Protein 6KWA (pdb70)

InterPro domains:
  IPR005123 Oxoglutarate/iron-dependent dioxygenase domain [PS51471] (151-255)
  IPR026992 Non-haem dioxygenase, N-terminal domain [PF14226] (9-69)
  IPR027443 Isopenicillin N synthase-like superfamily [G3DSA:2.60.120.330] (8-304)
  IPR044861 Isopenicillin N synthase-like, Fe(2+) 2OG dioxygenase domain [PF03171] (154-252)

Secondary structure (DSSP, 8-state):
---EEETT-S-HHHHHHHHHHHHHHTSEEEEES-S--HHHHHHHHHHHHHHTTS-HHHHTTS--SSTTSS-B---SSSTTEEEEEEE-TT-HHHHHHHHHHTT--HHHHHHHHHHHHHHHHHHHHHHHHHHHHTT-S-TTTTTT--EEEEEEEEE--TTTTTSEEEEEE--SSSEEEEE--TTT--EEEE-TTT--EEEE---TT-EEEEE-HHHHHHTTT-S----EEEE--SS-EEEEEEEEE---SSS-----GGG-BTTB---/---EEETT-S-HHHHHHHHHHHHHHTSEEEEES----HHHHHHHHHHHHHHTTS-HHHHTTS--SSTTSS-B---SSSTTEEEEEEE-TT-HHHHHHHHHHHT--HHHHHHHHHHHHHHHHHHHHHHHHHHHTTT-S-TTTTTT--EEEEEEEEE--GGGTTSEEEEEE--SSSEEEEE--TTT--EEEE-TTT--EEE----TT-EEEEE-HHHHHHTTT-S----EEEE--SS-EEEEEEEEE---TT--PPPPGGG-BTTB--/---EEETT-S-HHHHHHHHHHHT--EEEES-SS-HHHHHHHHHHHHHHHTS-HHHHTTS--SSTT-S-B---SSSTTEEEEEEE-TT-HHHHHHHHHHTT--HHHHHHHHHHHHHHHHHHHHHHHHHHHHTT-S-TTTTTT--EEEEEEEEE---B--SSSEEEEEE-TT---B--TT-EEEEE-HHHHHHTTT-S----B--EEEEEEEEE---SSS-----TT-

Structure (mmCIF, N/CA/C/O backbone):
data_6KWA
#
_entry.id   6KWA
#
_cell.length_a   76.626
_cell.length_b   75.547
_cell.length_c   165.318
_cell.angle_alpha   90.0
_cell.angle_beta   90.0
_cell.angle_gamma   90.0
#
_symmetry.space_group_name_H-M   'P 21 21 21'
#
loop_
_entity.id
_entity.type
_entity.pdbx_description
1 polymer '2-oxoglutarate (2OG) and Fe(II)-dependent oxygenase superfamily protein'
2 non-polymer 'MAGNESIUM ION'
3 water water
#
loop_
_atom_site.group_PDB
_atom_site.id
_atom_site.type_symbol
_atom_site.label_atom_id
_atom_site.label_alt_id
_atom_site.label_comp_id
_atom_site.label_asym_id
_atom_site.label_entity_id
_atom_site.label_seq_id
_atom_site.pdbx_PDB_ins_code
_atom_site.Cartn_x
_atom_site.Cartn_y
_atom_site.Cartn_z
_atom_site.occupancy
_atom_site.B_iso_or_equiv
_atom_site.auth_seq_id
_atom_site.auth_comp_id
_atom_site.auth_asym_id
_atom_site.auth_atom_id
_atom_site.pdbx_PDB_model_num
ATOM 1 N N . MET A 1 1 ? -21.69156 11.83339 33.06796 1.000 63.32784 8 MET A N 1
ATOM 2 C CA . MET A 1 1 ? -22.74419 12.30097 33.96223 1.000 64.67511 8 MET A CA 1
ATOM 3 C C . MET A 1 1 ? -24.06213 12.33283 33.20956 1.000 63.85575 8 MET A C 1
ATOM 4 O O . MET A 1 1 ? -24.16776 12.96288 32.15284 1.000 64.00299 8 MET A O 1
ATOM 9 N N . ILE A 1 2 ? -25.07319 11.66975 33.75469 1.000 59.18243 9 ILE A N 1
ATOM 10 C CA . ILE A 1 2 ? -26.35356 11.61295 33.06068 1.000 59.54226 9 ILE A CA 1
ATOM 11 C C . ILE A 1 2 ? -27.17032 12.90460 33.22550 1.000 55.36645 9 ILE A C 1
ATOM 12 O O . ILE A 1 2 ? -27.32419 13.43073 34.32851 1.000 53.44090 9 ILE A O 1
ATOM 17 N N . PRO A 1 3 ? -27.65286 13.44530 32.09738 1.000 49.36533 10 PRO A N 1
ATOM 18 C CA . PRO A 1 3 ? -28.40148 14.69407 32.10182 1.000 43.05732 10 PRO A CA 1
ATOM 19 C C . PRO A 1 3 ? -29.82991 14.48021 32.52483 1.000 47.44081 10 PRO A C 1
ATOM 20 O O . PRO A 1 3 ? -30.40029 13.39049 32.40973 1.000 46.42999 10 PRO A O 1
ATOM 24 N N . THR A 1 4 ? -30.39769 15.53901 33.06318 1.000 47.35385 11 THR A N 1
ATOM 25 C CA . THR A 1 4 ? -31.78644 15.55873 33.39755 1.000 49.40917 11 THR A CA 1
ATOM 26 C C . THR A 1 4 ? -32.43379 16.51183 32.43525 1.000 49.28345 11 THR A C 1
ATOM 27 O O . THR A 1 4 ? -31.87282 17.56752 32.15756 1.000 48.02725 11 THR A O 1
ATOM 31 N N . ILE A 1 5 ? -33.51870 16.05557 31.81838 1.000 46.24744 12 ILE A N 1
ATOM 32 C CA . ILE A 1 5 ? -34.24250 16.79838 30.79305 1.000 45.79025 12 ILE A CA 1
ATOM 33 C C . ILE A 1 5 ? -35.65685 17.17722 31.21654 1.000 43.00976 12 ILE A C 1
ATOM 34 O O . ILE A 1 5 ? -36.44431 16.32562 31.61611 1.000 42.40466 12 ILE A O 1
ATOM 39 N N . ASP A 1 6 ? -35.95893 18.46695 31.12309 1.000 50.10360 13 ASP A N 1
ATOM 40 C CA . ASP A 1 6 ? -37.26162 19.04174 31.48822 1.000 47.47556 13 ASP A CA 1
ATOM 41 C C . ASP A 1 6 ? -38.21240 18.94564 30.31151 1.000 47.16083 13 ASP A C 1
ATOM 42 O O . ASP A 1 6 ? -38.09747 19.71511 29.36421 1.000 49.35496 13 ASP A O 1
ATOM 47 N N . LEU A 1 7 ? -39.19661 18.05003 30.39484 1.000 47.79336 14 LEU A N 1
ATOM 48 C CA . LEU A 1 7 ? -40.10948 17.82204 29.28402 1.000 48.62453 14 LEU A CA 1
ATOM 49 C C . LEU A 1 7 ? -41.11711 18.95790 29.14533 1.000 51.36891 14 LEU A C 1
ATOM 50 O O . LEU A 1 7 ? -41.89679 18.95953 28.19448 1.000 50.08065 14 LEU A O 1
ATOM 55 N N . GLU A 1 8 ? -41.09652 19.92337 30.07537 1.000 51.62281 15 GLU A N 1
ATOM 56 C CA . GLU A 1 8 ? -41.93609 21.13804 29.92354 1.000 54.45976 15 GLU A CA 1
ATOM 57 C C . GLU A 1 8 ? -41.15000 22.34252 29.37261 1.000 58.02788 15 GLU A C 1
ATOM 58 O O . GLU A 1 8 ? -41.60084 23.47475 29.47538 1.000 57.71066 15 GLU A O 1
ATOM 64 N N . GLU A 1 9 ? -39.97030 22.09219 28.81333 1.000 52.10550 16 GLU A N 1
ATOM 65 C CA . GLU A 1 9 ? -39.21766 23.13071 28.11491 1.000 52.44261 16 GLU A CA 1
ATOM 66 C C . GLU A 1 9 ? -40.10047 23.67996 27.01104 1.000 55.67479 16 GLU A C 1
ATOM 67 O O . GLU A 1 9 ? -40.70957 22.90864 26.26835 1.000 53.22994 16 GLU A O 1
ATOM 73 N N . VAL A 1 10 ? -40.20844 25.00419 26.92131 1.000 57.06705 17 VAL A N 1
ATOM 74 C CA . VAL A 1 10 ? -41.22800 25.59593 26.04907 1.000 58.54732 17 VAL A CA 1
ATOM 75 C C . VAL A 1 10 ? -40.82988 25.44584 24.58125 1.000 56.15161 17 VAL A C 1
ATOM 76 O O . VAL A 1 10 ? -41.67845 25.25776 23.71132 1.000 57.58677 17 VAL A O 1
ATOM 80 N N . SER A 1 11 ? -39.53605 25.52003 24.31831 1.000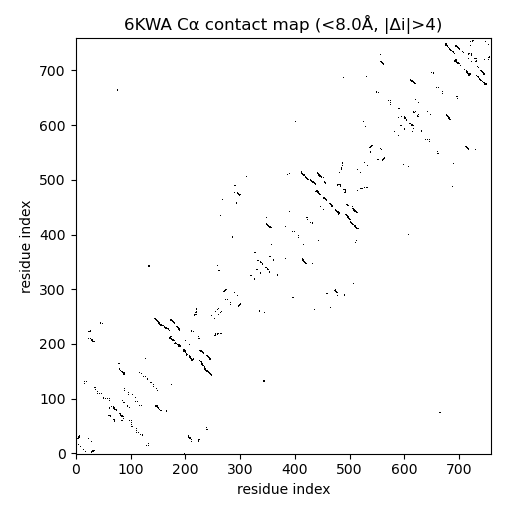 49.02537 18 SER A N 1
ATOM 81 C CA . SER A 1 11 ? -39.02580 25.42985 22.96057 1.000 51.19700 18 SER A CA 1
ATOM 82 C C . SER A 1 11 ? -38.80621 23.99173 22.50790 1.000 49.42344 18 SER A C 1
ATOM 83 O O . SER A 1 11 ? -37.94661 23.31203 23.04640 1.000 52.02808 18 SER A O 1
ATOM 86 N N . ASP A 1 12 ? -39.57874 23.53766 21.53012 1.000 46.62038 19 ASP A N 1
ATOM 87 C CA . ASP A 1 12 ? -39.42134 22.20331 20.98810 1.000 46.26640 19 ASP A CA 1
ATOM 88 C C . ASP A 1 12 ? -38.04986 21.94362 20.40210 1.000 49.46317 19 ASP A C 1
ATOM 89 O O . ASP A 1 12 ? -37.52215 20.83066 20.50686 1.000 49.88335 19 ASP A O 1
ATOM 94 N N . LYS A 1 13 ? -37.42470 22.95693 19.81783 1.000 48.95493 20 LYS A N 1
ATOM 95 C CA . LYS A 1 13 ? -36.21610 22.64544 19.10874 1.000 51.42980 20 LYS A CA 1
ATOM 96 C C . LYS A 1 13 ? -35.06221 22.52866 20.10727 1.000 49.40146 20 LYS A C 1
ATOM 97 O O . LYS A 1 13 ? -34.14768 21.73593 19.89438 1.000 50.42748 20 LYS A O 1
ATOM 103 N N . ILE A 1 14 ? -35.18216 23.19793 21.25271 1.000 50.24960 21 ILE A N 1
ATOM 104 C CA . ILE A 1 14 ? -34.18960 23.08342 22.33171 1.000 47.75663 21 ILE A CA 1
ATOM 105 C C . ILE A 1 14 ? -34.34436 21.76926 23.08039 1.000 47.05794 21 ILE A C 1
ATOM 106 O O . ILE A 1 14 ? -33.35878 21.06309 23.37952 1.000 45.65460 21 ILE A O 1
ATOM 111 N N . LEU A 1 15 ? -35.60184 21.44026 23.35726 1.000 43.71721 22 LEU A N 1
ATOM 112 C CA . LEU A 1 15 ? -35.95606 20.18668 24.01483 1.000 46.04017 22 LEU A CA 1
ATOM 113 C C . LEU A 1 15 ? -35.50604 18.97191 23.20629 1.000 38.89153 22 LEU A C 1
ATOM 114 O O . LEU A 1 15 ? -34.81851 18.09255 23.72007 1.000 40.10960 22 LEU A O 1
ATOM 119 N N . ASN A 1 16 ? -35.92417 18.90853 21.95033 1.000 38.72488 23 ASN A N 1
ATOM 120 C CA . ASN A 1 16 ? -35.52924 17.80715 21.06893 1.000 36.97037 23 ASN A CA 1
ATOM 121 C C . ASN A 1 16 ? -34.02604 17.67913 20.91155 1.000 40.76722 23 ASN A C 1
ATOM 122 O O . ASN A 1 16 ? -33.49480 16.57797 20.83713 1.000 37.83366 23 ASN A O 1
ATOM 127 N N . GLN A 1 17 ? -33.32974 18.80679 20.84014 1.000 38.09118 24 GLN A N 1
ATOM 128 C CA . GLN A 1 17 ? -31.88889 18.74570 20.69866 1.000 42.87605 24 GLN A CA 1
ATOM 129 C C . GLN A 1 17 ? -31.24578 18.20985 21.97164 1.000 43.30894 24 GLN A C 1
ATOM 130 O O . GLN A 1 17 ? -30.29122 17.42602 21.91261 1.000 42.32334 24 GLN A O 1
ATOM 136 N N . LYS A 1 18 ? -31.74473 18.64807 23.12294 1.000 42.98818 25 LYS A N 1
ATOM 137 C CA . LYS A 1 18 ? -31.22934 18.11557 24.38150 1.000 46.47982 25 LYS A CA 1
ATOM 138 C C . LYS A 1 18 ? -31.48521 16.61619 24.46045 1.000 41.62632 25 LYS A C 1
ATOM 139 O O . LYS A 1 18 ? -30.63792 15.87983 24.93117 1.000 40.93099 25 LYS A O 1
ATOM 145 N N . ILE A 1 19 ? -32.65361 16.15684 24.01730 1.000 39.69506 26 ILE A N 1
ATOM 146 C CA . ILE A 1 19 ? -32.92310 14.72914 24.05037 1.000 36.59385 26 ILE A CA 1
ATOM 147 C C . ILE A 1 19 ? -31.92701 13.99516 23.14656 1.000 41.29123 26 ILE A C 1
ATOM 148 O O . ILE A 1 19 ? -31.25637 13.02707 23.56393 1.000 37.99735 26 ILE A O 1
ATOM 153 N N . ARG A 1 20 ? -31.79517 14.47643 21.92707 1.000 38.23447 27 ARG A N 1
ATOM 154 C CA . ARG A 1 20 ? -30.92303 13.83757 20.96683 1.000 34.19980 27 ARG A CA 1
ATOM 155 C C . ARG A 1 20 ? -29.46841 13.76733 21.46910 1.000 38.39402 27 ARG A C 1
ATOM 156 O O . ARG A 1 20 ? -28.82242 12.74245 21.35091 1.000 38.22014 27 ARG A O 1
ATOM 164 N N . GLU A 1 21 ? -28.96449 14.82765 22.08127 1.000 37.07887 28 GLU A N 1
ATOM 165 C CA . GLU A 1 21 ? -27.55012 14.82701 22.41116 1.000 44.34519 28 GLU A CA 1
ATOM 166 C C . GLU A 1 21 ? -27.27828 13.98567 23.63867 1.000 43.66901 28 GLU A C 1
ATOM 167 O O . GLU A 1 21 ? -26.23447 13.32841 23.71590 1.000 41.09096 28 GLU A O 1
ATOM 173 N N . ALA A 1 22 ? -28.22809 13.95643 24.56599 1.000 40.58364 29 ALA A N 1
ATOM 174 C CA . ALA A 1 22 ? -28.14107 13.01609 25.67603 1.000 43.02898 29 ALA A CA 1
ATOM 175 C C . ALA A 1 22 ? -28.08425 11.58778 25.16348 1.000 44.51850 29 ALA A C 1
ATOM 176 O O . ALA A 1 22 ? -27.20649 10.79719 25.54840 1.000 41.61109 29 ALA A O 1
ATOM 178 N N . SER A 1 23 ? -28.99045 11.28630 24.24130 1.000 32.92031 30 SER A N 1
ATOM 179 C CA . SER A 1 23 ? -29.14514 9.93444 23.72514 1.000 37.75495 30 SER A CA 1
ATOM 180 C C . SER A 1 23 ? -27.96977 9.46755 22.87295 1.000 40.71101 30 SER A C 1
ATOM 181 O O . SER A 1 23 ? -27.67148 8.28786 22.81330 1.000 39.07870 30 SER A O 1
ATOM 184 N N . GLU A 1 24 ? -27.27048 10.40339 22.25447 1.000 39.18829 31 GLU A N 1
ATOM 185 C CA . GLU A 1 24 ? -26.13151 10.05436 21.41411 1.000 40.91364 31 GLU A CA 1
ATOM 186 C C . GLU A 1 24 ? -24.88069 9.88579 22.22288 1.000 44.66429 31 GLU A C 1
ATOM 187 O O . GLU A 1 24 ? -24.08542 8.96185 21.97075 1.000 44.58646 31 GLU A O 1
ATOM 193 N N . ARG A 1 25 ? -24.72018 10.74146 23.22934 1.000 41.91681 32 ARG A N 1
ATOM 194 C CA . ARG A 1 25 ? -23.47389 10.76271 23.98299 1.000 41.26842 32 ARG A CA 1
ATOM 195 C C . ARG A 1 25 ? -23.48816 9.80292 25.16781 1.000 48.59579 32 ARG A C 1
ATOM 196 O O . ARG A 1 25 ? -22.48727 9.14668 25.42738 1.000 45.13539 32 ARG A O 1
ATOM 204 N N . TRP A 1 26 ? -24.61708 9.72047 25.88184 1.000 42.63002 33 TRP A N 1
ATOM 205 C CA . TRP A 1 26 ? -24.72021 8.88818 27.08324 1.000 39.52191 33 TRP A CA 1
ATOM 206 C C . TRP A 1 26 ? -25.67572 7.70236 26.96357 1.000 44.12902 33 TRP A C 1
ATOM 207 O O . TRP A 1 26 ? -25.59701 6.75980 27.74215 1.000 41.49106 33 TRP A O 1
ATOM 218 N N . GLY A 1 27 ? -26.63151 7.77679 26.03997 1.000 41.18587 34 GLY A N 1
ATOM 219 C CA . GLY A 1 27 ? -27.59025 6.70557 25.86570 1.000 42.36988 34 GLY A CA 1
ATOM 220 C C . GLY A 1 27 ? -28.64454 6.63456 26.95515 1.000 39.84429 34 GLY A C 1
ATOM 221 O O . GLY A 1 27 ? -29.42843 5.68927 27.02312 1.000 35.24817 34 GLY A O 1
ATOM 222 N N . CYS A 1 28 ? -28.69370 7.66610 27.78501 1.000 35.92654 35 CYS A N 1
ATOM 223 C CA . CYS A 1 28 ? -29.67998 7.71615 28.84091 1.000 42.18657 35 CYS A CA 1
ATOM 224 C C . CYS A 1 28 ? -29.87532 9.12743 29.31368 1.000 39.82045 35 CYS A C 1
ATOM 225 O O . CYS A 1 28 ? -29.02975 9.99274 29.08721 1.000 40.84728 35 CYS A O 1
ATOM 228 N N . PHE A 1 29 ? -31.00036 9.35879 29.96912 1.000 39.96812 36 PHE A N 1
ATOM 229 C CA . PHE A 1 29 ? -31.26674 10.64762 30.58890 1.000 42.68289 36 PHE A CA 1
ATOM 230 C C . PHE A 1 29 ? -32.41956 10.51949 31.54504 1.000 40.69497 36 PHE A C 1
ATOM 231 O O . PHE A 1 29 ? -33.25051 9.64116 31.41223 1.000 39.06570 36 PHE A O 1
ATOM 239 N N . ARG A 1 30 ? -32.49330 11.46291 32.46390 1.000 39.14622 37 ARG A N 1
ATOM 240 C CA . ARG A 1 30 ? -33.56949 11.51410 33.42663 1.000 45.81034 37 ARG A CA 1
ATOM 241 C C . ARG A 1 30 ? -34.60955 12.48027 32.86144 1.000 45.22964 37 ARG A C 1
ATOM 242 O O . ARG A 1 30 ? -34.24276 13.39772 32.12974 1.000 45.51291 37 ARG A O 1
ATOM 250 N N . VAL A 1 31 ? -35.89507 12.25509 33.12550 1.000 42.37046 38 VAL A N 1
ATOM 251 C CA . VAL A 1 31 ? -36.88924 13.25535 32.77691 1.000 45.10714 38 VAL A CA 1
ATOM 252 C C . VAL A 1 31 ? -37.60130 13.74877 34.03627 1.000 48.73778 38 VAL A C 1
ATOM 253 O O . VAL A 1 31 ? -37.84624 12.98731 34.98897 1.000 43.63556 38 VAL A O 1
ATOM 257 N N . ILE A 1 32 ? -37.87414 15.05262 34.04397 1.000 49.26012 39 ILE A N 1
ATOM 258 C CA . ILE A 1 32 ? -38.70985 15.69790 35.05041 1.000 48.66981 39 ILE A CA 1
ATOM 259 C C . ILE A 1 32 ? -39.85016 16.38559 34.33178 1.000 49.39944 39 ILE A C 1
ATOM 260 O O . ILE A 1 32 ? -39.78727 16.58780 33.10716 1.000 47.61418 39 ILE A O 1
ATOM 265 N N . ASN A 1 33 ? -40.88734 16.73300 35.08753 1.000 50.68341 40 ASN A N 1
ATOM 266 C CA . ASN A 1 33 ? -42.12816 17.27236 34.53196 1.000 47.60696 40 ASN A CA 1
ATOM 267 C C . ASN A 1 33 ? -42.62170 16.41630 33.38368 1.000 45.89653 40 ASN A C 1
ATOM 268 O O . ASN A 1 33 ? -43.04408 16.91786 32.34358 1.000 51.16898 40 ASN A O 1
ATOM 273 N N . HIS A 1 34 ? -42.55822 15.11084 33.60033 1.000 42.72486 41 HIS A N 1
ATOM 274 C CA . HIS A 1 34 ? -42.86891 14.09323 32.60311 1.000 44.14578 41 HIS A CA 1
ATOM 275 C C . HIS A 1 34 ? -44.33867 13.90067 32.28488 1.000 48.38606 41 HIS A C 1
ATOM 276 O O . HIS A 1 34 ? -44.68526 13.07678 31.44039 1.000 46.95170 41 HIS A O 1
ATOM 283 N N . GLY A 1 35 ? -45.21134 14.54663 33.05144 1.000 46.70493 42 GLY A N 1
ATOM 284 C CA . GLY A 1 35 ? -46.63540 14.40738 32.84222 1.000 46.29323 42 GLY A CA 1
ATOM 285 C C . GLY A 1 35 ? -47.32449 13.18058 33.43353 1.000 48.22210 42 GLY A C 1
ATOM 286 O O . GLY A 1 35 ? -48.51649 13.01826 33.28638 1.000 48.46081 42 GLY A O 1
ATOM 287 N N . VAL A 1 36 ? -46.58982 12.31211 34.10683 1.000 46.26116 43 VAL A N 1
ATOM 288 C CA . VAL A 1 36 ? -47.21204 11.15288 34.74951 1.000 45.97178 43 VAL A CA 1
ATOM 289 C C . VAL A 1 36 ? -47.59023 11.44110 36.19506 1.000 46.29847 43 VAL A C 1
ATOM 290 O O . VAL A 1 36 ? -46.76705 11.97040 36.95557 1.000 42.01959 43 VAL A O 1
ATOM 294 N N . SER A 1 37 ? -48.83253 11.13740 36.56164 1.000 50.46059 44 SER A N 1
ATOM 295 C CA . SER A 1 37 ? -49.32098 11.39433 37.92509 1.000 46.20909 44 SER A CA 1
ATOM 296 C C . SER A 1 37 ? -48.39651 10.79137 38.98828 1.000 48.61180 44 SER A C 1
ATOM 297 O O . SER A 1 37 ? -48.09981 9.59843 38.96190 1.000 44.38057 44 SER A O 1
ATOM 300 N N . LEU A 1 38 ? -47.98999 11.60986 39.95614 1.000 47.24071 45 LEU A N 1
ATOM 301 C CA . LEU A 1 38 ? -47.08259 11.16364 40.99495 1.000 50.08984 45 LEU A CA 1
ATOM 302 C C . LEU A 1 38 ? -47.77370 10.13447 41.89175 1.000 52.02878 45 LEU A C 1
ATOM 303 O O . LEU A 1 38 ? -47.18093 9.12675 42.26851 1.000 49.88341 45 LEU A O 1
ATOM 308 N N . SER A 1 39 ? -49.05102 10.36453 42.17335 1.000 52.65541 46 SER A N 1
ATOM 309 C CA . SER A 1 39 ? -49.82479 9.45576 42.99888 1.000 51.72329 46 SER A CA 1
ATOM 310 C C . SER A 1 39 ? -50.01243 8.11850 42.29231 1.000 50.76590 46 SER A C 1
ATOM 311 O O . SER A 1 39 ? -49.94362 7.06362 42.92612 1.000 48.82772 46 SER A O 1
ATOM 314 N N . LEU A 1 40 ? -50.23640 8.16457 40.98054 1.000 48.47288 47 LEU A N 1
ATOM 315 C CA . LEU A 1 40 ? -50.35437 6.94264 40.18703 1.000 47.02993 47 LEU A CA 1
ATOM 316 C C . LEU A 1 40 ? -49.04956 6.13185 40.23223 1.000 48.14951 47 LEU A C 1
ATOM 317 O O . LEU A 1 40 ? -49.06296 4.90235 40.32424 1.000 48.81780 47 LEU A O 1
ATOM 322 N N . MET A 1 41 ? -47.92247 6.82701 40.17050 1.000 46.06859 48 MET A N 1
ATOM 323 C CA . MET A 1 41 ? -46.63434 6.16454 40.25576 1.000 48.81629 48 MET A CA 1
ATOM 324 C C . MET A 1 41 ? -46.46484 5.52550 41.63319 1.000 51.49807 48 MET A C 1
ATOM 325 O O . MET A 1 41 ? -46.00987 4.38692 41.74648 1.000 47.82083 48 MET A O 1
ATOM 330 N N . ALA A 1 42 ? -46.85999 6.24253 42.68576 1.000 50.65350 49 ALA A N 1
ATOM 331 C CA . ALA A 1 42 ? -46.69863 5.70185 44.03596 1.000 49.08564 49 ALA A CA 1
ATOM 332 C C . ALA A 1 42 ? -47.63917 4.53398 44.22120 1.000 48.62072 49 ALA A C 1
ATOM 333 O O . ALA A 1 42 ? -47.27828 3.52170 44.82418 1.000 52.37208 49 ALA A O 1
ATOM 335 N N . GLU A 1 43 ? -48.83260 4.64856 43.65774 1.000 47.76512 50 GLU A N 1
ATOM 336 C CA . GLU A 1 43 ? -49.81384 3.57209 43.75207 1.000 53.35912 50 GLU A CA 1
ATOM 337 C C . GLU A 1 43 ? -49.32227 2.34878 42.97961 1.000 50.91722 50 GLU A C 1
ATOM 338 O O . GLU A 1 43 ? -49.62288 1.18866 43.33992 1.000 51.28292 50 GLU A O 1
ATOM 344 N N . MET A 1 44 ? -48.61136 2.59597 41.88517 1.000 49.64352 51 MET A N 1
ATOM 345 C CA . MET A 1 44 ? -48.06705 1.48552 41.12229 1.000 48.94793 51 MET A CA 1
ATOM 346 C C . MET A 1 44 ? -47.00441 0.76516 41.94323 1.000 47.91058 51 MET A C 1
ATOM 347 O O . MET A 1 44 ? -46.99343 -0.46620 41.99957 1.000 51.09215 51 MET A O 1
ATOM 352 N N . LYS A 1 45 ? -46.14576 1.51342 42.62067 1.000 45.21611 52 LYS A N 1
ATOM 353 C CA . LYS A 1 45 ? -45.09794 0.87077 43.40338 1.000 50.99813 52 LYS A CA 1
ATOM 354 C C . LYS A 1 45 ? -45.67605 0.04498 44.58090 1.000 55.39810 52 LYS A C 1
ATOM 355 O O . LYS A 1 45 ? -45.15575 -1.02782 44.90707 1.000 52.69117 52 LYS A O 1
ATOM 361 N N . LYS A 1 46 ? -46.75070 0.52664 45.20208 1.000 50.74139 53 LYS A N 1
ATOM 362 C CA . LYS A 1 46 ? -47.36961 -0.22156 46.28615 1.000 49.08713 53 LYS A CA 1
ATOM 363 C C . LYS A 1 46 ? -47.99218 -1.50349 45.73073 1.000 49.51122 53 LYS A C 1
ATOM 364 O O . LYS A 1 46 ? -47.88935 -2.56896 46.33831 1.000 50.99903 53 LYS A O 1
ATOM 370 N N . THR A 1 47 ? -48.64806 -1.39067 44.57756 1.000 43.38228 54 THR A N 1
ATOM 371 C CA . THR A 1 47 ? -49.24129 -2.56101 43.91930 1.000 47.80603 54 THR A CA 1
ATOM 372 C C . THR A 1 47 ? -48.13724 -3.59531 43.65833 1.000 52.00078 54 THR A C 1
ATOM 373 O O . THR A 1 47 ? -48.34890 -4.78097 43.85779 1.000 48.24199 54 THR A O 1
ATOM 377 N N . VAL A 1 48 ? -46.96943 -3.12083 43.21646 1.000 47.39542 55 VAL A N 1
ATOM 378 C CA . VAL A 1 48 ? -45.83243 -3.97717 42.89573 1.000 50.52060 55 VAL A CA 1
ATOM 379 C C . VAL A 1 48 ? -45.31238 -4.74735 44.10785 1.000 51.00784 55 VAL A C 1
ATOM 380 O O . VAL A 1 48 ? -45.03836 -5.94438 44.03335 1.000 46.34073 55 VAL A O 1
ATOM 384 N N . ILE A 1 49 ? -45.13078 -4.03370 45.20851 1.000 47.50749 56 ILE A N 1
ATOM 385 C CA . ILE A 1 49 ? -44.73580 -4.66685 46.44178 1.000 52.32870 56 ILE A CA 1
ATOM 386 C C . ILE A 1 49 ? -45.77559 -5.72755 46.79407 1.000 54.68007 56 ILE A C 1
ATOM 387 O O . ILE A 1 49 ? -45.43566 -6.83979 47.19633 1.000 56.07950 56 ILE A O 1
ATOM 392 N N . ASP A 1 50 ? -47.04549 -5.39665 46.61000 1.000 51.52052 57 ASP A N 1
ATOM 393 C CA . ASP A 1 50 ? -48.10201 -6.33619 46.92563 1.000 50.89168 57 ASP A CA 1
ATOM 394 C C . ASP A 1 50 ? -48.17158 -7.52623 45.95035 1.000 56.53165 57 ASP A C 1
ATOM 395 O O . ASP A 1 50 ? -48.41323 -8.66360 46.37148 1.000 55.95021 57 ASP A O 1
ATOM 400 N N . LEU A 1 51 ? -48.01684 -7.27872 44.64887 1.000 49.28164 58 LEU A N 1
ATOM 401 C CA . LEU A 1 51 ? -48.06217 -8.39468 43.70285 1.000 50.02360 58 LEU A CA 1
ATOM 402 C C . LEU A 1 51 ? -46.95427 -9.40154 44.02034 1.000 48.65742 58 LEU A C 1
ATOM 403 O O . LEU A 1 51 ? -47.17185 -10.61066 43.91469 1.000 48.29643 58 LEU A O 1
ATOM 408 N N . PHE A 1 52 ? -45.79001 -8.92096 44.46238 1.000 42.80659 59 PHE A N 1
ATOM 409 C CA . PHE A 1 52 ? -44.68095 -9.83226 44.76025 1.000 48.29782 59 PHE A CA 1
ATOM 410 C C . PHE A 1 52 ? -44.88855 -10.66671 46.03069 1.000 54.04149 59 PHE A C 1
ATOM 411 O O . PHE A 1 52 ? -44.17228 -11.64056 46.26273 1.000 52.31887 59 PHE A O 1
ATOM 419 N N . GLN A 1 53 ? -45.86666 -10.28953 46.84324 1.000 54.53775 60 GLN A N 1
ATOM 420 C CA . GLN A 1 53 ? -46.19670 -11.06923 48.02561 1.000 55.93614 60 GLN A CA 1
ATOM 421 C C . GLN A 1 53 ? -47.27972 -12.09080 47.73154 1.000 51.58165 60 GLN A C 1
ATOM 422 O O . GLN A 1 53 ? -47.69733 -12.81840 48.62009 1.000 53.41159 60 GLN A O 1
ATOM 428 N N . ARG A 1 54 ? -47.71638 -12.15943 46.47685 1.000 49.13498 61 ARG A N 1
ATOM 429 C CA . ARG A 1 54 ? -48.70631 -13.16119 46.08256 1.000 53.89540 61 ARG A CA 1
ATOM 430 C C . ARG A 1 54 ? -48.09970 -14.55006 46.28873 1.000 55.61780 61 ARG A C 1
ATOM 431 O O . ARG A 1 54 ? -46.86905 -14.69778 46.26821 1.000 51.88494 61 ARG A O 1
ATOM 439 N N . PRO A 1 55 ? -48.95273 -15.56044 46.53757 1.000 47.18851 62 PRO A N 1
ATOM 440 C CA . PRO A 1 55 ? -48.46201 -16.94047 46.66064 1.000 53.41266 62 PRO A CA 1
ATOM 441 C C . PRO A 1 55 ? -47.59284 -17.29559 45.46218 1.000 58.43250 62 PRO A C 1
ATOM 442 O O . PRO A 1 55 ? -47.85779 -16.84259 44.35150 1.000 57.07576 62 PRO A O 1
ATOM 446 N N . TYR A 1 56 ? -46.55295 -18.08062 45.69401 1.000 51.81865 63 TYR A N 1
ATOM 447 C CA . TYR A 1 56 ? -45.66351 -18.49428 44.62864 1.000 51.52250 63 TYR A CA 1
ATOM 448 C C . TYR A 1 56 ? -46.40369 -19.13162 43.46238 1.000 55.37824 63 TYR A C 1
ATOM 449 O O . TYR A 1 56 ? -46.09550 -18.89793 42.29086 1.000 54.64519 63 TYR A O 1
ATOM 458 N N . GLU A 1 57 ? -47.40348 -19.92578 43.79140 1.000 56.48841 64 GLU A N 1
ATOM 459 C CA . GLU A 1 57 ? -48.06081 -20.72607 42.77986 1.000 64.14813 64 GLU A CA 1
ATOM 460 C C . GLU A 1 57 ? -48.98299 -19.82473 41.94232 1.000 59.07658 64 GLU A C 1
ATOM 461 O O . GLU A 1 57 ? -49.28558 -20.12214 40.78202 1.000 59.13946 64 GLU A O 1
ATOM 467 N N . VAL A 1 58 ? -49.34693 -18.67829 42.51118 1.000 55.81144 65 VAL A N 1
ATOM 468 C CA . VAL A 1 58 ? -50.02370 -17.63807 41.75297 1.000 56.17919 65 VAL A CA 1
ATOM 469 C C . VAL A 1 58 ? -49.02122 -16.93518 40.79488 1.000 60.56148 65 VAL A C 1
ATOM 470 O O . VAL A 1 58 ? -49.28453 -16.79469 39.59143 1.000 56.17647 65 VAL A O 1
ATOM 474 N N . LYS A 1 59 ? -47.85478 -16.54691 41.31167 1.000 55.13761 66 LYS A N 1
ATOM 475 C CA . LYS A 1 59 ? -46.86505 -15.84689 40.48483 1.000 55.72680 66 LYS A CA 1
ATOM 476 C C . LYS A 1 59 ? -46.42028 -16.66151 39.28600 1.000 54.34828 66 LYS A C 1
ATOM 477 O O . LYS A 1 59 ? -46.26219 -16.10726 38.20079 1.000 47.94593 66 LYS A O 1
ATOM 483 N N . VAL A 1 60 ? -46.29858 -17.97804 39.45344 1.000 53.45056 67 VAL A N 1
ATOM 484 C CA . VAL A 1 60 ? -45.82996 -18.84697 38.36292 1.000 52.97300 67 VAL A CA 1
ATOM 485 C C . VAL A 1 60 ? -46.83993 -18.89512 37.21742 1.000 52.91080 67 VAL A C 1
ATOM 486 O O . VAL A 1 60 ? -46.50703 -19.31369 36.09485 1.000 55.23836 67 VAL A O 1
ATOM 490 N N . ARG A 1 61 ? -48.06250 -18.44588 37.49746 1.000 53.62815 68 ARG A N 1
ATOM 491 C CA . ARG A 1 61 ? -49.12055 -18.32961 36.49290 1.000 55.00710 68 ARG A CA 1
ATOM 492 C C . ARG A 1 61 ? -48.85929 -17.16062 35.50975 1.000 58.81728 68 ARG A C 1
ATOM 493 O O . ARG A 1 61 ? -49.47654 -17.08692 34.43830 1.000 58.06250 68 ARG A O 1
ATOM 501 N N . ASN A 1 62 ? -47.94412 -16.26040 35.87035 1.000 55.53165 69 ASN A N 1
ATOM 502 C CA . ASN A 1 62 ? -47.49733 -15.19579 34.96249 1.000 53.57884 69 ASN A CA 1
ATOM 503 C C . ASN A 1 62 ? -46.60001 -15.81896 33.90455 1.000 51.29920 69 ASN A C 1
ATOM 504 O O . ASN A 1 62 ? -45.38287 -15.84295 34.02398 1.000 51.38714 69 ASN A O 1
ATOM 509 N N . THR A 1 63 ? -47.22286 -16.30392 32.83880 1.000 55.58603 70 THR A N 1
ATOM 510 C CA . THR A 1 63 ? -46.51555 -17.11464 31.86894 1.000 54.23266 70 THR A CA 1
ATOM 511 C C . THR A 1 63 ? -45.92626 -16.25300 30.76197 1.000 56.69691 70 THR A C 1
ATOM 512 O O . THR A 1 63 ? -46.41689 -15.16834 30.47501 1.000 57.67845 70 THR A O 1
ATOM 516 N N . ASP A 1 64 ? -44.85640 -16.74085 30.15671 1.000 56.35867 71 ASP A N 1
ATOM 517 C CA . ASP A 1 64 ? -44.21595 -16.05061 29.05234 1.000 60.71690 71 ASP A CA 1
ATOM 518 C C . ASP A 1 64 ? -45.16275 -15.91428 27.86070 1.000 62.29481 71 ASP A C 1
ATOM 519 O O . ASP A 1 64 ? -46.08601 -16.72774 27.67951 1.000 63.60977 71 ASP A O 1
ATOM 524 N N . VAL A 1 65 ? -44.96400 -14.84564 27.08853 1.000 61.24612 72 VAL A N 1
ATOM 525 C CA . VAL A 1 65 ? -45.60492 -14.68298 25.78356 1.000 59.04061 72 VAL A CA 1
ATOM 526 C C . VAL A 1 65 ? -44.45549 -14.53051 24.78874 1.000 63.18002 72 VAL A C 1
ATOM 527 O O . VAL A 1 65 ? -44.32015 -15.32818 23.87088 1.000 71.23837 72 VAL A O 1
ATOM 531 N N . LEU A 1 66 ? -43.62753 -13.50617 24.97401 1.000 64.97847 73 LEU A N 1
ATOM 532 C CA . LEU A 1 66 ? -42.25727 -13.53701 24.45256 1.000 65.19439 73 LEU A CA 1
ATOM 533 C C . LEU A 1 66 ? -41.43467 -14.24397 25.48998 1.000 64.41902 73 LEU A C 1
ATOM 534 O O . LEU A 1 66 ? -41.83725 -14.28874 26.65648 1.000 64.60772 73 LEU A O 1
ATOM 539 N N . LEU A 1 67 ? -40.31387 -14.83351 25.08627 1.000 61.88462 74 LEU A N 1
ATOM 540 C CA . LEU A 1 67 ? -39.49143 -15.53890 26.06065 1.000 68.51574 74 LEU A CA 1
ATOM 541 C C . LEU A 1 67 ? -38.95426 -14.55135 27.08554 1.000 67.31355 74 LEU A C 1
ATOM 542 O O . LEU A 1 67 ? -38.37253 -13.53247 26.71976 1.000 66.08107 74 LEU A O 1
ATOM 547 N N . GLY A 1 68 ? -39.11939 -14.87584 28.36571 1.000 66.05073 75 GLY A N 1
ATOM 548 C CA . GLY A 1 68 ? -38.66936 -14.00890 29.44037 1.000 60.80876 75 GLY A CA 1
ATOM 549 C C . GLY A 1 68 ? -39.62536 -12.89005 29.8271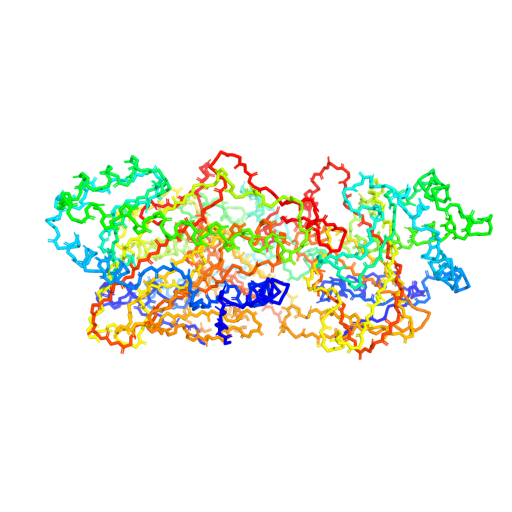8 1.000 57.32080 75 GLY A C 1
ATOM 550 O O . GLY A 1 68 ? -39.31789 -12.10387 30.71885 1.000 60.15981 75 GLY A O 1
ATOM 551 N N . SER A 1 69 ? -40.78781 -12.80406 29.18549 1.000 58.18115 76 SER A N 1
ATOM 552 C CA . SER A 1 69 ? -41.68256 -11.69336 29.47958 1.000 55.32514 76 SER A CA 1
ATOM 553 C C . SER A 1 69 ? -42.47200 -11.92078 30.75139 1.000 52.49367 76 SER A C 1
ATOM 554 O O . SER A 1 69 ? -43.02861 -10.98206 31.29948 1.000 50.04005 76 SER A O 1
ATOM 557 N N . GLY A 1 70 ? -42.54296 -13.17562 31.19261 1.000 55.85282 77 GLY A N 1
ATOM 558 C CA . GLY A 1 70 ? -43.30406 -13.54592 32.37350 1.000 54.78282 77 GLY A CA 1
ATOM 559 C C . GLY A 1 70 ? -42.48882 -13.62977 33.64782 1.000 53.99323 77 GLY A C 1
ATOM 560 O O . GLY A 1 70 ? -41.46096 -12.97878 33.78222 1.000 48.74200 77 GLY A O 1
ATOM 561 N N . TYR A 1 71 ? -42.95154 -14.46029 34.58139 1.000 51.16316 78 TYR A N 1
ATOM 562 C CA . TYR A 1 71 ? -42.33282 -14.56243 35.89582 1.000 49.69585 78 TYR A CA 1
ATOM 563 C C . TYR A 1 71 ? -40.95925 -15.19064 35.90077 1.000 51.12976 78 TYR A C 1
ATOM 564 O O . TYR A 1 71 ? -40.71748 -16.16502 35.19706 1.000 53.24194 78 TYR A O 1
ATOM 573 N N . ARG A 1 72 ? -40.05444 -14.64025 36.70578 1.000 48.89193 79 ARG A N 1
ATOM 574 C CA . ARG A 1 72 ? -38.77940 -15.28857 36.95891 1.000 53.06415 79 ARG A CA 1
ATOM 575 C C . ARG A 1 72 ? -38.42984 -15.24235 38.43474 1.000 52.31178 79 ARG A C 1
ATOM 576 O O . ARG A 1 72 ? -38.32282 -14.16793 39.01996 1.000 50.22811 79 ARG A O 1
ATOM 584 N N . ALA A 1 73 ? -38.19410 -16.41183 39.02095 1.000 53.90889 80 ALA A N 1
ATOM 585 C CA . ALA A 1 73 ? -37.73632 -16.48570 40.39301 1.000 50.27963 80 ALA A CA 1
ATOM 586 C C . ALA A 1 73 ? -36.22311 -16.38366 40.44013 1.000 54.38882 80 ALA A C 1
ATOM 587 O O . ALA A 1 73 ? -35.54038 -16.75722 39.47837 1.000 54.23731 80 ALA A O 1
ATOM 589 N N . PRO A 1 74 ? -35.68234 -15.91728 41.57685 1.000 49.65843 81 PRO A N 1
ATOM 590 C CA . PRO A 1 74 ? -34.22260 -15.87538 41.74768 1.000 52.41279 81 PRO A CA 1
ATOM 591 C C . PRO A 1 74 ? -33.60266 -17.26886 41.59107 1.000 55.90844 81 PRO A C 1
ATOM 592 O O . PRO A 1 74 ? -34.18972 -18.26649 42.00409 1.000 55.07175 81 PRO A O 1
ATOM 596 N N . ASN A 1 75 ? -32.45202 -17.34925 40.94918 1.000 51.22308 82 ASN A N 1
ATOM 597 C CA . ASN A 1 75 ? -31.78030 -18.63256 40.81288 1.000 55.66259 82 ASN A CA 1
ATOM 598 C C . ASN A 1 75 ? -30.28911 -18.45071 40.98833 1.000 54.95864 82 ASN A C 1
ATOM 599 O O . ASN A 1 75 ? -29.83868 -17.44114 41.51631 1.000 53.09916 82 ASN A O 1
ATOM 604 N N . GLU A 1 76 ? -29.49757 -19.40058 40.52526 1.000 55.38984 83 GLU A N 1
ATOM 605 C CA . GLU A 1 76 ? -28.08318 -19.30112 40.82274 1.000 57.24225 83 GLU A CA 1
ATOM 606 C C . GLU A 1 76 ? -27.36364 -18.40269 39.79506 1.000 57.69242 83 GLU A C 1
ATOM 607 O O . GLU A 1 76 ? -26.22041 -17.96040 40.01503 1.000 60.42455 83 GLU A O 1
ATOM 613 N N . ILE A 1 77 ? -28.03854 -18.11773 38.69011 1.000 54.20003 84 ILE A N 1
ATOM 614 C CA . ILE A 1 77 ? -27.58383 -17.08000 37.77636 1.000 61.04066 84 ILE A CA 1
ATOM 615 C C . ILE A 1 77 ? -27.81317 -15.67647 38.33672 1.000 65.16097 84 ILE A C 1
ATOM 616 O O . ILE A 1 77 ? -26.86192 -14.89862 38.46897 1.000 60.26817 84 ILE A O 1
ATOM 621 N N . ASN A 1 78 ? -29.06951 -15.35762 38.66722 1.000 60.52408 85 ASN A N 1
ATOM 622 C CA . ASN A 1 78 ? -29.40608 -14.05210 39.23842 1.000 58.27216 85 ASN A CA 1
ATOM 623 C C . ASN A 1 78 ? -29.97291 -14.26146 40.62861 1.000 56.06757 85 ASN A C 1
ATOM 624 O O . ASN A 1 78 ? -31.18933 -14.30814 40.81144 1.000 52.63496 85 ASN A O 1
ATOM 629 N N . PRO A 1 79 ? -29.09584 -14.39186 41.61119 1.000 53.79812 86 PRO A N 1
ATOM 630 C CA . PRO A 1 79 ? -29.54724 -14.77308 42.95005 1.000 56.92137 86 PRO A CA 1
ATOM 631 C C . PRO A 1 79 ? -30.40534 -13.71008 43.62445 1.000 53.88440 86 PRO A C 1
ATOM 632 O O . PRO A 1 79 ? -31.16783 -14.06738 44.49313 1.000 51.00445 86 PRO A O 1
ATOM 636 N N . TYR A 1 80 ? -30.29339 -12.44503 43.25445 1.000 52.27798 87 TYR A N 1
ATOM 637 C CA . TYR A 1 80 ? -30.95140 -11.40821 44.04168 1.000 55.45002 87 TYR A CA 1
ATOM 638 C C . TYR A 1 80 ? -32.22492 -10.90370 43.36972 1.000 52.49224 87 TYR A C 1
ATOM 639 O O . TYR A 1 80 ? -32.89910 -10.01241 43.88668 1.000 50.80030 87 TYR A O 1
ATOM 648 N N . TYR A 1 81 ? -32.63642 -11.54941 42.28945 1.000 49.98356 88 TYR A N 1
ATOM 649 C CA . TYR A 1 81 ? -33.59392 -10.91053 41.40508 1.000 51.81201 88 TYR A CA 1
ATOM 650 C C . TYR A 1 81 ? -34.84892 -11.73093 41.19935 1.000 51.90736 88 TYR A C 1
ATOM 651 O O . TYR A 1 81 ? -34.76904 -12.91658 40.87569 1.000 50.46270 88 TYR A O 1
ATOM 660 N N . GLU A 1 82 ? -36.00680 -11.08111 41.37254 1.000 42.62559 89 GLU A N 1
ATOM 661 C CA . GLU A 1 82 ? -37.28841 -11.66053 41.04184 1.000 45.22064 89 GLU A CA 1
ATOM 662 C C . GLU A 1 82 ? -38.07211 -10.69238 40.12014 1.000 47.97599 89 GLU A C 1
ATOM 663 O O . GLU A 1 82 ? -37.94543 -9.46747 40.22517 1.000 45.25670 89 GLU A O 1
ATOM 669 N N . ALA A 1 83 ? -38.86103 -11.22421 39.19879 1.000 45.08237 90 ALA A N 1
ATOM 670 C CA . ALA A 1 83 ? -39.53163 -10.35091 38.26079 1.000 44.78186 90 ALA A CA 1
ATOM 671 C C . ALA A 1 83 ? -40.83014 -10.92629 37.75385 1.000 49.85258 90 ALA A C 1
ATOM 672 O O . ALA A 1 83 ? -40.97449 -12.14762 37.62039 1.000 48.20835 90 ALA A O 1
ATOM 674 N N . LEU A 1 84 ? -41.75485 -10.01572 37.45058 1.000 40.18596 91 LEU A N 1
ATOM 675 C CA . LEU A 1 84 ? -43.02136 -10.30716 36.81330 1.000 44.02303 91 LEU A CA 1
ATOM 676 C C . LEU A 1 84 ? -43.17111 -9.37889 35.61110 1.000 45.94647 91 LEU A C 1
ATOM 677 O O . LEU A 1 84 ? -42.56456 -8.30331 35.56206 1.000 46.01641 91 LEU A O 1
ATOM 682 N N . GLY A 1 85 ? -43.98412 -9.76467 34.64001 1.000 51.16264 92 GLY A N 1
ATOM 683 C CA . GLY A 1 85 ? -44.21093 -8.84881 33.54541 1.000 50.24628 92 GLY A CA 1
ATOM 684 C C . GLY A 1 85 ? -45.18602 -9.29204 32.49745 1.000 51.75133 92 GLY A C 1
ATOM 685 O O . GLY A 1 85 ? -45.70297 -10.41394 32.51772 1.000 52.36866 92 GLY A O 1
ATOM 686 N N . LEU A 1 86 ? -45.43109 -8.39755 31.55092 1.000 51.17625 93 LEU A N 1
ATOM 687 C CA . LEU A 1 86 ? -46.41898 -8.67032 30.52482 1.000 52.31000 93 LEU A CA 1
ATOM 688 C C . LEU A 1 86 ? -45.95932 -8.04504 29.23459 1.000 52.84648 93 LEU A C 1
ATOM 689 O O . LEU A 1 86 ? -45.31779 -6.98974 29.22392 1.000 50.16438 93 LEU A O 1
ATOM 694 N N . TYR A 1 87 ? -46.23683 -8.76971 28.16136 1.000 49.03766 94 TYR A N 1
ATOM 695 C CA . TYR A 1 87 ? -45.94753 -8.35531 26.81967 1.000 49.90657 94 TYR A CA 1
ATOM 696 C C . TYR A 1 87 ? -47.13982 -7.59185 26.22869 1.000 54.51792 94 TYR A C 1
ATOM 697 O O . TYR A 1 87 ? -48.30291 -7.89050 26.53224 1.000 52.01492 94 TYR A O 1
ATOM 706 N N . ASP A 1 88 ? -46.84088 -6.63150 25.36048 1.000 58.63415 95 ASP A N 1
ATOM 707 C CA . ASP A 1 88 ? -47.85108 -5.82999 24.66420 1.000 53.59318 95 ASP A CA 1
ATOM 708 C C . ASP A 1 88 ? -48.63402 -5.00129 25.66246 1.000 54.60334 95 ASP A C 1
ATOM 709 O O . ASP A 1 88 ? -49.85887 -5.07381 25.72484 1.000 53.77678 95 ASP A O 1
ATOM 714 N N . MET A 1 89 ? -47.91812 -4.17049 26.41925 1.000 54.15824 96 MET A N 1
ATOM 715 C CA . MET A 1 89 ? -48.53912 -3.44855 27.52343 1.000 52.88237 96 MET A CA 1
ATOM 716 C C . MET A 1 89 ? -49.45205 -2.34502 27.01773 1.000 56.78829 96 MET A C 1
ATOM 717 O O . MET A 1 89 ? -50.22491 -1.75807 27.78751 1.000 58.71017 96 MET A O 1
ATOM 722 N N . ALA A 1 90 ? -49.39779 -2.08910 25.71666 1.000 55.97660 97 ALA A N 1
ATOM 723 C CA . ALA A 1 90 ? -50.30576 -1.12309 25.09496 1.000 58.99245 97 ALA A CA 1
ATOM 724 C C . ALA A 1 90 ? -51.68136 -1.74220 24.87098 1.000 61.10127 97 ALA A C 1
ATOM 725 O O . ALA A 1 90 ? -52.66078 -1.02598 24.69416 1.000 62.09877 97 ALA A O 1
ATOM 727 N N . SER A 1 91 ? -51.75122 -3.07201 24.86054 1.000 62.63980 98 SER A N 1
ATOM 728 C CA . SER A 1 91 ? -53.03418 -3.77943 24.74959 1.000 62.56344 98 SER A CA 1
ATOM 729 C C . SER A 1 91 ? -53.72805 -3.93919 26.11322 1.000 62.30801 98 SER A C 1
ATOM 730 O O . SER A 1 91 ? -53.20205 -4.60336 27.00573 1.000 62.19452 98 SER A O 1
ATOM 733 N N . PRO A 1 92 ? -54.91903 -3.34070 26.28011 1.000 68.80310 99 PRO A N 1
ATOM 734 C CA . PRO A 1 92 ? -55.65949 -3.52241 27.54228 1.000 63.24621 99 PRO A CA 1
ATOM 735 C C . PRO A 1 92 ? -56.00218 -4.97950 27.84512 1.000 61.76986 99 PRO A C 1
ATOM 736 O O . PRO A 1 92 ? -56.11603 -5.33961 29.01702 1.000 59.68751 99 PRO A O 1
ATOM 740 N N . HIS A 1 93 ? -56.11425 -5.81262 26.81982 1.000 60.17787 100 HIS A N 1
ATOM 741 C CA . HIS A 1 93 ? -56.35967 -7.22268 27.05503 1.000 63.26831 100 HIS A CA 1
ATOM 742 C C . HIS A 1 93 ? -55.14019 -7.87222 27.72963 1.000 62.97494 100 HIS A C 1
ATOM 743 O O . HIS A 1 93 ? -55.28134 -8.64488 28.68573 1.000 62.09290 100 HIS A O 1
ATOM 750 N N . ALA A 1 94 ? -53.94165 -7.53756 27.25391 1.000 56.03094 101 ALA A N 1
ATOM 751 C CA . ALA A 1 94 ? -52.72372 -8.07073 27.85237 1.000 56.52548 101 ALA A CA 1
ATOM 752 C C . ALA A 1 94 ? -52.61686 -7.62446 29.31198 1.000 52.34011 101 ALA A C 1
ATOM 753 O O . ALA A 1 94 ? -52.26582 -8.40822 30.18532 1.000 51.19593 101 ALA A O 1
ATOM 755 N N . VAL A 1 95 ? -52.93319 -6.36297 29.56645 1.000 52.20021 102 VAL A N 1
ATOM 756 C CA . VAL A 1 95 ? -52.86986 -5.83267 30.91138 1.000 54.10939 102 VAL A CA 1
ATOM 757 C C . VAL A 1 95 ? -53.89107 -6.55973 31.81413 1.000 55.83357 102 VAL A C 1
ATOM 758 O O . VAL A 1 95 ? -53.57120 -6.94086 32.93985 1.000 50.20415 102 VAL A O 1
ATOM 762 N N . ASN A 1 96 ? -55.10508 -6.78389 31.31672 1.000 56.83056 103 ASN A N 1
ATOM 763 C CA . ASN A 1 96 ? -56.09785 -7.50404 32.12022 1.000 59.80365 103 ASN A CA 1
ATOM 764 C C . ASN A 1 96 ? -55.76419 -8.98176 32.33289 1.000 55.82253 103 ASN A C 1
ATOM 765 O O . ASN A 1 96 ? -56.01537 -9.54373 33.39738 1.000 57.45930 103 ASN A O 1
ATOM 770 N N . THR A 1 97 ? -55.19959 -9.60466 31.31694 1.000 53.09468 104 THR A N 1
ATOM 771 C CA . THR A 1 97 ? -54.76564 -10.97995 31.43410 1.000 56.15501 104 THR A CA 1
ATOM 772 C C . THR A 1 97 ? -53.76948 -11.14560 32.56906 1.000 58.44864 104 THR A C 1
ATOM 773 O O . THR A 1 97 ? -53.87627 -12.07299 33.37450 1.000 61.25377 104 THR A O 1
ATOM 777 N N . PHE A 1 98 ? -52.80073 -10.23506 32.61161 1.000 55.30087 105 PHE A N 1
ATOM 778 C CA . PHE A 1 98 ? -51.81750 -10.17316 33.66503 1.000 50.82183 105 PHE A CA 1
ATOM 779 C C . PHE A 1 98 ? -52.51047 -9.99840 35.02773 1.000 54.65745 105 PHE A C 1
ATOM 780 O O . PHE A 1 98 ? -52.18404 -10.67516 35.99603 1.000 52.08361 105 PHE A O 1
ATOM 788 N N . CYS A 1 99 ? -53.48105 -9.09837 35.09872 1.000 56.43533 106 CYS A N 1
ATOM 789 C CA . CYS A 1 99 ? -54.20240 -8.87482 36.34656 1.000 55.95420 106 CYS A CA 1
ATOM 790 C C . CYS A 1 99 ? -55.03574 -10.10325 36.76809 1.000 55.90389 106 CYS A C 1
ATOM 791 O O . CYS A 1 99 ? -55.13181 -10.42077 37.95989 1.000 49.88562 106 CYS A O 1
ATOM 794 N N . ASP A 1 100 ? -55.61387 -10.79394 35.79172 1.000 54.06215 107 ASP A N 1
ATOM 795 C CA . ASP A 1 100 ? -56.29236 -12.05857 36.05745 1.000 52.97676 107 ASP A CA 1
ATOM 796 C C . ASP A 1 100 ? -55.32148 -13.03890 36.69673 1.000 58.66500 107 ASP A C 1
ATOM 797 O O . ASP A 1 100 ? -55.61603 -13.56750 37.77179 1.000 59.01127 107 ASP A O 1
ATOM 802 N N . GLN A 1 101 ? -54.16297 -13.24425 36.05049 1.000 55.44982 108 GLN A N 1
ATOM 803 C CA . GLN A 1 101 ? -53.12502 -14.18295 36.50329 1.000 56.12040 108 GLN A CA 1
ATOM 804 C C . GLN A 1 101 ? -52.64961 -13.91473 37.93969 1.000 59.28969 108 GLN A C 1
ATOM 805 O O . GLN A 1 101 ? -52.38754 -14.84793 38.69662 1.000 58.73560 108 GLN A O 1
ATOM 811 N N . LEU A 1 102 ? -52.50628 -12.64453 38.30574 1.000 56.29667 109 LEU A N 1
ATOM 812 C CA . LEU A 1 102 ? -51.92641 -12.30370 39.60410 1.000 56.59570 109 LEU A CA 1
ATOM 813 C C . LEU A 1 102 ? -52.97876 -12.01157 40.65923 1.000 56.78484 109 LEU A C 1
ATOM 814 O O .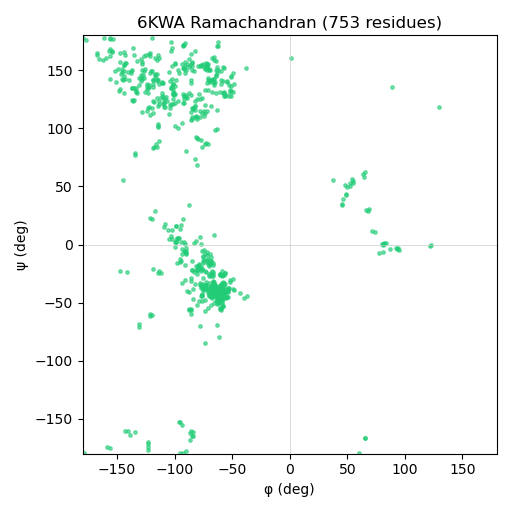 LEU A 1 102 ? -52.64103 -11.60149 41.78931 1.000 52.00303 109 LEU A O 1
ATOM 819 N N . GLU A 1 103 ? -54.24173 -12.21811 40.27905 1.000 53.45438 110 GLU A N 1
ATOM 820 C CA . GLU A 1 103 ? -55.38292 -11.97297 41.15668 1.000 55.26771 110 GLU A CA 1
ATOM 821 C C . GLU A 1 103 ? -55.27717 -10.57097 41.69769 1.000 53.66854 110 GLU A C 1
ATOM 822 O O . GLU A 1 103 ? -55.28939 -10.33640 42.91334 1.000 47.31318 110 GLU A O 1
ATOM 828 N N . ALA A 1 104 ? -55.13535 -9.63405 40.77481 1.000 53.51259 111 ALA A N 1
ATOM 829 C CA . ALA A 1 104 ? -55.11067 -8.24590 41.15367 1.000 54.57003 111 ALA A CA 1
ATOM 830 C C . ALA A 1 104 ? -56.48286 -7.90132 41.71432 1.000 53.79626 111 ALA A C 1
ATOM 831 O O . ALA A 1 104 ? -57.51407 -8.35246 41.21009 1.000 55.64347 111 ALA A O 1
ATOM 833 N N . SER A 1 105 ? -56.48993 -7.12319 42.77974 1.000 52.68666 112 SER A N 1
ATOM 834 C CA . SER A 1 105 ? -57.71478 -6.55258 43.24821 1.000 51.10368 112 SER A CA 1
ATOM 835 C C . SER A 1 105 ? -58.27143 -5.62039 42.17170 1.000 59.48147 112 SER A C 1
ATOM 836 O O . SER A 1 105 ? -57.58692 -5.31599 41.18706 1.000 56.22756 112 SER A O 1
ATOM 839 N N . ALA A 1 106 ? -59.50197 -5.15458 42.36222 1.000 53.83827 113 ALA A N 1
ATOM 840 C CA . ALA A 1 106 ? -60.14137 -4.22938 41.43328 1.000 55.07336 113 ALA A CA 1
ATOM 841 C C . ALA A 1 106 ? -59.33439 -2.93504 41.29464 1.000 53.37402 113 ALA A C 1
ATOM 842 O O . ALA A 1 106 ? -59.14265 -2.43159 40.19624 1.000 53.36548 113 ALA A O 1
ATOM 844 N N . ASP A 1 107 ? -58.95715 -2.36925 42.43517 1.000 53.45339 114 ASP A N 1
ATOM 845 C CA . ASP A 1 107 ? -58.17199 -1.14987 42.50994 1.000 60.39067 114 ASP A CA 1
ATOM 846 C C . ASP A 1 107 ? -56.84558 -1.32240 41.80593 1.000 57.82646 114 ASP A C 1
ATOM 847 O O . ASP A 1 107 ? -56.40295 -0.44409 41.07196 1.000 56.00865 114 ASP A O 1
ATOM 852 N N . GLN A 1 108 ? -56.21689 -2.46552 42.06021 1.000 56.37990 115 GLN A N 1
ATOM 853 C CA . GLN A 1 108 ? -54.90818 -2.76056 41.50659 1.000 52.98480 115 GLN A CA 1
ATOM 854 C C . GLN A 1 108 ? -54.99303 -2.90042 40.00579 1.000 55.85397 115 GLN A C 1
ATOM 855 O O . GLN A 1 108 ? -54.07076 -2.51931 39.27370 1.000 56.78787 115 GLN A O 1
ATOM 861 N N . ARG A 1 109 ? -56.11660 -3.42422 39.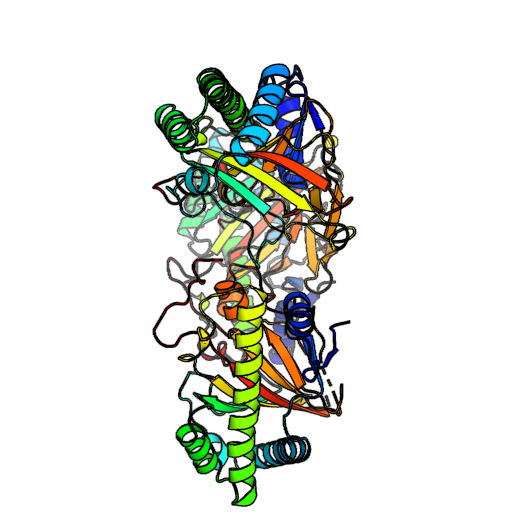54424 1.000 51.52433 116 ARG A N 1
ATOM 862 C CA . ARG A 1 109 ? -56.31877 -3.59150 38.12220 1.000 53.61147 116 ARG A CA 1
ATOM 863 C C . ARG A 1 109 ? -56.37400 -2.22553 37.49344 1.000 57.04624 116 ARG A C 1
ATOM 864 O O . ARG A 1 109 ? -55.74404 -1.99480 36.46308 1.000 53.10039 116 ARG A O 1
ATOM 872 N N . GLU A 1 110 ? -57.07107 -1.30200 38.15023 1.000 55.68578 117 GLU A N 1
ATOM 873 C CA . GLU A 1 110 ? -57.27465 0.01096 37.56292 1.000 59.81141 117 GLU A CA 1
ATOM 874 C C . GLU A 1 110 ? -55.98890 0.85233 37.58706 1.000 57.12435 117 GLU A C 1
ATOM 875 O O . GLU A 1 110 ? -55.71933 1.63177 36.65860 1.000 47.05132 117 GLU A O 1
ATOM 881 N N . ILE A 1 111 ? -55.19911 0.67318 38.64198 1.000 51.31644 118 ILE A N 1
ATOM 882 C CA . ILE A 1 111 ? -53.89752 1.31791 38.75996 1.000 52.31579 118 ILE A CA 1
ATOM 883 C C . ILE A 1 111 ? -52.97649 0.90124 37.61281 1.000 51.16923 118 ILE A C 1
ATOM 884 O O . ILE A 1 111 ? -52.30259 1.72516 36.99490 1.000 49.66229 118 ILE A O 1
ATOM 889 N N . MET A 1 112 ? -52.98406 -0.38934 37.32705 1.000 48.15507 119 MET A N 1
ATOM 890 C CA . MET A 1 112 ? -52.15148 -0.97239 36.30615 1.000 53.26175 119 MET A CA 1
ATOM 891 C C . MET A 1 112 ? -52.55247 -0.45520 34.92395 1.000 52.17264 119 MET A C 1
ATOM 892 O O . MET A 1 112 ? -51.71196 -0.12587 34.08560 1.000 47.08185 119 MET A O 1
ATOM 897 N N . VAL A 1 113 ? -53.84917 -0.39343 34.69668 1.000 48.32811 120 VAL A N 1
ATOM 898 C CA . VAL A 1 113 ? -54.38895 0.01862 33.41226 1.000 47.70255 120 VAL A CA 1
ATOM 899 C C . VAL A 1 113 ? -54.03682 1.47401 33.12684 1.000 49.69465 120 VAL A C 1
ATOM 900 O O . VAL A 1 113 ? -53.65910 1.82416 32.00350 1.000 51.36608 120 VAL A O 1
ATOM 904 N N . LYS A 1 114 ? -54.13019 2.30679 34.15912 1.000 47.68108 121 LYS A N 1
ATOM 905 C CA . LYS A 1 114 ? -53.85152 3.72536 34.02375 1.000 50.64022 121 LYS A CA 1
ATOM 906 C C . LYS A 1 114 ? -52.32252 4.00011 33.98406 1.000 49.60148 121 LYS A C 1
ATOM 907 O O . LYS A 1 114 ? -51.87448 4.94432 33.32562 1.000 47.76376 121 LYS A O 1
ATOM 913 N N . TYR A 1 115 ? -51.53629 3.22267 34.72921 1.000 46.33678 122 TYR A N 1
ATOM 914 C CA . TYR A 1 115 ? -50.07848 3.30195 34.65234 1.000 43.43396 122 TYR A CA 1
ATOM 915 C C . TYR A 1 115 ? -49.56572 2.90640 33.26636 1.000 44.93912 122 TYR A C 1
ATOM 916 O O . TYR A 1 115 ? -48.73121 3.59510 32.68204 1.000 48.67167 122 TYR A O 1
ATOM 925 N N . ALA A 1 116 ? -50.05978 1.78099 32.76021 1.000 40.74203 123 ALA A N 1
ATOM 926 C CA . ALA A 1 116 ? -49.68267 1.29533 31.44577 1.000 43.24435 123 ALA A CA 1
ATOM 927 C C . ALA A 1 116 ? -49.91330 2.34737 30.37419 1.000 48.74768 123 ALA A C 1
ATOM 928 O O . ALA A 1 116 ? -49.05480 2.58573 29.52233 1.000 45.30912 123 ALA A O 1
ATOM 930 N N . LYS A 1 117 ? -51.07074 2.98860 30.41964 1.000 46.18200 124 LYS A N 1
ATOM 931 C CA . LYS A 1 117 ? -51.42064 3.89667 29.34799 1.000 48.10784 124 LYS A CA 1
ATOM 932 C C . LYS A 1 117 ? -50.60731 5.18867 29.47376 1.000 45.92289 124 LYS A C 1
ATOM 933 O O . LYS A 1 117 ? -50.15398 5.72744 28.47716 1.000 43.83375 124 LYS A O 1
ATOM 939 N N . ALA A 1 118 ? -50.35991 5.63383 30.70334 1.000 45.11084 125 ALA A N 1
ATOM 940 C CA . ALA A 1 118 ? -49.58258 6.83884 30.93813 1.000 45.49534 125 ALA A CA 1
ATOM 941 C C . ALA A 1 118 ? -48.12347 6.67250 30.56076 1.000 44.66863 125 ALA A C 1
ATOM 942 O O . ALA A 1 118 ? -47.53588 7.56787 29.96424 1.000 42.48942 125 ALA A O 1
ATOM 944 N N . ILE A 1 119 ? -47.53105 5.54622 30.94179 1.000 42.35838 126 ILE A N 1
ATOM 945 C CA . ILE A 1 119 ? -46.11426 5.32585 30.70747 1.000 45.88324 126 ILE A CA 1
ATOM 946 C C . ILE A 1 119 ? -45.87264 5.08411 29.24802 1.000 43.73493 126 ILE A C 1
ATOM 947 O O . ILE A 1 119 ? -44.88631 5.54893 28.68529 1.000 46.56211 126 ILE A O 1
ATOM 952 N N . ASN A 1 120 ? -46.79574 4.35827 28.63696 1.000 46.64120 127 ASN A N 1
ATOM 953 C CA . ASN A 1 120 ? -46.74223 4.09117 27.22041 1.000 43.76735 127 ASN A CA 1
ATOM 954 C C . ASN A 1 120 ? -46.93418 5.36513 26.39483 1.000 46.83524 127 ASN A C 1
ATOM 955 O O . ASN A 1 120 ? -46.38047 5.51240 25.28516 1.000 44.60860 127 ASN A O 1
ATOM 960 N N . GLY A 1 121 ? -47.72106 6.28758 26.93844 1.000 46.15140 128 GLY A N 1
ATOM 961 C CA . GLY A 1 121 ? -47.95393 7.56226 26.28451 1.000 42.42138 128 GLY A CA 1
ATOM 962 C C . GLY A 1 121 ? -46.63815 8.34299 26.27688 1.000 42.73797 128 GLY A C 1
ATOM 963 O O . GLY A 1 121 ? -46.27243 8.96813 25.26472 1.000 42.44693 128 GLY A O 1
ATOM 964 N N . LEU A 1 122 ? -45.93469 8.31476 27.40723 1.000 42.84518 129 LEU A N 1
ATOM 965 C CA . LEU A 1 122 ? -44.63164 8.98619 27.55524 1.000 38.25382 129 LEU A CA 1
ATOM 966 C C . LEU A 1 122 ? -43.57338 8.40366 26.61559 1.000 39.94569 129 LEU A C 1
ATOM 967 O O . LEU A 1 122 ? -42.75407 9.14820 26.04733 1.000 40.15069 129 LEU A O 1
ATOM 972 N N . ALA A 1 123 ? -43.57815 7.07964 26.46404 1.000 36.59192 130 ALA A N 1
ATOM 973 C CA . ALA A 1 123 ? -42.59101 6.38606 25.63502 1.000 42.43753 130 ALA A CA 1
ATOM 974 C C . ALA A 1 123 ? -42.75695 6.75148 24.16329 1.000 43.69562 130 ALA A C 1
ATOM 975 O O . ALA A 1 123 ? -41.76973 6.96527 23.45304 1.000 40.89754 130 ALA A O 1
ATOM 977 N N . THR A 1 124 ? -43.99974 6.83491 23.71227 1.000 41.94497 131 THR A N 1
ATOM 978 C CA . THR A 1 124 ? -44.27251 7.21394 22.32379 1.000 44.79611 131 THR A CA 1
ATOM 979 C C . THR A 1 124 ? -43.99365 8.70732 22.09249 1.000 42.47105 131 THR A C 1
ATOM 980 O O . THR A 1 124 ? -43.53595 9.09095 21.01692 1.000 43.02008 131 THR A O 1
ATOM 984 N N . ASP A 1 125 ? -44.26023 9.55251 23.08502 1.000 36.95552 132 ASP A N 1
ATOM 985 C CA . ASP A 1 125 ? -43.83107 10.94434 22.99310 1.000 38.27966 132 ASP A CA 1
ATOM 986 C C . ASP A 1 125 ? -42.28549 11.10449 22.86260 1.000 37.82343 132 ASP A C 1
ATOM 987 O O . ASP A 1 125 ? -41.81897 11.95501 22.11224 1.000 39.53587 132 ASP A O 1
ATOM 992 N N . LEU A 1 126 ? -41.50878 10.38667 23.66941 1.000 34.89252 133 LEU A N 1
ATOM 993 C CA . LEU A 1 126 ? -40.02856 10.47452 23.62656 1.000 35.42691 133 LEU A CA 1
ATOM 994 C C . LEU A 1 126 ? -39.55878 9.91634 22.29959 1.000 40.28406 133 LEU A C 1
ATOM 995 O O . LEU A 1 126 ? -38.65779 10.44677 21.68410 1.000 35.46930 133 LEU A O 1
ATOM 1000 N N . ALA A 1 127 ? -40.18341 8.83725 21.84206 1.000 39.31673 134 ALA A N 1
ATOM 1001 C CA . ALA A 1 127 ? -39.77945 8.27652 20.55736 1.000 38.11310 134 ALA A CA 1
ATOM 1002 C C . ALA A 1 127 ? -40.01858 9.28493 19.41967 1.000 41.78002 134 ALA A C 1
ATOM 1003 O O . ALA A 1 127 ? -39.14771 9.49877 18.58183 1.000 42.14493 134 ALA A O 1
ATOM 1005 N N . ARG A 1 128 ? -41.18550 9.90936 19.40214 1.000 34.96456 135 ARG A N 1
ATOM 1006 C CA . ARG A 1 128 ? -41.48892 10.89681 18.36395 1.000 42.29181 135 ARG A CA 1
ATOM 1007 C C . ARG A 1 128 ? -40.49859 12.03802 18.47187 1.000 40.19668 135 ARG A C 1
ATOM 1008 O O . ARG A 1 128 ? -39.98867 12.53404 17.46389 1.000 38.99505 135 ARG A O 1
ATOM 1016 N N . LYS A 1 129 ? -40.19241 12.45200 19.69731 1.000 43.12981 136 LYS A N 1
ATOM 1017 C CA . LYS A 1 129 ? -39.25770 13.55970 19.85780 1.000 40.45724 136 LYS A CA 1
ATOM 1018 C C . LYS A 1 129 ? -37.86660 13.22565 19.28998 1.000 39.66232 136 LYS A C 1
ATOM 1019 O O . LYS A 1 129 ? -37.18807 14.10230 18.75949 1.000 38.96414 136 LYS A O 1
ATOM 1025 N N . LEU A 1 130 ? -37.42088 11.98302 19.43126 1.000 39.48979 137 LEU A N 1
ATOM 1026 C CA . LEU A 1 130 ? -36.14686 11.56299 18.82711 1.000 38.27213 137 LEU A CA 1
ATOM 1027 C C . LEU A 1 130 ? -36.20808 11.67809 17.30202 1.000 42.46462 137 LEU A C 1
ATOM 1028 O O . LEU A 1 130 ? -35.25694 12.10303 16.66879 1.000 42.91322 137 LEU A O 1
ATOM 1033 N N . ALA A 1 131 ? -37.30319 11.24551 16.69621 1.000 40.75826 138 ALA A N 1
ATOM 1034 C CA . ALA A 1 131 ? -37.42338 11.40940 15.24340 1.000 41.70548 138 ALA A CA 1
ATOM 1035 C C . ALA A 1 131 ? -37.41881 12.90111 14.89116 1.000 41.82645 138 ALA A C 1
ATOM 1036 O O . ALA A 1 131 ? -36.78939 13.33804 13.92869 1.000 44.38117 138 ALA A O 1
ATOM 1038 N N . GLU A 1 132 ? -38.10065 13.69991 15.69513 1.000 43.15594 139 GLU A N 1
ATOM 1039 C CA . GLU A 1 132 ? -38.13299 15.12810 15.41356 1.000 41.68280 139 GLU A CA 1
ATOM 1040 C C . GLU A 1 132 ? -36.75462 15.78906 15.53055 1.000 40.60715 139 GLU A C 1
ATOM 1041 O O . GLU A 1 132 ? -36.42926 16.72141 14.79018 1.000 41.45953 139 GLU A O 1
ATOM 1047 N N . SER A 1 133 ? -35.93412 15.32522 16.45939 1.000 35.81723 140 SER A N 1
ATOM 1048 C CA . SER A 1 133 ? -34.63496 15.94023 16.65109 1.000 31.94946 140 SER A CA 1
ATOM 1049 C C . SER A 1 133 ? -33.71272 15.66649 15.47428 1.000 33.86552 140 SER A C 1
ATOM 1050 O O . SER A 1 133 ? -32.69116 16.32648 15.30464 1.000 38.71336 140 SER A O 1
ATOM 1053 N N . TYR A 1 134 ? -34.05515 14.68212 14.66377 1.000 37.31060 141 TYR A N 1
ATOM 1054 C CA . TYR A 1 134 ? -33.27847 14.41925 13.46162 1.000 39.37708 141 TYR A CA 1
ATOM 1055 C C . TYR A 1 134 ? -33.91740 15.00910 12.19652 1.000 45.22589 141 TYR A C 1
ATOM 1056 O O . TYR A 1 134 ? -33.34960 14.88804 11.10157 1.000 43.15516 141 TYR A O 1
ATOM 1065 N N . GLY A 1 135 ? -35.09000 15.62811 12.34249 1.000 42.73110 142 GLY A N 1
ATOM 1066 C CA . GLY A 1 135 ? -35.81582 16.18807 11.19962 1.000 42.07406 142 GLY A CA 1
ATOM 1067 C C . GLY A 1 135 ? -36.36268 15.14026 10.23089 1.000 45.53721 142 GLY A C 1
ATOM 1068 O O . GLY A 1 135 ? -36.54015 15.40187 9.04248 1.000 46.56148 142 GLY A O 1
ATOM 1069 N N . LEU A 1 136 ? -36.65946 13.95735 10.76015 1.000 41.39505 143 LEU A N 1
ATOM 1070 C CA . LEU A 1 136 ? -37.15625 12.83839 9.98569 1.000 42.93340 143 LEU A CA 1
ATOM 1071 C C . LEU A 1 136 ? -38.59337 13.04574 9.54653 1.000 46.65773 143 LEU A C 1
ATOM 1072 O O . LEU A 1 136 ? -39.34802 13.78128 10.19926 1.000 41.09756 143 LEU A O 1
ATOM 1077 N N . VAL A 1 137 ? -38.94347 12.39989 8.43618 1.000 45.01031 144 VAL A N 1
ATOM 1078 C CA . VAL A 1 137 ? -40.30242 12.40279 7.91634 1.000 49.14499 144 VAL A CA 1
ATOM 1079 C C . VAL A 1 137 ? -41.10903 11.29823 8.57545 1.000 51.14991 144 VAL A C 1
ATOM 1080 O O . VAL A 1 137 ? -42.31851 11.41149 8.71776 1.000 51.01390 144 VAL A O 1
ATOM 1084 N N . GLU A 1 138 ? -40.43590 10.22224 8.97932 1.000 52.37354 145 GLU A N 1
ATOM 1085 C CA . GLU A 1 138 ? -41.12781 9.10230 9.58096 1.000 49.65572 145 GLU A CA 1
ATOM 1086 C C . GLU A 1 138 ? -41.41705 9.37342 11.06306 1.000 48.85231 145 GLU A C 1
ATOM 1087 O O . GLU A 1 138 ? -40.91487 8.68337 11.94310 1.000 51.09826 145 GLU A O 1
ATOM 1093 N N . THR A 1 139 ? -42.30942 10.31244 11.34190 1.000 49.48550 146 THR A N 1
ATOM 1094 C CA . THR A 1 139 ? -42.53433 10.71754 12.72392 1.000 50.81396 146 THR A CA 1
ATOM 1095 C C . THR A 1 139 ? -43.47540 9.74741 13.43377 1.000 52.17836 146 THR A C 1
ATOM 1096 O O . THR A 1 139 ? -43.81586 9.94380 14.58790 1.000 51.68212 146 THR A O 1
ATOM 1100 N N . ASP A 1 140 ? -43.86938 8.69484 12.72956 1.000 48.07175 147 ASP A N 1
ATOM 1101 C CA . ASP A 1 140 ? -44.77454 7.68962 13.25090 1.000 53.44460 147 ASP A CA 1
ATOM 1102 C C . ASP A 1 140 ? -44.10325 6.30932 13.25139 1.000 50.12402 147 ASP A C 1
ATOM 1103 O O . ASP A 1 140 ? -44.79455 5.29866 13.25648 1.000 46.60236 147 ASP A O 1
ATOM 1108 N N . PHE A 1 141 ? -42.77156 6.25987 13.24632 1.000 47.46755 148 PHE A N 1
ATOM 1109 C CA . PHE A 1 141 ? -42.06136 4.99212 13.02357 1.000 44.70138 148 PHE A CA 1
ATOM 1110 C C . PHE A 1 141 ? -42.36471 3.92095 14.06648 1.000 45.50554 148 PHE A C 1
ATOM 1111 O O . PHE A 1 141 ? -42.24979 2.71027 13.81246 1.000 46.46416 148 PHE A O 1
ATOM 1119 N N . PHE A 1 142 ? -42.74725 4.36440 15.25604 1.000 50.31929 149 PHE A N 1
ATOM 1120 C CA . PHE A 1 142 ? -42.86147 3.44126 16.37787 1.000 52.98594 149 PHE A CA 1
ATOM 1121 C C . PHE A 1 142 ? -44.26518 2.82691 16.48126 1.000 55.31715 149 PHE A C 1
ATOM 1122 O O . PHE A 1 142 ? -44.46811 1.89956 17.26784 1.000 55.78579 149 PHE A O 1
ATOM 1130 N N . LYS A 1 143 ? -45.19692 3.24047 15.61817 1.000 54.36745 150 LYS A N 1
ATOM 1131 C CA . LYS A 1 143 ? -46.62283 3.00417 15.90448 1.000 58.40105 150 LYS A CA 1
ATOM 1132 C C . LYS A 1 143 ? -47.09977 1.56671 15.85281 1.000 56.06229 150 LYS A C 1
ATOM 1133 O O . LYS A 1 143 ? -48.12720 1.24314 16.43722 1.000 58.77626 150 LYS A O 1
ATOM 1139 N N . GLU A 1 144 ? -46.32549 0.68400 15.24847 1.000 60.55833 151 GLU A N 1
ATOM 1140 C CA . GLU A 1 144 ? -46.70125 -0.72289 15.24896 1.000 60.51352 151 GLU A CA 1
ATOM 1141 C C . GLU A 1 144 ? -45.75596 -1.50957 16.15376 1.000 63.63472 151 GLU A C 1
ATOM 1142 O O . GLU A 1 144 ? -45.67534 -2.73648 16.06753 1.000 67.77648 151 GLU A O 1
ATOM 1148 N N . TRP A 1 145 ? -45.00737 -0.79793 16.99071 1.000 58.76407 152 TRP A N 1
ATOM 1149 C CA . TRP A 1 145 ? -44.05085 -1.44608 17.87469 1.000 55.26091 152 TRP A CA 1
ATOM 1150 C C . TRP A 1 145 ? -44.68171 -1.76066 19.21839 1.000 51.67151 152 TRP A C 1
ATOM 1151 O O . TRP A 1 145 ? -45.22223 -0.88418 19.87591 1.000 53.79146 152 TRP A O 1
ATOM 1162 N N . PRO A 1 146 ? -44.57404 -3.01359 19.65700 1.000 56.62288 153 PRO A N 1
ATOM 1163 C CA . PRO A 1 146 ? -45.13332 -3.40531 20.95813 1.000 54.25806 153 PRO A CA 1
ATOM 1164 C C . PRO A 1 146 ? -44.25760 -2.94439 22.13752 1.000 55.53185 153 PRO A C 1
ATOM 1165 O O . PRO A 1 146 ? -43.04549 -2.72524 21.99307 1.000 55.30781 153 PRO A O 1
ATOM 1169 N N . SER A 1 147 ? -44.87963 -2.77924 23.29305 1.000 51.67719 154 SER A N 1
ATOM 1170 C CA . SER A 1 147 ? -44.14168 -2.49314 24.50717 1.000 50.77646 154 SER A CA 1
ATOM 1171 C C . SER A 1 147 ? -44.27942 -3.64936 25.48058 1.000 50.79310 154 SER A C 1
ATOM 1172 O O . SER A 1 147 ? -45.13468 -4.51339 25.31762 1.000 49.18731 154 SER A O 1
ATOM 1175 N N . GLN A 1 148 ? -43.38745 -3.66971 26.45948 1.000 48.76082 155 GLN A N 1
ATOM 1176 C CA . GLN A 1 148 ? -43.31235 -4.72114 27.45802 1.000 50.43636 155 GLN A CA 1
ATOM 1177 C C . GLN A 1 148 ? -43.17917 -4.10974 28.84356 1.000 49.84932 155 GLN A C 1
ATOM 1178 O O . GLN A 1 148 ? -42.42840 -3.16178 29.06020 1.000 43.66070 155 GLN A O 1
ATOM 1184 N N . PHE A 1 149 ? -43.95563 -4.64990 29.76853 1.000 51.58382 156 PHE A N 1
ATOM 1185 C CA . PHE A 1 149 ? -43.96621 -4.20106 31.14026 1.000 46.21054 156 PHE A CA 1
ATOM 1186 C C . PHE A 1 149 ? -43.18983 -5.20885 31.99492 1.000 48.79382 156 PHE A C 1
ATOM 1187 O O . PHE A 1 149 ? -43.36243 -6.41269 31.82378 1.000 43.12701 156 PHE A O 1
ATOM 1195 N N . ARG A 1 150 ? -42.32190 -4.73620 32.88800 1.000 41.01587 157 ARG A N 1
ATOM 1196 C CA . ARG A 1 150 ? -41.63188 -5.64966 33.78418 1.000 44.00297 157 ARG A CA 1
ATOM 1197 C C . ARG A 1 150 ? -41.44613 -5.00674 35.14545 1.000 46.52949 157 ARG A C 1
ATOM 1198 O O . ARG A 1 150 ? -40.93873 -3.88791 35.24691 1.000 51.45560 157 ARG A O 1
ATOM 1206 N N . ILE A 1 151 ? -41.81800 -5.71726 36.20370 1.000 45.77225 158 ILE A N 1
ATOM 1207 C CA . ILE A 1 151 ? -41.62141 -5.17737 37.54166 1.000 42.10351 158 ILE A CA 1
ATOM 1208 C C . ILE A 1 151 ? -40.63416 -6.07670 38.24202 1.000 48.06108 158 ILE A C 1
ATOM 1209 O O . ILE A 1 151 ? -40.63699 -7.30134 38.07486 1.000 47.16445 158 ILE A O 1
ATOM 1214 N N . ASN A 1 152 ? -39.77800 -5.46250 39.03579 1.000 44.96312 159 ASN A N 1
ATOM 1215 C CA . ASN A 1 152 ? -38.63221 -6.15236 39.54977 1.000 47.64752 159 ASN A CA 1
ATOM 1216 C C . ASN A 1 152 ? -38.56124 -6.03705 41.06098 1.000 48.44314 159 ASN A C 1
ATOM 1217 O O . ASN A 1 152 ? -38.91721 -4.99377 41.59906 1.000 44.87357 159 ASN A O 1
ATOM 1222 N N . LYS A 1 153 ? -38.10988 -7.10830 41.72623 1.000 46.33923 160 LYS A N 1
ATOM 1223 C CA . LYS A 1 153 ? -37.83251 -7.11476 43.17261 1.000 45.54813 160 LYS A CA 1
ATOM 1224 C C . LYS A 1 153 ? -36.39490 -7.54973 43.40184 1.000 48.79998 160 LYS A C 1
ATOM 1225 O O . LYS A 1 153 ? -36.02423 -8.68643 43.06745 1.000 45.78122 160 LYS A O 1
ATOM 1231 N N . TYR A 1 154 ? -35.56470 -6.65259 43.92129 1.000 47.21554 161 TYR A N 1
ATOM 1232 C CA . TYR A 1 154 ? -34.16625 -7.01159 44.19876 1.000 52.65048 161 TYR A CA 1
ATOM 1233 C C . TYR A 1 154 ? -34.02532 -7.32213 45.67063 1.000 54.81309 161 TYR A C 1
ATOM 1234 O O . TYR A 1 154 ? -34.46324 -6.52092 46.51190 1.000 53.54899 161 TYR A O 1
ATOM 1243 N N . HIS A 1 155 ? -33.42184 -8.45758 45.98000 1.000 53.42083 162 HIS A N 1
ATOM 1244 C CA . HIS A 1 155 ? -33.15578 -8.75307 47.34898 1.000 56.51118 162 HIS A CA 1
ATOM 1245 C C . HIS A 1 155 ? -31.65523 -8.81311 47.66890 1.000 61.53099 162 HIS A C 1
ATOM 1246 O O . HIS A 1 155 ? -30.96718 -9.76994 47.29778 1.000 56.40912 162 HIS A O 1
ATOM 1253 N N . PHE A 1 156 ? -31.12104 -7.77987 48.30309 1.000 61.09616 163 PHE A N 1
ATOM 1254 C CA . PHE A 1 156 ? -29.69165 -7.74060 48.65201 1.000 71.80718 163 PHE A CA 1
ATOM 1255 C C . PHE A 1 156 ? -29.49663 -8.07716 50.13138 1.000 72.20501 163 PHE A C 1
ATOM 1256 O O . PHE A 1 156 ? -30.10973 -7.46297 51.00033 1.000 71.35248 163 PHE A O 1
ATOM 1264 N N . LYS A 1 157 ? -28.65949 -9.07708 50.39178 1.000 75.26653 164 LYS A N 1
ATOM 1265 C CA . LYS A 1 157 ? -28.32671 -9.52850 51.74472 1.000 83.16186 164 LYS A CA 1
ATOM 1266 C C . LYS A 1 157 ? -26.94958 -9.01153 52.15456 1.000 83.01879 164 LYS A C 1
ATOM 1267 O O . LYS A 1 157 ? -26.22389 -8.54749 51.28889 1.000 85.49870 164 LYS A O 1
ATOM 1273 N N . PRO A 1 158 ? -26.57872 -9.08784 53.45958 1.000 86.97250 165 PRO A N 1
ATOM 1274 C CA . PRO A 1 158 ? -25.36451 -8.38463 53.91891 1.000 86.65890 165 PRO A CA 1
ATOM 1275 C C . PRO A 1 158 ? -24.08261 -8.80408 53.20348 1.000 87.31174 165 PRO A C 1
ATOM 1276 O O . PRO A 1 158 ? -23.13159 -8.02500 53.16897 1.000 87.84810 165 PRO A O 1
ATOM 1280 N N . GLU A 1 159 ? -24.06908 -10.00015 52.62288 1.000 88.03965 166 GLU A N 1
ATOM 1281 C CA . GLU A 1 159 ? -22.89702 -10.46181 51.89671 1.000 92.42500 166 GLU A CA 1
ATOM 1282 C C . GLU A 1 159 ? -22.78871 -9.79046 50.52804 1.000 94.00778 166 GLU A C 1
ATOM 1283 O O . GLU A 1 159 ? -21.70290 -9.73384 49.94378 1.000 97.67686 166 GLU A O 1
ATOM 1289 N N . THR A 1 160 ? -23.90540 -9.27344 50.02255 1.000 89.27128 167 THR A N 1
ATOM 1290 C CA . THR A 1 160 ? -23.92573 -8.66823 48.69118 1.000 91.05984 167 THR A CA 1
ATOM 1291 C C . THR A 1 160 ? -23.38918 -7.23913 48.70086 1.000 90.62889 167 THR A C 1
ATOM 1292 O O . THR A 1 160 ? -22.95173 -6.72697 47.66749 1.000 91.13959 167 THR A O 1
ATOM 1296 N N . VAL A 1 161 ? -23.41734 -6.60518 49.87293 1.000 92.31800 168 VAL A N 1
ATOM 1297 C CA . VAL A 1 161 ? -23.01045 -5.20526 49.99056 1.000 93.79425 168 VAL A CA 1
ATOM 1298 C C . VAL A 1 161 ? -21.59703 -4.99745 49.47945 1.000 92.23281 168 VAL A C 1
ATOM 1299 O O . VAL A 1 161 ? -20.67113 -5.70213 49.87385 1.000 92.60950 168 VAL A O 1
ATOM 1303 N N . GLY A 1 162 ? -21.45081 -4.02612 48.58407 1.000 94.97023 169 GLY A N 1
ATOM 1304 C CA . GLY A 1 162 ? -20.16148 -3.69808 48.00203 1.000 95.23216 169 GLY A CA 1
ATOM 1305 C C . GLY A 1 162 ? -19.89837 -4.37846 46.66892 1.000 94.85790 169 GLY A C 1
ATOM 1306 O O . GLY A 1 162 ? -18.88303 -4.11127 46.03129 1.000 97.50918 169 GLY A O 1
ATOM 1307 N N . LYS A 1 163 ? -20.81286 -5.25059 46.24609 1.000 91.45843 170 LYS A N 1
ATOM 1308 C CA . LYS A 1 163 ? -20.75769 -5.86379 44.91586 1.000 93.97421 170 LYS A CA 1
ATOM 1309 C C . LYS A 1 163 ? -22.03197 -5.59731 44.10648 1.000 92.86299 170 LYS A C 1
ATOM 1310 O O . LYS A 1 163 ? -22.91756 -4.87144 44.55018 1.000 93.23474 170 LYS A O 1
ATOM 1316 N N . LEU A 1 164 ? -22.10491 -6.16722 42.90745 1.000 92.42410 171 LEU A N 1
ATOM 1317 C CA . LEU A 1 164 ? -23.17561 -5.84990 41.96137 1.000 92.15593 171 LEU A CA 1
ATOM 1318 C C . LEU A 1 164 ? -24.38641 -6.75321 42.20355 1.000 91.23094 171 LEU A C 1
ATOM 1319 O O . LEU A 1 164 ? -24.23236 -7.86138 42.71239 1.000 90.11698 171 LEU A O 1
ATOM 1324 N N . GLY A 1 165 ? -25.58333 -6.26522 41.86367 1.000 92.54849 172 GLY A N 1
ATOM 1325 C CA . GLY A 1 165 ? -26.81281 -7.04457 41.97964 1.000 88.00518 172 GLY A CA 1
ATOM 1326 C C . GLY A 1 165 ? -27.11988 -7.89998 40.75611 1.000 92.84978 172 GLY A C 1
ATOM 1327 O O . GLY A 1 165 ? -27.26888 -9.12383 40.84456 1.000 92.74125 172 GLY A O 1
ATOM 1328 N N . VAL A 1 166 ? -27.19916 -7.24899 39.59962 1.000 96.15635 173 VAL A N 1
ATOM 1329 C CA . VAL A 1 166 ? -27.17193 -7.94885 38.32026 1.000 94.92273 173 VAL A CA 1
ATOM 1330 C C . VAL A 1 166 ? -26.08121 -7.28007 37.46783 1.000 92.48501 173 VAL A C 1
ATOM 1331 O O . VAL A 1 166 ? -25.76173 -6.09747 37.64439 1.000 87.51444 173 VAL A O 1
ATOM 1335 N N . GLN A 1 167 ? -25.46549 -8.06594 36.59192 1.000 92.44652 174 GLN A N 1
ATOM 1336 C CA . GLN A 1 167 ? -24.24779 -7.65368 35.91798 1.000 81.50423 174 GLN A CA 1
ATOM 1337 C C . GLN A 1 167 ? -24.51124 -6.83338 34.65133 1.000 75.79034 174 GLN A C 1
ATOM 1338 O O . GLN A 1 167 ? -25.62984 -6.79282 34.13225 1.000 75.95663 174 GLN A O 1
ATOM 1344 N N . LEU A 1 168 ? -23.45536 -6.16331 34.20181 1.000 68.22172 175 LEU A N 1
ATOM 1345 C CA . LEU A 1 168 ? -23.47109 -5.17419 33.13292 1.000 65.93676 175 LEU A CA 1
ATOM 1346 C C . LEU A 1 168 ? -24.19575 -5.64445 31.85244 1.000 66.28699 175 LEU A C 1
ATOM 1347 O O . LEU A 1 168 ? -23.96638 -6.75714 31.38541 1.000 68.86687 175 LEU A O 1
ATOM 1352 N N . HIS A 1 169 ? -25.09654 -4.82320 31.30715 1.000 62.65693 176 HIS A N 1
ATOM 1353 C CA . HIS A 1 169 ? -25.83409 -5.20535 30.09736 1.000 61.91037 176 HIS A CA 1
ATOM 1354 C C . HIS A 1 169 ? -26.35754 -3.98954 29.29887 1.000 63.01947 176 HIS A C 1
ATOM 1355 O O . HIS A 1 169 ? -26.28263 -2.84398 29.76437 1.000 60.21452 176 HIS A O 1
ATOM 1362 N N . THR A 1 170 ? -26.82210 -4.23827 28.07270 1.000 64.12627 177 THR A N 1
ATOM 1363 C CA . THR A 1 170 ? -27.58600 -3.24837 27.30719 1.000 59.47053 177 THR A CA 1
ATOM 1364 C C . THR A 1 170 ? -29.00045 -3.78722 27.12827 1.000 61.03707 177 THR A C 1
ATOM 1365 O O . THR A 1 170 ? -29.16607 -4.98875 26.92717 1.000 64.50752 177 THR A O 1
ATOM 1369 N N . ASP A 1 171 ? -30.02746 -2.94109 27.19608 1.000 59.64527 178 ASP A N 1
ATOM 1370 C CA . ASP A 1 171 ? -31.37292 -3.44772 26.90250 1.000 55.90277 178 ASP A CA 1
ATOM 1371 C C . ASP A 1 171 ? -31.47620 -3.70619 25.40624 1.000 55.92184 178 ASP A C 1
ATOM 1372 O O . ASP A 1 171 ? -30.70984 -3.15022 24.61218 1.000 54.97242 178 ASP A O 1
ATOM 1377 N N . SER A 1 172 ? -32.37894 -4.59587 25.01636 1.000 54.45630 179 SER A N 1
ATOM 1378 C CA . SER A 1 172 ? -32.41208 -5.03824 23.62644 1.000 61.17195 179 SER A CA 1
ATOM 1379 C C . SER A 1 172 ? -33.42541 -4.25473 22.79506 1.000 57.46560 179 SER A C 1
ATOM 1380 O O . SER A 1 172 ? -33.38003 -4.28752 21.55443 1.000 54.95212 179 SER A O 1
ATOM 1383 N N . GLY A 1 173 ? -34.32662 -3.54411 23.47670 1.000 55.16491 180 GLY A N 1
ATOM 1384 C CA . GLY A 1 173 ? -35.39387 -2.82404 22.79693 1.000 43.38358 180 GLY A CA 1
ATOM 1385 C C . GLY A 1 173 ? -34.92735 -1.46102 22.32359 1.000 44.75171 180 GLY A C 1
ATOM 1386 O O . GLY A 1 173 ? -33.73013 -1.19958 22.18053 1.000 46.92275 180 GLY A O 1
ATOM 1387 N N . PHE A 1 174 ? -35.88093 -0.58824 22.05504 1.000 44.42351 181 PHE A N 1
ATOM 1388 C CA . PHE A 1 174 ? -35.56964 0.73121 21.53433 1.000 44.12570 181 PHE A CA 1
ATOM 1389 C C . PHE A 1 174 ? -35.30047 1.69689 22.68516 1.000 40.97904 181 PHE A C 1
ATOM 1390 O O . PHE A 1 174 ? -34.23748 2.32376 22.77485 1.000 37.21969 181 PHE A O 1
ATOM 1398 N N . LEU A 1 175 ? -36.26911 1.78733 23.58157 1.000 36.04903 182 LEU A N 1
ATOM 1399 C CA . LEU A 1 175 ? -36.21856 2.74386 24.66617 1.000 39.85486 182 LEU A CA 1
ATOM 1400 C C . LEU A 1 175 ? -36.79664 2.16131 25.95561 1.000 41.51813 182 LEU A C 1
ATOM 1401 O O . LEU A 1 175 ? -37.80092 1.49164 25.91581 1.000 43.98424 182 LEU A O 1
ATOM 1406 N N . THR A 1 176 ? -36.21621 2.48204 27.10409 1.000 42.42880 183 THR A N 1
ATOM 1407 C CA . THR A 1 176 ? -36.72737 1.94431 28.36084 1.000 46.77398 183 THR A CA 1
ATOM 1408 C C . THR A 1 176 ? -37.07022 3.07312 29.33519 1.000 42.69428 183 THR A C 1
ATOM 1409 O O . THR A 1 176 ? -36.29932 4.00408 29.49007 1.000 40.43451 183 THR A O 1
ATOM 1413 N N . ILE A 1 177 ? -38.23608 2.99805 29.97412 1.000 43.54854 184 ILE A N 1
ATOM 1414 C CA . ILE A 1 177 ? -38.59408 3.97887 31.00560 1.000 40.43920 184 ILE A CA 1
ATOM 1415 C C . ILE A 1 177 ? -38.54468 3.30539 32.36995 1.000 43.68310 184 ILE A C 1
ATOM 1416 O O . ILE A 1 177 ? -39.26174 2.34418 32.61643 1.000 41.19425 184 ILE A O 1
ATOM 1421 N N . LEU A 1 178 ? -37.67304 3.78925 33.25293 1.000 42.04437 185 LEU A N 1
ATOM 1422 C CA . LEU A 1 178 ? -37.49919 3.10861 34.52995 1.000 42.45255 185 LEU A CA 1
ATOM 1423 C C . LEU A 1 178 ? -37.99066 3.98735 35.67370 1.000 40.54412 185 LEU A C 1
ATOM 1424 O O . LEU A 1 178 ? -37.48156 5.08844 35.87650 1.000 36.45591 185 LEU A O 1
ATOM 1429 N N . GLN A 1 179 ? -38.96351 3.48739 36.42760 1.000 43.61098 186 GLN A N 1
ATOM 1430 C CA . GLN A 1 179 ? -39.32972 4.08544 37.70950 1.000 44.24441 186 GLN A CA 1
ATOM 1431 C C . GLN A 1 179 ? -38.52300 3.32500 38.75514 1.000 45.46530 186 GLN A C 1
ATOM 1432 O O . GLN A 1 179 ? -38.81364 2.16808 39.05082 1.000 49.06416 186 GLN A O 1
ATOM 1438 N N . ASP A 1 180 ? -37.47089 3.94637 39.27138 1.000 46.93266 187 ASP A N 1
ATOM 1439 C CA . ASP A 1 180 ? -36.52304 3.22609 40.10006 1.000 51.07875 187 ASP A CA 1
ATOM 1440 C C . ASP A 1 180 ? -36.97829 3.38864 41.56294 1.000 54.28479 187 ASP A C 1
ATOM 1441 O O . ASP A 1 180 ? -37.90084 4.12931 41.82458 1.000 55.52981 187 ASP A O 1
ATOM 1446 N N . ASP A 1 181 ? -36.37185 2.67510 42.50606 1.000 59.48263 188 ASP A N 1
ATOM 1447 C CA . ASP A 1 181 ? -36.78273 2.78157 43.90944 1.000 61.91879 188 ASP A CA 1
ATOM 1448 C C . ASP A 1 181 ? -36.12918 4.00358 44.57857 1.000 65.37997 188 ASP A C 1
ATOM 1449 O O . ASP A 1 181 ? -34.91161 3.99776 44.80662 1.000 67.15441 188 ASP A O 1
ATOM 1454 N N . GLU A 1 182 ? -36.91746 5.03493 44.89281 1.000 67.37353 189 GLU A N 1
ATOM 1455 C CA . GLU A 1 182 ? -36.37892 6.29403 45.45022 1.000 70.07654 189 GLU A CA 1
ATOM 1456 C C . GLU A 1 182 ? -35.56613 6.08478 46.72980 1.000 72.75187 189 GLU A C 1
ATOM 1457 O O . GLU A 1 182 ? -34.69974 6.89436 47.06593 1.000 70.37574 189 GLU A O 1
ATOM 1463 N N . ASN A 1 183 ? -35.84244 4.99082 47.43037 1.000 72.00046 190 ASN A N 1
ATOM 1464 C CA . ASN A 1 183 ? -35.23436 4.73265 48.72768 1.000 73.17562 190 ASN A CA 1
ATOM 1465 C C . ASN A 1 183 ? -33.92585 3.94437 48.67923 1.000 78.49294 190 ASN A C 1
ATOM 1466 O O . ASN A 1 183 ? -33.24575 3.81253 49.69993 1.000 83.36090 190 ASN A O 1
ATOM 1471 N N . VAL A 1 184 ? -33.54995 3.43853 47.50652 1.000 74.18392 191 VAL A N 1
ATOM 1472 C CA . VAL A 1 184 ? -32.36415 2.58351 47.42240 1.000 74.28722 191 VAL A CA 1
ATOM 1473 C C . VAL A 1 184 ? -31.39529 2.99533 46.31196 1.000 74.81690 191 VAL A C 1
ATOM 1474 O O . VAL A 1 184 ? -30.31042 3.51135 46.58633 1.000 73.89138 191 VAL A O 1
ATOM 1478 N N . GLY A 1 185 ? -31.78767 2.77038 45.05938 1.000 76.39895 192 GLY A N 1
ATOM 1479 C CA . GLY A 1 185 ? -30.95847 3.15558 43.92209 1.000 76.82364 192 GLY A CA 1
ATOM 1480 C C . GLY A 1 185 ? -29.64238 2.39373 43.81891 1.000 81.31231 192 GLY A C 1
ATOM 1481 O O . GLY A 1 185 ? -29.44335 1.37288 44.47849 1.000 81.51311 192 GLY A O 1
ATOM 1482 N N . GLY A 1 186 ? -28.73740 2.88271 42.97861 1.000 80.78133 193 GLY A N 1
ATOM 1483 C CA . GLY A 1 186 ? -27.45937 2.22470 42.79194 1.000 75.43833 193 GLY A CA 1
ATOM 1484 C C . GLY A 1 186 ? -27.21282 1.82949 41.35279 1.000 79.54627 193 GLY A C 1
ATOM 1485 O O . GLY A 1 186 ? -26.15089 1.28320 41.02445 1.000 73.02425 193 GLY A O 1
ATOM 1486 N N . LEU A 1 187 ? -28.19386 2.11284 40.49775 1.000 71.74566 194 LEU A N 1
ATOM 1487 C CA . LEU A 1 187 ? -28.04789 1.91816 39.06509 1.000 63.69169 194 LEU A CA 1
ATOM 1488 C C . LEU A 1 187 ? -26.81024 2.67476 38.60050 1.000 61.21003 194 LEU A C 1
ATOM 1489 O O . LEU A 1 187 ? -26.55958 3.79351 39.05129 1.000 56.00295 194 LEU A O 1
ATOM 1494 N N . GLU A 1 188 ? -26.04359 2.06901 37.69867 1.000 60.50277 195 GLU A N 1
ATOM 1495 C CA . GLU A 1 188 ? -24.84801 2.71341 37.15839 1.000 63.74928 195 GLU A CA 1
ATOM 1496 C C . GLU A 1 188 ? -24.65036 2.37130 35.71305 1.000 53.65080 195 GLU A C 1
ATOM 1497 O O . GLU A 1 188 ? -25.05014 1.30504 35.27359 1.000 58.70996 195 GLU A O 1
ATOM 1503 N N . ALA A 1 189 ? -23.96042 3.24824 34.99828 1.000 54.73318 196 ALA A N 1
ATOM 1504 C CA . ALA A 1 189 ? -23.83613 3.11790 33.55360 1.000 57.97661 196 ALA A CA 1
ATOM 1505 C C . ALA A 1 189 ? -22.42969 3.41989 33.09887 1.000 62.49611 196 ALA A C 1
ATOM 1506 O O . ALA A 1 189 ? -21.74841 4.27205 33.67506 1.000 60.86083 196 ALA A O 1
ATOM 1508 N N . MET A 1 190 ? -22.01284 2.74705 32.03650 1.000 56.80736 197 MET A N 1
ATOM 1509 C CA . MET A 1 190 ? -20.68734 2.96074 31.50203 1.000 59.52491 197 MET A CA 1
ATOM 1510 C C . MET A 1 190 ? -20.65504 4.13012 30.53369 1.000 60.78622 197 MET A C 1
ATOM 1511 O O . MET A 1 190 ? -21.49277 4.22205 29.63847 1.000 58.98894 197 MET A O 1
ATOM 1516 N N . ASP A 1 191 ? -19.71745 5.04083 30.76667 1.000 56.82519 198 ASP A N 1
ATOM 1517 C CA . ASP A 1 191 ? -19.28669 6.03400 29.78762 1.000 61.26730 198 ASP A CA 1
ATOM 1518 C C . ASP A 1 191 ? -18.43140 5.32433 28.74016 1.000 67.07132 198 ASP A C 1
ATOM 1519 O O . ASP A 1 191 ? -17.36768 4.79956 29.06029 1.000 63.86163 198 ASP A O 1
ATOM 1524 N N . ASN A 1 192 ? -18.89655 5.27994 27.49810 1.000 65.38702 199 ASN A N 1
ATOM 1525 C CA . ASN A 1 192 ? -18.14494 4.60310 26.43991 1.000 68.57049 199 ASN A CA 1
ATOM 1526 C C . ASN A 1 192 ? -16.82589 5.29296 26.01146 1.000 72.03205 199 ASN A C 1
ATOM 1527 O O . ASN A 1 192 ? -16.05834 4.71659 25.24239 1.000 74.71736 199 ASN A O 1
ATOM 1532 N N . SER A 1 193 ? -16.54882 6.50282 26.49955 1.000 66.74580 200 SER A N 1
ATOM 1533 C CA . SER A 1 193 ? -15.34191 7.20858 26.07152 1.000 68.98557 200 SER A CA 1
ATOM 1534 C C . SER A 1 193 ? -14.21425 7.09525 27.07223 1.000 76.58449 200 SER A C 1
ATOM 1535 O O . SER A 1 193 ? -13.14969 7.67744 26.87829 1.000 83.65070 200 SER A O 1
ATOM 1538 N N . SER A 1 194 ? -14.44678 6.36487 28.15015 1.000 73.35044 201 SER A N 1
ATOM 1539 C CA . SER A 1 194 ? -13.42991 6.21959 29.17042 1.000 69.36718 201 SER A CA 1
ATOM 1540 C C . SER A 1 194 ? -13.52081 4.86080 29.82127 1.000 69.70090 201 SER A C 1
ATOM 1541 O O . SER A 1 194 ? -12.55348 4.35056 30.38681 1.000 71.25673 201 SER A O 1
ATOM 1544 N N . GLY A 1 195 ? -14.70095 4.26643 29.73194 1.000 68.65260 202 GLY A N 1
ATOM 1545 C CA . GLY A 1 195 ? -14.95963 3.03116 30.43596 1.000 64.44688 202 GLY A CA 1
ATOM 1546 C C . GLY A 1 195 ? -15.29548 3.29915 31.89411 1.000 62.89454 202 GLY A C 1
ATOM 1547 O O . GLY A 1 195 ? -15.67945 2.37383 32.60786 1.000 70.41792 202 GLY A O 1
ATOM 1548 N N . THR A 1 196 ? -15.17542 4.54747 32.34950 1.000 62.96825 203 THR A N 1
ATOM 1549 C CA . THR A 1 196 ? -15.55839 4.85489 33.73043 1.000 65.29434 203 THR A CA 1
ATOM 1550 C C . THR A 1 196 ? -17.08208 4.79392 33.90132 1.000 70.64496 203 THR A C 1
ATOM 1551 O O . THR A 1 196 ? -17.84613 4.97056 32.93936 1.000 67.28513 203 THR A O 1
ATOM 1555 N N . PHE A 1 197 ? -17.50542 4.54272 35.13657 1.000 67.72130 204 PHE A N 1
ATOM 1556 C CA . PHE A 1 197 ? -18.91632 4.43730 35.49098 1.000 70.83013 204 PHE A CA 1
ATOM 1557 C C . PHE A 1 197 ? -19.43203 5.67594 36.17986 1.000 68.30761 204 PHE A C 1
ATOM 1558 O O . PHE A 1 197 ? -18.71738 6.29524 36.96589 1.000 69.51450 204 PHE A O 1
ATOM 1566 N N . PHE A 1 198 ? -20.67613 6.03527 35.87540 1.000 63.74525 205 PHE A N 1
ATOM 1567 C CA . PHE A 1 198 ? -21.34463 7.11418 36.58008 1.000 53.33878 205 PHE A CA 1
ATOM 1568 C C . PHE A 1 198 ? -22.66689 6.55282 37.11970 1.000 59.43391 205 PHE A C 1
ATOM 1569 O O . PHE A 1 198 ? -23.18581 5.56707 36.57825 1.000 60.83793 205 PHE A O 1
ATOM 1577 N N . PRO A 1 199 ? -23.16207 7.10501 38.24463 1.000 51.92617 206 PRO A N 1
ATOM 1578 C CA . PRO A 1 199 ? -24.38757 6.61965 38.88997 1.000 56.90871 206 PRO A CA 1
ATOM 1579 C C . PRO A 1 199 ? -25.65829 7.22801 38.30431 1.000 51.36355 206 PRO A C 1
ATOM 1580 O O . PRO A 1 199 ? -25.62435 8.34892 37.81731 1.000 51.80095 206 PRO A O 1
ATOM 1584 N N . ILE A 1 200 ? -26.75940 6.48755 38.34477 1.000 54.24820 207 ILE A N 1
ATOM 1585 C CA . ILE A 1 200 ? -28.05806 7.04885 38.02191 1.000 50.32890 207 ILE A CA 1
ATOM 1586 C C . ILE A 1 200 ? -28.90142 6.96151 39.30312 1.000 54.65522 207 ILE A C 1
ATOM 1587 O O . ILE A 1 200 ? -29.62391 5.99167 39.53433 1.000 52.52341 207 ILE A O 1
ATOM 1592 N N . ASP A 1 201 ? -28.77649 7.98388 40.14190 1.000 54.09753 208 ASP A N 1
ATOM 1593 C CA . ASP A 1 201 ? -29.44975 8.02869 41.43211 1.000 56.32152 208 ASP A CA 1
ATOM 1594 C C . ASP A 1 201 ? -30.94185 8.23728 41.23266 1.000 54.64492 208 ASP A C 1
ATOM 1595 O O . ASP A 1 201 ? -31.34873 8.94417 40.31489 1.000 54.11888 208 ASP A O 1
ATOM 1600 N N . PRO A 1 202 ? -31.76955 7.59152 42.07179 1.000 60.20762 209 PRO A N 1
ATOM 1601 C CA . PRO A 1 202 ? -33.23570 7.71176 41.97829 1.000 55.64409 209 PRO A CA 1
ATOM 1602 C C . PRO A 1 202 ? -33.77203 9.03144 42.52975 1.000 58.72117 209 PRO A C 1
ATOM 1603 O O . PRO A 1 202 ? -34.23774 9.05683 43.66765 1.000 60.40375 209 PRO A O 1
ATOM 1607 N N . LEU A 1 203 ? -33.76981 10.09435 41.73487 1.000 55.52363 210 LEU A N 1
ATOM 1608 C CA . LEU A 1 203 ? -34.27542 11.38449 42.20783 1.000 55.49791 210 LEU A CA 1
ATOM 1609 C C . LEU A 1 203 ? -35.81634 11.36346 42.23546 1.000 59.82996 210 LEU A C 1
ATOM 1610 O O . LEU A 1 203 ? -36.46608 11.03722 41.22955 1.000 54.58323 210 LEU A O 1
ATOM 1615 N N . PRO A 1 204 ? -36.42051 11.69554 43.39160 1.000 66.64900 211 PRO A N 1
ATOM 1616 C CA . PRO A 1 204 ? -37.88120 11.47869 43.52734 1.000 62.98161 211 PRO A CA 1
ATOM 1617 C C . PRO A 1 204 ? -38.74477 12.19217 42.46696 1.000 58.24304 211 PRO A C 1
ATOM 1618 O O . PRO A 1 204 ? -38.38130 13.25056 41.95085 1.000 57.06670 211 PRO A O 1
ATOM 1622 N N . ASN A 1 205 ? -39.90718 11.60403 42.18650 1.000 59.17386 212 ASN A N 1
ATOM 1623 C CA . ASN A 1 205 ? -40.76446 11.96073 41.04270 1.000 59.33524 212 ASN A CA 1
ATOM 1624 C C . ASN A 1 205 ? -40.08013 12.14359 39.68856 1.000 58.80236 212 ASN A C 1
ATOM 1625 O O . ASN A 1 205 ? -40.58140 12.88443 38.83700 1.000 62.11092 212 ASN A O 1
ATOM 1630 N N . THR A 1 206 ? -39.04118 11.37427 39.40575 1.000 55.79086 213 THR A N 1
ATOM 1631 C CA . THR A 1 206 ? -38.40190 11.50115 38.10035 1.000 52.57831 213 THR A CA 1
ATOM 1632 C C . THR A 1 206 ? -38.39437 10.09803 37.54214 1.000 48.87957 213 THR A C 1
ATOM 1633 O O . THR A 1 206 ? -38.59222 9.12471 38.29157 1.000 42.35660 213 THR A O 1
ATOM 1637 N N . LEU A 1 207 ? -38.20085 9.99553 36.23611 1.000 40.63632 214 LEU A N 1
ATOM 1638 C CA . LEU A 1 207 ? -38.06889 8.70242 35.56659 1.000 40.43144 214 LEU A CA 1
ATOM 1639 C C . LEU A 1 207 ? -36.70361 8.65722 34.84834 1.000 44.27047 214 LEU A C 1
ATOM 1640 O O . LEU A 1 207 ? -36.20266 9.69055 34.41223 1.000 42.41818 214 LEU A O 1
ATOM 1645 N N . ALA A 1 208 ? -36.10012 7.47277 34.75076 1.000 39.76727 215 ALA A N 1
ATOM 1646 C CA . ALA A 1 208 ? -34.83116 7.29530 34.05626 1.000 40.30388 215 ALA A CA 1
ATOM 1647 C C . ALA A 1 208 ? -35.09321 6.71411 32.66970 1.000 41.83946 215 ALA A C 1
ATOM 1648 O O . ALA A 1 208 ? -35.78884 5.70727 32.52441 1.000 40.15855 215 ALA A O 1
ATOM 1650 N N . ILE A 1 209 ? -34.54377 7.34567 31.64745 1.000 41.28757 216 ILE A N 1
ATOM 1651 C CA . ILE A 1 209 ? -34.75070 6.86293 30.29371 1.000 38.34639 216 ILE A CA 1
ATOM 1652 C C . ILE A 1 209 ? -33.44184 6.32334 29.83158 1.000 41.73897 216 ILE A C 1
ATOM 1653 O O . ILE A 1 209 ? -32.41835 6.93908 30.06601 1.000 39.61888 216 ILE A O 1
ATOM 1658 N N . ASN A 1 210 ? -33.45052 5.19741 29.14698 1.000 40.37914 217 ASN A N 1
ATOM 1659 C CA . ASN A 1 210 ? -32.22303 4.79204 28.50510 1.000 43.10120 217 ASN A CA 1
ATOM 1660 C C . ASN A 1 210 ? -32.56030 4.15316 27.19208 1.000 42.83131 217 ASN A C 1
ATOM 1661 O O . ASN A 1 210 ? -33.67528 3.66936 26.99113 1.000 39.33276 217 ASN A O 1
ATOM 1666 N N . LEU A 1 211 ? -31.59838 4.16595 26.28325 1.000 41.11503 218 LEU A N 1
ATOM 1667 C CA . LEU A 1 211 ? -31.83993 3.63365 24.95308 1.000 42.78015 218 LEU A CA 1
ATOM 1668 C C . LEU A 1 211 ? -31.25162 2.22716 24.89936 1.000 44.53945 218 LEU A C 1
ATOM 1669 O O . LEU A 1 211 ? -30.40139 1.89602 25.71933 1.000 43.44543 218 LEU A O 1
ATOM 1674 N N . GLY A 1 212 ? -31.75064 1.38277 23.99890 1.000 48.22165 219 GLY A N 1
ATOM 1675 C CA . GLY A 1 212 ? -31.26804 0.01525 23.88794 1.000 45.92126 219 GLY A CA 1
ATOM 1676 C C . GLY A 1 212 ? -30.75438 -0.34704 22.49207 1.000 50.14326 219 GLY A C 1
ATOM 1677 O O . GLY A 1 212 ? -30.63308 0.51702 21.59969 1.000 47.32236 219 GLY A O 1
ATOM 1678 N N . ASP A 1 213 ? -30.46839 -1.63128 22.29542 1.000 50.00606 220 ASP A N 1
ATOM 1679 C CA . ASP A 1 213 ? -29.89163 -2.13268 21.03547 1.000 50.39750 220 ASP A CA 1
ATOM 1680 C C . ASP A 1 213 ? -30.69213 -1.72972 19.79595 1.000 50.34107 220 ASP A C 1
ATOM 1681 O O . ASP A 1 213 ? -30.12329 -1.38924 18.77124 1.000 48.52523 220 ASP A O 1
ATOM 1686 N N . MET A 1 214 ? -32.01312 -1.72234 19.89985 1.000 52.63389 221 MET A N 1
ATOM 1687 C CA . MET A 1 214 ? -32.85666 -1.39735 18.75366 1.000 49.59380 221 MET A CA 1
ATOM 1688 C C . MET A 1 214 ? -32.70504 0.04360 18.32446 1.000 49.22989 221 MET A C 1
ATOM 1689 O O . MET A 1 214 ? -32.91648 0.36573 17.15839 1.000 51.44346 221 MET A O 1
ATOM 1694 N N . ALA A 1 215 ? -32.33492 0.91433 19.25689 1.000 42.79287 222 ALA A N 1
ATOM 1695 C CA . ALA A 1 215 ? -32.21305 2.32156 18.92440 1.000 43.22452 222 ALA A CA 1
ATOM 1696 C C . ALA A 1 215 ? -30.91483 2.58607 18.15047 1.000 48.95346 222 ALA A C 1
ATOM 1697 O O . ALA A 1 215 ? -30.88302 3.40129 17.22615 1.000 45.42659 222 ALA A O 1
ATOM 1699 N N . THR A 1 216 ? -29.85167 1.88543 18.52378 1.000 46.07747 223 THR A N 1
ATOM 1700 C CA . THR A 1 216 ? -28.58520 1.98692 17.82359 1.000 49.64095 223 THR A CA 1
ATOM 1701 C C . THR A 1 216 ? -28.73551 1.46797 16.39311 1.000 48.51110 223 THR A C 1
ATOM 1702 O O . THR A 1 216 ? -28.27200 2.09911 15.45059 1.000 49.81954 223 THR A O 1
ATOM 1706 N N . ILE A 1 217 ? -29.41870 0.34387 16.23219 1.000 47.91139 224 ILE A N 1
ATOM 1707 C CA . ILE A 1 217 ? -29.66080 -0.22119 14.90751 1.000 49.33937 224 ILE A CA 1
ATOM 1708 C C . ILE A 1 217 ? -30.47498 0.75740 14.06775 1.000 55.89396 224 ILE A C 1
ATOM 1709 O O . ILE A 1 217 ? -30.09355 1.10481 12.95466 1.000 58.36382 224 ILE A O 1
ATOM 1714 N N . TRP A 1 218 ? -31.57319 1.24048 14.63577 1.000 52.81256 225 TRP A N 1
ATOM 1715 C CA . TRP A 1 218 ? -32.47275 2.14356 13.93898 1.000 51.28096 225 TRP A CA 1
ATOM 1716 C C . TRP A 1 218 ? -31.80904 3.45092 13.48702 1.000 51.49482 225 TRP A C 1
ATOM 1717 O O . TRP A 1 218 ? -32.07215 3.94391 12.39621 1.000 50.84071 225 TRP A O 1
ATOM 1728 N N . SER A 1 219 ? -30.94506 4.00930 14.31956 1.000 47.14713 226 SER A N 1
ATOM 1729 C CA . SER A 1 219 ? -30.29361 5.26547 13.98728 1.000 46.44083 226 SER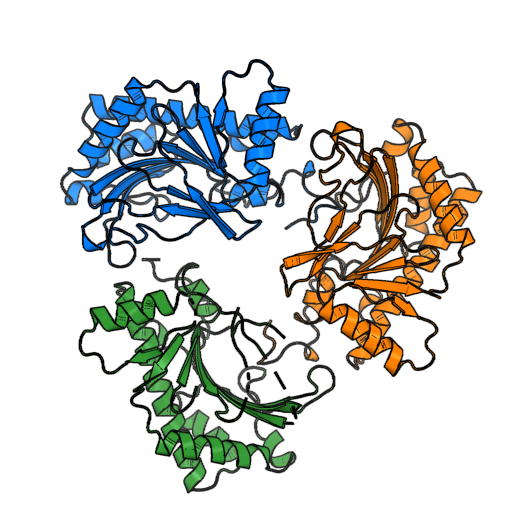 A CA 1
ATOM 1730 C C . SER A 1 219 ? -28.92183 5.05164 13.33615 1.000 51.12944 226 SER A C 1
ATOM 1731 O O . SER A 1 219 ? -28.09264 5.96881 13.28739 1.000 49.36897 226 SER A O 1
ATOM 1734 N N . ASN A 1 220 ? -28.69415 3.83324 12.85804 1.000 50.56193 227 ASN A N 1
ATOM 1735 C CA . ASN A 1 220 ? -27.44318 3.44582 12.21517 1.000 52.69781 227 ASN A CA 1
ATOM 1736 C C . ASN A 1 220 ? -26.22211 3.83725 13.02746 1.000 51.48715 227 ASN A C 1
ATOM 1737 O O . ASN A 1 220 ? -25.29006 4.43086 12.49995 1.000 54.90067 227 ASN A O 1
ATOM 1742 N N . GLY A 1 221 ? -26.23199 3.49911 14.31547 1.000 50.16019 228 GLY A N 1
ATOM 1743 C CA . GLY A 1 221 ? -25.08205 3.70290 15.18197 1.000 49.37903 228 GLY A CA 1
ATOM 1744 C C . GLY A 1 221 ? -25.03218 5.01926 15.94067 1.000 47.20776 228 GLY A C 1
ATOM 1745 O O . GLY A 1 221 ? -24.16294 5.24046 16.76973 1.000 48.61685 228 GLY A O 1
ATOM 1746 N N . ARG A 1 222 ? -25.99456 5.89664 15.70747 1.000 50.05776 229 ARG A N 1
ATOM 1747 C CA . ARG A 1 222 ? -25.92966 7.21864 16.33108 1.000 48.98074 229 ARG A CA 1
ATOM 1748 C C . ARG A 1 222 ? -26.37880 7.20394 17.79934 1.000 48.38996 229 ARG A C 1
ATOM 1749 O O . ARG A 1 222 ? -25.74387 7.81494 18.66126 1.000 42.93195 229 ARG A O 1
ATOM 1757 N N . LEU A 1 223 ? -27.52255 6.59198 18.06976 1.000 47.71035 230 LEU A N 1
ATOM 1758 C CA . LEU A 1 223 ? -28.00316 6.49435 19.43982 1.000 46.93554 230 LEU A CA 1
ATOM 1759 C C . LEU A 1 223 ? -27.17411 5.45973 20.22929 1.000 46.51281 230 LEU A C 1
ATOM 1760 O O . LEU A 1 223 ? -26.89230 4.36657 19.73081 1.000 49.12100 230 LEU A O 1
ATOM 1765 N N . CYS A 1 224 ? -26.74974 5.82657 21.43826 1.000 40.20465 231 CYS A N 1
ATOM 1766 C CA . CYS A 1 224 ? -25.98542 4.94855 22.33282 1.000 40.45957 231 CYS A CA 1
ATOM 1767 C C . CYS A 1 224 ? -26.82920 3.89880 23.07261 1.000 48.45095 231 CYS A C 1
ATOM 1768 O O . CYS A 1 224 ? -27.71280 4.24725 23.87500 1.000 46.52159 231 CYS A O 1
ATOM 1771 N N . ASN A 1 225 ? -26.62196 2.62001 22.79728 1.000 47.12484 232 ASN A N 1
ATOM 1772 C CA . ASN A 1 225 ? -27.32159 1.61699 23.60103 1.000 45.67608 232 ASN A CA 1
ATOM 1773 C C . ASN A 1 225 ? -26.55156 1.41887 24.91008 1.000 53.26795 232 ASN A C 1
ATOM 1774 O O . ASN A 1 225 ? -25.61464 0.61614 24.99591 1.000 56.33497 232 ASN A O 1
ATOM 1779 N N . VAL A 1 226 ? -26.93243 2.16953 25.93672 1.000 49.73503 233 VAL A N 1
ATOM 1780 C CA . VAL A 1 226 ? -26.06358 2.29794 27.09320 1.000 51.74566 233 VAL A CA 1
ATOM 1781 C C . VAL A 1 226 ? -25.86965 0.99675 27.89204 1.000 54.03372 233 VAL A C 1
ATOM 1782 O O . VAL A 1 226 ? -26.79650 0.17951 28.06969 1.000 47.83895 233 VAL A O 1
ATOM 1786 N N . LYS A 1 227 ? -24.64294 0.82416 28.37657 1.000 50.43996 234 LYS A N 1
ATOM 1787 C CA . LYS A 1 227 ? -24.30874 -0.30905 29.21655 1.000 56.47359 234 LYS A CA 1
ATOM 1788 C C . LYS A 1 227 ? -24.56896 0.08046 30.65295 1.000 54.08859 234 LYS A C 1
ATOM 1789 O O . LYS A 1 227 ? -24.03521 1.07598 31.14446 1.000 56.49833 234 LYS A O 1
ATOM 1795 N N . HIS A 1 228 ? -25.36379 -0.71459 31.34220 1.000 50.68779 235 HIS A N 1
ATOM 1796 C CA . HIS A 1 228 ? -25.68951 -0.36394 32.70967 1.000 58.80228 235 HIS A CA 1
ATOM 1797 C C . HIS A 1 228 ? -25.78899 -1.58066 33.62983 1.000 59.88663 235 HIS A C 1
ATOM 1798 O O . HIS A 1 228 ? -25.93546 -2.72480 33.18144 1.000 58.68593 235 HIS A O 1
ATOM 1805 N N . ARG A 1 229 ? -25.73438 -1.30788 34.92580 1.000 60.57130 236 ARG A N 1
ATOM 1806 C CA . ARG A 1 229 ? -25.86315 -2.35425 35.93227 1.000 74.58795 236 ARG A CA 1
ATOM 1807 C C . ARG A 1 229 ? -26.34550 -1.70882 37.21810 1.000 77.49461 236 ARG A C 1
ATOM 1808 O O . ARG A 1 229 ? -26.22417 -0.49072 37.39703 1.000 73.95842 236 ARG A O 1
ATOM 1816 N N . VAL A 1 230 ? -26.85977 -2.53083 38.12310 1.000 82.93475 237 VAL A N 1
ATOM 1817 C CA . VAL A 1 230 ? -27.25115 -2.05104 39.43569 1.000 83.42730 237 VAL A CA 1
ATOM 1818 C C . VAL A 1 230 ? -26.27985 -2.61336 40.47216 1.000 85.22683 237 VAL A C 1
ATOM 1819 O O . VAL A 1 230 ? -26.01060 -3.81504 40.52200 1.000 85.73097 237 VAL A O 1
ATOM 1823 N N . GLN A 1 231 ? -25.70629 -1.71205 41.25617 1.000 85.80352 238 GLN A N 1
ATOM 1824 C CA . GLN A 1 231 ? -24.76150 -2.07065 42.29952 1.000 86.28408 238 GLN A CA 1
ATOM 1825 C C . GLN A 1 231 ? -25.43662 -2.12404 43.65969 1.000 86.68737 238 GLN A C 1
ATOM 1826 O O . GLN A 1 231 ? -26.29238 -1.29577 43.96941 1.000 89.16127 238 GLN A O 1
ATOM 1832 N N . CYS A 1 232 ? -25.05099 -3.09126 44.47892 1.000 85.86412 239 CYS A N 1
ATOM 1833 C CA . CYS A 1 232 ? -25.59369 -3.15998 45.82747 1.000 86.56305 239 CYS A CA 1
ATOM 1834 C C . CYS A 1 232 ? -24.88582 -2.19130 46.77371 1.000 86.27380 239 CYS A C 1
ATOM 1835 O O . CYS A 1 232 ? -23.67294 -2.25974 46.93053 1.000 91.19969 239 CYS A O 1
ATOM 1838 N N . LYS A 1 233 ? -25.64259 -1.32505 47.44343 1.000 87.26321 240 LYS A N 1
ATOM 1839 C CA . LYS A 1 233 ? -25.03438 -0.31072 48.30321 1.000 90.58504 240 LYS A CA 1
ATOM 1840 C C . LYS A 1 233 ? -25.37763 -0.63139 49.75662 1.000 90.92813 240 LYS A C 1
ATOM 1841 O O . LYS A 1 233 ? -24.65226 -0.25368 50.67918 1.000 92.55121 240 LYS A O 1
ATOM 1847 N N . GLU A 1 234 ? -26.48075 -1.34674 49.95162 1.000 87.85696 241 GLU A N 1
ATOM 1848 C CA . GLU A 1 234 ? -26.91650 -1.74899 51.28583 1.000 85.15504 241 GLU A CA 1
ATOM 1849 C C . GLU A 1 234 ? -27.79537 -2.99423 51.21049 1.000 83.28840 241 GLU A C 1
ATOM 1850 O O . GLU A 1 234 ? -28.58050 -3.14274 50.27305 1.000 82.33683 241 GLU A O 1
ATOM 1856 N N . ALA A 1 235 ? -27.65097 -3.89014 52.18752 1.000 84.42217 242 ALA A N 1
ATOM 1857 C CA . ALA A 1 235 ? -28.50776 -5.07229 52.28286 1.000 80.55817 242 ALA A CA 1
ATOM 1858 C C . ALA A 1 235 ? -29.95118 -4.64183 52.50636 1.000 76.94527 242 ALA A C 1
ATOM 1859 O O . ALA A 1 235 ? -30.35259 -4.27391 53.61187 1.000 76.38734 242 ALA A O 1
ATOM 1861 N N . THR A 1 236 ? -30.71543 -4.64627 51.42278 1.000 73.11911 243 THR A N 1
ATOM 1862 C CA . THR A 1 236 ? -32.07306 -4.13465 51.46259 1.000 73.40815 243 THR A CA 1
ATOM 1863 C C . THR A 1 236 ? -32.98088 -4.73061 50.36426 1.000 71.04006 243 THR A C 1
ATOM 1864 O O . THR A 1 236 ? -32.53141 -5.52735 49.52158 1.000 65.72333 243 THR A O 1
ATOM 1868 N N . MET A 1 237 ? -34.25527 -4.33827 50.39088 1.000 63.43491 244 MET A N 1
ATOM 1869 C CA . MET A 1 237 ? -35.21527 -4.70998 49.35866 1.000 60.73143 244 MET A CA 1
ATOM 1870 C C . MET A 1 237 ? -35.38442 -3.52549 48.43397 1.000 59.72033 244 MET A C 1
ATOM 1871 O O . MET A 1 237 ? -35.43458 -2.38601 48.87926 1.000 59.87858 244 MET A O 1
ATOM 1876 N N . ARG A 1 238 ? -35.43062 -3.79173 47.13810 1.000 62.93779 245 ARG A N 1
ATOM 1877 C CA . ARG A 1 238 ? -35.48641 -2.72310 46.15656 1.000 58.55105 245 ARG A CA 1
ATOM 1878 C C . ARG A 1 238 ? -36.52353 -3.11554 45.08818 1.000 56.00051 245 ARG A C 1
ATOM 1879 O O . ARG A 1 238 ? -36.58456 -4.27686 44.67594 1.000 52.58827 245 ARG A O 1
ATOM 1887 N N . TYR A 1 239 ? -37.38959 -2.18358 44.71101 1.000 47.64903 246 TYR A N 1
ATOM 1888 C CA . TYR A 1 239 ? -38.42352 -2.45075 43.72121 1.000 52.76960 246 TYR A CA 1
ATOM 1889 C C . TYR A 1 239 ? -38.30127 -1.46684 42.57378 1.000 50.01113 246 TYR A C 1
ATOM 1890 O O . TYR A 1 239 ? -38.13021 -0.29167 42.81450 1.000 49.57822 246 TYR A O 1
ATOM 1899 N N . SER A 1 240 ? -38.38458 -1.92835 41.33377 1.000 48.95432 247 SER A N 1
ATOM 1900 C CA . SER A 1 240 ? -38.32866 -1.01555 40.18390 1.000 46.59211 247 SER A CA 1
ATOM 1901 C C . SER A 1 240 ? -39.37345 -1.42500 39.16472 1.000 48.29041 247 SER A C 1
ATOM 1902 O O . SER A 1 240 ? -39.78767 -2.60428 39.09444 1.000 47.52942 247 SER A O 1
ATOM 1905 N N . ILE A 1 241 ? -39.86231 -0.44059 38.42607 1.000 44.63113 248 ILE A N 1
ATOM 1906 C CA . ILE A 1 241 ? -40.80965 -0.70413 37.35873 1.000 46.42302 248 ILE A CA 1
ATOM 1907 C C . ILE A 1 241 ? -40.19886 -0.28317 36.03278 1.000 47.69003 248 ILE A C 1
ATOM 1908 O O . ILE A 1 241 ? -39.85050 0.90139 35.87499 1.000 42.62499 248 ILE A O 1
ATOM 1913 N N . ALA A 1 242 ? -40.09790 -1.21066 35.07592 1.000 42.44946 249 ALA A N 1
ATOM 1914 C CA . ALA A 1 242 ? -39.49861 -0.88771 33.76683 1.000 46.70282 249 ALA A CA 1
ATOM 1915 C C . ALA A 1 242 ? -40.50773 -1.08214 32.66004 1.000 46.55645 249 ALA A C 1
ATOM 1916 O O . ALA A 1 242 ? -41.26917 -2.06373 32.65640 1.000 46.32973 249 ALA A O 1
ATOM 1918 N N . SER A 1 243 ? -40.55901 -0.11842 31.73714 1.000 44.91341 250 SER A N 1
ATOM 1919 C CA . SER A 1 243 ? -41.43023 -0.24034 30.57588 1.000 46.00225 250 SER A CA 1
ATOM 1920 C C . SER A 1 243 ? -40.59446 -0.14229 29.31921 1.000 44.98859 250 SER A C 1
ATOM 1921 O O . SER A 1 243 ? -39.94826 0.85790 29.09896 1.000 43.12031 250 SER A O 1
ATOM 1924 N N . PHE A 1 244 ? -40.59807 -1.19739 28.51659 1.000 48.92691 251 PHE A N 1
ATOM 1925 C CA . PHE A 1 244 ? -39.72699 -1.28729 27.34921 1.000 49.00525 251 PHE A CA 1
ATOM 1926 C C . PHE A 1 244 ? -40.48717 -1.04739 26.06004 1.000 48.50842 251 PHE A C 1
ATOM 1927 O O . PHE A 1 244 ? -41.40682 -1.78187 25.74887 1.000 45.00528 251 PHE A O 1
ATOM 1935 N N . LEU A 1 245 ? -40.09611 -0.02854 25.31090 1.000 44.45962 252 LEU A N 1
ATOM 1936 C CA . LEU A 1 245 ? -40.56568 0.08228 23.94782 1.000 45.73977 252 LEU A CA 1
ATOM 1937 C C . LEU A 1 245 ? -39.61749 -0.78523 23.12818 1.000 45.72193 252 LEU A C 1
ATOM 1938 O O . LEU A 1 245 ? -38.39793 -0.56828 23.14611 1.000 41.98878 252 LEU A O 1
ATOM 1943 N N . LEU A 1 246 ? -40.15820 -1.82405 22.50471 1.000 49.52933 253 LEU A N 1
ATOM 1944 C CA . LEU A 1 246 ? -39.34861 -2.78291 21.74560 1.000 52.47407 253 LEU A CA 1
ATOM 1945 C C . LEU A 1 246 ? -39.32090 -2.43005 20.26501 1.000 53.79411 253 LEU A C 1
ATOM 1946 O O . LEU A 1 246 ? -39.96638 -1.48558 19.83016 1.000 56.56039 253 LEU A O 1
ATOM 1951 N N . GLY A 1 247 ? -38.62661 -3.22709 19.47544 1.000 57.42161 254 GLY A N 1
ATOM 1952 C CA . GLY A 1 247 ? -38.59672 -2.99964 18.04646 1.000 60.30238 254 GLY A CA 1
ATOM 1953 C C . GLY A 1 247 ? -39.79531 -3.65225 17.38334 1.000 65.78945 254 GLY A C 1
ATOM 1954 O O . GLY A 1 247 ? -40.77289 -4.00999 18.03886 1.000 64.09366 254 GLY A O 1
ATOM 1955 N N . PRO A 1 248 ? -39.73556 -3.80012 16.06130 1.000 65.81159 255 PRO A N 1
ATOM 1956 C CA . PRO A 1 248 ? -40.83885 -4.46597 15.36836 1.000 71.99815 255 PRO A CA 1
ATOM 1957 C C . PRO A 1 248 ? -40.95477 -5.94459 15.74863 1.000 74.32032 255 PRO A C 1
ATOM 1958 O O . PRO A 1 248 ? -39.94056 -6.63290 15.94269 1.000 71.18249 255 PRO A O 1
ATOM 1962 N N . MET A 1 249 ? -42.20061 -6.39335 15.84965 1.000 79.07765 256 MET A N 1
ATOM 1963 C CA . MET A 1 249 ? -42.58838 -7.77578 16.10505 1.000 85.03336 256 MET A CA 1
ATOM 1964 C C . MET A 1 249 ? -42.12522 -8.67695 14.96959 1.000 87.95223 256 MET A C 1
ATOM 1965 O O . MET A 1 249 ? -41.25355 -9.54174 15.10560 1.000 85.67676 256 MET A O 1
ATOM 1970 N N . ASP A 1 250 ? -42.79807 -8.43745 13.84405 1.000 87.42651 257 ASP A N 1
ATOM 1971 C CA . ASP A 1 250 ? -42.71631 -9.20634 12.61370 1.000 93.79583 257 ASP A CA 1
ATOM 1972 C C . ASP A 1 250 ? -41.40709 -8.94952 11.88060 1.000 96.43949 257 ASP A C 1
ATOM 1973 O O . ASP A 1 250 ? -40.42823 -9.70011 11.98687 1.000 95.02979 257 ASP A O 1
ATOM 1978 N N . THR A 1 251 ? -41.46592 -7.87175 11.09811 1.000 97.16639 258 THR A N 1
ATOM 1979 C CA . THR A 1 251 ? -40.38340 -7.30627 10.30402 1.000 97.81076 258 THR A CA 1
ATOM 1980 C C . THR A 1 251 ? -39.03761 -7.37639 11.00354 1.000 99.35306 258 THR A C 1
ATOM 1981 O O . THR A 1 251 ? -38.96400 -7.36059 12.23139 1.000 97.42476 258 THR A O 1
ATOM 1985 N N . ASP A 1 252 ? -37.96416 -7.44426 10.22908 1.000 98.97439 259 ASP A N 1
ATOM 1986 C CA . ASP A 1 252 ? -36.65176 -7.31439 10.82547 1.000 100.99832 259 ASP A CA 1
ATOM 1987 C C . ASP A 1 252 ? -36.24099 -5.86525 10.52117 1.000 95.47074 259 ASP A C 1
ATOM 1988 O O . ASP A 1 252 ? -36.18884 -5.44509 9.36641 1.000 94.59948 259 ASP A O 1
ATOM 1993 N N . LEU A 1 253 ? -35.98669 -5.11262 11.58944 1.000 87.32402 260 LEU A N 1
ATOM 1994 C CA . LEU A 1 253 ? -35.76519 -3.65937 11.55642 1.000 88.23332 260 LEU A CA 1
ATOM 1995 C C . LEU A 1 253 ? -34.49407 -3.15234 10.88353 1.000 86.98852 260 LEU A C 1
ATOM 1996 O O . LEU A 1 253 ? -33.38806 -3.49454 11.30678 1.000 87.84085 260 LEU A O 1
ATOM 2001 N N . GLU A 1 254 ? -34.63555 -2.34998 9.83284 1.000 82.46360 261 GLU A N 1
ATOM 2002 C CA . GLU A 1 254 ? -33.49583 -1.56545 9.38010 1.000 85.59133 261 GLU A CA 1
ATOM 2003 C C . GLU A 1 254 ? -33.78930 -0.03285 9.40335 1.000 80.30379 261 GLU A C 1
ATOM 2004 O O . GLU A 1 254 ? -34.95265 0.37601 9.54318 1.000 74.25331 261 GLU A O 1
ATOM 2010 N N . PRO A 1 255 ? -32.74043 0.81852 9.31891 1.000 72.47458 262 PRO A N 1
ATOM 2011 C CA . PRO A 1 255 ? -32.92794 2.26281 9.55403 1.000 68.38645 262 PRO A CA 1
ATOM 2012 C C . PRO A 1 255 ? -33.67150 3.06747 8.47970 1.000 63.06055 262 PRO A C 1
ATOM 2013 O O . PRO A 1 255 ? -33.62100 2.71686 7.30599 1.000 70.32505 262 PRO A O 1
ATOM 2017 N N . PRO A 1 256 ? -34.37431 4.13167 8.89007 1.000 60.87040 263 PRO A N 1
ATOM 2018 C CA . PRO A 1 256 ? -34.80617 5.11628 7.90086 1.000 59.66396 263 PRO A CA 1
ATOM 2019 C C . PRO A 1 256 ? -33.60897 5.56445 7.05154 1.000 62.87545 263 PRO A C 1
ATOM 2020 O O . PRO A 1 256 ? -32.52492 5.84149 7.58243 1.000 63.38786 263 PRO A O 1
ATOM 2024 N N . SER A 1 257 ? -33.80328 5.58824 5.73961 1.000 60.55047 264 SER A N 1
ATOM 2025 C CA . SER A 1 257 ? -32.76506 5.93331 4.76424 1.000 59.46276 264 SER A CA 1
ATOM 2026 C C . SER A 1 257 ? -31.90802 7.13223 5.16476 1.000 60.06181 264 SER A C 1
ATOM 2027 O O . SER A 1 257 ? -30.68683 7.12752 4.95400 1.000 60.19831 264 SER A O 1
ATOM 2030 N N . GLU A 1 258 ? -32.54871 8.16647 5.71439 1.000 52.86995 265 GLU A N 1
ATOM 2031 C CA . GLU A 1 258 ? -31.83925 9.39125 6.09383 1.000 54.97093 265 GLU A CA 1
ATOM 2032 C C . GLU A 1 258 ? -30.57003 9.14582 6.92830 1.000 53.27784 265 GLU A C 1
ATOM 2033 O O . GLU A 1 258 ? -29.65531 9.96306 6.92674 1.000 52.60361 265 GLU A O 1
ATOM 2039 N N . PHE A 1 259 ? -30.57233 8.06176 7.69684 1.000 51.65409 266 PHE A N 1
ATOM 2040 C CA . PHE A 1 259 ? -29.47827 7.71217 8.60036 1.000 57.31195 266 PHE A CA 1
ATOM 2041 C C . PHE A 1 259 ? -28.30726 7.00958 7.93048 1.000 60.13558 266 PHE A C 1
ATOM 2042 O O . PHE A 1 259 ? -27.21321 6.92937 8.47969 1.000 57.67193 266 PHE A O 1
ATOM 2050 N N . VAL A 1 260 ? -28.57655 6.41253 6.78211 1.000 61.70889 267 VAL A N 1
ATOM 2051 C CA . VAL A 1 260 ? -27.55980 5.63260 6.12224 1.000 65.65760 267 VAL A CA 1
ATOM 2052 C C . VAL A 1 260 ? -27.07126 6.31916 4.87499 1.000 68.51474 267 VAL A C 1
ATOM 2053 O O . VAL A 1 260 ? -27.85251 6.61153 3.96798 1.000 69.07858 267 VAL A O 1
ATOM 2057 N N . ASP A 1 261 ? -25.77261 6.57351 4.82985 1.000 66.54269 268 ASP A N 1
ATOM 2058 C CA . ASP A 1 261 ? -25.18295 7.15761 3.64401 1.000 65.35561 268 ASP A CA 1
ATOM 2059 C C . ASP A 1 261 ? -23.68349 6.88728 3.60194 1.000 67.66056 268 ASP A C 1
ATOM 2060 O O . ASP A 1 261 ? -23.14805 6.13791 4.42595 1.000 66.88957 268 ASP A O 1
ATOM 2065 N N . ALA A 1 262 ? -23.01083 7.47088 2.62061 1.000 67.88956 269 ALA A N 1
ATOM 2066 C CA . ALA A 1 262 ? -21.60465 7.16887 2.37657 1.000 61.46183 269 ALA A CA 1
ATOM 2067 C C . ALA A 1 262 ? -20.70846 7.43876 3.60355 1.000 68.09465 269 ALA A C 1
ATOM 2068 O O . ALA A 1 262 ? -19.71042 6.74527 3.81028 1.000 70.57031 269 ALA A O 1
ATOM 2070 N N . GLU A 1 263 ? -21.06681 8.43450 4.41460 1.000 68.21815 270 GLU A N 1
ATOM 2071 C CA . GLU A 1 263 ? -20.26829 8.81662 5.58751 1.000 64.08921 270 GLU A CA 1
ATOM 2072 C C . GLU A 1 263 ? -20.75986 8.10951 6.87786 1.000 65.02944 270 GLU A C 1
ATOM 2073 O O . GLU A 1 263 ? -20.12884 8.19247 7.94661 1.000 63.28825 270 GLU A O 1
ATOM 2079 N N . HIS A 1 264 ? -21.89923 7.42674 6.76237 1.000 65.80764 271 HIS A N 1
ATOM 2080 C CA . HIS A 1 264 ? -22.47019 6.61422 7.84224 1.000 61.65992 271 HIS A CA 1
ATOM 2081 C C . HIS A 1 264 ? -22.90428 5.29089 7.23696 1.000 62.31284 271 HIS A C 1
ATOM 2082 O O . HIS A 1 264 ? -24.09880 5.07574 7.00967 1.000 59.78286 271 HIS A O 1
ATOM 2089 N N . PRO A 1 265 ? -21.94240 4.39267 6.97328 1.000 64.15807 272 PRO A N 1
ATOM 2090 C CA . PRO A 1 265 ? -22.30712 3.18386 6.22780 1.000 65.56165 272 PRO A CA 1
ATOM 2091 C C . PRO A 1 265 ? -23.28435 2.33633 7.02055 1.000 60.96388 272 PRO A C 1
ATOM 2092 O O . PRO A 1 265 ? -23.31516 2.44079 8.24306 1.000 58.72699 272 PRO A O 1
ATOM 2096 N N . ARG A 1 266 ? -24.03165 1.48771 6.33220 1.000 63.80810 273 ARG A N 1
ATOM 2097 C CA . ARG A 1 266 ? -25.07290 0.69386 6.96922 1.000 69.75337 273 ARG A CA 1
ATOM 2098 C C . ARG A 1 266 ? -24.38584 -0.30172 7.89070 1.000 72.81840 273 ARG A C 1
ATOM 2099 O O . ARG A 1 266 ? -23.19031 -0.54427 7.75135 1.000 71.62526 273 ARG A O 1
ATOM 2107 N N . LEU A 1 267 ? -25.11240 -0.84619 8.85958 1.000 77.66623 274 LEU A N 1
ATOM 2108 C CA . LEU A 1 267 ? -24.47745 -1.66066 9.89966 1.000 75.00294 274 LEU A CA 1
ATOM 2109 C C . LEU A 1 267 ? -24.72148 -3.16354 9.76367 1.000 74.50450 274 LEU A C 1
ATOM 2110 O O . LEU A 1 267 ? -23.90664 -3.97329 10.22371 1.000 79.84960 274 LEU A O 1
ATOM 2115 N N . MET B 1 1 ? 0.78375 7.81883 14.87775 1.000 73.98574 8 MET B N 1
ATOM 2116 C CA . MET B 1 1 ? 1.51807 8.57757 13.86256 1.000 77.12178 8 MET B CA 1
ATOM 2117 C C . MET B 1 1 ? 1.66693 7.75138 12.58949 1.000 74.87033 8 MET B C 1
ATOM 2118 O O . MET B 1 1 ? 2.35072 6.72616 12.57526 1.000 73.73168 8 MET B O 1
ATOM 2123 N N . ILE B 1 2 ? 1.07327 8.24483 11.50798 1.000 75.71582 9 ILE B N 1
ATOM 2124 C CA . ILE B 1 2 ? 1.04361 7.52009 10.24382 1.000 66.01518 9 ILE B CA 1
ATOM 2125 C C . ILE B 1 2 ? 2.24429 7.69643 9.33315 1.000 64.36779 9 ILE B C 1
ATOM 2126 O O . ILE B 1 2 ? 2.82269 8.77807 9.22579 1.000 63.83572 9 ILE B O 1
ATOM 2131 N N . PRO B 1 3 ? 2.63985 6.60150 8.68474 1.000 60.67385 10 PRO B N 1
ATOM 2132 C CA . PRO B 1 3 ? 3.80259 6.67254 7.81434 1.000 60.68675 10 PRO B CA 1
ATOM 2133 C C . PRO B 1 3 ? 3.50669 7.42092 6.52550 1.000 58.86680 10 PRO B C 1
ATOM 2134 O O . PRO B 1 3 ? 2.37647 7.40855 6.02809 1.000 52.24586 10 PRO B O 1
ATOM 2138 N N . THR B 1 4 ? 4.53971 8.04795 5.97354 1.000 51.93570 11 THR B N 1
ATOM 2139 C CA . THR B 1 4 ? 4.42644 8.64983 4.66142 1.000 51.92898 11 THR B CA 1
ATOM 2140 C C . THR B 1 4 ? 5.21176 7.70921 3.78149 1.000 52.97566 11 THR B C 1
ATOM 2141 O O . THR B 1 4 ? 6.37097 7.43051 4.04139 1.000 56.78454 11 THR B O 1
ATOM 2145 N N . ILE B 1 5 ? 4.58002 7.18560 2.75824 1.000 50.73049 12 ILE B N 1
ATOM 2146 C CA . ILE B 1 5 ? 5.22120 6.17424 1.94845 1.000 53.84719 12 ILE B CA 1
ATOM 2147 C C . ILE B 1 5 ? 5.50133 6.73374 0.56545 1.000 59.92333 12 ILE B C 1
ATOM 2148 O O . ILE B 1 5 ? 4.58657 7.26554 -0.10464 1.000 49.71985 12 ILE B O 1
ATOM 2153 N N . ASP B 1 6 ? 6.76657 6.61688 0.15623 1.000 53.61767 13 ASP B N 1
ATOM 2154 C CA . ASP B 1 6 ? 7.25078 7.08958 -1.13588 1.000 51.87950 13 ASP B CA 1
ATOM 2155 C C . ASP B 1 6 ? 6.99815 6.03358 -2.17909 1.000 53.92011 13 ASP B C 1
ATOM 2156 O O . ASP B 1 6 ? 7.67553 5.01064 -2.19985 1.000 54.36141 13 ASP B O 1
ATOM 2161 N N . LEU B 1 7 ? 6.05416 6.31424 -3.07570 1.000 51.72116 14 LEU B N 1
ATOM 2162 C CA . LEU B 1 7 ? 5.63543 5.34302 -4.07245 1.000 49.15912 14 LEU B CA 1
ATOM 2163 C C . LEU B 1 7 ? 6.63568 5.19080 -5.20519 1.000 55.07204 14 LEU B C 1
ATOM 2164 O O . LEU B 1 7 ? 6.47235 4.31403 -6.06197 1.000 54.14341 14 LEU B O 1
ATOM 2169 N N . GLU B 1 8 ? 7.67917 6.02042 -5.20448 1.000 56.05248 15 GLU B N 1
ATOM 2170 C CA . GLU B 1 8 ? 8.77801 5.82980 -6.15827 1.000 61.50369 15 GLU B CA 1
ATOM 2171 C C . GLU B 1 8 ? 9.96898 5.10170 -5.53282 1.000 62.58269 15 GLU B C 1
ATOM 2172 O O . GLU B 1 8 ? 11.06344 5.10797 -6.09086 1.000 65.96558 15 GLU B O 1
ATOM 2178 N N . GLU B 1 9 ? 9.73232 4.47745 -4.38156 1.000 59.46730 16 GLU B N 1
ATOM 2179 C CA . GLU B 1 9 ? 10.70228 3.60329 -3.72698 1.000 61.69819 16 GLU B CA 1
ATOM 2180 C C . GLU B 1 9 ? 11.03280 2.52207 -4.75159 1.000 62.76534 16 GLU B C 1
ATOM 2181 O O . GLU B 1 9 ? 10.12041 1.90333 -5.29720 1.000 68.62693 16 GLU B O 1
ATOM 2187 N N . VAL B 1 10 ? 12.31217 2.29334 -5.04486 1.000 67.27780 17 VAL B N 1
ATOM 2188 C CA . VAL B 1 10 ? 12.63932 1.44966 -6.19654 1.000 67.94088 17 VAL B CA 1
ATOM 2189 C C . VAL B 1 10 ? 12.43809 -0.04050 -5.92619 1.000 65.66173 17 VAL B C 1
ATOM 2190 O O . VAL B 1 10 ? 12.01265 -0.80428 -6.80945 1.000 62.12813 17 VAL B O 1
ATOM 2194 N N . SER B 1 11 ? 12.70123 -0.44948 -4.69360 1.000 63.23897 18 SER B N 1
ATOM 2195 C CA . SER B 1 11 ? 12.57617 -1.85432 -4.35146 1.000 65.17097 18 SER B CA 1
ATOM 2196 C C . SER B 1 11 ? 11.09677 -2.19025 -4.06322 1.000 68.35465 18 SER B C 1
ATOM 2197 O O . SER B 1 11 ? 10.52974 -1.76194 -3.05700 1.000 65.38608 18 SER B O 1
ATOM 2200 N N . ASP B 1 12 ? 10.49174 -2.96859 -4.95116 1.000 58.16617 19 ASP B N 1
ATOM 2201 C CA . ASP B 1 12 ? 9.11668 -3.37825 -4.79552 1.000 67.61305 19 ASP B CA 1
ATOM 2202 C C . ASP B 1 12 ? 8.88015 -4.09904 -3.47105 1.000 71.93654 19 ASP B C 1
ATOM 2203 O O . ASP B 1 12 ? 7.80207 -3.96119 -2.86858 1.000 67.49359 19 ASP B O 1
ATOM 2208 N N . LYS B 1 13 ? 9.87797 -4.83904 -2.99197 1.000 66.64137 20 LYS B N 1
ATOM 2209 C CA . LYS B 1 13 ? 9.64036 -5.65850 -1.81652 1.000 68.45557 20 LYS B CA 1
ATOM 2210 C C . LYS B 1 13 ? 9.80406 -4.78967 -0.57972 1.000 66.37418 20 LYS B C 1
ATOM 2211 O O . LYS B 1 13 ? 9.16163 -5.02758 0.44184 1.000 69.42864 20 LYS B O 1
ATOM 2217 N N . ILE B 1 14 ? 10.55984 -3.70762 -0.69925 1.000 64.47833 21 ILE B N 1
ATOM 2218 C CA . ILE B 1 14 ? 10.59989 -2.73898 0.38962 1.000 65.26518 21 ILE B CA 1
ATOM 2219 C C . ILE B 1 14 ? 9.33138 -1.88730 0.39650 1.000 63.91361 21 ILE B C 1
ATOM 2220 O O . ILE B 1 14 ? 8.76528 -1.62539 1.45645 1.000 64.19862 21 ILE B O 1
ATOM 2225 N N . LEU B 1 15 ? 8.88792 -1.45815 -0.78355 1.000 62.49895 22 LEU B N 1
ATOM 2226 C CA . LEU B 1 15 ? 7.67387 -0.64513 -0.89231 1.000 63.87894 22 LEU B CA 1
ATOM 2227 C C . LEU B 1 15 ? 6.44060 -1.38589 -0.36288 1.000 58.54521 22 LEU B C 1
ATOM 2228 O O . LEU B 1 15 ? 5.75579 -0.88969 0.51747 1.000 56.97623 22 LEU B O 1
ATOM 2233 N N . ASN B 1 16 ? 6.18321 -2.57576 -0.89568 1.000 57.61039 23 ASN B N 1
ATOM 2234 C CA . ASN B 1 16 ? 5.05141 -3.37570 -0.48287 1.000 62.21804 23 ASN B CA 1
ATOM 2235 C C . ASN B 1 16 ? 5.00897 -3.67015 1.01424 1.000 65.50084 23 ASN B C 1
ATOM 2236 O O . ASN B 1 16 ? 3.95323 -3.58253 1.64438 1.000 62.64246 23 ASN B O 1
ATOM 2241 N N . GLN B 1 17 ? 6.16259 -3.96437 1.59747 1.000 65.02144 24 GLN B N 1
ATOM 2242 C CA . GLN B 1 17 ? 6.20606 -4.25628 3.02057 1.000 66.31402 24 GLN B CA 1
ATOM 2243 C C . GLN B 1 17 ? 5.92025 -3.00951 3.83066 1.000 62.85501 24 GLN B C 1
ATOM 2244 O O . GLN B 1 17 ? 5.27608 -3.09633 4.87420 1.000 65.30288 24 GLN B O 1
ATOM 2250 N N . LYS B 1 18 ? 6.41490 -1.86059 3.38846 1.000 58.35726 25 LYS B N 1
ATOM 2251 C CA . LYS B 1 18 ? 6.06289 -0.62251 4.06907 1.000 56.43133 25 LYS B CA 1
ATOM 2252 C C . LYS B 1 18 ? 4.54347 -0.39803 4.01366 1.000 58.26526 25 LYS B C 1
ATOM 2253 O O . LYS B 1 18 ? 3.92763 -0.01645 5.01224 1.000 59.06520 25 LYS B O 1
ATOM 2259 N N . ILE B 1 19 ? 3.94560 -0.65293 2.85319 1.000 55.49149 26 ILE B N 1
ATOM 2260 C CA . ILE B 1 19 ? 2.50465 -0.49114 2.69240 1.000 57.90246 26 ILE B CA 1
ATOM 2261 C C . ILE B 1 19 ? 1.78535 -1.51238 3.57740 1.000 60.97228 26 ILE B C 1
ATOM 2262 O O . ILE B 1 19 ? 0.92981 -1.14013 4.38526 1.000 56.96300 26 ILE B O 1
ATOM 2267 N N . ARG B 1 20 ? 2.17857 -2.78070 3.47508 1.000 59.63339 27 ARG B N 1
ATOM 2268 C CA . ARG B 1 20 ? 1.51924 -3.83715 4.23555 1.000 60.88507 27 ARG B CA 1
ATOM 2269 C C . ARG B 1 20 ? 1.53827 -3.58058 5.73334 1.000 62.97427 27 ARG B C 1
ATOM 2270 O O . ARG B 1 20 ? 0.54195 -3.82587 6.42806 1.000 59.83028 27 ARG B O 1
ATOM 2278 N N . GLU B 1 21 ? 2.64957 -3.05073 6.22583 1.000 57.79113 28 GLU B N 1
ATOM 2279 C CA . GLU B 1 21 ? 2.83253 -2.94073 7.66145 1.000 59.63846 28 GLU B CA 1
ATOM 2280 C C . GLU B 1 21 ? 2.12100 -1.68792 8.17295 1.000 54.28366 28 GLU B C 1
ATOM 2281 O O . GLU B 1 21 ? 1.60781 -1.65376 9.30021 1.000 52.38749 28 GLU B O 1
ATOM 2287 N N . ALA B 1 22 ? 2.11093 -0.64579 7.34912 1.000 56.50212 29 ALA B N 1
ATOM 2288 C CA . ALA B 1 22 ? 1.27893 0.52026 7.60524 1.000 49.33862 29 ALA B CA 1
ATOM 2289 C C . ALA B 1 22 ? -0.17353 0.06962 7.65797 1.000 50.75528 29 ALA B C 1
ATOM 2290 O O . ALA B 1 22 ? -0.90870 0.43282 8.56020 1.000 45.22665 29 ALA B O 1
ATOM 2292 N N . SER B 1 23 ? -0.55093 -0.74903 6.67994 1.000 49.76721 30 SER B N 1
ATOM 2293 C CA . SER B 1 23 ? -1.92276 -1.20763 6.52998 1.000 48.62989 30 SER B CA 1
ATOM 2294 C C . SER B 1 23 ? -2.39378 -2.14503 7.63270 1.000 55.56702 30 SER B C 1
ATOM 2295 O O . SER B 1 23 ? -3.56981 -2.14463 7.98704 1.000 56.39872 30 SER B O 1
ATOM 2298 N N . GLU B 1 24 ? -1.46659 -2.82835 8.28568 1.000 58.06698 31 GLU B N 1
ATOM 2299 C CA . GLU B 1 24 ? -1.85184 -3.76482 9.32868 1.000 57.49951 31 GLU B CA 1
ATOM 2300 C C . GLU B 1 24 ? -1.80619 -3.04736 10.66035 1.000 55.58228 31 GLU B C 1
ATOM 2301 O O . GLU B 1 24 ? -2.64173 -3.28549 11.52459 1.000 62.90879 31 GLU B O 1
ATOM 2307 N N . ARG B 1 25 ? -0.88504 -2.11166 10.80318 1.000 51.37671 32 ARG B N 1
ATOM 2308 C CA . ARG B 1 25 ? -0.70353 -1.46697 12.09851 1.000 58.65899 32 ARG B CA 1
ATOM 2309 C C . ARG B 1 25 ? -1.60984 -0.26091 12.29854 1.000 60.33344 32 ARG B C 1
ATOM 2310 O O . ARG B 1 25 ? -2.14237 -0.04498 13.39390 1.000 59.66210 32 ARG B O 1
ATOM 2318 N N . TRP B 1 26 ? -1.76215 0.54121 11.24823 1.000 55.04555 33 TRP B N 1
ATOM 2319 C CA . TRP B 1 26 ? -2.53515 1.77174 11.34028 1.000 53.97426 33 TRP B CA 1
ATOM 2320 C C . TRP B 1 26 ? -3.77335 1.72809 10.47860 1.000 51.65752 33 TRP B C 1
ATOM 2321 O O . TRP B 1 26 ? -4.73786 2.44198 10.72398 1.000 51.99257 33 TRP B O 1
ATOM 2332 N N . GLY B 1 27 ? -3.75302 0.90548 9.44339 1.000 51.07966 34 GLY B N 1
ATOM 2333 C CA . GLY B 1 27 ? -4.90368 0.88115 8.56058 1.000 51.65187 34 GLY B CA 1
ATOM 2334 C C . GLY B 1 27 ? -4.96112 2.16242 7.73791 1.000 53.09141 34 GLY B C 1
ATOM 2335 O O . GLY B 1 27 ? -5.99319 2.45509 7.13220 1.000 46.80277 34 GLY B O 1
ATOM 2336 N N . CYS B 1 28 ? -3.87451 2.94856 7.77159 1.000 49.49998 35 CYS B N 1
ATOM 2337 C CA . CYS B 1 28 ? -3.76649 4.17459 6.98151 1.000 45.49313 35 CYS B CA 1
ATOM 2338 C C . CYS B 1 28 ? -2.29821 4.65440 6.85192 1.000 53.63970 35 CYS B C 1
ATOM 2339 O O . CYS B 1 28 ? -1.44267 4.30332 7.66574 1.000 49.03020 35 CYS B O 1
ATOM 2342 N N . PHE B 1 29 ? -2.05142 5.46926 5.82764 1.000 45.81279 36 PHE B N 1
ATOM 2343 C CA . PHE B 1 29 ? -0.77096 6.08959 5.53857 1.000 48.74591 36 PHE B CA 1
ATOM 2344 C C . PHE B 1 29 ? -0.92239 7.19654 4.48615 1.000 50.17871 36 PHE B C 1
ATOM 2345 O O . PHE B 1 29 ? -1.94916 7.23633 3.77190 1.000 43.37617 36 PHE B O 1
ATOM 2353 N N . ARG B 1 30 ? 0.08904 8.06890 4.37675 1.000 46.17217 37 ARG B N 1
ATOM 2354 C CA . ARG B 1 30 ? 0.13842 9.09219 3.31455 1.000 47.55488 37 ARG B CA 1
ATOM 2355 C C . ARG B 1 30 ? 0.99167 8.58359 2.18382 1.000 52.80825 37 ARG B C 1
ATOM 2356 O O . ARG B 1 30 ? 1.93893 7.82182 2.41297 1.000 53.04556 37 ARG B O 1
ATOM 2364 N N . VAL B 1 31 ? 0.68653 9.01123 0.96473 1.000 46.55166 38 VAL B N 1
ATOM 2365 C CA . VAL B 1 31 ? 1.58334 8.71278 -0.12967 1.000 52.21865 38 VAL B CA 1
ATOM 2366 C C . VAL B 1 31 ? 2.15927 10.01617 -0.67717 1.000 54.50263 38 VAL B C 1
ATOM 2367 O O . VAL B 1 31 ? 1.46505 11.04461 -0.73749 1.000 50.80559 38 VAL B O 1
ATOM 2371 N N . ILE B 1 32 ? 3.45340 9.97458 -1.02060 1.000 53.40359 39 ILE B N 1
ATOM 2372 C CA . ILE B 1 32 ? 4.10812 11.05833 -1.75275 1.000 48.35426 39 ILE B CA 1
ATOM 2373 C C . ILE B 1 32 ? 4.65286 10.47104 -3.03558 1.000 49.69527 39 ILE B C 1
ATOM 2374 O O . ILE B 1 32 ? 4.76142 9.25283 -3.15198 1.000 49.86160 39 ILE B O 1
ATOM 2379 N N . ASN B 1 33 ? 4.96626 11.33235 -4.00574 1.000 49.71518 40 ASN B N 1
ATOM 2380 C CA . ASN B 1 33 ? 5.34905 10.87928 -5.34616 1.000 48.33400 40 ASN B CA 1
ATOM 2381 C C . ASN B 1 33 ? 4.39152 9.86864 -5.89251 1.000 46.23478 40 ASN B C 1
ATOM 2382 O O . ASN B 1 33 ? 4.79548 8.86306 -6.46458 1.000 50.89996 40 ASN B O 1
ATOM 2387 N N . HIS B 1 34 ? 3.10623 10.13336 -5.68317 1.000 52.11887 41 HIS B N 1
ATOM 2388 C CA . HIS B 1 34 ? 2.02398 9.22647 -6.05530 1.000 49.32586 41 HIS B CA 1
ATOM 2389 C C . HIS B 1 34 ? 1.73046 9.20174 -7.56191 1.000 52.27402 41 HIS B C 1
ATOM 2390 O O . HIS B 1 34 ? 0.86800 8.44971 -8.02119 1.000 50.51251 41 HIS B O 1
ATOM 2397 N N . GLY B 1 35 ? 2.32104 10.13145 -8.30369 1.000 50.19932 42 GLY B N 1
ATOM 2398 C CA . GLY B 1 35 ? 2.08548 10.19101 -9.73593 1.000 49.50390 42 GLY B CA 1
ATOM 2399 C C . GLY B 1 35 ? 0.81871 10.90049 -10.19437 1.000 51.46320 42 GLY B C 1
ATOM 2400 O O . GLY B 1 35 ? 0.55270 10.93515 -11.39178 1.000 51.38791 42 GLY B O 1
ATOM 2401 N N . VAL B 1 36 ? 0.02457 11.44819 -9.27972 1.000 43.16204 43 VAL B N 1
ATOM 2402 C CA . VAL B 1 36 ? -1.15424 12.20742 -9.72118 1.000 46.47563 43 VAL B CA 1
ATOM 2403 C C . VAL B 1 36 ? -0.77338 13.66532 -9.86958 1.000 45.97539 43 VAL B C 1
ATOM 2404 O O . VAL B 1 36 ? -0.29634 14.28730 -8.90229 1.000 45.92349 43 VAL B O 1
ATOM 2408 N N . SER B 1 37 ? -1.02632 14.22732 -11.05674 1.000 45.41189 44 SER B N 1
ATOM 2409 C CA . SER B 1 37 ? -0.56701 15.58631 -11.38991 1.000 44.40672 44 SER B CA 1
ATOM 2410 C C . SER B 1 37 ? -0.95513 16.58257 -10.32686 1.000 46.48005 44 SER B C 1
ATOM 2411 O O . SER B 1 37 ? -2.10862 16.60614 -9.90955 1.000 45.28750 44 SER B O 1
ATOM 2414 N N . LEU B 1 38 ? -0.01954 17.41424 -9.87537 1.000 43.22763 45 LEU B N 1
ATOM 2415 C CA . LEU B 1 38 ? -0.38559 18.38052 -8.82700 1.000 43.62809 45 LEU B CA 1
ATOM 2416 C C . LEU B 1 38 ? -1.40382 19.41548 -9.32137 1.000 45.83887 45 LEU B C 1
ATOM 2417 O O . LEU B 1 38 ? -2.29423 19.82294 -8.57368 1.000 42.25363 45 LEU B O 1
ATOM 2422 N N . SER B 1 39 ? -1.26798 19.86092 -10.56839 1.000 44.30594 46 SER B N 1
ATOM 2423 C CA . SER B 1 39 ? -2.24132 20.82156 -11.11555 1.000 47.50530 46 SER B CA 1
ATOM 2424 C C . SER B 1 39 ? -3.61623 20.20297 -11.30378 1.000 43.89554 46 SER B C 1
ATOM 2425 O O . SER B 1 39 ? -4.65715 20.87183 -11.13140 1.000 48.53438 46 SER B O 1
ATOM 2428 N N . LEU B 1 40 ? -3.63751 18.92964 -11.67901 1.000 45.36505 47 LEU B N 1
ATOM 2429 C CA . LEU B 1 40 ? -4.91347 18.24067 -11.82346 1.000 44.73927 47 LEU B CA 1
ATOM 2430 C C . LEU B 1 40 ? -5.64106 18.19678 -10.47300 1.000 49.52285 47 LEU B C 1
ATOM 2431 O O . LEU B 1 40 ? -6.84891 18.41676 -10.41536 1.000 48.40335 47 LEU B O 1
ATOM 2436 N N . MET B 1 41 ? -4.90729 17.95633 -9.38788 1.000 47.37791 48 MET B N 1
ATOM 2437 C CA . MET B 1 41 ? -5.51922 17.94376 -8.05373 1.000 48.43418 48 MET B CA 1
ATOM 2438 C C . MET B 1 41 ? -6.06349 19.32569 -7.65645 1.000 48.69696 48 MET B C 1
ATOM 2439 O O . MET B 1 41 ? -7.16271 19.44628 -7.08302 1.000 41.76701 48 MET B O 1
ATOM 2444 N N . ALA B 1 42 ? -5.30783 20.37383 -7.97202 1.000 44.93640 49 ALA B N 1
ATOM 2445 C CA . ALA B 1 42 ? -5.75199 21.73129 -7.66667 1.000 41.29873 49 ALA B CA 1
ATOM 2446 C C . ALA B 1 42 ? -6.99288 22.10503 -8.49740 1.000 44.74354 49 ALA B C 1
ATOM 2447 O O . ALA B 1 42 ? -7.89759 22.82350 -8.04033 1.000 46.45128 49 ALA B O 1
ATOM 2449 N N . GLU B 1 43 ? -7.02438 21.64236 -9.73796 1.000 46.39502 50 GLU B N 1
ATOM 2450 C CA . GLU B 1 43 ? -8.15620 21.92039 -10.63255 1.000 42.76820 50 GLU B CA 1
ATOM 2451 C C . GLU B 1 43 ? -9.43199 21.18651 -10.17830 1.000 45.76149 50 GLU B C 1
ATOM 2452 O O . GLU B 1 43 ? -10.57375 21.69744 -10.31108 1.000 43.88864 50 GLU B O 1
ATOM 2458 N N . MET B 1 44 ? -9.24432 19.97722 -9.66708 1.000 39.96642 51 MET B N 1
ATOM 2459 C CA . MET B 1 44 ? -10.36320 19.21880 -9.15210 1.000 43.57850 51 MET B CA 1
ATOM 2460 C C . MET B 1 44 ? -10.89732 19.97044 -7.93321 1.000 41.48217 51 MET B C 1
ATOM 2461 O O . MET B 1 44 ? -12.10552 20.12710 -7.77627 1.000 46.85119 51 MET B O 1
ATOM 2466 N N . LYS B 1 45 ? -10.01240 20.50033 -7.10284 1.000 38.67484 52 LYS B N 1
ATOM 2467 C CA . LYS B 1 45 ? -10.48557 21.21036 -5.93104 1.000 44.96202 52 LYS B CA 1
ATOM 2468 C C . LYS B 1 45 ? -11.24163 22.47509 -6.33147 1.000 46.15305 52 LYS B C 1
ATOM 2469 O O . LYS B 1 45 ? -12.26477 22.82605 -5.71778 1.000 46.95361 52 LYS B O 1
ATOM 2475 N N . LYS B 1 46 ? -10.76455 23.15162 -7.37042 1.000 43.56112 53 LYS B N 1
ATOM 2476 C CA . LYS B 1 46 ? -11.44788 24.36067 -7.82842 1.000 44.62458 53 LYS B CA 1
ATOM 2477 C C . LYS B 1 46 ? -12.82563 24.03886 -8.41096 1.000 42.49161 53 LYS B C 1
ATOM 2478 O O . LYS B 1 46 ? -13.78218 24.75655 -8.17440 1.000 46.58792 53 LYS B O 1
ATOM 2484 N N . THR B 1 47 ? -12.90238 22.95238 -9.16224 1.000 40.30138 54 THR B N 1
ATOM 2485 C CA . THR B 1 47 ? -14.13974 22.47879 -9.71185 1.000 47.15892 54 THR B CA 1
ATOM 2486 C C . THR B 1 47 ? -15.15451 22.16150 -8.60616 1.000 48.51861 54 THR B C 1
ATOM 2487 O O . THR B 1 47 ? -16.32166 22.54504 -8.68665 1.000 48.38389 54 THR B O 1
ATOM 2491 N N . VAL B 1 48 ? -14.67581 21.49620 -7.56360 1.000 43.36261 55 VAL B N 1
ATOM 2492 C CA . VAL B 1 48 ? -15.51421 21.09572 -6.44686 1.000 43.58383 55 VAL B CA 1
ATOM 2493 C C . VAL B 1 48 ? -16.11301 22.31953 -5.79880 1.000 47.25037 55 VAL B C 1
ATOM 2494 O O . VAL B 1 48 ? -17.31529 22.35485 -5.52871 1.000 47.07087 55 VAL B O 1
ATOM 2498 N N . ILE B 1 49 ? -15.27570 23.32010 -5.55303 1.000 45.67635 56 ILE B N 1
ATOM 2499 C CA . ILE B 1 49 ? -15.74424 24.57053 -4.99510 1.000 45.78711 56 ILE B CA 1
ATOM 2500 C C . ILE B 1 49 ? -16.80736 25.18081 -5.90164 1.000 52.25768 56 ILE B C 1
ATOM 2501 O O . ILE B 1 49 ? -17.82890 25.65842 -5.41394 1.000 51.45922 56 ILE B O 1
ATOM 2506 N N . ASP B 1 50 ? -16.59173 25.13718 -7.21940 1.000 49.39815 57 ASP B N 1
ATOM 2507 C CA . ASP B 1 50 ? -17.58239 25.71471 -8.14761 1.000 52.93859 57 ASP B CA 1
ATOM 2508 C C . ASP B 1 50 ? -18.89410 24.90872 -8.21212 1.000 50.59240 57 ASP B C 1
ATOM 2509 O O . ASP B 1 50 ? -19.98228 25.48332 -8.19749 1.000 49.75331 57 ASP B O 1
ATOM 2514 N N . LEU B 1 51 ? -18.79286 23.58494 -8.27690 1.000 49.72138 58 LEU B N 1
ATOM 2515 C CA . LEU B 1 51 ? -19.97318 22.74096 -8.34716 1.000 49.23927 58 LEU B CA 1
ATOM 2516 C C . LEU B 1 51 ? -20.88218 22.95329 -7.13721 1.000 52.76421 58 LEU B C 1
ATOM 2517 O O . LEU B 1 51 ? -22.09538 22.87108 -7.24831 1.000 44.64613 58 LEU B O 1
ATOM 2522 N N . PHE B 1 52 ? -20.29451 23.24041 -5.98416 1.000 51.00598 59 PHE B N 1
ATOM 2523 C CA . PHE B 1 52 ? -21.10916 23.48026 -4.81492 1.000 49.67343 59 PHE B CA 1
ATOM 2524 C C . PHE B 1 52 ? -21.78121 24.82912 -4.88579 1.000 49.75762 59 PHE B C 1
ATOM 2525 O O . PHE B 1 52 ? -22.69959 25.09556 -4.12097 1.000 50.53403 59 PHE B O 1
ATOM 2533 N N . GLN B 1 53 ? -21.34354 25.67376 -5.81147 1.000 48.68510 60 GLN B N 1
ATOM 2534 C CA . GLN B 1 53 ? -22.00677 26.96898 -6.02698 1.000 49.88401 60 GLN B CA 1
ATOM 2535 C C . GLN B 1 53 ? -23.12725 26.89480 -7.08183 1.000 43.03762 60 GLN B C 1
ATOM 2536 O O . GLN B 1 53 ? -23.77523 27.88163 -7.36919 1.000 46.16417 60 GLN B O 1
ATOM 2542 N N . ARG B 1 54 ? -23.35624 25.72392 -7.64910 1.000 41.26351 61 ARG B N 1
ATOM 2543 C CA . ARG B 1 54 ? -24.42965 25.56430 -8.61310 1.000 49.31975 61 ARG B CA 1
ATOM 2544 C C . ARG B 1 54 ? -25.79675 25.80474 -7.95284 1.000 50.51590 61 ARG B C 1
ATOM 2545 O O . ARG B 1 54 ? -25.96202 25.53449 -6.75334 1.000 49.34070 61 ARG B O 1
ATOM 2553 N N . PRO B 1 55 ? -26.78585 26.30095 -8.72365 1.000 55.29142 62 PRO B N 1
ATOM 2554 C CA . PRO B 1 55 ? -28.11802 26.48971 -8.12008 1.000 53.89494 62 PRO B CA 1
ATOM 2555 C C . PRO B 1 55 ? -28.60399 25.21942 -7.41896 1.000 47.58949 62 PRO B C 1
ATOM 2556 O O . PRO B 1 55 ? -28.33360 24.09621 -7.88111 1.000 48.29217 62 PRO B O 1
ATOM 2560 N N . TYR B 1 56 ? -29.32884 25.39665 -6.32341 1.000 50.45472 63 TYR B N 1
ATOM 2561 C CA . TYR B 1 56 ? -29.90421 24.25771 -5.60658 1.000 51.10038 63 TYR B CA 1
ATOM 2562 C C . TYR B 1 56 ? -30.62418 23.30156 -6.53625 1.000 47.60180 63 TYR B C 1
ATOM 2563 O O . TYR B 1 56 ? -30.48901 22.07222 -6.41784 1.000 48.47869 63 TYR B O 1
ATOM 2572 N N . GLU B 1 57 ? -31.32379 23.84915 -7.51997 1.000 49.10151 64 GLU B N 1
ATOM 2573 C CA . GLU B 1 57 ? -32.12731 23.00060 -8.37877 1.000 51.89285 64 GLU B CA 1
ATOM 2574 C C . GLU B 1 57 ? -31.25570 22.18580 -9.31637 1.000 46.83796 64 GLU B C 1
ATOM 2575 O O . GLU B 1 57 ? -31.63633 21.10807 -9.76759 1.000 46.91825 64 GLU B O 1
ATOM 2581 N N . VAL B 1 58 ? -30.05623 22.67042 -9.58373 1.000 51.01017 65 VAL B N 1
ATOM 2582 C CA . VAL B 1 58 ? -29.11050 21.85878 -10.33790 1.000 50.43444 65 VAL B CA 1
ATOM 2583 C C . VAL B 1 58 ? -28.47727 20.76285 -9.47896 1.000 47.18009 65 VAL B C 1
ATOM 2584 O O . VAL B 1 58 ? -28.36025 19.61703 -9.91821 1.000 49.90767 65 VAL B O 1
ATOM 2588 N N . LYS B 1 59 ? -28.06331 21.09387 -8.26349 1.000 44.56230 66 LYS B N 1
ATOM 2589 C CA . LYS B 1 59 ? -27.44866 20.06450 -7.40396 1.000 43.20686 66 LYS B CA 1
ATOM 2590 C C . LYS B 1 59 ? -28.36352 18.86496 -7.14598 1.000 48.69888 66 LYS B C 1
ATOM 2591 O O . LYS B 1 59 ? -27.89359 17.72254 -7.12352 1.000 43.42324 66 LYS B O 1
ATOM 2597 N N . VAL B 1 60 ? -29.68258 19.10446 -7.03927 1.000 46.26100 67 VAL B N 1
ATOM 2598 C CA . VAL B 1 60 ? -30.63248 18.03012 -6.71091 1.000 46.26206 67 VAL B CA 1
ATOM 2599 C C . VAL B 1 60 ? -30.74433 16.96698 -7.82725 1.000 45.95792 67 VAL B C 1
ATOM 2600 O O . VAL B 1 60 ? -31.13554 15.79705 -7.60608 1.000 40.01698 67 VAL B O 1
ATOM 2604 N N . ARG B 1 61 ? -30.28403 17.35134 -9.01175 1.000 46.22625 68 ARG B N 1
ATOM 2605 C CA . ARG B 1 61 ? -30.25836 16.46243 -10.17230 1.000 46.26171 68 ARG B CA 1
ATOM 2606 C C . ARG B 1 61 ? -29.20662 15.34825 -10.05067 1.000 47.18078 68 ARG B C 1
ATOM 2607 O O . ARG B 1 61 ? -29.22759 14.35426 -10.79750 1.000 44.53143 68 ARG B O 1
ATOM 2615 N N . ASN B 1 62 ? -28.26160 15.52770 -9.12641 1.000 46.87173 69 ASN B N 1
ATOM 2616 C CA . ASN B 1 62 ? -27.33194 14.46084 -8.78521 1.000 43.92714 69 ASN B CA 1
ATOM 2617 C C . ASN B 1 62 ? -27.99920 13.42564 -7.88620 1.000 48.36217 69 ASN B C 1
ATOM 2618 O O . ASN B 1 62 ? -27.96831 13.54584 -6.64161 1.000 44.23138 69 ASN B O 1
ATOM 2623 N N . THR B 1 63 ? -28.60170 12.41990 -8.51589 1.000 49.39211 70 THR B N 1
ATOM 2624 C CA . THR B 1 63 ? -29.46968 11.45714 -7.82788 1.000 47.05661 70 THR B CA 1
ATOM 2625 C C . THR B 1 63 ? -28.70995 10.22680 -7.36650 1.000 49.30760 70 THR B C 1
ATOM 2626 O O . THR B 1 63 ? -27.74403 9.80809 -8.00148 1.000 45.63802 70 THR B O 1
ATOM 2630 N N . ASP B 1 64 ? -29.19975 9.60882 -6.29513 1.000 49.57451 71 ASP B N 1
ATOM 2631 C CA . ASP B 1 64 ? -28.57529 8.40690 -5.75844 1.000 50.14036 71 ASP B CA 1
ATOM 2632 C C . ASP B 1 64 ? -28.55439 7.32131 -6.79697 1.000 53.04110 71 ASP B C 1
ATOM 2633 O O . ASP B 1 64 ? -29.47316 7.21868 -7.61344 1.000 54.07809 71 ASP B O 1
ATOM 2638 N N . VAL B 1 65 ? -27.53266 6.47857 -6.72398 1.000 49.65224 72 VAL B N 1
ATOM 2639 C CA . VAL B 1 65 ? -27.47409 5.25262 -7.49603 1.000 54.33117 72 VAL B CA 1
ATOM 2640 C C . VAL B 1 65 ? -27.38773 4.11318 -6.49516 1.000 58.99855 72 VAL B C 1
ATOM 2641 O O . VAL B 1 65 ? -28.26274 3.26130 -6.43322 1.000 56.82670 72 VAL B O 1
ATOM 2645 N N . LEU B 1 66 ? -26.34116 4.11659 -5.68548 1.000 57.36558 73 LEU B N 1
ATOM 2646 C CA . LEU B 1 66 ? -26.36529 3.37610 -4.43625 1.000 53.05879 73 LEU B CA 1
ATOM 2647 C C . LEU B 1 66 ? -27.02840 4.35419 -3.47104 1.000 56.79024 73 LEU B C 1
ATOM 2648 O O . LEU B 1 66 ? -26.98855 5.55775 -3.71948 1.000 57.05692 73 LEU B O 1
ATOM 2653 N N . LEU B 1 67 ? -27.62912 3.88578 -2.38513 1.000 51.85841 74 LEU B N 1
ATOM 2654 C CA . LEU B 1 67 ? -28.20628 4.82544 -1.42723 1.000 54.46854 74 LEU B CA 1
ATOM 2655 C C . LEU B 1 67 ? -27.11686 5.76461 -0.92955 1.000 51.43986 74 LEU B C 1
ATOM 2656 O O . LEU B 1 67 ? -26.04980 5.29909 -0.57832 1.000 51.93258 74 LEU B O 1
ATOM 2661 N N . GLY B 1 68 ? -27.36719 7.07050 -0.95589 1.000 47.63198 75 GLY B N 1
ATOM 2662 C CA . GLY B 1 68 ? -26.40526 8.05732 -0.48367 1.000 54.51088 75 GLY B CA 1
ATOM 2663 C C . GLY B 1 68 ? -25.27349 8.46838 -1.42916 1.000 54.32154 75 GLY B C 1
ATOM 2664 O O . GLY B 1 68 ? -24.47703 9.34637 -1.09959 1.000 52.77019 75 GLY B O 1
ATOM 2665 N N . SER B 1 69 ? -25.22434 7.88751 -2.62241 1.000 48.61831 76 SER B N 1
ATOM 2666 C CA . SER B 1 69 ? -24.12512 8.15554 -3.54351 1.000 46.74953 76 SER B CA 1
ATOM 2667 C C . SER B 1 69 ? -24.26003 9.50073 -4.25021 1.000 51.28094 76 SER B C 1
ATOM 2668 O O . SER B 1 69 ? -23.26311 10.04924 -4.73370 1.000 45.18143 76 SER B O 1
ATOM 2671 N N . GLY B 1 70 ? -25.47447 10.05004 -4.27444 1.000 47.20107 77 GLY B N 1
ATOM 2672 C CA . GLY B 1 70 ? -25.74956 11.34030 -4.90071 1.000 42.40850 77 GLY B CA 1
ATOM 2673 C C . GLY B 1 70 ? -25.72013 12.53675 -3.93925 1.000 45.45567 77 GLY B C 1
ATOM 2674 O O . GLY B 1 70 ? -25.02561 12.52043 -2.93444 1.000 48.31609 77 GLY B O 1
ATOM 2675 N N . TYR B 1 71 ? -26.46839 13.59049 -4.26090 1.000 40.29032 78 TYR B N 1
ATOM 2676 C CA . TYR B 1 71 ? -26.46608 14.84405 -3.49489 1.000 40.33926 78 TYR B CA 1
ATOM 2677 C C . TYR B 1 71 ? -27.12019 14.71382 -2.10692 1.000 48.41695 78 TYR B C 1
ATOM 2678 O O . TYR B 1 71 ? -28.12054 14.01856 -1.93406 1.000 44.94591 78 TYR B O 1
ATOM 2687 N N . ARG B 1 72 ? -26.53010 15.36730 -1.11738 1.000 41.20929 79 ARG B N 1
ATOM 2688 C CA . ARG B 1 72 ? -27.16124 15.49512 0.17383 1.000 42.44345 79 ARG B CA 1
ATOM 2689 C C . ARG B 1 72 ? -26.92477 16.90696 0.57950 1.000 43.77864 79 ARG B C 1
ATOM 2690 O O . ARG B 1 72 ? -25.77234 17.35748 0.62978 1.000 44.11422 79 ARG B O 1
ATOM 2698 N N . ALA B 1 73 ? -27.99890 17.61576 0.88178 1.000 35.90988 80 ALA B N 1
ATOM 2699 C CA . ALA B 1 73 ? -27.89720 18.96694 1.38855 1.000 36.79626 80 ALA B CA 1
ATOM 2700 C C . ALA B 1 73 ? -27.76314 18.93605 2.89728 1.000 41.35136 80 ALA B C 1
ATOM 2701 O O . ALA B 1 73 ? -28.10167 17.93127 3.51538 1.000 42.46676 80 ALA B O 1
ATOM 2703 N N . PRO B 1 74 ? -27.24596 20.02257 3.49764 1.000 41.81319 81 PRO B N 1
ATOM 2704 C CA . PRO B 1 74 ? -27.21048 20.07490 4.96240 1.000 44.56678 81 PRO B CA 1
ATOM 2705 C C . PRO B 1 74 ? -28.62837 19.96043 5.50341 1.000 49.93501 81 PRO B C 1
ATOM 2706 O O . PRO B 1 74 ? -29.55809 20.56489 4.94340 1.000 50.14010 81 PRO B O 1
ATOM 2710 N N . ASN B 1 75 ? -28.81693 19.18244 6.56080 1.000 44.99635 82 ASN B N 1
ATOM 2711 C CA . ASN B 1 75 ? -30.16355 19.04323 7.12119 1.000 43.35741 82 ASN B CA 1
ATOM 2712 C C . ASN B 1 75 ? -30.07658 18.95666 8.63211 1.000 44.57460 82 ASN B C 1
ATOM 2713 O O . ASN B 1 75 ? -29.03640 19.30091 9.21893 1.000 44.62157 82 ASN B O 1
ATOM 2718 N N . GLU B 1 76 ? -31.11635 18.44417 9.27720 1.000 44.96852 83 GLU B N 1
ATOM 2719 C CA . GLU B 1 76 ? -31.13685 18.52225 10.73403 1.000 44.32636 83 GLU B CA 1
ATOM 2720 C C . GLU B 1 76 ? -30.36069 17.33982 11.28814 1.000 42.88869 83 GLU B C 1
ATOM 2721 O O . GLU B 1 76 ? -29.80998 17.41829 12.38410 1.000 44.68127 83 GLU B O 1
ATOM 2727 N N . ILE B 1 77 ? -30.21731 16.28708 10.48689 1.000 40.18014 84 ILE B N 1
ATOM 2728 C CA . ILE B 1 77 ? -29.31229 15.20634 10.86644 1.000 47.28208 84 ILE B CA 1
ATOM 2729 C C . ILE B 1 77 ? -27.84893 15.61356 10.76294 1.000 47.66153 84 ILE B C 1
ATOM 2730 O O . ILE B 1 77 ? -27.05832 15.47616 11.72262 1.000 48.82376 84 ILE B O 1
ATOM 2735 N N . ASN B 1 78 ? -27.48602 16.07951 9.57257 1.000 44.97981 85 ASN B N 1
ATOM 2736 C CA . ASN B 1 78 ? -26.11464 16.51377 9.28683 1.000 44.24248 85 ASN B CA 1
ATOM 2737 C C . ASN B 1 78 ? -26.07907 17.97456 8.91201 1.000 48.07208 85 ASN B C 1
ATOM 2738 O O . ASN B 1 78 ? -26.10217 18.32354 7.72964 1.000 43.37249 85 ASN B O 1
ATOM 2743 N N . PRO B 1 79 ? -26.06849 18.84295 9.92654 1.000 48.78788 86 PRO B N 1
ATOM 2744 C CA . PRO B 1 79 ? -26.17828 20.27792 9.66402 1.000 49.13205 86 PRO B CA 1
ATOM 2745 C C . PRO B 1 79 ? -24.94620 20.88079 8.99797 1.000 51.43189 86 PRO B C 1
ATOM 2746 O O . PRO B 1 79 ? -25.05617 21.91435 8.34872 1.000 53.81592 86 PRO B O 1
ATOM 2750 N N . TYR B 1 80 ? -23.78204 20.27624 9.16844 1.000 48.13017 87 TYR B N 1
ATOM 2751 C CA . TYR B 1 80 ? -22.57584 20.98150 8.75224 1.000 57.86206 87 TYR B CA 1
ATOM 2752 C C . TYR B 1 80 ? -22.03556 20.47297 7.44125 1.000 54.30510 87 TYR B C 1
ATOM 2753 O O . TYR B 1 80 ? -20.90131 20.75735 7.07911 1.000 58.85120 87 TYR B O 1
ATOM 2762 N N . TYR B 1 81 ? -22.83150 19.67359 6.75283 1.000 45.96378 88 TYR B N 1
ATOM 2763 C CA . TYR B 1 81 ? -22.26999 18.91034 5.68294 1.000 49.89308 88 TYR B CA 1
ATOM 2764 C C . TYR B 1 81 ? -23.10510 18.97387 4.41578 1.000 50.19409 88 TYR B C 1
ATOM 2765 O O . TYR B 1 81 ? -24.31579 18.83838 4.48147 1.000 45.67190 88 TYR B O 1
ATOM 2774 N N . GLU B 1 82 ? -22.46864 19.22144 3.27184 1.000 43.99495 89 GLU B N 1
ATOM 2775 C CA . GLU B 1 82 ? -23.12288 19.09181 1.95711 1.000 42.27823 89 GLU B CA 1
ATOM 2776 C C . GLU B 1 82 ? -22.26659 18.21827 1.06175 1.000 43.76458 89 GLU B C 1
ATOM 2777 O O . GLU B 1 82 ? -21.04657 18.32941 1.11380 1.000 45.57176 89 GLU B O 1
ATOM 2783 N N . ALA B 1 83 ? -22.86618 17.37501 0.22715 1.000 41.15776 90 ALA B N 1
ATOM 2784 C CA . ALA B 1 83 ? -22.06954 16.43139 -0.54446 1.000 41.72040 90 ALA B CA 1
ATOM 2785 C C . ALA B 1 83 ? -22.67841 16.09317 -1.89070 1.000 45.46878 90 ALA B C 1
ATOM 2786 O O . ALA B 1 83 ? -23.89130 16.14796 -2.05330 1.000 42.13664 90 ALA B O 1
ATOM 2788 N N . LEU B 1 84 ? -21.80607 15.76883 -2.84964 1.000 41.15870 91 LEU B N 1
ATOM 2789 C CA . LEU B 1 84 ? -22.16640 15.28309 -4.18355 1.000 39.03601 91 LEU B CA 1
ATOM 2790 C C . LEU B 1 84 ? -21.32304 14.05893 -4.50753 1.000 43.91743 91 LEU B C 1
ATOM 2791 O O . LEU B 1 84 ? -20.23804 13.89621 -3.93891 1.000 43.56813 91 LEU B O 1
ATOM 2796 N N . GLY B 1 85 ? -21.77476 13.20787 -5.42542 1.000 41.43160 92 GLY B N 1
ATOM 2797 C CA . GLY B 1 85 ? -20.95351 12.06775 -5.80957 1.000 41.67137 92 GLY B CA 1
ATOM 2798 C C . GLY B 1 85 ? -21.51486 11.14931 -6.88036 1.000 44.40824 92 GLY B C 1
ATOM 2799 O O . GLY B 1 85 ? -22.59100 11.39828 -7.40780 1.000 46.31304 92 GLY B O 1
ATOM 2800 N N . LEU B 1 86 ? -20.76190 10.10366 -7.22380 1.000 45.25213 93 LEU B N 1
ATOM 2801 C CA . LEU B 1 86 ? -21.14894 9.16114 -8.26409 1.000 45.84389 93 LEU B CA 1
ATOM 2802 C C . LEU B 1 86 ? -20.69084 7.75231 -7.97835 1.000 52.49424 93 LEU B C 1
ATOM 2803 O O . LEU B 1 86 ? -19.64678 7.52097 -7.35107 1.000 52.65780 93 LEU B O 1
ATOM 2808 N N . TYR B 1 87 ? -21.50302 6.80470 -8.40810 1.000 48.76793 94 TYR B N 1
ATOM 2809 C CA . TYR B 1 87 ? -21.17152 5.39243 -8.29918 1.000 57.19360 94 TYR B CA 1
ATOM 2810 C C . TYR B 1 87 ? -20.47150 4.91273 -9.57712 1.000 58.25722 94 TYR B C 1
ATOM 2811 O O . TYR B 1 87 ? -20.70750 5.46381 -10.65445 1.000 54.52537 94 TYR B O 1
ATOM 2820 N N . ASP B 1 88 ? -19.61804 3.89712 -9.45275 1.000 58.75152 95 ASP B N 1
ATOM 2821 C CA . ASP B 1 88 ? -18.92495 3.29717 -10.60300 1.000 62.23264 95 ASP B CA 1
ATOM 2822 C C . ASP B 1 88 ? -17.96195 4.27307 -11.26887 1.000 67.45635 95 ASP B C 1
ATOM 2823 O O . ASP B 1 88 ? -18.09351 4.62091 -12.44255 1.000 71.08930 95 ASP B O 1
ATOM 2828 N N . MET B 1 89 ? -16.97038 4.68540 -10.49418 1.000 68.36624 96 MET B N 1
ATOM 2829 C CA . MET B 1 89 ? -16.03287 5.72459 -10.87378 1.000 64.75921 96 MET B CA 1
ATOM 2830 C C . MET B 1 89 ? -15.04106 5.33850 -11.98357 1.000 63.35126 96 MET B C 1
ATOM 2831 O O . MET B 1 89 ? -14.45006 6.22017 -12.62167 1.000 64.41423 96 MET B O 1
ATOM 2836 N N . ALA B 1 90 ? -14.92121 4.04097 -12.26856 1.000 61.62943 97 ALA B N 1
ATOM 2837 C CA . ALA B 1 90 ? -14.07929 3.55737 -13.38205 1.000 64.75575 97 ALA B CA 1
ATOM 2838 C C . ALA B 1 90 ? -14.76499 3.63531 -14.75475 1.000 69.66811 97 ALA B C 1
ATOM 2839 O O . ALA B 1 90 ? -14.10273 3.54214 -15.78159 1.000 74.24892 97 ALA B O 1
ATOM 2841 N N . SER B 1 91 ? -16.09085 3.74726 -14.76726 1.000 70.28705 98 SER B N 1
ATOM 2842 C CA . SER B 1 91 ? -16.84709 3.90010 -16.01293 1.000 69.40861 98 SER B CA 1
ATOM 2843 C C . SER B 1 91 ? -16.86941 5.36319 -16.49219 1.000 69.16583 98 SER B C 1
ATOM 2844 O O . SER B 1 91 ? -17.32714 6.26182 -15.77491 1.000 67.32655 98 SER B O 1
ATOM 2847 N N . PRO B 1 92 ? -16.32787 5.62105 -17.69225 1.000 70.69928 99 PRO B N 1
ATOM 2848 C CA . PRO B 1 92 ? -16.41565 6.97341 -18.26112 1.000 70.49688 99 PRO B CA 1
ATOM 2849 C C . PRO B 1 92 ? -17.86818 7.45826 -18.47286 1.000 67.56093 99 PRO B C 1
ATOM 2850 O O . PRO B 1 92 ? -18.12789 8.66636 -18.42987 1.000 63.38442 99 PRO B O 1
ATOM 2854 N N . HIS B 1 93 ? -18.80920 6.53416 -18.65124 1.000 70.03950 100 HIS B N 1
ATOM 2855 C CA . HIS B 1 93 ? -20.20762 6.91938 -18.80335 1.000 66.80454 100 HIS B CA 1
ATOM 2856 C C . HIS B 1 93 ? -20.74785 7.51135 -17.48207 1.000 63.34320 100 HIS B C 1
ATOM 2857 O O . HIS B 1 93 ? -21.45962 8.52766 -17.48922 1.000 57.36175 100 HIS B O 1
ATOM 2864 N N . ALA B 1 94 ? -20.38994 6.90503 -16.34713 1.000 60.06379 101 ALA B N 1
ATOM 2865 C CA . ALA B 1 94 ? -20.84183 7.43160 -15.04681 1.000 60.90729 101 ALA B CA 1
ATOM 2866 C C . ALA B 1 94 ? -20.29730 8.83424 -14.75936 1.000 54.73619 101 ALA B C 1
ATOM 2867 O O . ALA B 1 94 ? -21.04475 9.70397 -14.29333 1.000 51.48855 101 ALA B O 1
ATOM 2869 N N . VAL B 1 95 ? -19.01006 9.06562 -15.03599 1.000 56.97391 102 VAL B N 1
ATOM 2870 C CA . VAL B 1 95 ? -18.42838 10.38776 -14.78833 1.000 53.04549 102 VAL B CA 1
ATOM 2871 C C . VAL B 1 95 ? -19.13577 11.42826 -15.65598 1.000 47.90289 102 VAL B C 1
ATOM 2872 O O . VAL B 1 95 ? -19.48776 12.51333 -15.19776 1.000 48.58474 102 VAL B O 1
ATOM 2876 N N . ASN B 1 96 ? -19.37191 11.08696 -16.91334 1.000 53.06092 103 ASN B N 1
ATOM 2877 C CA . ASN B 1 96 ? -20.00983 12.03710 -17.82211 1.000 58.14491 103 ASN B CA 1
ATOM 2878 C C . ASN B 1 96 ? -21.47009 12.32886 -17.43540 1.000 52.23071 103 ASN B C 1
ATOM 2879 O O . ASN B 1 96 ? -21.93037 13.47443 -17.54875 1.000 51.70541 103 ASN B O 1
ATOM 2884 N N . THR B 1 97 ? -22.18090 11.31675 -16.93954 1.000 55.14721 104 THR B N 1
ATOM 2885 C CA . THR B 1 97 ? -23.55548 11.52471 -16.44210 1.000 54.47192 104 THR B CA 1
ATOM 2886 C C . THR B 1 97 ? -23.53242 12.53661 -15.30144 1.000 54.29431 104 THR B C 1
ATOM 2887 O O . THR B 1 97 ? -24.29686 13.51268 -15.29649 1.000 52.09466 104 THR B O 1
ATOM 2891 N N . PHE B 1 98 ? -22.59577 12.33703 -14.37013 1.000 53.14871 105 PHE B N 1
ATOM 2892 C CA . PHE B 1 98 ? -22.44983 13.25021 -13.23503 1.000 48.84402 105 PHE B CA 1
ATOM 2893 C C . PHE B 1 98 ? -22.23939 14.67082 -13.73315 1.000 47.57669 105 PHE B C 1
ATOM 2894 O O . PHE B 1 98 ? -22.85100 15.61895 -13.22350 1.000 49.17291 105 PHE B O 1
ATOM 2902 N N . CYS B 1 99 ? -21.37286 14.81607 -14.73107 1.000 48.80224 106 CYS B N 1
ATOM 2903 C CA . CYS B 1 99 ? -21.09279 16.12314 -15.34892 1.000 48.43079 106 CYS B CA 1
ATOM 2904 C C . CYS B 1 99 ? -22.31095 16.72981 -16.07505 1.000 43.39344 106 CYS B C 1
ATOM 2905 O O . CYS B 1 99 ? -22.52199 17.93611 -16.03082 1.000 45.26657 106 CYS B O 1
ATOM 2908 N N . ASP B 1 100 ? -23.10828 15.90363 -16.74097 1.000 48.96955 107 ASP B N 1
ATOM 2909 C CA . ASP B 1 100 ? -24.40067 16.37530 -17.29541 1.000 49.46919 107 ASP B CA 1
ATOM 2910 C C . ASP B 1 100 ? -25.30313 16.93096 -16.19440 1.000 52.14097 107 ASP B C 1
ATOM 2911 O O . ASP B 1 100 ? -25.77661 18.06914 -16.27257 1.000 54.88302 107 ASP B O 1
ATOM 2916 N N . GLN B 1 101 ? -25.52168 16.12147 -15.15776 1.000 51.06817 108 GLN B N 1
ATOM 2917 C CA . GLN B 1 101 ? -26.41160 16.50333 -14.05321 1.000 50.66184 108 GLN B CA 1
ATOM 2918 C C . GLN B 1 101 ? -26.00853 17.85463 -13.47300 1.000 52.73709 108 GLN B C 1
ATOM 2919 O O . GLN B 1 101 ? -26.85569 18.68532 -13.16721 1.000 49.57474 108 GLN B O 1
ATOM 2925 N N . LEU B 1 102 ? -24.70460 18.09949 -13.34364 1.000 48.65120 109 LEU B N 1
ATOM 2926 C CA . LEU B 1 102 ? -24.29860 19.30360 -12.63915 1.000 46.71068 109 LEU B CA 1
ATOM 2927 C C . LEU B 1 102 ? -23.96615 20.46516 -13.57120 1.000 45.39878 109 LEU B C 1
ATOM 2928 O O . LEU B 1 102 ? -23.59710 21.54498 -13.09657 1.000 45.93745 109 LEU B O 1
ATOM 2933 N N . GLU B 1 103 ? -24.17378 20.26553 -14.87442 1.000 47.78340 110 GLU B N 1
ATOM 2934 C CA . GLU B 1 103 ? -23.85395 21.28691 -15.88684 1.000 47.75164 110 GLU B CA 1
ATOM 2935 C C . GLU B 1 103 ? -22.39185 21.70979 -15.73818 1.000 45.47570 110 GLU B C 1
ATOM 2936 O O . GLU B 1 103 ? -22.06361 22.87649 -15.53352 1.000 46.27958 110 GLU B O 1
ATOM 2942 N N . ALA B 1 104 ? -21.52555 20.71617 -15.78558 1.000 43.26118 111 ALA B N 1
ATOM 2943 C CA . ALA B 1 104 ? -20.09337 20.97545 -15.73154 1.000 49.47795 111 ALA B CA 1
ATOM 2944 C C . ALA B 1 104 ? -19.69673 21.73610 -16.99380 1.000 48.13127 111 ALA B C 1
ATOM 2945 O O . ALA B 1 104 ? -20.11980 21.36894 -18.09526 1.000 38.66945 111 ALA B O 1
ATOM 2947 N N . SER B 1 105 ? -18.85555 22.75515 -16.86086 1.000 47.48327 112 SER B N 1
ATOM 2948 C CA . SER B 1 105 ? -18.28812 23.33936 -18.07649 1.000 49.58454 112 SER B CA 1
ATOM 2949 C C . SER B 1 105 ? -17.46534 22.27374 -18.79891 1.000 43.98961 112 SER B C 1
ATOM 2950 O O . SER B 1 105 ? -17.23864 21.17315 -18.27390 1.000 46.30550 112 SER B O 1
ATOM 2953 N N . ALA B 1 106 ? -17.03508 22.58727 -20.01128 1.000 51.50910 113 ALA B N 1
ATOM 2954 C CA . ALA B 1 106 ? -16.19172 21.68048 -20.78635 1.000 53.46554 113 ALA B CA 1
ATOM 2955 C C . ALA B 1 106 ? -14.91319 21.38025 -20.01935 1.000 44.86432 113 ALA B C 1
ATOM 2956 O O . ALA B 1 106 ? -14.51017 20.22795 -19.87322 1.000 48.07855 113 ALA B O 1
ATOM 2958 N N . ASP B 1 107 ? -14.26155 22.43994 -19.55944 1.000 46.74964 114 ASP B N 1
ATOM 2959 C CA . ASP B 1 107 ? -13.01417 22.28921 -18.81650 1.000 48.37411 114 ASP B CA 1
ATOM 2960 C C . ASP B 1 107 ? -13.26505 21.43210 -17.57251 1.000 48.46258 114 ASP B C 1
ATOM 2961 O O . ASP B 1 107 ? -12.48211 20.54379 -17.24785 1.000 42.58067 114 ASP B O 1
ATOM 2966 N N . GLN B 1 108 ? -14.38539 21.68651 -16.89504 1.000 52.21402 115 GLN B N 1
ATOM 2967 C CA . GLN B 1 108 ? -14.67063 20.98120 -15.65306 1.000 43.05302 115 GLN B CA 1
ATOM 2968 C C . GLN B 1 108 ? -14.88448 19.52434 -15.93076 1.000 45.18246 115 GLN B C 1
ATOM 2969 O O . GLN B 1 108 ? -14.40608 18.67368 -15.16459 1.000 46.96463 115 GLN B O 1
ATOM 2975 N N . ARG B 1 109 ? -15.48452 19.22286 -17.08011 1.000 44.63173 116 ARG B N 1
ATOM 2976 C CA . ARG B 1 109 ? -15.72997 17.82719 -17.45706 1.000 48.60242 116 ARG B CA 1
ATOM 2977 C C . ARG B 1 109 ? -14.45360 17.05357 -17.72540 1.000 47.62813 116 ARG B C 1
ATOM 2978 O O . ARG B 1 109 ? -14.34151 15.90484 -17.30502 1.000 46.70139 116 ARG B O 1
ATOM 2986 N N . GLU B 1 110 ? -13.48770 17.62984 -18.44062 1.000 50.51745 117 GLU B N 1
ATOM 2987 C CA . GLU B 1 110 ? -12.29295 16.81521 -18.69144 1.000 55.08822 117 GLU B CA 1
ATOM 2988 C C . GLU B 1 110 ? -11.43117 16.72657 -17.41710 1.000 47.95696 117 GLU B C 1
ATOM 2989 O O . GLU B 1 110 ? -10.74256 15.72413 -17.19897 1.000 46.17071 117 GLU B O 1
ATOM 2995 N N . ILE B 1 111 ? -11.48513 17.74974 -16.57039 1.000 43.14470 118 ILE B N 1
ATOM 2996 C CA . ILE B 1 111 ? -10.80561 17.66452 -15.27865 1.000 43.68368 118 ILE B CA 1
ATOM 2997 C C . ILE B 1 111 ? -11.29518 16.46262 -14.47458 1.000 46.85515 118 ILE B C 1
ATOM 2998 O O . ILE B 1 111 ? -10.48621 15.70953 -13.90784 1.000 45.24191 118 ILE B O 1
ATOM 3003 N N . MET B 1 112 ? -12.61558 16.27406 -14.44205 1.000 44.58131 119 MET B N 1
ATOM 3004 C CA . MET B 1 112 ? -13.22962 15.18526 -13.68843 1.000 41.35809 119 MET B CA 1
ATOM 3005 C C . MET B 1 112 ? -12.90157 13.84304 -14.28248 1.000 43.09341 119 MET B C 1
ATOM 3006 O O . MET B 1 112 ? -12.62137 12.88042 -13.56130 1.000 45.50475 119 MET B O 1
ATOM 3011 N N . VAL B 1 113 ? -12.95956 13.76778 -15.60949 1.000 43.38661 120 VAL B N 1
ATOM 3012 C CA . VAL B 1 113 ? -12.70212 12.51459 -16.30854 1.000 42.73884 120 VAL B CA 1
ATOM 3013 C C . VAL B 1 113 ? -11.27524 12.05650 -16.03737 1.000 45.51202 120 VAL B C 1
ATOM 3014 O O . VAL B 1 113 ? -11.02744 10.88467 -15.74871 1.000 51.50191 120 VAL B O 1
ATOM 3018 N N . LYS B 1 114 ? -10.32881 12.98877 -16.05813 1.000 46.58265 121 LYS B N 1
ATOM 3019 C CA . LYS B 1 114 ? -8.92476 12.61579 -15.87681 1.000 42.20996 121 LYS B CA 1
ATOM 3020 C C . LYS B 1 114 ? -8.57040 12.28797 -14.42566 1.000 44.77411 121 LYS B C 1
ATOM 3021 O O . LYS B 1 114 ? -7.82915 11.34406 -14.14880 1.000 46.46277 121 LYS B O 1
ATOM 3027 N N . TYR B 1 115 ? -9.13586 13.05492 -13.50476 1.000 42.72947 122 TYR B N 1
ATOM 3028 C CA . TYR B 1 115 ? -8.95386 12.82414 -12.08471 1.000 41.08096 122 TYR B CA 1
ATOM 3029 C C . TYR B 1 115 ? -9.46579 11.43621 -11.68790 1.000 45.71258 122 TYR B C 1
ATOM 3030 O O . TYR B 1 115 ? -8.75322 10.65724 -11.04268 1.000 45.15837 122 TYR B O 1
ATOM 3039 N N . ALA B 1 116 ? -10.68649 11.12038 -12.11584 1.000 45.04565 123 ALA B N 1
ATOM 3040 C CA . ALA B 1 116 ? -11.29411 9.82259 -11.83803 1.000 44.33398 123 ALA B CA 1
ATOM 3041 C C . ALA B 1 116 ? -10.34436 8.72051 -12.29376 1.000 48.21735 123 ALA B C 1
ATOM 3042 O O . ALA B 1 116 ? -10.07947 7.75509 -11.56313 1.000 47.96155 123 ALA B O 1
ATOM 3044 N N . LYS B 1 117 ? -9.78516 8.89365 -13.48816 1.000 46.69569 124 LYS B N 1
ATOM 3045 C CA . LYS B 1 117 ? -8.93061 7.86856 -14.07358 1.000 49.32522 124 LYS B CA 1
ATOM 3046 C C . LYS B 1 117 ? -7.54745 7.80581 -13.38866 1.000 51.83575 124 LYS B C 1
ATOM 3047 O O . LYS B 1 117 ? -6.98241 6.72294 -13.19960 1.000 54.42319 124 LYS B O 1
ATOM 3053 N N . ALA B 1 118 ? -6.99172 8.94934 -13.00197 1.000 46.91291 125 ALA B N 1
ATOM 3054 C CA . ALA B 1 118 ? -5.72832 8.90507 -12.27382 1.000 45.21561 125 ALA B CA 1
ATOM 3055 C C . ALA B 1 118 ? -5.95437 8.34318 -10.86920 1.000 48.24463 125 ALA B C 1
ATOM 3056 O O . ALA B 1 118 ? -5.18031 7.49858 -10.38854 1.000 46.02789 125 ALA B O 1
ATOM 3058 N N . ILE B 1 119 ? -7.01350 8.79649 -10.19920 1.000 45.97794 126 ILE B N 1
ATOM 3059 C CA . ILE B 1 119 ? -7.19095 8.37771 -8.80999 1.000 43.52485 126 ILE B CA 1
ATOM 3060 C C . ILE B 1 119 ? -7.58176 6.90598 -8.76213 1.000 49.02103 126 ILE B C 1
ATOM 3061 O O . ILE B 1 119 ? -7.09650 6.13952 -7.91647 1.000 51.52658 126 ILE B O 1
ATOM 3066 N N . ASN B 1 120 ? -8.41156 6.47791 -9.70138 1.000 51.74717 127 ASN B N 1
ATOM 3067 C CA . ASN B 1 120 ? -8.78114 5.07136 -9.73442 1.000 51.99115 127 ASN B CA 1
ATOM 3068 C C . ASN B 1 120 ? -7.57726 4.18198 -10.04912 1.000 55.91338 127 ASN B C 1
ATOM 3069 O O . ASN B 1 120 ? -7.48937 3.05207 -9.55731 1.000 55.95692 127 ASN B O 1
ATOM 3074 N N . GLY B 1 121 ? -6.64004 4.69422 -10.84876 1.000 52.18838 128 GLY B N 1
ATOM 3075 C CA . GLY B 1 121 ? -5.45017 3.93603 -11.18929 1.000 49.54348 128 GLY B CA 1
ATOM 3076 C C . GLY B 1 121 ? -4.58593 3.73658 -9.96143 1.000 52.84169 128 GLY B C 1
ATOM 3077 O O . GLY B 1 121 ? -4.06934 2.65150 -9.72149 1.000 52.77261 128 GLY B O 1
ATOM 3078 N N . LEU B 1 122 ? -4.45042 4.79756 -9.17182 1.000 49.02545 129 LEU B N 1
ATOM 3079 C CA . LEU B 1 122 ? -3.70368 4.74400 -7.92949 1.000 48.77624 129 LEU B CA 1
ATOM 3080 C C . LEU B 1 122 ? -4.32901 3.75435 -6.95405 1.000 54.03013 129 LEU B C 1
ATOM 3081 O O . LEU B 1 122 ? -3.60071 3.04833 -6.24041 1.000 52.86773 129 LEU B O 1
ATOM 3086 N N . ALA B 1 123 ? -5.66911 3.71564 -6.91174 1.000 53.07542 130 ALA B N 1
ATOM 3087 C CA . ALA B 1 123 ? -6.38192 2.85492 -5.97503 1.000 50.87149 130 ALA B CA 1
ATOM 3088 C C . ALA B 1 123 ? -6.12161 1.39422 -6.31796 1.000 58.70273 130 ALA B C 1
ATOM 3089 O O . ALA B 1 123 ? -5.93205 0.55525 -5.44038 1.000 58.87169 130 ALA B O 1
ATOM 3091 N N . THR B 1 124 ? -6.10598 1.09794 -7.60781 1.000 60.53885 131 THR B N 1
ATOM 3092 C CA . THR B 1 124 ? -5.87960 -0.25980 -8.06432 1.000 63.77940 131 THR B CA 1
ATOM 3093 C C . THR B 1 124 ? -4.42315 -0.68689 -7.89986 1.000 64.51522 131 THR B C 1
ATOM 3094 O O . THR B 1 124 ? -4.14358 -1.84495 -7.58014 1.000 66.70825 131 THR B O 1
ATOM 3098 N N . ASP B 1 125 ? -3.49648 0.24688 -8.10441 1.000 62.92152 132 ASP B N 1
ATOM 3099 C CA . ASP B 1 125 ? -2.08461 -0.01048 -7.83353 1.000 62.72236 132 ASP B CA 1
ATOM 3100 C C . ASP B 1 125 ? -1.84850 -0.36400 -6.36126 1.000 64.59793 132 ASP B C 1
ATOM 3101 O O . ASP B 1 125 ? -1.15003 -1.34380 -6.04794 1.000 57.67574 132 ASP B O 1
ATOM 3106 N N . LEU B 1 126 ? -2.41812 0.43740 -5.46279 1.000 55.66916 133 LEU B N 1
ATOM 3107 C CA . LEU B 1 126 ? -2.23281 0.20097 -4.04343 1.000 54.41258 133 LEU B CA 1
ATOM 3108 C C . LEU B 1 126 ? -2.81800 -1.15572 -3.62798 1.000 58.57337 133 LEU B C 1
ATOM 3109 O O . LEU B 1 126 ? -2.23139 -1.86448 -2.81287 1.000 56.45977 133 LEU B O 1
ATOM 3114 N N . ALA B 1 127 ? -3.96928 -1.51395 -4.18979 1.000 61.96946 134 ALA B N 1
ATOM 3115 C CA . ALA B 1 127 ? -4.60069 -2.79519 -3.89140 1.000 61.96419 134 ALA B CA 1
ATOM 3116 C C . ALA B 1 127 ? -3.73129 -3.97262 -4.34168 1.000 63.05529 134 ALA B C 1
ATOM 3117 O O . ALA B 1 127 ? -3.58440 -4.95391 -3.60296 1.000 61.13452 134 ALA B O 1
ATOM 3119 N N . ARG B 1 128 ? -3.15839 -3.87386 -5.54525 1.000 64.83897 135 ARG B N 1
ATOM 3120 C CA . ARG B 1 128 ? -2.29912 -4.93505 -6.08060 1.000 64.89737 135 ARG B CA 1
ATOM 3121 C C . ARG B 1 128 ? -1.11069 -5.14191 -5.18050 1.000 67.03609 135 ARG B C 1
ATOM 3122 O O . ARG B 1 128 ? -0.72647 -6.26953 -4.87941 1.000 65.31021 135 ARG B O 1
ATOM 3130 N N . LYS B 1 129 ? -0.53205 -4.01951 -4.77017 1.000 62.75928 136 LYS B N 1
ATOM 3131 C CA . LYS B 1 129 ? 0.65457 -4.00877 -3.95030 1.000 62.17963 136 LYS B CA 1
ATOM 3132 C C . LYS B 1 129 ? 0.43451 -4.70589 -2.59713 1.000 67.32182 136 LYS B C 1
ATOM 3133 O O . LYS B 1 129 ? 1.31390 -5.44134 -2.12055 1.000 60.23791 136 LYS B O 1
ATOM 3139 N N . LEU B 1 130 ? -0.74301 -4.49938 -2.00186 1.000 63.29653 137 LEU B N 1
ATOM 3140 C CA . LEU B 1 130 ? -1.10227 -5.18854 -0.76347 1.000 61.10240 137 LEU B CA 1
ATOM 3141 C C . LEU B 1 130 ? -1.16615 -6.69107 -0.98507 1.000 63.95057 137 LEU B C 1
ATOM 3142 O O . LEU B 1 130 ? -0.64586 -7.47251 -0.18337 1.000 63.86972 137 LEU B O 1
ATOM 3147 N N . ALA B 1 131 ? -1.80579 -7.09123 -2.08052 1.000 63.80151 138 ALA B N 1
ATOM 3148 C CA . ALA B 1 131 ? -1.90746 -8.50584 -2.42318 1.000 69.31551 138 ALA B CA 1
ATOM 3149 C C . ALA B 1 131 ? -0.52025 -9.10685 -2.67641 1.000 69.40472 138 ALA B C 1
ATOM 3150 O O . ALA B 1 131 ? -0.23495 -10.23003 -2.25748 1.000 72.27018 138 ALA B O 1
ATOM 3152 N N . GLU B 1 132 ? 0.33975 -8.35206 -3.35181 1.000 66.33271 139 GLU B N 1
ATOM 3153 C CA . GLU B 1 132 ? 1.70203 -8.80355 -3.61630 1.000 68.01497 139 GLU B CA 1
ATOM 3154 C C . GLU B 1 132 ? 2.48052 -8.94278 -2.31506 1.000 67.17023 139 GLU B C 1
ATOM 3155 O O . GLU B 1 132 ? 3.28697 -9.85329 -2.16391 1.000 69.41329 139 GLU B O 1
ATOM 3161 N N . SER B 1 133 ? 2.20937 -8.07026 -1.35281 1.000 65.28112 140 SER B N 1
ATOM 3162 C CA . SER B 1 133 ? 2.93315 -8.12103 -0.08944 1.000 67.53314 140 SER B CA 1
ATOM 3163 C C . SER B 1 133 ? 2.55425 -9.38017 0.70138 1.000 68.20261 140 SER B C 1
ATOM 3164 O O . SER B 1 133 ? 3.19998 -9.71573 1.68673 1.000 71.45516 140 SER B O 1
ATOM 3167 N N . TYR B 1 134 ? 1.48020 -10.04841 0.29800 1.000 68.14974 141 TYR B N 1
ATOM 3168 C CA . TYR B 1 134 ? 1.11788 -11.31495 0.92325 1.000 74.60078 141 TYR B CA 1
ATOM 3169 C C . TYR B 1 134 ? 1.59580 -12.47774 0.06412 1.000 77.05068 141 TYR B C 1
ATOM 3170 O O . TYR B 1 134 ? 1.36207 -13.63879 0.38429 1.000 79.09921 141 TYR B O 1
ATOM 3179 N N . GLY B 1 135 ? 2.27471 -12.14848 -1.02664 1.000 76.25849 142 GLY B N 1
ATOM 3180 C CA . GLY B 1 135 ? 2.75321 -13.14352 -1.95898 1.000 75.91108 142 GLY B CA 1
ATOM 3181 C C . GLY B 1 135 ? 1.62280 -13.81209 -2.70649 1.000 80.72649 142 GLY B C 1
ATOM 3182 O O . GLY B 1 135 ? 1.74777 -14.96999 -3.08933 1.000 86.13778 142 GLY B O 1
ATOM 3183 N N . LEU B 1 136 ? 0.52465 -13.08994 -2.92956 1.000 76.50430 143 LEU B N 1
ATOM 3184 C CA . LEU B 1 136 ? -0.63319 -13.67366 -3.60226 1.000 82.33963 143 LEU B CA 1
ATOM 3185 C C . LEU B 1 136 ? -0.42371 -13.90689 -5.09244 1.000 87.19071 143 LEU B C 1
ATOM 3186 O O . LEU B 1 136 ? 0.33872 -13.19436 -5.74805 1.000 85.46134 143 LEU B O 1
ATOM 3191 N N . VAL B 1 137 ? -1.14204 -14.89566 -5.62363 1.000 88.12635 144 VAL B N 1
ATOM 3192 C CA . VAL B 1 137 ? -1.03577 -15.23400 -7.03468 1.000 90.56331 144 VAL B CA 1
ATOM 3193 C C . VAL B 1 137 ? -1.92493 -14.34500 -7.89522 1.000 92.30520 144 VAL B C 1
ATOM 3194 O O . VAL B 1 137 ? -1.47848 -13.79376 -8.90551 1.000 91.27431 144 VAL B O 1
ATOM 3198 N N . GLU B 1 138 ? -3.17424 -14.18307 -7.46817 1.000 92.52712 145 GLU B N 1
ATOM 3199 C CA . GLU B 1 138 ? -4.12074 -13.32070 -8.16250 1.000 90.03919 145 GLU B CA 1
ATOM 3200 C C . GLU B 1 138 ? -4.03250 -11.91819 -7.59546 1.000 90.11619 145 GLU B C 1
ATOM 3201 O O . GLU B 1 138 ? -4.84451 -11.54079 -6.74818 1.000 94.60187 145 GLU B O 1
ATOM 3207 N N . THR B 1 139 ? -3.04160 -11.15038 -8.02882 1.000 89.26417 146 THR B N 1
ATOM 3208 C CA . THR B 1 139 ? -2.82885 -9.81897 -7.47518 1.000 87.78618 146 THR B CA 1
ATOM 3209 C C . THR B 1 139 ? -3.83699 -8.84593 -8.07887 1.000 87.01132 146 THR B C 1
ATOM 3210 O O . THR B 1 139 ? -3.79321 -7.64499 -7.81895 1.000 86.90820 146 THR B O 1
ATOM 3214 N N . ASP B 1 140 ? -4.76459 -9.38943 -8.85975 1.000 87.16220 147 ASP B N 1
ATOM 3215 C CA . ASP B 1 140 ? -5.74788 -8.60774 -9.59555 1.000 88.52901 147 ASP B CA 1
ATOM 3216 C C . ASP B 1 140 ? -7.16966 -8.92156 -9.12544 1.000 90.05351 147 ASP B C 1
ATOM 3217 O O . ASP B 1 140 ? -8.13775 -8.82594 -9.88627 1.000 84.97372 147 ASP B O 1
ATOM 3222 N N . PHE B 1 141 ? -7.26138 -9.31294 -7.85590 1.000 89.24729 148 PHE B N 1
ATOM 3223 C CA . PHE B 1 141 ? -8.49215 -9.77339 -7.22603 1.000 84.78130 148 PHE B CA 1
ATOM 3224 C C . PHE B 1 141 ? -9.62407 -8.74319 -7.30623 1.000 88.20189 148 PHE B C 1
ATOM 3225 O O . PHE B 1 141 ? -10.80889 -9.09185 -7.25814 1.000 91.03599 148 PHE B O 1
ATOM 3233 N N . PHE B 1 142 ? -9.24924 -7.47238 -7.41031 1.000 85.85342 149 PHE B N 1
ATOM 3234 C CA . PHE B 1 142 ? -10.18631 -6.35158 -7.30131 1.000 85.32779 149 PHE B CA 1
ATOM 3235 C C . PHE B 1 142 ? -10.72781 -5.85502 -8.64609 1.000 84.80872 149 PHE B C 1
ATOM 3236 O O . PHE B 1 142 ? -11.43009 -4.83998 -8.69691 1.000 84.24827 149 PHE B O 1
ATOM 3244 N N . LYS B 1 143 ? -10.35067 -6.49969 -9.74148 1.000 81.73866 150 LYS B N 1
ATOM 3245 C CA . LYS B 1 143 ? -10.48275 -5.83164 -11.02652 1.000 84.13624 150 LYS B CA 1
ATOM 3246 C C . LYS B 1 143 ? -11.93932 -5.67137 -11.47907 1.000 85.01155 150 LYS B C 1
ATOM 3247 O O . LYS B 1 143 ? -12.22825 -4.86491 -12.35960 1.000 83.32725 150 LYS B O 1
ATOM 3253 N N . GLU B 1 144 ? -12.86796 -6.35568 -10.82167 1.000 81.19911 151 GLU B N 1
ATOM 3254 C CA . GLU B 1 144 ? -14.26769 -6.13753 -11.13043 1.000 82.98490 151 GLU B CA 1
ATOM 3255 C C . GLU B 1 144 ? -14.95932 -5.39145 -9.98920 1.000 83.19096 151 GLU B C 1
ATOM 3256 O O . GLU B 1 144 ? -16.18041 -5.35046 -9.91206 1.000 83.74285 151 GLU B O 1
ATOM 3262 N N . TRP B 1 145 ? -14.16949 -4.76624 -9.12199 1.000 83.73843 152 TRP B N 1
ATOM 3263 C CA . TRP B 1 145 ? -14.72273 -4.02166 -7.99055 1.000 77.26679 152 TRP B CA 1
ATOM 3264 C C . TRP B 1 145 ? -15.03667 -2.58728 -8.39574 1.000 71.73326 152 TRP B C 1
ATOM 3265 O O . TRP B 1 145 ? -14.19795 -1.89459 -8.97756 1.000 68.84139 152 TRP B O 1
ATOM 3276 N N . PRO B 1 146 ? -16.25597 -2.13448 -8.08831 1.000 67.76355 153 PRO B N 1
ATOM 3277 C CA . PRO B 1 146 ? -16.63955 -0.77265 -8.45454 1.000 63.44454 153 PRO B CA 1
ATOM 3278 C C . PRO B 1 146 ? -16.00334 0.23166 -7.51491 1.000 58.72651 153 PRO B C 1
ATOM 3279 O O . PRO B 1 146 ? -15.69922 -0.11891 -6.37311 1.000 56.01094 153 PRO B O 1
ATOM 3283 N N . SER B 1 147 ? -15.80138 1.45451 -7.99168 1.000 57.69914 154 SER B N 1
ATOM 3284 C CA . SER B 1 147 ? -15.31696 2.52810 -7.14157 1.000 56.00948 154 SER B CA 1
ATOM 3285 C C . SER B 1 147 ? -16.38177 3.63358 -7.01660 1.000 58.80812 154 SER B C 1
ATOM 3286 O O . SER B 1 147 ? -17.28253 3.75603 -7.85171 1.000 56.30543 154 SER B O 1
ATOM 3289 N N . GLN B 1 148 ? -16.27656 4.44270 -5.97114 1.000 52.69084 155 GLN B N 1
ATOM 3290 C CA . GLN B 1 148 ? -17.24925 5.48282 -5.75009 1.000 48.51133 155 GLN B CA 1
ATOM 3291 C C . GLN B 1 148 ? -16.56011 6.80042 -5.42882 1.000 51.21789 155 GLN B C 1
ATOM 3292 O O . GLN B 1 148 ? -15.71377 6.87020 -4.54294 1.000 50.30872 155 GLN B O 1
ATOM 3298 N N . PHE B 1 149 ? -16.99059 7.85346 -6.11244 1.000 46.39528 156 PHE B N 1
ATOM 3299 C CA . PHE B 1 149 ? -16.44344 9.18732 -5.97072 1.000 41.98021 156 PHE B CA 1
ATOM 3300 C C . PHE B 1 149 ? -17.37246 10.04824 -5.12231 1.000 46.93517 156 PHE B C 1
ATOM 3301 O O . PHE B 1 149 ? -18.57674 10.00900 -5.31719 1.000 45.46060 156 PHE B O 1
ATOM 3309 N N . ARG B 1 150 ? -16.82952 10.82129 -4.18575 1.000 41.31468 157 ARG B N 1
ATOM 3310 C CA . ARG B 1 150 ? -17.64356 11.71799 -3.38889 1.000 36.99963 157 ARG B CA 1
ATOM 3311 C C . ARG B 1 150 ? -16.89043 12.98118 -3.00591 1.000 43.72915 157 ARG B C 1
ATOM 3312 O O . ARG B 1 150 ? -15.73627 12.90584 -2.57211 1.000 42.41178 157 ARG B O 1
ATOM 3320 N N . ILE B 1 151 ? -17.53777 14.13583 -3.16979 1.000 37.36448 158 ILE B N 1
ATOM 3321 C CA . ILE B 1 151 ? -16.95723 15.40425 -2.77468 1.000 37.67005 158 ILE B CA 1
ATOM 3322 C C . ILE B 1 151 ? -17.78817 16.04139 -1.67772 1.000 43.08512 158 ILE B C 1
ATOM 3323 O O . ILE B 1 151 ? -19.02139 15.92815 -1.65951 1.000 42.25141 158 ILE B O 1
ATOM 3328 N N . ASN B 1 152 ? -17.10429 16.72949 -0.77517 1.000 38.58332 159 ASN B N 1
ATOM 3329 C CA . ASN B 1 152 ? -17.69528 17.19696 0.46593 1.000 41.68876 159 ASN B CA 1
ATOM 3330 C C . ASN B 1 152 ? -17.42145 18.65749 0.72916 1.000 46.56525 159 ASN B C 1
ATOM 3331 O O . ASN B 1 152 ? -16.32109 19.17148 0.45149 1.000 46.27720 159 ASN B O 1
ATOM 3336 N N . LYS B 1 153 ? -18.40799 19.33118 1.29180 1.000 37.24186 160 LYS B N 1
ATOM 3337 C CA . LYS B 1 153 ? -18.23876 20.71422 1.68629 1.000 41.86503 160 LYS B CA 1
ATOM 3338 C C . LYS B 1 153 ? -18.66325 20.86023 3.12923 1.000 47.82082 160 LYS B C 1
ATOM 3339 O O . LYS B 1 153 ? -19.85031 20.70551 3.41508 1.000 44.98666 160 LYS B O 1
ATOM 3345 N N . TYR B 1 154 ? -17.74877 21.17046 4.04125 1.000 43.46955 161 TYR B N 1
ATOM 3346 C CA . TYR B 1 154 ? -18.16316 21.33617 5.43944 1.000 52.95453 161 TYR B CA 1
ATOM 3347 C C . TYR B 1 154 ? -18.28589 22.80026 5.78147 1.000 57.08774 161 TYR B C 1
ATOM 3348 O O . TYR B 1 154 ? -17.39048 23.59716 5.49884 1.000 54.16735 161 TYR B O 1
ATOM 3357 N N . HIS B 1 155 ? -19.41396 23.17494 6.36402 1.000 59.68885 162 HIS B N 1
ATOM 3358 C CA . HIS B 1 155 ? -19.55356 24.55033 6.79346 1.000 64.23945 162 HIS B CA 1
ATOM 3359 C C . HIS B 1 155 ? -19.63633 24.51372 8.30142 1.000 72.13608 162 HIS B C 1
ATOM 3360 O O . HIS B 1 155 ? -20.68704 24.23730 8.88984 1.000 72.51003 162 HIS B O 1
ATOM 3367 N N . PHE B 1 156 ? -18.51367 24.82415 8.92596 1.000 73.97067 163 PHE B N 1
ATOM 3368 C CA . PHE B 1 156 ? -18.45283 24.84041 10.36373 1.000 81.21536 163 PHE B CA 1
ATOM 3369 C C . PHE B 1 156 ? -18.65412 26.28882 10.76061 1.000 83.42408 163 PHE B C 1
ATOM 3370 O O . PHE B 1 156 ? -17.90765 27.17694 10.33632 1.000 86.63963 163 PHE B O 1
ATOM 3378 N N . LYS B 1 157 ? -19.66343 26.52395 11.58617 1.000 86.57468 164 LYS B N 1
ATOM 3379 C CA . LYS B 1 157 ? -20.01083 27.87710 11.98543 1.000 88.55393 164 LYS B CA 1
ATOM 3380 C C . LYS B 1 157 ? -19.47752 28.10115 13.40249 1.000 90.12586 164 LYS B C 1
ATOM 3381 O O . LYS B 1 157 ? -19.03383 27.14826 14.03777 1.000 90.28602 164 LYS B O 1
ATOM 3387 N N . PRO B 1 158 ? -19.48334 29.35618 13.89454 1.000 93.26752 165 PRO B N 1
ATOM 3388 C CA . PRO B 1 158 ? -18.67100 29.59326 15.09706 1.000 91.28315 165 PRO B CA 1
ATOM 3389 C C . PRO B 1 158 ? -19.05910 28.77145 16.32498 1.000 92.33281 165 PRO B C 1
ATOM 3390 O O . PRO B 1 158 ? -18.20166 28.51946 17.17019 1.000 93.35228 165 PRO B O 1
ATOM 3394 N N . GLU B 1 159 ? -20.30980 28.33677 16.41301 1.000 92.09628 166 GLU B N 1
ATOM 3395 C CA . GLU B 1 159 ? -20.73758 27.55021 17.56549 1.000 97.80766 166 GLU B CA 1
ATOM 3396 C C . GLU B 1 159 ? -20.30357 26.08935 17.44717 1.000 97.08108 166 GLU B C 1
ATOM 3397 O O . GLU B 1 159 ? -20.23163 25.35963 18.43883 1.000 97.93608 166 GLU B O 1
ATOM 3403 N N . THR B 1 160 ? -19.99663 25.67178 16.22752 1.000 93.42025 167 THR B N 1
ATOM 3404 C CA . THR B 1 160 ? -19.66257 24.27832 15.95671 1.000 91.73716 167 THR B CA 1
ATOM 3405 C C . THR B 1 160 ? -18.21647 23.95405 16.37561 1.000 95.13807 167 THR B C 1
ATOM 3406 O O . THR B 1 160 ? -17.84373 22.78608 16.50979 1.000 93.14520 167 THR B O 1
ATOM 3410 N N . VAL B 1 161 ? -17.40654 24.99721 16.55269 1.000 95.42366 168 VAL B N 1
ATOM 3411 C CA . VAL B 1 161 ? -16.00608 24.85460 16.94807 1.000 93.72465 168 VAL B CA 1
ATOM 3412 C C . VAL B 1 161 ? -15.84198 24.08728 18.26332 1.000 96.18545 168 VAL B C 1
ATOM 3413 O O . VAL B 1 161 ? -16.50883 24.38188 19.25676 1.000 97.16516 168 VAL B O 1
ATOM 3417 N N . GLY B 1 162 ? -14.95887 23.09370 18.25987 1.000 97.93839 169 GLY B N 1
ATOM 3418 C CA . GLY B 1 162 ? -14.69644 22.32108 19.45772 1.000 96.59053 169 GLY B CA 1
ATOM 3419 C C . GLY B 1 162 ? -15.53423 21.06362 19.51713 1.000 98.87731 169 GLY B C 1
ATOM 3420 O O . GLY B 1 162 ? -15.38245 20.25149 20.42591 1.000 101.16658 169 GLY B O 1
ATOM 3421 N N . LYS B 1 163 ? -16.40899 20.89125 18.53278 1.000 99.82868 170 LYS B N 1
ATOM 3422 C CA . LYS B 1 163 ? -17.17589 19.66019 18.41368 1.000 99.74820 170 LYS B CA 1
ATOM 3423 C C . LYS B 1 163 ? -16.84291 19.01732 17.07469 1.000 94.80559 170 LYS B C 1
ATOM 3424 O O . LYS B 1 163 ? -16.07930 19.57651 16.28942 1.000 94.70066 170 LYS B O 1
ATOM 3430 N N . LEU B 1 164 ? -17.41384 17.85207 16.80060 1.000 94.23422 171 LEU B N 1
ATOM 3431 C CA . LEU B 1 164 ? -16.98797 17.09293 15.62816 1.000 91.68733 171 LEU B CA 1
ATOM 3432 C C . LEU B 1 164 ? -17.83102 17.43650 14.38181 1.000 95.14704 171 LEU B C 1
ATOM 3433 O O . LEU B 1 164 ? -19.00232 17.81549 14.49111 1.000 94.31821 171 LEU B O 1
ATOM 3438 N N . GLY B 1 165 ? -17.22491 17.30381 13.20093 1.000 90.34080 172 GLY B N 1
ATOM 3439 C CA . GLY B 1 165 ? -17.90260 17.55440 11.93605 1.000 86.06259 172 GLY B CA 1
ATOM 3440 C C . GLY B 1 165 ? -18.63875 16.31512 11.46213 1.000 88.72917 172 GLY B C 1
ATOM 3441 O O . GLY B 1 165 ? -19.83967 16.35308 11.19290 1.000 86.57515 172 GLY B O 1
ATOM 3442 N N . VAL B 1 166 ? -17.90020 15.21213 11.34789 1.000 94.83992 173 VAL B N 1
ATOM 3443 C CA . VAL B 1 166 ? -18.50035 13.88343 11.24438 1.000 91.96208 173 VAL B CA 1
ATOM 3444 C C . VAL B 1 166 ? -17.81969 12.99137 12.29533 1.000 87.03618 173 VAL B C 1
ATOM 3445 O O . VAL B 1 166 ? -16.62333 13.13341 12.54525 1.000 84.56732 173 VAL B O 1
ATOM 3449 N N . GLN B 1 167 ? -18.59475 12.12153 12.94504 1.000 89.23594 174 GLN B N 1
ATOM 3450 C CA . GLN B 1 167 ? -18.09935 11.31969 14.07210 1.000 83.44623 174 GLN B CA 1
ATOM 3451 C C . GLN B 1 167 ? -17.57468 9.95102 13.62279 1.000 74.60204 174 GLN B C 1
ATOM 3452 O O . GLN B 1 167 ? -17.69125 9.55917 12.45278 1.000 70.32307 174 GLN B O 1
ATOM 3458 N N . LEU B 1 168 ? -16.93682 9.27287 14.56497 1.000 71.12030 175 LEU B N 1
ATOM 3459 C CA . LEU B 1 168 ? -16.19253 8.04773 14.31555 1.000 67.00133 175 LEU B CA 1
ATOM 3460 C C . LEU B 1 168 ? -16.92344 6.94472 13.53980 1.000 66.46608 175 LEU B C 1
ATOM 3461 O O . LEU B 1 168 ? -18.02508 6.52620 13.88139 1.000 65.91202 175 LEU B O 1
ATOM 3466 N N . HIS B 1 169 ? -16.27221 6.47298 12.48504 1.000 63.74241 176 HIS B N 1
ATOM 3467 C CA . HIS B 1 169 ? -16.80531 5.42600 11.63035 1.000 58.52027 176 HIS B CA 1
ATOM 3468 C C . HIS B 1 169 ? -15.62830 4.72933 10.91162 1.000 57.65279 176 HIS B C 1
ATOM 3469 O O . HIS B 1 169 ? -14.48939 5.21040 10.91869 1.000 59.03762 176 HIS B O 1
ATOM 3476 N N . THR B 1 170 ? -15.90446 3.58805 10.30734 1.000 57.74888 177 THR B N 1
ATOM 3477 C CA . THR B 1 170 ? -14.95571 2.92394 9.42596 1.000 60.19515 177 THR B CA 1
ATOM 3478 C C . THR B 1 170 ? -15.56287 2.93752 8.04026 1.000 60.60305 177 THR B C 1
ATOM 3479 O O . THR B 1 170 ? -16.79010 2.95560 7.91275 1.000 57.57857 177 THR B O 1
ATOM 3483 N N . ASP B 1 171 ? -14.73819 3.03533 7.00495 1.000 55.43782 178 ASP B N 1
ATOM 3484 C CA . ASP B 1 171 ? -15.27748 2.90541 5.65924 1.000 57.07676 178 ASP B CA 1
ATOM 3485 C C . ASP B 1 171 ? -15.64149 1.46105 5.42066 1.000 54.55489 178 ASP B C 1
ATOM 3486 O O . ASP B 1 171 ? -15.06106 0.56123 6.01931 1.000 51.30872 178 ASP B O 1
ATOM 3491 N N . SER B 1 172 ? -16.59769 1.23822 4.53286 1.000 48.65016 179 SER B N 1
ATOM 3492 C CA . SER B 1 172 ? -17.13194 -0.09317 4.34931 1.000 50.50708 179 SER B CA 1
ATOM 3493 C C . SER B 1 172 ? -16.42538 -0.80120 3.20497 1.000 54.93254 179 SER B C 1
ATOM 3494 O O . SER B 1 172 ? -16.55677 -2.02050 3.04416 1.000 51.46931 179 SER B O 1
ATOM 3497 N N . GLY B 1 173 ? -15.68816 -0.03211 2.39815 1.000 53.33839 180 GLY B N 1
ATOM 3498 C CA . GLY B 1 173 ? -15.04548 -0.57654 1.21450 1.000 50.54035 180 GLY B CA 1
ATOM 3499 C C . GLY B 1 173 ? -13.68013 -1.16752 1.51084 1.000 48.89701 180 GLY B C 1
ATOM 3500 O O . GLY B 1 173 ? -13.35561 -1.44480 2.65576 1.000 46.63854 180 GLY B O 1
ATOM 3501 N N . PHE B 1 174 ? -12.86823 -1.34816 0.47350 1.000 49.69486 181 PHE B N 1
ATOM 3502 C CA . PHE B 1 174 ? -11.56394 -1.94960 0.66191 1.000 51.26352 181 PHE B CA 1
ATOM 3503 C C . PHE B 1 174 ? -10.58578 -0.85371 1.03967 1.000 47.46351 181 PHE B C 1
ATOM 3504 O O . PHE B 1 174 ? -10.00703 -0.88381 2.12247 1.000 47.30215 181 PHE B O 1
ATOM 3512 N N . LEU B 1 175 ? -10.42029 0.14431 0.17501 1.000 48.36840 182 LEU B N 1
ATOM 3513 C CA . LEU B 1 175 ? -9.48446 1.23286 0.49816 1.000 51.84877 182 LEU B CA 1
ATOM 3514 C C . LEU B 1 175 ? -10.01804 2.54019 -0.02129 1.000 48.60612 182 LEU B C 1
ATOM 3515 O O . LEU B 1 175 ? -10.72346 2.57052 -1.03844 1.000 48.37736 182 LEU B O 1
ATOM 3520 N N . THR B 1 176 ? -9.67768 3.61729 0.67563 1.000 45.40161 183 THR B N 1
ATOM 3521 C CA . THR B 1 176 ? -10.15066 4.93919 0.32100 1.000 46.65199 183 THR B CA 1
ATOM 3522 C C . THR B 1 176 ? -8.96169 5.87364 0.07813 1.000 50.16082 183 THR B C 1
ATOM 3523 O O . THR B 1 176 ? -7.94428 5.79824 0.77516 1.000 42.29519 183 THR B O 1
ATOM 3527 N N . ILE B 1 177 ? -9.07077 6.67934 -0.97372 1.000 43.54754 184 ILE B N 1
ATOM 3528 C CA . ILE B 1 177 ? -8.11124 7.72581 -1.26358 1.000 42.40618 184 ILE B CA 1
ATOM 3529 C C . ILE B 1 177 ? -8.73218 9.09590 -1.03748 1.000 43.69947 184 ILE B C 1
ATOM 3530 O O . ILE B 1 177 ? -9.77264 9.46515 -1.62781 1.000 44.58121 184 ILE B O 1
ATOM 3535 N N . LEU B 1 178 ? -8.11508 9.83779 -0.14342 1.000 39.85021 185 LEU B N 1
ATOM 3536 C CA . LEU B 1 178 ? -8.61466 11.12002 0.26198 1.000 38.58931 185 LEU B CA 1
ATOM 3537 C C . LEU B 1 178 ? -7.70855 12.26923 -0.14920 1.000 46.39727 185 LEU B C 1
ATOM 3538 O O . LEU B 1 178 ? -6.51703 12.25361 0.15698 1.000 41.19685 185 LEU B O 1
ATOM 3543 N N . GLN B 1 179 ? -8.26096 13.22912 -0.89396 1.000 44.30245 186 GLN B N 1
ATOM 3544 C CA . GLN B 1 179 ? -7.62251 14.53121 -1.07322 1.000 39.76541 186 GLN B CA 1
ATOM 3545 C C . GLN B 1 179 ? -8.29391 15.51427 -0.12390 1.000 47.03897 186 GLN B C 1
ATOM 3546 O O . GLN B 1 179 ? -9.41927 16.00123 -0.38457 1.000 40.13484 186 GLN B O 1
ATOM 3552 N N . ASP B 1 180 ? -7.61954 15.80972 0.98085 1.000 45.85367 187 ASP B N 1
ATOM 3553 C CA . ASP B 1 180 ? -8.25198 16.51954 2.09581 1.000 49.56143 187 ASP B CA 1
ATOM 3554 C C . ASP B 1 180 ? -8.01459 18.00126 1.86786 1.000 51.17370 187 ASP B C 1
ATOM 3555 O O . ASP B 1 180 ? -7.31764 18.35183 0.91632 1.000 51.34661 187 ASP B O 1
ATOM 3560 N N . ASP B 1 181 ? -8.61633 18.86996 2.68365 1.000 47.19412 188 ASP B N 1
ATOM 3561 C CA . ASP B 1 181 ? -8.45309 20.31825 2.51821 1.000 55.59926 188 ASP B CA 1
ATOM 3562 C C . ASP B 1 181 ? -7.11978 20.82768 3.11942 1.000 62.00624 188 ASP B C 1
ATOM 3563 O O . ASP B 1 181 ? -6.97046 20.90202 4.34516 1.000 57.31280 188 ASP B O 1
ATOM 3568 N N . GLU B 1 182 ? -6.16972 21.20166 2.26938 1.000 61.08745 189 GLU B N 1
ATOM 3569 C CA . GLU B 1 182 ? -4.83449 21.59980 2.74973 1.000 64.56120 189 GLU B CA 1
ATOM 3570 C C . GLU B 1 182 ? -4.84510 22.79036 3.72757 1.000 69.19809 189 GLU B C 1
ATOM 3571 O O . GLU B 1 182 ? -3.96331 22.90894 4.58005 1.000 72.80689 189 GLU B O 1
ATOM 3577 N N . ASN B 1 183 ? -5.84964 23.65597 3.61486 1.000 68.49234 190 ASN B N 1
ATOM 3578 C CA . ASN B 1 183 ? -5.90318 24.89372 4.40110 1.000 70.08461 190 ASN B CA 1
ATOM 3579 C C . ASN B 1 183 ? -6.65754 24.76571 5.72413 1.000 72.40414 190 ASN B C 1
ATOM 3580 O O . ASN B 1 183 ? -6.72897 25.71252 6.51069 1.000 73.15008 190 ASN B O 1
ATOM 3585 N N . VAL B 1 184 ? -7.25728 23.60708 5.95531 1.000 71.51607 191 VAL B N 1
ATOM 3586 C CA . VAL B 1 184 ? -8.07351 23.42760 7.14983 1.000 75.23049 191 VAL B CA 1
ATOM 3587 C C . VAL B 1 184 ? -7.71323 22.14858 7.88741 1.000 71.68959 191 VAL B C 1
ATOM 3588 O O . VAL B 1 184 ? -7.17370 22.19628 8.99828 1.000 76.72075 191 VAL B O 1
ATOM 3592 N N . GLY B 1 185 ? -8.01632 21.00588 7.28337 1.000 67.64584 192 GLY B N 1
ATOM 3593 C CA . GLY B 1 185 ? -7.66929 19.73818 7.90035 1.000 75.10275 192 GLY B CA 1
ATOM 3594 C C . GLY B 1 185 ? -8.44412 19.53072 9.19157 1.000 77.30641 192 GLY B C 1
ATOM 3595 O O . GLY B 1 185 ? -9.40794 20.24962 9.46741 1.000 75.87309 192 GLY B O 1
ATOM 3596 N N . GLY B 1 186 ? -8.02100 18.55150 9.98461 1.000 76.11633 193 GLY B N 1
ATOM 3597 C CA . GLY B 1 186 ? -8.68495 18.22119 11.23671 1.000 75.34189 193 GLY B CA 1
ATOM 3598 C C . GLY B 1 186 ? -9.14882 16.77185 11.29621 1.000 76.39647 193 GLY B C 1
ATOM 3599 O O . GLY B 1 186 ? -9.71066 16.34267 12.30279 1.000 77.56585 193 GLY B O 1
ATOM 3600 N N . LEU B 1 187 ? -8.90363 16.02624 10.21578 1.000 75.87331 194 LEU B N 1
ATOM 3601 C CA . LEU B 1 187 ? -9.15218 14.58522 10.14800 1.000 69.18232 194 LEU B CA 1
ATOM 3602 C C . LEU B 1 187 ? -8.42904 13.85991 11.30165 1.000 70.21744 194 LEU B C 1
ATOM 3603 O O . LEU B 1 187 ? -7.29034 14.20386 11.65223 1.000 62.17834 194 LEU B O 1
ATOM 3608 N N . GLU B 1 188 ? -9.07595 12.84962 11.88322 1.000 66.27820 195 GLU B N 1
ATOM 3609 C CA . GLU B 1 188 ? -8.45163 12.11807 12.97351 1.000 66.72916 195 GLU B CA 1
ATOM 3610 C C . GLU B 1 188 ? -8.77011 10.63700 12.97795 1.000 64.09598 195 GLU B C 1
ATOM 3611 O O . GLU B 1 188 ? -9.80863 10.21828 12.48241 1.000 64.92106 195 GLU B O 1
ATOM 3617 N N . ALA B 1 189 ? -7.87429 9.84589 13.56321 1.000 62.10789 196 ALA B N 1
ATOM 3618 C CA . ALA B 1 189 ? -7.98203 8.38570 13.50915 1.000 62.47908 196 ALA B CA 1
ATOM 3619 C C . ALA B 1 189 ? -7.59756 7.73959 14.83752 1.000 64.77947 196 ALA B C 1
ATOM 3620 O O . ALA B 1 189 ? -6.77195 8.28103 15.57957 1.000 64.35724 196 ALA B O 1
ATOM 3622 N N . MET B 1 190 ? -8.22021 6.60597 15.15017 1.000 64.63564 197 MET B N 1
ATOM 3623 C CA . MET B 1 190 ? -7.90641 5.86772 16.37696 1.000 67.58681 197 MET B CA 1
ATOM 3624 C C . MET B 1 190 ? -6.79737 4.82962 16.23972 1.000 64.29186 197 MET B C 1
ATOM 3625 O O . MET B 1 190 ? -6.84107 3.97436 15.35418 1.000 59.29722 197 MET B O 1
ATOM 3630 N N . ASP B 1 191 ? -5.81259 4.90054 17.13135 1.000 67.15268 198 ASP B N 1
ATOM 3631 C CA . ASP B 1 191 ? -4.85516 3.80919 17.31368 1.000 69.11371 198 ASP B CA 1
ATOM 3632 C C . ASP B 1 191 ? -5.57613 2.66911 18.05141 1.000 73.04407 198 ASP B C 1
ATOM 3633 O O . ASP B 1 191 ? -5.94517 2.83037 19.21415 1.000 76.74149 198 ASP B O 1
ATOM 3638 N N . ASN B 1 192 ? -5.77552 1.52649 17.39309 1.000 72.64231 199 ASN B N 1
ATOM 3639 C CA . ASN B 1 192 ? -6.50814 0.40850 18.00988 1.000 70.98711 199 ASN B CA 1
ATOM 3640 C C . ASN B 1 192 ? -5.80712 -0.27323 19.17607 1.000 76.97491 199 ASN B C 1
ATOM 3641 O O . ASN B 1 192 ? -6.41315 -1.08073 19.87739 1.000 84.67298 199 ASN B O 1
ATOM 3646 N N . SER B 1 193 ? -4.53501 0.03672 19.38379 1.000 79.30742 200 SER B N 1
ATOM 3647 C CA . SER B 1 193 ? -3.79134 -0.59936 20.45889 1.000 80.93241 200 SER B CA 1
ATOM 3648 C C . SER B 1 193 ? -3.67609 0.34891 21.63716 1.000 79.98733 200 SER B C 1
ATOM 3649 O O . SER B 1 193 ? -3.05060 0.02543 22.63990 1.000 83.35502 200 SER B O 1
ATOM 3652 N N . SER B 1 194 ? -4.31818 1.50473 21.54068 1.000 77.78743 201 SER B N 1
ATOM 3653 C CA . SER B 1 194 ? -4.21778 2.47199 22.61994 1.000 78.64789 201 SER B CA 1
ATOM 3654 C C . SER B 1 194 ? -5.53591 3.18047 22.88543 1.000 82.06590 201 SER B C 1
ATOM 3655 O O . SER B 1 194 ? -5.75193 3.69217 23.98314 1.000 84.16678 201 SER B O 1
ATOM 3658 N N . GLY B 1 195 ? -6.41135 3.22180 21.88397 1.000 82.20376 202 GLY B N 1
ATOM 3659 C CA . GLY B 1 195 ? -7.68459 3.91667 22.01434 1.000 76.98857 202 GLY B CA 1
ATOM 3660 C C . GLY B 1 195 ? -7.53851 5.42074 21.88261 1.000 76.30167 202 GLY B C 1
ATOM 3661 O O . GLY B 1 195 ? -8.53713 6.15371 21.87848 1.000 78.39949 202 GLY B O 1
ATOM 3662 N N . THR B 1 196 ? -6.28878 5.88051 21.83216 1.000 75.13724 203 THR B N 1
ATOM 3663 C CA . THR B 1 196 ? -5.97352 7.29364 21.64087 1.000 76.17950 203 THR B CA 1
ATOM 3664 C C . THR B 1 196 ? -6.18138 7.75120 20.20035 1.000 74.48095 203 THR B C 1
ATOM 3665 O O . THR B 1 196 ? -6.12813 6.95700 19.25992 1.000 69.56300 203 THR B O 1
ATOM 3669 N N . PHE B 1 197 ? -6.42473 9.04288 20.03731 1.000 76.48696 204 PHE B N 1
ATOM 3670 C CA . PHE B 1 197 ? -6.61113 9.61056 18.71599 1.000 70.70364 204 PHE B CA 1
ATOM 3671 C C . PHE B 1 197 ? -5.38890 10.38469 18.26587 1.000 73.67624 204 PHE B C 1
ATOM 3672 O O . PHE B 1 197 ? -4.76612 11.09187 19.06372 1.000 73.62672 204 PHE B O 1
ATOM 3680 N N . PHE B 1 198 ? -5.05650 10.25546 16.98354 1.000 70.40746 205 PHE B N 1
ATOM 3681 C CA . PHE B 1 198 ? -3.99731 11.06098 16.37869 1.000 68.76054 205 PHE B CA 1
ATOM 3682 C C . PHE B 1 198 ? -4.51909 11.77110 15.12551 1.000 68.33795 205 PHE B C 1
ATOM 3683 O O . PHE B 1 198 ? -5.40354 11.25975 14.42374 1.000 62.88878 205 PHE B O 1
ATOM 3691 N N . PRO B 1 199 ? -3.96274 12.95644 14.83453 1.000 69.64247 206 PRO B N 1
ATOM 3692 C CA . PRO B 1 199 ? -4.44448 13.70995 13.67848 1.000 68.08494 206 PRO B CA 1
ATOM 3693 C C . PRO B 1 199 ? -3.80211 13.22909 12.37974 1.000 66.63970 206 PRO B C 1
ATOM 3694 O O . PRO B 1 199 ? -2.65281 12.77409 12.35472 1.000 62.14439 206 PRO B O 1
ATOM 3698 N N . ILE B 1 200 ? -4.55697 13.34458 11.29988 1.000 62.39290 207 ILE B N 1
ATOM 3699 C CA . ILE B 1 200 ? -4.01443 13.12559 9.98133 1.000 60.76463 207 ILE B CA 1
ATOM 3700 C C . ILE B 1 200 ? -4.05516 14.46548 9.26697 1.000 64.60501 207 ILE B C 1
ATOM 3701 O O . ILE B 1 200 ? -5.04888 14.82945 8.64753 1.000 59.05065 207 ILE B O 1
ATOM 3706 N N . ASP B 1 201 ? -2.97031 15.22426 9.42181 1.000 64.42300 208 ASP B N 1
ATOM 3707 C CA . ASP B 1 201 ? -2.88631 16.56485 8.85175 1.000 65.20674 208 ASP B CA 1
ATOM 3708 C C . ASP B 1 201 ? -2.74981 16.53704 7.33627 1.000 64.40884 208 ASP B C 1
ATOM 3709 O O . ASP B 1 201 ? -2.02280 15.70345 6.77979 1.000 60.51041 208 ASP B O 1
ATOM 3714 N N . PRO B 1 202 ? -3.41882 17.48604 6.66857 1.000 63.20031 209 PRO B N 1
ATOM 3715 C CA . PRO B 1 202 ? -3.34842 17.59023 5.21175 1.000 59.67866 209 PRO B CA 1
ATOM 3716 C C . PRO B 1 202 ? -1.97100 18.10083 4.77561 1.000 62.06603 209 PRO B C 1
ATOM 3717 O O . PRO B 1 202 ? -1.77499 19.31058 4.64171 1.000 69.70399 209 PRO B O 1
ATOM 3721 N N . LEU B 1 203 ? -1.01222 17.19631 4.61070 1.000 58.62955 210 LEU B N 1
ATOM 3722 C CA . LEU B 1 203 ? 0.32656 17.58197 4.14349 1.000 61.00659 210 LEU B CA 1
ATOM 3723 C C . LEU B 1 203 ? 0.29647 17.81787 2.63869 1.000 61.36980 210 LEU B C 1
ATOM 3724 O O . LEU B 1 203 ? -0.11320 16.93680 1.88441 1.000 60.67031 210 LEU B O 1
ATOM 3729 N N . PRO B 1 204 ? 0.73622 19.00279 2.19549 1.000 67.37370 211 PRO B N 1
ATOM 3730 C CA . PRO B 1 204 ? 0.61600 19.38553 0.78360 1.000 71.13831 211 PRO B CA 1
ATOM 3731 C C . PRO B 1 204 ? 1.29908 18.41381 -0.17445 1.000 62.19063 211 PRO B C 1
ATOM 3732 O O . PRO B 1 204 ? 2.27712 17.76200 0.16946 1.000 62.76232 211 PRO B O 1
ATOM 3736 N N . ASN B 1 205 ? 0.78703 18.37205 -1.39912 1.000 71.64010 212 ASN B N 1
ATOM 3737 C CA . ASN B 1 205 ? 1.16600 17.36749 -2.40304 1.000 72.39706 212 ASN B CA 1
ATOM 3738 C C . ASN B 1 205 ? 1.20741 15.92193 -1.90309 1.000 68.13817 212 ASN B C 1
ATOM 3739 O O . ASN B 1 205 ? 2.12382 15.16202 -2.26067 1.000 65.90664 212 ASN B O 1
ATOM 3744 N N . THR B 1 206 ? 0.25864 15.54465 -1.04628 1.000 58.59655 213 THR B N 1
ATOM 3745 C CA . THR B 1 206 ? 0.17038 14.14577 -0.65020 1.000 58.04846 213 THR B CA 1
ATOM 3746 C C . THR B 1 206 ? -1.28915 13.76302 -0.71232 1.000 51.67446 213 THR B C 1
ATOM 3747 O O . THR B 1 206 ? -2.14999 14.63620 -0.69816 1.000 51.14009 213 THR B O 1
ATOM 3751 N N . LEU B 1 207 ? -1.55139 12.46100 -0.73655 1.000 47.59902 214 LEU B N 1
ATOM 3752 C CA . LEU B 1 207 ? -2.89636 11.90454 -0.59114 1.000 45.33061 214 LEU B CA 1
ATOM 3753 C C . LEU B 1 207 ? -2.89635 11.01151 0.64497 1.000 48.54716 214 LEU B C 1
ATOM 3754 O O . LEU B 1 207 ? -1.87154 10.41066 0.99144 1.000 47.82364 214 LEU B O 1
ATOM 3759 N N . ALA B 1 208 ? -4.03668 10.92288 1.30734 1.000 44.91679 215 ALA B N 1
ATOM 3760 C CA . ALA B 1 208 ? -4.18749 10.07484 2.48033 1.000 41.75334 215 ALA B CA 1
ATOM 3761 C C . ALA B 1 208 ? -4.89037 8.78035 2.09445 1.000 43.92785 215 ALA B C 1
ATOM 3762 O O . ALA B 1 208 ? -5.93126 8.78382 1.41956 1.000 45.28150 215 ALA B O 1
ATOM 3764 N N . ILE B 1 209 ? -4.32219 7.66711 2.50356 1.000 39.30945 216 ILE B N 1
ATOM 3765 C CA . ILE B 1 209 ? -4.90677 6.38713 2.20516 1.000 37.82910 216 ILE B CA 1
ATOM 3766 C C . ILE B 1 209 ? -5.42818 5.76534 3.49367 1.000 48.23464 216 ILE B C 1
ATOM 3767 O O . ILE B 1 209 ? -4.77224 5.86017 4.53927 1.000 45.18770 216 ILE B O 1
ATOM 3772 N N . ASN B 1 210 ? -6.60041 5.13428 3.43504 1.000 44.21792 217 ASN B N 1
ATOM 3773 C CA . ASN B 1 210 ? -7.02263 4.33345 4.57940 1.000 48.76420 217 ASN B CA 1
ATOM 3774 C C . ASN B 1 210 ? -7.73554 3.08405 4.11667 1.000 47.23811 217 ASN B C 1
ATOM 3775 O O . ASN B 1 210 ? -8.25399 3.01153 2.99783 1.000 46.78960 217 ASN B O 1
ATOM 3780 N N . LEU B 1 211 ? -7.73279 2.07457 4.97514 1.000 46.75120 218 LEU B N 1
ATOM 3781 C CA . LEU B 1 211 ? -8.33665 0.80299 4.62253 1.000 47.52734 218 LEU B CA 1
ATOM 3782 C C . LEU B 1 211 ? -9.72475 0.74109 5.24368 1.000 48.53942 218 LEU B C 1
ATOM 3783 O O . LEU B 1 211 ? -10.00428 1.47231 6.20345 1.000 42.99059 218 LEU B O 1
ATOM 3788 N N . GLY B 1 212 ? -10.60880 -0.06926 4.66098 1.000 47.96615 219 GLY B N 1
ATOM 3789 C CA . GLY B 1 212 ? -11.96312 -0.16390 5.16844 1.000 47.78025 219 GLY B CA 1
ATOM 3790 C C . GLY B 1 212 ? -12.32599 -1.59247 5.54499 1.000 54.03961 219 GLY B C 1
ATOM 3791 O O . GLY B 1 212 ? -11.48424 -2.51281 5.45408 1.000 50.99101 219 GLY B O 1
ATOM 3792 N N . ASP B 1 213 ? -13.59354 -1.78188 5.91497 1.000 48.19280 220 ASP B N 1
ATOM 3793 C CA . ASP B 1 213 ? -14.10105 -3.06296 6.40642 1.000 48.18123 220 ASP B CA 1
ATOM 3794 C C . ASP B 1 213 ? -13.80127 -4.19596 5.45782 1.000 49.78697 220 ASP B C 1
ATOM 3795 O O . ASP B 1 213 ? -13.49720 -5.31478 5.87466 1.000 52.65142 220 ASP B O 1
ATOM 3800 N N . MET B 1 214 ? -13.87537 -3.91406 4.16783 1.000 48.01573 221 MET B N 1
ATOM 3801 C CA . MET B 1 214 ? -13.65593 -4.96544 3.19428 1.000 52.51317 221 MET B CA 1
ATOM 3802 C C . MET B 1 214 ? -12.19533 -5.48527 3.20092 1.000 55.52693 221 MET B C 1
ATOM 3803 O O . MET B 1 214 ? -11.95710 -6.62532 2.82611 1.000 58.39023 221 MET B O 1
ATOM 3808 N N . ALA B 1 215 ? -11.23686 -4.66574 3.62392 1.000 50.15029 222 ALA B N 1
ATOM 3809 C CA . ALA B 1 215 ? -9.82349 -5.09164 3.63430 1.000 56.71067 222 ALA B CA 1
ATOM 3810 C C . ALA B 1 215 ? -9.57440 -6.02996 4.80136 1.000 56.44322 222 ALA B C 1
ATOM 3811 O O . ALA B 1 215 ? -8.77277 -6.95456 4.70092 1.000 59.01025 222 ALA B O 1
ATOM 3813 N N . THR B 1 216 ? -10.23874 -5.76083 5.92241 1.000 56.10865 223 THR B N 1
ATOM 3814 C CA . THR B 1 216 ? -10.18355 -6.65158 7.07583 1.000 56.18937 223 THR B CA 1
ATOM 3815 C C . THR B 1 216 ? -10.84089 -7.98730 6.72004 1.000 59.78179 223 THR B C 1
ATOM 3816 O O . THR B 1 216 ? -10.33186 -9.06121 7.05880 1.000 61.22629 223 THR B O 1
ATOM 3820 N N . ILE B 1 217 ? -11.97671 -7.92471 6.03777 1.000 56.33071 224 ILE B N 1
ATOM 3821 C CA . ILE B 1 217 ? -12.67108 -9.15098 5.65671 1.000 61.56838 224 ILE B CA 1
ATOM 3822 C C . ILE B 1 217 ? -11.80934 -9.96594 4.71145 1.000 66.39328 224 ILE B C 1
ATOM 3823 O O . ILE B 1 217 ? -11.54411 -11.14502 4.95833 1.000 65.85393 224 ILE B O 1
ATOM 3828 N N . TRP B 1 218 ? -11.32515 -9.31016 3.66447 1.000 62.09997 225 TRP B N 1
ATOM 3829 C CA . TRP B 1 218 ? -10.52551 -9.95957 2.64319 1.000 62.20279 225 TRP B CA 1
ATOM 3830 C C . TRP B 1 218 ? -9.24661 -10.59723 3.19589 1.000 64.98558 225 TRP B C 1
ATOM 3831 O O . TRP B 1 218 ? -8.83923 -11.66840 2.74868 1.000 68.66808 225 TRP B O 1
ATOM 3842 N N . SER B 1 219 ? -8.60653 -9.93251 4.15118 1.000 61.19610 226 SER B N 1
ATOM 3843 C CA . SER B 1 219 ? -7.36903 -10.44744 4.71907 1.000 65.01010 226 SER B CA 1
ATOM 3844 C C . SER B 1 219 ? -7.60946 -11.24837 6.00009 1.000 61.98748 226 SER B C 1
ATOM 3845 O O . SER B 1 219 ? -6.67121 -11.55209 6.74088 1.000 61.54603 226 SER B O 1
ATOM 3848 N N . ASN B 1 220 ? -8.87150 -11.58902 6.23963 1.000 69.64452 227 ASN B N 1
ATOM 3849 C CA . ASN B 1 220 ? -9.29598 -12.33121 7.42483 1.000 64.11634 227 ASN B CA 1
ATOM 3850 C C . ASN B 1 220 ? -8.71235 -11.74423 8.71303 1.000 60.78924 227 ASN B C 1
ATOM 3851 O O . ASN B 1 220 ? -8.06039 -12.44916 9.48945 1.000 65.89632 227 ASN B O 1
ATOM 3856 N N . GLY B 1 221 ? -8.88133 -10.44254 8.90017 1.000 57.39282 228 GLY B N 1
ATOM 3857 C CA . GLY B 1 221 ? -8.46036 -9.78076 10.11883 1.000 51.83502 228 GLY B CA 1
ATOM 3858 C C . GLY B 1 221 ? -7.08618 -9.15478 10.17803 1.000 56.95874 228 GLY B C 1
ATOM 3859 O O . GLY B 1 221 ? -6.73156 -8.52427 11.17740 1.000 59.94845 228 GLY B O 1
ATOM 3860 N N . ARG B 1 222 ? -6.29251 -9.30161 9.12645 1.000 60.33510 229 ARG B N 1
ATOM 3861 C CA . ARG B 1 222 ? -4.92340 -8.76750 9.17106 1.000 55.17728 229 ARG B CA 1
ATOM 3862 C C . ARG B 1 222 ? -4.89506 -7.24513 8.88108 1.000 56.10814 229 ARG B C 1
ATOM 3863 O O . ARG B 1 222 ? -4.27680 -6.48465 9.62857 1.000 59.11745 229 ARG B O 1
ATOM 3871 N N . LEU B 1 223 ? -5.50830 -6.79640 7.78468 1.000 49.95393 230 LEU B N 1
ATOM 3872 C CA . LEU B 1 223 ? -5.53138 -5.35294 7.49681 1.000 52.02713 230 LEU B CA 1
ATOM 3873 C C . LEU B 1 223 ? -6.45867 -4.59613 8.46471 1.000 54.07199 230 LEU B C 1
ATOM 3874 O O . LEU B 1 223 ? -7.59528 -5.00962 8.68731 1.000 56.50906 230 LEU B O 1
ATOM 3879 N N . CYS B 1 224 ? -5.97905 -3.48952 9.02471 1.000 50.36665 231 CYS B N 1
ATOM 3880 C CA . CYS B 1 224 ? -6.75716 -2.64409 9.93807 1.000 50.99948 231 CYS B CA 1
ATOM 3881 C C . CYS B 1 224 ? -7.81726 -1.73653 9.27542 1.000 55.46137 231 CYS B C 1
ATOM 3882 O O . CYS B 1 224 ? -7.45047 -0.82398 8.52675 1.000 55.62559 231 CYS B O 1
ATOM 3885 N N . ASN B 1 225 ? -9.11076 -1.97432 9.51023 1.000 51.39178 232 ASN B N 1
ATOM 3886 C CA . ASN B 1 225 ? -10.13725 -1.02345 9.03372 1.000 52.83488 232 ASN B CA 1
ATOM 3887 C C . ASN B 1 225 ? -10.25502 0.15502 9.98654 1.000 51.87897 232 ASN B C 1
ATOM 3888 O O . ASN B 1 225 ? -11.01785 0.11773 10.94351 1.000 61.76726 232 ASN B O 1
ATOM 3893 N N . VAL B 1 226 ? -9.49542 1.20497 9.71871 1.000 52.57798 233 VAL B N 1
ATOM 3894 C CA . VAL B 1 226 ? -9.26182 2.23485 10.72052 1.000 52.10303 233 VAL B CA 1
ATOM 3895 C C . VAL B 1 226 ? -10.52253 3.03283 11.02987 1.000 54.15660 233 VAL B C 1
ATOM 3896 O O . VAL B 1 226 ? -11.33344 3.33379 10.15241 1.000 53.78553 233 VAL B O 1
ATOM 3900 N N . LYS B 1 227 ? -10.67455 3.36508 12.30382 1.000 55.92043 234 LYS B N 1
ATOM 3901 C CA . LYS B 1 227 ? -11.75935 4.20236 12.75779 1.000 58.95483 234 LYS B CA 1
ATOM 3902 C C . LYS B 1 227 ? -11.28434 5.62424 12.69433 1.000 56.07392 234 LYS B C 1
ATOM 3903 O O . LYS B 1 227 ? -10.24078 5.96579 13.24151 1.000 59.90414 234 LYS B O 1
ATOM 3909 N N . HIS B 1 228 ? -12.05121 6.45797 12.02090 1.000 55.90484 235 HIS B N 1
ATOM 3910 C CA . HIS B 1 228 ? -11.68387 7.84952 11.87148 1.000 60.69565 235 HIS B CA 1
ATOM 3911 C C . HIS B 1 228 ? -12.91275 8.74562 11.90182 1.000 61.12487 235 HIS B C 1
ATOM 3912 O O . HIS B 1 228 ? -14.03075 8.27169 11.73533 1.000 62.89172 235 HIS B O 1
ATOM 3919 N N . ARG B 1 229 ? -12.68003 10.04374 12.07939 1.000 64.32666 236 ARG B N 1
ATOM 3920 C CA . ARG B 1 229 ? -13.73445 11.05987 12.11981 1.000 73.77160 236 ARG B CA 1
ATOM 3921 C C . ARG B 1 229 ? -13.10028 12.37838 11.70731 1.000 76.85369 236 ARG B C 1
ATOM 3922 O O . ARG B 1 229 ? -11.87190 12.48560 11.65463 1.000 71.17248 236 ARG B O 1
ATOM 3930 N N . VAL B 1 230 ? -13.92766 13.37329 11.40075 1.000 75.94165 237 VAL B N 1
ATOM 3931 C CA . VAL B 1 230 ? -13.41895 14.70781 11.09975 1.000 81.73598 237 VAL B CA 1
ATOM 3932 C C . VAL B 1 230 ? -13.77625 15.66766 12.23033 1.000 84.49674 237 VAL B C 1
ATOM 3933 O O . VAL B 1 230 ? -14.95065 15.81645 12.56106 1.000 88.74369 237 VAL B O 1
ATOM 3937 N N . GLN B 1 231 ? -12.77824 16.30972 12.83405 1.000 84.36167 238 GLN B N 1
ATOM 3938 C CA . GLN B 1 231 ? -13.06988 17.26129 13.90317 1.000 87.30972 238 GLN B CA 1
ATOM 3939 C C . GLN B 1 231 ? -13.01783 18.71379 13.45100 1.000 87.46250 238 GLN B C 1
ATOM 3940 O O . GLN B 1 231 ? -12.11825 19.11148 12.70976 1.000 85.60324 238 GLN B O 1
ATOM 3946 N N . CYS B 1 232 ? -13.97864 19.50558 13.92046 1.000 89.97929 239 CYS B N 1
ATOM 3947 C CA . CYS B 1 232 ? -13.97807 20.94358 13.66594 1.000 89.41042 239 CYS B CA 1
ATOM 3948 C C . CYS B 1 232 ? -13.07419 21.67040 14.64757 1.000 88.65934 239 CYS B C 1
ATOM 3949 O O . CYS B 1 232 ? -13.24542 21.57812 15.86310 1.000 89.44973 239 CYS B O 1
ATOM 3952 N N . LYS B 1 233 ? -12.12007 22.40696 14.09546 1.000 90.59643 240 LYS B N 1
ATOM 3953 C CA . LYS B 1 233 ? -11.09394 23.07625 14.88001 1.000 89.30930 240 LYS B CA 1
ATOM 3954 C C . LYS B 1 233 ? -11.16403 24.58586 14.68966 1.000 87.62854 240 LYS B C 1
ATOM 3955 O O . LYS B 1 233 ? -10.64370 25.35065 15.50053 1.000 87.37707 240 LYS B O 1
ATOM 3961 N N . GLU B 1 234 ? -11.78874 25.00477 13.59147 1.000 89.92691 241 GLU B N 1
ATOM 3962 C CA . GLU B 1 234 ? -11.95564 26.42142 13.26852 1.000 88.80156 241 GLU B CA 1
ATOM 3963 C C . GLU B 1 234 ? -13.23376 26.59828 12.46016 1.000 88.23909 241 GLU B C 1
ATOM 3964 O O . GLU B 1 234 ? -13.54949 25.78861 11.58684 1.000 87.13688 241 GLU B O 1
ATOM 3970 N N . ALA B 1 235 ? -13.96127 27.66840 12.75440 1.000 88.18890 242 ALA B N 1
ATOM 3971 C CA . ALA B 1 235 ? -15.14688 28.02276 11.99282 1.000 86.94595 242 ALA B CA 1
ATOM 3972 C C . ALA B 1 235 ? -14.72778 28.37098 10.57859 1.000 87.71789 242 ALA B C 1
ATOM 3973 O O . ALA B 1 235 ? -14.27082 29.48400 10.30734 1.000 87.63679 242 ALA B O 1
ATOM 3975 N N . THR B 1 236 ? -14.86805 27.41913 9.67009 1.000 82.93489 243 THR B N 1
ATOM 3976 C CA . THR B 1 236 ? -14.35066 27.65386 8.34471 1.000 81.63094 243 THR B CA 1
ATOM 3977 C C . THR B 1 236 ? -15.10658 26.84163 7.29753 1.000 78.64463 243 THR B C 1
ATOM 3978 O O . THR B 1 236 ? -15.99604 26.04431 7.62391 1.000 79.59688 243 THR B O 1
ATOM 3982 N N . MET B 1 237 ? -14.74066 27.04709 6.03892 1.000 68.05824 244 MET B N 1
ATOM 3983 C CA . MET B 1 237 ? -15.29615 26.27921 4.95142 1.000 66.22547 244 MET B CA 1
ATOM 3984 C C . MET B 1 237 ? -14.25763 25.22820 4.58722 1.000 64.00262 244 MET B C 1
ATOM 3985 O O . MET B 1 237 ? -13.06966 25.53270 4.48767 1.000 66.18822 244 MET B O 1
ATOM 3990 N N . ARG B 1 238 ? -14.67626 23.98321 4.40621 1.000 56.19457 245 ARG B N 1
ATOM 3991 C CA . ARG B 1 238 ? -13.68343 22.94991 4.19442 1.000 54.02806 245 ARG B CA 1
ATOM 3992 C C . ARG B 1 238 ? -14.17884 22.04467 3.07274 1.000 52.08336 245 ARG B C 1
ATOM 3993 O O . ARG B 1 238 ? -15.35726 21.69141 3.05169 1.000 47.80068 245 ARG B O 1
ATOM 4001 N N . TYR B 1 239 ? -13.30859 21.71022 2.12457 1.000 43.69092 246 TYR B N 1
ATOM 4002 C CA . TYR B 1 239 ? -13.68115 20.87384 0.98059 1.000 39.04064 246 TYR B CA 1
ATOM 4003 C C . TYR B 1 239 ? -12.82579 19.63898 0.89857 1.000 48.48584 246 TYR B C 1
ATOM 4004 O O . TYR B 1 239 ? -11.59544 19.72964 1.05961 1.000 48.33905 246 TYR B O 1
ATOM 4013 N N . SER B 1 240 ? -13.44235 18.48588 0.64509 1.000 43.45823 247 SER B N 1
ATOM 4014 C CA . SER B 1 240 ? -12.65948 17.26139 0.51277 1.000 40.61596 247 SER B CA 1
ATOM 4015 C C . SER B 1 240 ? -13.17537 16.43457 -0.63663 1.000 46.20773 247 SER B C 1
ATOM 4016 O O . SER B 1 240 ? -14.36750 16.51276 -1.00001 1.000 46.72293 247 SER B O 1
ATOM 4019 N N . ILE B 1 241 ? -12.26131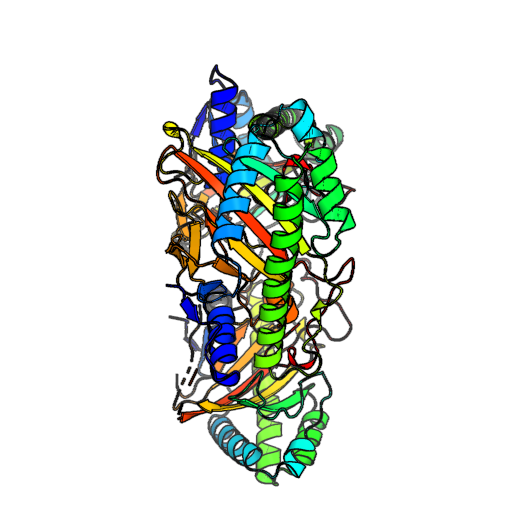 15.70468 -1.25045 1.000 38.87861 248 ILE B N 1
ATOM 4020 C CA . ILE B 1 241 ? -12.54418 14.76453 -2.33836 1.000 43.07580 248 ILE B CA 1
ATOM 4021 C C . ILE B 1 241 ? -12.14992 13.36878 -1.94876 1.000 43.45777 248 ILE B C 1
ATOM 4022 O O . ILE B 1 241 ? -10.99539 13.14850 -1.57436 1.000 43.68599 248 ILE B O 1
ATOM 4027 N N . ALA B 1 242 ? -13.08676 12.42807 -1.99580 1.000 39.14848 249 ALA B N 1
ATOM 4028 C CA . ALA B 1 242 ? -12.77061 11.05566 -1.59940 1.000 40.89082 249 ALA B CA 1
ATOM 4029 C C . ALA B 1 242 ? -13.09229 10.06801 -2.69706 1.000 42.91094 249 ALA B C 1
ATOM 4030 O O . ALA B 1 242 ? -14.11890 10.18730 -3.39648 1.000 45.41016 249 ALA B O 1
ATOM 4032 N N . SER B 1 243 ? -12.19356 9.10948 -2.89077 1.000 42.29686 250 SER B N 1
ATOM 4033 C CA . SER B 1 243 ? -12.43870 8.04766 -3.85180 1.000 44.67012 250 SER B CA 1
ATOM 4034 C C . SER B 1 243 ? -12.35487 6.70446 -3.15570 1.000 51.25130 250 SER B C 1
ATOM 4035 O O . SER B 1 243 ? -11.28005 6.34010 -2.62061 1.000 43.14048 250 SER B O 1
ATOM 4038 N N . PHE B 1 244 ? -13.49022 5.99306 -3.15929 1.000 44.39325 251 PHE B N 1
ATOM 4039 C CA . PHE B 1 244 ? -13.65690 4.73820 -2.43408 1.000 46.60772 251 PHE B CA 1
ATOM 4040 C C . PHE B 1 244 ? -13.57947 3.56546 -3.39229 1.000 48.52614 251 PHE B C 1
ATOM 4041 O O . PHE B 1 244 ? -14.39751 3.45700 -4.31744 1.000 53.80860 251 PHE B O 1
ATOM 4049 N N . LEU B 1 245 ? -12.63074 2.67454 -3.17080 1.000 40.32488 252 LEU B N 1
ATOM 4050 C CA . LEU B 1 245 ? -12.64969 1.37970 -3.84707 1.000 48.65855 252 LEU B CA 1
ATOM 4051 C C . LEU B 1 245 ? -13.55193 0.45965 -3.03178 1.000 51.82222 252 LEU B C 1
ATOM 4052 O O . LEU B 1 245 ? -13.24381 0.15703 -1.87995 1.000 47.95190 252 LEU B O 1
ATOM 4057 N N . LEU B 1 246 ? -14.65880 0.01321 -3.61506 1.000 53.63265 253 LEU B N 1
ATOM 4058 C CA . LEU B 1 246 ? -15.64749 -0.75308 -2.84751 1.000 56.06972 253 LEU B CA 1
ATOM 4059 C C . LEU B 1 246 ? -15.30090 -2.22949 -2.94584 1.000 65.42221 253 LEU B C 1
ATOM 4060 O O . LEU B 1 246 ? -14.27196 -2.59159 -3.51668 1.000 65.39454 253 LEU B O 1
ATOM 4065 N N . GLY B 1 247 ? -16.12325 -3.08564 -2.35471 1.000 72.27877 254 GLY B N 1
ATOM 4066 C CA . GLY B 1 247 ? -15.89033 -4.51279 -2.47463 1.000 75.26456 254 GLY B CA 1
ATOM 4067 C C . GLY B 1 247 ? -16.53704 -5.04960 -3.73691 1.000 78.04119 254 GLY B C 1
ATOM 4068 O O . GLY B 1 247 ? -16.99719 -4.28080 -4.57818 1.000 73.58870 254 GLY B O 1
ATOM 4069 N N . PRO B 1 248 ? -16.61291 -6.38014 -3.85909 1.000 82.64319 255 PRO B N 1
ATOM 4070 C CA . PRO B 1 248 ? -17.23572 -6.97780 -5.04129 1.000 84.03214 255 PRO B CA 1
ATOM 4071 C C . PRO B 1 248 ? -18.73633 -6.68556 -5.09968 1.000 84.70126 255 PRO B C 1
ATOM 4072 O O . PRO B 1 248 ? -19.43252 -6.73040 -4.07850 1.000 80.85253 255 PRO B O 1
ATOM 4076 N N . MET B 1 249 ? -19.20775 -6.41426 -6.31367 1.000 81.59293 256 MET B N 1
ATOM 4077 C CA . MET B 1 249 ? -20.60693 -6.12350 -6.60031 1.000 86.72246 256 MET B CA 1
ATOM 4078 C C . MET B 1 249 ? -21.49218 -7.33378 -6.27311 1.000 91.71247 256 MET B C 1
ATOM 4079 O O . MET B 1 249 ? -21.34273 -8.39400 -6.88937 1.000 88.68842 256 MET B O 1
ATOM 4084 N N . ASP B 1 250 ? -22.39192 -7.17742 -5.30130 1.000 91.64889 257 ASP B N 1
ATOM 4085 C CA . ASP B 1 250 ? -23.30574 -8.24596 -4.86652 1.000 92.55706 257 ASP B CA 1
ATOM 4086 C C . ASP B 1 250 ? -22.72709 -9.65276 -4.84438 1.000 96.78067 257 ASP B C 1
ATOM 4087 O O . ASP B 1 250 ? -23.21780 -10.56373 -5.50736 1.000 100.37290 257 ASP B O 1
ATOM 4092 N N . THR B 1 251 ? -21.62730 -9.78055 -4.12279 1.000 95.86371 258 THR B N 1
ATOM 4093 C CA . THR B 1 251 ? -20.97609 -11.04477 -3.86468 1.000 95.74374 258 THR B CA 1
ATOM 4094 C C . THR B 1 251 ? -20.44657 -10.85500 -2.46779 1.000 98.84860 258 THR B C 1
ATOM 4095 O O . THR B 1 251 ? -20.14608 -9.72053 -2.09237 1.000 94.05104 258 THR B O 1
ATOM 4099 N N . ASP B 1 252 ? -20.36381 -11.90435 -1.65937 1.000 102.01528 259 ASP B N 1
ATOM 4100 C CA . ASP B 1 252 ? -19.60245 -11.69693 -0.45055 1.000 100.55781 259 ASP B CA 1
ATOM 4101 C C . ASP B 1 252 ? -18.29654 -12.42365 -0.68506 1.000 100.88003 259 ASP B C 1
ATOM 4102 O O . ASP B 1 252 ? -18.26268 -13.64973 -0.79087 1.000 102.77993 259 ASP B O 1
ATOM 4107 N N . LEU B 1 253 ? -17.22448 -11.65511 -0.78548 1.000 97.35777 260 LEU B N 1
ATOM 4108 C CA . LEU B 1 253 ? -15.90942 -12.22922 -0.95693 1.000 95.66292 260 LEU B CA 1
ATOM 4109 C C . LEU B 1 253 ? -15.57615 -12.79843 0.41845 1.000 94.45694 260 LEU B C 1
ATOM 4110 O O . LEU B 1 253 ? -15.58986 -12.07987 1.41827 1.000 95.11926 260 LEU B O 1
ATOM 4115 N N . GLU B 1 254 ? -15.34624 -14.09836 0.49362 1.000 93.92152 261 GLU B N 1
ATOM 4116 C CA . GLU B 1 254 ? -14.73781 -14.64996 1.68975 1.000 94.86812 261 GLU B CA 1
ATOM 4117 C C . GLU B 1 254 ? -13.22836 -14.45006 1.59620 1.000 89.21883 261 GLU B C 1
ATOM 4118 O O . GLU B 1 254 ? -12.72498 -14.08353 0.52804 1.000 86.23089 261 GLU B O 1
ATOM 4124 N N . PRO B 1 255 ? -12.50265 -14.62817 2.71692 1.000 87.42883 262 PRO B N 1
ATOM 4125 C CA . PRO B 1 255 ? -11.06925 -14.36490 2.56645 1.000 83.15121 262 PRO B CA 1
ATOM 4126 C C . PRO B 1 255 ? -10.52335 -15.46505 1.67086 1.000 88.17461 262 PRO B C 1
ATOM 4127 O O . PRO B 1 255 ? -10.98008 -16.59811 1.82481 1.000 90.76334 262 PRO B O 1
ATOM 4131 N N . PRO B 1 256 ? -9.58315 -15.15872 0.75908 1.000 88.80215 263 PRO B N 1
ATOM 4132 C CA . PRO B 1 256 ? -8.92340 -16.27225 0.06397 1.000 87.66000 263 PRO B CA 1
ATOM 4133 C C . PRO B 1 256 ? -8.36951 -17.28525 1.06835 1.000 87.38879 263 PRO B C 1
ATOM 4134 O O . PRO B 1 256 ? -7.81297 -16.88709 2.09284 1.000 87.54445 263 PRO B O 1
ATOM 4138 N N . SER B 1 257 ? -8.55774 -18.56932 0.77269 1.000 89.62280 264 SER B N 1
ATOM 4139 C CA . SER B 1 257 ? -8.19738 -19.67674 1.66712 1.000 92.51733 264 SER B CA 1
ATOM 4140 C C . SER B 1 257 ? -6.90277 -19.48177 2.45922 1.000 87.98074 264 SER B C 1
ATOM 4141 O O . SER B 1 257 ? -6.85338 -19.77133 3.65176 1.000 87.25698 264 SER B O 1
ATOM 4144 N N . GLU B 1 258 ? -5.86294 -19.00131 1.78654 1.000 87.15184 265 GLU B N 1
ATOM 4145 C CA . GLU B 1 258 ? -4.55283 -18.76139 2.39559 1.000 84.78940 265 GLU B CA 1
ATOM 4146 C C . GLU B 1 258 ? -4.60700 -17.91608 3.67718 1.000 85.29085 265 GLU B C 1
ATOM 4147 O O . GLU B 1 258 ? -3.74845 -18.04296 4.56155 1.000 82.16005 265 GLU B O 1
ATOM 4153 N N . PHE B 1 259 ? -5.59462 -17.02588 3.74998 1.000 84.34830 266 PHE B N 1
ATOM 4154 C CA . PHE B 1 259 ? -5.73715 -16.10996 4.88196 1.000 82.37207 266 PHE B CA 1
ATOM 4155 C C . PHE B 1 259 ? -6.38665 -16.77301 6.10047 1.000 81.37185 266 PHE B C 1
ATOM 4156 O O . PHE B 1 259 ? -6.22743 -16.30700 7.23502 1.000 78.60265 266 PHE B O 1
ATOM 4164 N N . VAL B 1 260 ? -7.11401 -17.86054 5.86977 1.000 82.25741 267 VAL B N 1
ATOM 4165 C CA . VAL B 1 260 ? -7.83761 -18.52036 6.95352 1.000 81.68660 267 VAL B CA 1
ATOM 4166 C C . VAL B 1 260 ? -7.15984 -19.84951 7.34760 1.000 78.73739 267 VAL B C 1
ATOM 4167 O O . VAL B 1 260 ? -6.86818 -20.70273 6.50503 1.000 73.06020 267 VAL B O 1
ATOM 4171 N N . ASP B 1 261 ? -6.87111 -19.98009 8.64087 1.000 77.23567 268 ASP B N 1
ATOM 4172 C CA . ASP B 1 261 ? -6.23986 -21.17409 9.19898 1.000 79.94002 268 ASP B CA 1
ATOM 4173 C C . ASP B 1 261 ? -6.56717 -21.28909 10.69982 1.000 80.51630 268 ASP B C 1
ATOM 4174 O O . ASP B 1 261 ? -7.33080 -20.47607 11.22601 1.000 77.96800 268 ASP B O 1
ATOM 4179 N N . ALA B 1 262 ? -5.98309 -22.27268 11.38920 1.000 77.75568 269 ALA B N 1
ATOM 4180 C CA . ALA B 1 262 ? -6.36036 -22.56578 12.77806 1.000 74.45484 269 ALA B CA 1
ATOM 4181 C C . ALA B 1 262 ? -6.20500 -21.36973 13.71290 1.000 75.56438 269 ALA B C 1
ATOM 4182 O O . ALA B 1 262 ? -7.04818 -21.15595 14.59047 1.000 75.79018 269 ALA B O 1
ATOM 4184 N N . GLU B 1 263 ? -5.17028 -20.56258 13.48211 1.000 71.50040 270 GLU B N 1
ATOM 4185 C CA . GLU B 1 263 ? -4.87864 -19.39438 14.31815 1.000 72.28098 270 GLU B CA 1
ATOM 4186 C C . GLU B 1 263 ? -5.55220 -18.10724 13.79888 1.000 73.32660 270 GLU B C 1
ATOM 4187 O O . GLU B 1 263 ? -5.49446 -17.05650 14.44370 1.000 70.31694 270 GLU B O 1
ATOM 4193 N N . HIS B 1 264 ? -6.17494 -18.19843 12.62697 1.000 72.00598 271 HIS B N 1
ATOM 4194 C CA . HIS B 1 264 ? -6.90549 -17.07800 12.04355 1.000 71.97539 271 HIS B CA 1
ATOM 4195 C C . HIS B 1 264 ? -8.26851 -17.56038 11.52361 1.000 75.48190 271 HIS B C 1
ATOM 4196 O O . HIS B 1 264 ? -8.44215 -17.80169 10.32718 1.000 72.48599 271 HIS B O 1
ATOM 4203 N N . PRO B 1 265 ? -9.23524 -17.73750 12.44277 1.000 75.01634 272 PRO B N 1
ATOM 4204 C CA . PRO B 1 265 ? -10.56472 -18.27603 12.12929 1.000 78.77947 272 PRO B CA 1
ATOM 4205 C C . PRO B 1 265 ? -11.40270 -17.35211 11.22262 1.000 76.35604 272 PRO B C 1
ATOM 4206 O O . PRO B 1 265 ? -11.06753 -16.17215 11.09942 1.000 68.01995 272 PRO B O 1
ATOM 4210 N N . ARG B 1 266 ? -12.43620 -17.92924 10.59664 1.000 77.70556 273 ARG B N 1
ATOM 4211 C CA . ARG B 1 266 ? -13.38624 -17.28620 9.66295 1.000 77.25862 273 ARG B CA 1
ATOM 4212 C C . ARG B 1 266 ? -12.87974 -17.26924 8.22795 1.000 79.31885 273 ARG B C 1
ATOM 4213 O O . ARG B 1 266 ? -13.65316 -17.50217 7.29463 1.000 84.47486 273 ARG B O 1
ATOM 4221 N N . MET C 1 1 ? -4.20202 -8.12513 36.79725 1.000 105.13642 8 MET C N 1
ATOM 4222 C CA . MET C 1 1 ? -3.80388 -9.48127 37.16113 1.000 105.99528 8 MET C CA 1
ATOM 4223 C C . MET C 1 1 ? -4.92768 -10.50881 37.05267 1.000 105.19884 8 MET C C 1
ATOM 4224 O O . MET C 1 1 ? -5.97166 -10.37320 37.70049 1.000 101.82514 8 MET C O 1
ATOM 4229 N N . ILE C 1 2 ? -4.71841 -11.52821 36.22296 1.000 102.98666 9 ILE C N 1
ATOM 4230 C CA . ILE C 1 2 ? -5.69327 -12.60364 36.11212 1.000 99.33849 9 ILE C CA 1
ATOM 4231 C C . ILE C 1 2 ? -5.35133 -13.59882 37.22346 1.000 97.34088 9 ILE C C 1
ATOM 4232 O O . ILE C 1 2 ? -4.17474 -13.88255 37.47699 1.000 92.23957 9 ILE C O 1
ATOM 4237 N N . PRO C 1 3 ? -6.38399 -14.12891 37.89123 1.000 93.50663 10 PRO C N 1
ATOM 4238 C CA . PRO C 1 3 ? -6.23970 -14.95462 39.09540 1.000 88.92035 10 PRO C CA 1
ATOM 4239 C C . PRO C 1 3 ? -5.69914 -16.35326 38.88076 1.000 84.72968 10 PRO C C 1
ATOM 4240 O O . PRO C 1 3 ? -5.76061 -16.92014 37.79498 1.000 85.43949 10 PRO C O 1
ATOM 4244 N N . THR C 1 4 ? -5.12100 -16.88224 39.94642 1.000 84.64258 11 THR C N 1
ATOM 4245 C CA . THR C 1 4 ? -4.66688 -18.25975 39.98103 1.000 87.80394 11 THR C CA 1
ATOM 4246 C C . THR C 1 4 ? -5.61152 -19.04233 40.89468 1.000 91.44352 11 THR C C 1
ATOM 4247 O O . THR C 1 4 ? -5.78799 -18.68267 42.05558 1.000 93.10857 11 THR C O 1
ATOM 4251 N N . ILE C 1 5 ? -6.19633 -20.12308 40.38216 1.000 89.87262 12 ILE C N 1
ATOM 4252 C CA . ILE C 1 5 ? -7.24916 -20.84583 41.10417 1.000 86.44026 12 ILE C CA 1
ATOM 4253 C C . ILE C 1 5 ? -6.79044 -22.22636 41.59314 1.000 86.92646 12 ILE C C 1
ATOM 4254 O O . ILE C 1 5 ? -6.25697 -23.03107 40.82259 1.000 87.88206 12 ILE C O 1
ATOM 4259 N N . ASP C 1 6 ? -6.98057 -22.48368 42.88526 1.000 84.04667 13 ASP C N 1
ATOM 4260 C CA . ASP C 1 6 ? -6.58838 -23.75857 43.48101 1.000 91.44936 13 ASP C CA 1
ATOM 4261 C C . ASP C 1 6 ? -7.71597 -24.77347 43.27464 1.000 93.68078 13 ASP C C 1
ATOM 4262 O O . ASP C 1 6 ? -8.78014 -24.67608 43.89179 1.000 94.08514 13 ASP C O 1
ATOM 4267 N N . LEU C 1 7 ? -7.48326 -25.74050 42.39293 1.000 94.24842 14 LEU C N 1
ATOM 4268 C CA . LEU C 1 7 ? -8.49821 -26.73816 42.06716 1.000 93.31314 14 LEU C CA 1
ATOM 4269 C C . LEU C 1 7 ? -8.61807 -27.80444 43.15052 1.000 93.01850 14 LEU C C 1
ATOM 4270 O O . LEU C 1 7 ? -9.39616 -28.74593 43.01293 1.000 91.77913 14 LEU C O 1
ATOM 4275 N N . GLU C 1 8 ? -7.82590 -27.68094 44.21043 1.000 95.05037 15 GLU C N 1
ATOM 4276 C CA . GLU C 1 8 ? -7.94981 -28.60577 45.32588 1.000 95.14458 15 GLU C CA 1
ATOM 4277 C C . GLU C 1 8 ? -8.82807 -28.06286 46.44651 1.000 96.60049 15 GLU C C 1
ATOM 4278 O O . GLU C 1 8 ? -8.94792 -28.70585 47.49215 1.000 95.34863 15 GLU C O 1
ATOM 4284 N N . GLU C 1 9 ? -9.45967 -26.90746 46.24689 1.000 93.90571 16 GLU C N 1
ATOM 4285 C CA . GLU C 1 9 ? -10.33149 -26.38860 47.29940 1.000 95.90923 16 GLU C CA 1
ATOM 4286 C C . GLU C 1 9 ? -11.56493 -27.25400 47.48476 1.000 90.36461 16 GLU C C 1
ATOM 4287 O O . GLU C 1 9 ? -12.25282 -27.58274 46.52447 1.000 89.58018 16 GLU C O 1
ATOM 4293 N N . VAL C 1 10 ? -11.84131 -27.59219 48.73824 1.000 90.10876 17 VAL C N 1
ATOM 4294 C CA . VAL C 1 10 ? -12.83753 -28.59426 49.08139 1.000 91.47300 17 VAL C CA 1
ATOM 4295 C C . VAL C 1 10 ? -14.24157 -28.06092 48.84571 1.000 88.85701 17 VAL C C 1
ATOM 4296 O O . VAL C 1 10 ? -15.14263 -28.80947 48.46266 1.000 88.35325 17 VAL C O 1
ATOM 4300 N N . SER C 1 11 ? -14.41498 -26.75663 49.03051 1.000 86.73058 18 SER C N 1
ATOM 4301 C CA . SER C 1 11 ? -15.73444 -26.16518 48.90556 1.000 86.23876 18 SER C CA 1
ATOM 4302 C C . SER C 1 11 ? -16.10628 -25.93243 47.44584 1.000 81.22469 18 SER C C 1
ATOM 4303 O O . SER C 1 11 ? -15.56836 -25.04187 46.78227 1.000 77.24094 18 SER C O 1
ATOM 4306 N N . ASP C 1 12 ? -17.06294 -26.72898 46.97204 1.000 82.32725 19 ASP C N 1
ATOM 4307 C CA . ASP C 1 12 ? -17.53454 -26.63810 45.59919 1.000 78.02081 19 ASP C CA 1
ATOM 4308 C C . ASP C 1 12 ? -18.08638 -25.26582 45.28527 1.000 77.69463 19 ASP C C 1
ATOM 4309 O O . ASP C 1 12 ? -17.86680 -24.73937 44.19348 1.000 76.61847 19 ASP C O 1
ATOM 4314 N N . LYS C 1 13 ? -18.76716 -24.65297 46.24574 1.000 74.37835 20 LYS C N 1
ATOM 4315 C CA . LYS C 1 13 ? -19.45756 -23.42198 45.90652 1.000 76.73801 20 LYS C CA 1
ATOM 4316 C C . LYS C 1 13 ? -18.47165 -22.26118 46.01218 1.000 73.43574 20 LYS C C 1
ATOM 4317 O O . LYS C 1 13 ? -18.65196 -21.23276 45.36448 1.000 77.03213 20 LYS C O 1
ATOM 4323 N N . ILE C 1 14 ? -17.39644 -22.45028 46.77294 1.000 78.26816 21 ILE C N 1
ATOM 4324 C CA . ILE C 1 14 ? -16.30666 -21.47173 46.78109 1.000 81.62983 21 ILE C CA 1
ATOM 4325 C C . ILE C 1 14 ? -15.45438 -21.59694 45.51035 1.000 78.98623 21 ILE C C 1
ATOM 4326 O O . ILE C 1 14 ? -15.11107 -20.59600 44.87306 1.000 79.99627 21 ILE C O 1
ATOM 4331 N N . LEU C 1 15 ? -15.13812 -22.82927 45.13017 1.000 76.34487 22 LEU C N 1
ATOM 4332 C CA . LEU C 1 15 ? -14.33370 -23.07479 43.93608 1.000 75.77145 22 LEU C CA 1
ATOM 4333 C C . LEU C 1 15 ? -15.01864 -22.54560 42.67870 1.000 73.17375 22 LEU C C 1
ATOM 4334 O O . LEU C 1 15 ? -14.45037 -21.75125 41.92707 1.000 74.52424 22 LEU C O 1
ATOM 4339 N N . ASN C 1 16 ? -16.25199 -22.98812 42.47110 1.000 73.02375 23 ASN C N 1
ATOM 4340 C CA . ASN C 1 16 ? -17.07951 -22.56691 41.34381 1.000 71.44489 23 ASN C CA 1
ATOM 4341 C C . ASN C 1 16 ? -17.26358 -21.04674 41.28291 1.000 72.19441 23 ASN C C 1
ATOM 4342 O O . ASN C 1 16 ? -17.42812 -20.47268 40.19715 1.000 66.16699 23 ASN C O 1
ATOM 4347 N N . GLN C 1 17 ? -17.32455 -20.39840 42.44104 1.000 72.52720 24 GLN C N 1
ATOM 4348 C CA . GLN C 1 17 ? -17.47729 -18.95055 42.44672 1.000 77.76165 24 GLN C CA 1
ATOM 4349 C C . GLN C 1 17 ? -16.22418 -18.24251 41.91724 1.000 76.55195 24 GLN C C 1
ATOM 4350 O O . GLN C 1 17 ? -16.31435 -17.35905 41.06205 1.000 70.18319 24 GLN C O 1
ATOM 4356 N N . LYS C 1 18 ? -15.05150 -18.67721 42.37257 1.000 79.87465 25 LYS C N 1
ATOM 4357 C CA . LYS C 1 18 ? -13.80194 -18.08776 41.89178 1.000 76.05593 25 LYS C CA 1
ATOM 4358 C C . LYS C 1 18 ? -13.63501 -18.34557 40.40651 1.000 75.52580 25 LYS C C 1
ATOM 4359 O O . LYS C 1 18 ? -13.26788 -17.45067 39.65397 1.000 76.82254 25 LYS C O 1
ATOM 4365 N N . ILE C 1 19 ? -13.96846 -19.55625 39.97754 1.000 76.31584 26 ILE C N 1
ATOM 4366 C CA . ILE C 1 19 ? -13.90108 -19.89062 38.56062 1.000 73.70132 26 ILE C CA 1
ATOM 4367 C C . ILE C 1 19 ? -14.85336 -19.05522 37.72355 1.000 68.82185 26 ILE C C 1
ATOM 4368 O O . ILE C 1 19 ? -14.45149 -18.52211 36.69101 1.000 68.85121 26 ILE C O 1
ATOM 4373 N N . ARG C 1 20 ? -16.11161 -18.95454 38.15915 1.000 70.68525 27 ARG C N 1
ATOM 4374 C CA . ARG C 1 20 ? -17.15961 -18.27576 37.37762 1.000 72.04903 27 ARG C CA 1
ATOM 4375 C C . ARG C 1 20 ? -16.88686 -16.79723 37.06455 1.000 76.71097 27 ARG C C 1
ATOM 4376 O O . ARG C 1 20 ? -17.15496 -16.33601 35.94215 1.000 77.94699 27 ARG C O 1
ATOM 4384 N N . GLU C 1 21 ? -16.42564 -16.02896 38.05076 1.000 77.57262 28 GLU C N 1
ATOM 4385 C CA . GLU C 1 21 ? -16.24265 -14.59628 37.78754 1.000 85.58327 28 GLU C CA 1
ATOM 4386 C C . GLU C 1 21 ? -14.81908 -14.29653 37.28171 1.000 77.06935 28 GLU C C 1
ATOM 4387 O O . GLU C 1 21 ? -14.63617 -13.38328 36.47477 1.000 81.22866 28 GLU C O 1
ATOM 4393 N N . ALA C 1 22 ? -13.83329 -15.08873 37.70727 1.000 74.78481 29 ALA C N 1
ATOM 4394 C CA . ALA C 1 22 ? -12.51540 -15.02019 37.06682 1.000 80.38518 29 ALA C CA 1
ATOM 4395 C C . ALA C 1 22 ? -12.73994 -15.20625 35.56939 1.000 74.66672 29 ALA C C 1
ATOM 4396 O O . ALA C 1 22 ? -12.16799 -14.49114 34.75840 1.000 77.76497 29 ALA C O 1
ATOM 4398 N N . SER C 1 23 ? -13.63327 -16.12611 35.20347 1.000 78.15201 30 SER C N 1
ATOM 4399 C CA . SER C 1 23 ? -13.92219 -16.43701 33.79394 1.000 77.73697 30 SER C CA 1
ATOM 4400 C C . SER C 1 23 ? -14.58735 -15.21554 33.10489 1.000 79.76942 30 SER C C 1
ATOM 4401 O O . SER C 1 23 ? -15.02707 -15.28269 31.96052 1.000 81.91752 30 SER C O 1
ATOM 4404 N N . GLU C 1 24 ? -14.63401 -14.07866 33.80180 1.000 86.39194 31 GLU C N 1
ATOM 4405 C CA . GLU C 1 24 ? -15.34147 -12.90384 33.27113 1.000 89.68679 31 GLU C CA 1
ATOM 4406 C C . GLU C 1 24 ? -14.79467 -11.49249 33.54250 1.000 87.78626 31 GLU C C 1
ATOM 4407 O O . GLU C 1 24 ? -15.47141 -10.49827 33.22706 1.000 90.98860 31 GLU C O 1
ATOM 4413 N N . CYS C 1 28 ? -10.75251 -15.45484 30.83753 1.000 65.91918 35 CYS C N 1
ATOM 4414 C CA . CYS C 1 28 ? -9.57729 -16.27250 31.10607 1.000 66.64027 35 CYS C CA 1
ATOM 4415 C C . CYS C 1 28 ? -9.12565 -16.18295 32.55643 1.000 69.05893 35 CYS C C 1
ATOM 4416 O O . CYS C 1 28 ? -9.45064 -15.22121 33.24666 1.000 66.82850 35 CYS C O 1
ATOM 4419 N N . PHE C 1 29 ? -8.34521 -17.18287 32.98505 1.000 69.43405 36 PHE C N 1
ATOM 4420 C CA . PHE C 1 29 ? -7.77854 -17.27193 34.33023 1.000 70.37541 36 PHE C CA 1
ATOM 4421 C C . PHE C 1 29 ? -6.69858 -18.36882 34.33352 1.000 74.17444 36 PHE C C 1
ATOM 4422 O O . PHE C 1 29 ? -6.63062 -19.15070 33.39181 1.000 73.35135 36 PHE C O 1
ATOM 4430 N N . ARG C 1 30 ? -5.84139 -18.41728 35.35725 1.000 77.31977 37 ARG C N 1
ATOM 4431 C CA . ARG C 1 30 ? -4.84165 -19.49565 35.49405 1.000 76.69101 37 ARG C CA 1
ATOM 4432 C C . ARG C 1 30 ? -5.18733 -20.54331 36.56826 1.000 78.37233 37 ARG C C 1
ATOM 4433 O O . ARG C 1 30 ? -5.78860 -20.20911 37.58093 1.000 84.66525 37 ARG C O 1
ATOM 4441 N N . VAL C 1 31 ? -4.77908 -21.79783 36.36564 1.000 79.03080 38 VAL C N 1
ATOM 4442 C CA . VAL C 1 31 ? -4.99108 -22.86640 37.36105 1.000 82.98794 38 VAL C CA 1
ATOM 4443 C C . VAL C 1 31 ? -3.73081 -23.52391 37.93366 1.000 87.67825 38 VAL C C 1
ATOM 4444 O O . VAL C 1 31 ? -2.76077 -23.75812 37.21274 1.000 89.60998 38 VAL C O 1
ATOM 4448 N N . ILE C 1 32 ? -3.75444 -23.83462 39.23156 1.000 87.27323 39 ILE C N 1
ATOM 4449 C CA . ILE C 1 32 ? -2.69696 -24.63645 39.86185 1.000 89.76436 39 ILE C CA 1
ATOM 4450 C C . ILE C 1 32 ? -3.35349 -25.84164 40.55190 1.000 90.56913 39 ILE C C 1
ATOM 4451 O O . ILE C 1 32 ? -4.56171 -25.81256 40.81262 1.000 92.45822 39 ILE C O 1
ATOM 4456 N N . ASN C 1 33 ? -2.56454 -26.86686 40.88413 1.000 89.40229 40 ASN C N 1
ATOM 4457 C CA . ASN C 1 33 ? -3.08519 -28.14146 41.38244 1.000 93.96841 40 ASN C CA 1
ATOM 4458 C C . ASN C 1 33 ? -4.10630 -28.75095 40.42094 1.000 92.37968 40 ASN C C 1
ATOM 4459 O O . ASN C 1 33 ? -5.23078 -29.08318 40.80131 1.000 91.31457 40 ASN C O 1
ATOM 4464 N N . HIS C 1 34 ? -3.68437 -28.86802 39.16294 1.000 88.74686 41 HIS C N 1
ATOM 4465 C CA . HIS C 1 34 ? -4.53308 -29.30190 38.06662 1.000 86.02894 41 HIS C CA 1
ATOM 4466 C C . HIS C 1 34 ? -4.97044 -30.75005 38.16099 1.000 83.06884 41 HIS C C 1
ATOM 4467 O O . HIS C 1 34 ? -5.99554 -31.13279 37.58393 1.000 81.84704 41 HIS C O 1
ATOM 4474 N N . GLY C 1 35 ? -4.20515 -31.54660 38.90217 1.000 80.30389 42 GLY C N 1
ATOM 4475 C CA . GLY C 1 35 ? -4.41943 -32.98136 38.93126 1.000 80.49918 42 GLY C CA 1
ATOM 4476 C C . GLY C 1 35 ? -3.75314 -33.56607 37.69480 1.000 77.64815 42 GLY C C 1
ATOM 4477 O O . GLY C 1 35 ? -3.80670 -34.77052 37.44198 1.000 81.32910 42 GLY C O 1
ATOM 4478 N N . VAL C 1 36 ? -3.13986 -32.68977 36.90568 1.000 78.76113 43 VAL C N 1
ATOM 4479 C CA . VAL C 1 36 ? -2.39142 -33.10843 35.72960 1.000 83.58642 43 VAL C CA 1
ATOM 4480 C C . VAL C 1 36 ? -0.93300 -33.32934 36.11823 1.000 83.45764 43 VAL C C 1
ATOM 4481 O O . VAL C 1 36 ? -0.26445 -32.41335 36.60687 1.000 83.81942 43 VAL C O 1
ATOM 4485 N N . SER C 1 37 ? -0.44878 -34.54651 35.88922 1.000 84.25377 44 SER C N 1
ATOM 4486 C CA . SER C 1 37 ? 0.90904 -34.92872 36.27223 1.000 84.97044 44 SER C CA 1
ATOM 4487 C C . SER C 1 37 ? 1.96499 -34.00172 35.68312 1.000 87.96013 44 SER C C 1
ATOM 4488 O O . SER C 1 37 ? 1.96210 -33.73436 34.48083 1.000 88.56793 44 SER C O 1
ATOM 4491 N N . LEU C 1 38 ? 2.84745 -33.49303 36.53892 1.000 91.09101 45 LEU C N 1
ATOM 4492 C CA . LEU C 1 38 ? 3.91614 -32.58710 36.10401 1.000 91.46131 45 LEU C CA 1
ATOM 4493 C C . LEU C 1 38 ? 5.04412 -33.28096 35.33765 1.000 87.78904 45 LEU C C 1
ATOM 4494 O O . LEU C 1 38 ? 5.64006 -32.68498 34.44267 1.000 86.68292 45 LEU C O 1
ATOM 4499 N N . SER C 1 39 ? 5.35996 -34.51627 35.71744 1.000 88.81191 46 SER C N 1
ATOM 4500 C CA . SER C 1 39 ? 6.36503 -35.29586 35.00118 1.000 90.74303 46 SER C CA 1
ATOM 4501 C C . SER C 1 39 ? 5.83474 -35.55209 33.59190 1.000 90.14314 46 SER C C 1
ATOM 4502 O O . SER C 1 39 ? 6.59344 -35.57847 32.61557 1.000 87.74870 46 SER C O 1
ATOM 4505 N N . LEU C 1 40 ? 4.52033 -35.76407 33.51549 1.000 87.96948 47 LEU C N 1
ATOM 4506 C CA . LEU C 1 40 ? 3.80521 -35.93542 32.25343 1.000 86.86611 47 LEU C CA 1
ATOM 4507 C C . LEU C 1 40 ? 3.84307 -34.64081 31.41193 1.000 85.46912 47 LEU C C 1
ATOM 4508 O O . LEU C 1 40 ? 4.07482 -34.70184 30.19645 1.000 79.44151 47 LEU C O 1
ATOM 4513 N N . MET C 1 41 ? 3.66620 -33.47959 32.05460 1.000 82.74945 48 MET C N 1
ATOM 4514 C CA . MET C 1 41 ? 3.76399 -32.18993 31.34742 1.000 83.61174 48 MET C CA 1
ATOM 4515 C C . MET C 1 41 ? 5.16955 -31.91514 30.80603 1.000 81.47868 48 MET C C 1
ATOM 4516 O O . MET C 1 41 ? 5.31051 -31.32479 29.73446 1.000 78.73376 48 MET C O 1
ATOM 4521 N N . ALA C 1 42 ? 6.19887 -32.28527 31.56813 1.000 87.06547 49 ALA C N 1
ATOM 4522 C CA . ALA C 1 42 ? 7.59008 -32.08476 31.14243 1.000 83.08421 49 ALA C CA 1
ATOM 4523 C C . ALA C 1 42 ? 7.94710 -32.97877 29.95626 1.000 79.07937 49 ALA C C 1
ATOM 4524 O O . ALA C 1 42 ? 8.63944 -32.54731 29.02901 1.000 80.08912 49 ALA C O 1
ATOM 4526 N N . GLU C 1 43 ? 7.44629 -34.21294 29.99032 1.000 77.50089 50 GLU C N 1
ATOM 4527 C CA . GLU C 1 43 ? 7.65228 -35.17145 28.91368 1.000 83.25932 50 GLU C CA 1
ATOM 4528 C C . GLU C 1 43 ? 6.96434 -34.72262 27.63344 1.000 81.75480 50 GLU C C 1
ATOM 4529 O O . GLU C 1 43 ? 7.48790 -34.90878 26.53157 1.000 78.77911 50 GLU C O 1
ATOM 4535 N N . MET C 1 44 ? 5.79472 -34.11242 27.78242 1.000 80.87426 51 MET C N 1
ATOM 4536 C CA . MET C 1 44 ? 5.04913 -33.65525 26.62217 1.000 79.24881 51 MET C CA 1
ATOM 4537 C C . MET C 1 44 ? 5.75786 -32.54133 25.86872 1.000 74.50823 51 MET C C 1
ATOM 4538 O O . MET C 1 44 ? 5.82555 -32.58902 24.64665 1.000 72.90372 51 MET C O 1
ATOM 4543 N N . LYS C 1 45 ? 6.30581 -31.55873 26.58423 1.000 76.80422 52 LYS C N 1
ATOM 4544 C CA . LYS C 1 45 ? 6.95808 -30.43551 25.90563 1.000 82.28470 52 LYS C CA 1
ATOM 4545 C C . LYS C 1 45 ? 8.24315 -30.86756 25.18323 1.000 82.25411 52 LYS C C 1
ATOM 4546 O O . LYS C 1 45 ? 8.52998 -30.37470 24.08776 1.000 82.93095 52 LYS C O 1
ATOM 4552 N N . LYS C 1 46 ? 9.00830 -31.77807 25.78256 1.000 78.62768 53 LYS C N 1
ATOM 4553 C CA . LYS C 1 46 ? 10.22301 -32.24503 25.13914 1.000 80.35961 53 LYS C CA 1
ATOM 4554 C C . LYS C 1 46 ? 9.81487 -33.03619 23.89989 1.000 81.93631 53 LYS C C 1
ATOM 4555 O O . LYS C 1 46 ? 10.44715 -32.91938 22.84952 1.000 78.87037 53 LYS C O 1
ATOM 4561 N N . THR C 1 47 ? 8.73463 -33.80957 24.02526 1.000 78.71388 54 THR C N 1
ATOM 4562 C CA . THR C 1 47 ? 8.18198 -34.57023 22.90453 1.000 78.74228 54 THR C CA 1
ATOM 4563 C C . THR C 1 47 ? 7.79967 -33.66091 21.74343 1.000 82.28386 54 THR C C 1
ATOM 4564 O O . THR C 1 47 ? 8.08095 -33.96508 20.57560 1.000 81.68945 54 THR C O 1
ATOM 4568 N N . VAL C 1 48 ? 7.16601 -32.53850 22.06202 1.000 78.89533 55 VAL C N 1
ATOM 4569 C CA . VAL C 1 48 ? 6.77076 -31.59510 21.02829 1.000 78.51345 55 VAL C CA 1
ATOM 4570 C C . VAL C 1 48 ? 8.01149 -31.08297 20.28667 1.000 78.91176 55 VAL C C 1
ATOM 4571 O O . VAL C 1 48 ? 7.99388 -30.96869 19.06086 1.000 73.20913 55 VAL C O 1
ATOM 4575 N N . ILE C 1 49 ? 9.07368 -30.76673 21.03235 1.000 78.91726 56 ILE C N 1
ATOM 4576 C CA . ILE C 1 49 ? 10.30282 -30.23644 20.43374 1.000 82.08113 56 ILE C CA 1
ATOM 4577 C C . ILE C 1 49 ? 10.82479 -31.17022 19.35780 1.000 78.12492 56 ILE C C 1
ATOM 4578 O O . ILE C 1 49 ? 11.18877 -30.75542 18.24863 1.000 79.27041 56 ILE C O 1
ATOM 4583 N N . ASP C 1 50 ? 10.79812 -32.44844 19.70563 1.000 75.67939 57 ASP C N 1
ATOM 4584 C CA . ASP C 1 50 ? 11.29857 -33.51039 18.86584 1.000 77.92946 57 ASP C CA 1
ATOM 4585 C C . ASP C 1 50 ? 10.41410 -33.65238 17.62342 1.000 79.52476 57 ASP C C 1
ATOM 4586 O O . ASP C 1 50 ? 10.91774 -33.83544 16.51309 1.000 75.51783 57 ASP C O 1
ATOM 4591 N N . LEU C 1 51 ? 9.09564 -33.55800 17.81430 1.000 77.25662 58 LEU C N 1
ATOM 4592 C CA . LEU C 1 51 ? 8.14703 -33.67711 16.70314 1.000 75.54178 58 LEU C CA 1
ATOM 4593 C C . LEU C 1 51 ? 8.40659 -32.60661 15.63953 1.000 70.46604 58 LEU C C 1
ATOM 4594 O O . LEU C 1 51 ? 8.30786 -32.87194 14.44244 1.000 68.55783 58 LEU C O 1
ATOM 4599 N N . PHE C 1 52 ? 8.76691 -31.40717 16.08698 1.000 69.45291 59 PHE C N 1
ATOM 4600 C CA . PHE C 1 52 ? 9.04661 -30.30382 15.17809 1.000 71.24065 59 PHE C CA 1
ATOM 4601 C C . PHE C 1 52 ? 10.40848 -30.46839 14.49327 1.000 75.72339 59 PHE C C 1
ATOM 4602 O O . PHE C 1 52 ? 10.67836 -29.80632 13.49262 1.000 72.59100 59 PHE C O 1
ATOM 4610 N N . GLN C 1 53 ? 11.23924 -31.37343 15.01197 1.000 73.19460 60 GLN C N 1
ATOM 4611 C CA . GLN C 1 53 ? 12.54576 -31.65760 14.41856 1.000 71.24668 60 GLN C CA 1
ATOM 4612 C C . GLN C 1 53 ? 12.50978 -32.76964 13.36993 1.000 73.35596 60 GLN C C 1
ATOM 4613 O O . GLN C 1 53 ? 13.52115 -33.04254 12.72286 1.000 77.57044 60 GLN C O 1
ATOM 4619 N N . ARG C 1 54 ? 11.36006 -33.41834 13.19688 1.000 72.47881 61 ARG C N 1
ATOM 4620 C CA . ARG C 1 54 ? 11.23361 -34.43042 12.14998 1.000 72.92064 61 ARG C CA 1
ATOM 4621 C C . ARG C 1 54 ? 11.23608 -33.84455 10.74292 1.000 72.85915 61 ARG C C 1
ATOM 4622 O O . ARG C 1 54 ? 10.84543 -32.69973 10.54180 1.000 71.67829 61 ARG C O 1
ATOM 4630 N N . PRO C 1 55 ? 11.71053 -34.63420 9.76493 1.000 76.12815 62 PRO C N 1
ATOM 4631 C CA . PRO C 1 55 ? 11.72721 -34.25071 8.35005 1.000 74.87383 62 PRO C CA 1
ATOM 4632 C C . PRO C 1 55 ? 10.38937 -33.71951 7.84225 1.000 72.51145 62 PRO C C 1
ATOM 4633 O O . PRO C 1 55 ? 9.33930 -34.13851 8.33415 1.000 72.64587 62 PRO C O 1
ATOM 4637 N N . TYR C 1 56 ? 10.45806 -32.79264 6.88816 1.000 66.49806 63 TYR C N 1
ATOM 4638 C CA . TYR C 1 56 ? 9.29520 -32.25622 6.20739 1.000 73.11616 63 TYR C CA 1
ATOM 4639 C C . TYR C 1 56 ? 8.39415 -33.36859 5.71080 1.000 75.59439 63 TYR C C 1
ATOM 4640 O O . TYR C 1 56 ? 7.18247 -33.23924 5.80738 1.000 75.75423 63 TYR C O 1
ATOM 4649 N N . GLU C 1 57 ? 8.95366 -34.47285 5.21217 1.000 73.05603 64 GLU C N 1
ATOM 4650 C CA . GLU C 1 57 ? 8.07735 -35.52128 4.69137 1.000 76.60608 64 GLU C CA 1
ATOM 4651 C C . GLU C 1 57 ? 7.38421 -36.26776 5.82809 1.000 73.59451 64 GLU C C 1
ATOM 4652 O O . GLU C 1 57 ? 6.32167 -36.86685 5.63108 1.000 76.76223 64 GLU C O 1
ATOM 4658 N N . VAL C 1 58 ? 7.96124 -36.23829 7.02373 1.000 70.28891 65 VAL C N 1
ATOM 4659 C CA . VAL C 1 58 ? 7.24453 -36.81501 8.15440 1.000 73.64851 65 VAL C CA 1
ATOM 4660 C C . VAL C 1 58 ? 6.14210 -35.85063 8.60684 1.000 74.62293 65 VAL C C 1
ATOM 4661 O O . VAL C 1 58 ? 4.98100 -36.24424 8.76474 1.000 64.62737 65 VAL C O 1
ATOM 4665 N N . LYS C 1 59 ? 6.51471 -34.58128 8.77327 1.000 71.32991 66 LYS C N 1
ATOM 4666 C CA . LYS C 1 59 ? 5.58235 -33.56367 9.22793 1.000 69.44917 66 LYS C CA 1
ATOM 4667 C C . LYS C 1 59 ? 4.40290 -33.38133 8.26342 1.000 75.70555 66 LYS C C 1
ATOM 4668 O O . LYS C 1 59 ? 3.28325 -33.12699 8.70164 1.000 71.71309 66 LYS C O 1
ATOM 4674 N N . VAL C 1 60 ? 4.64146 -33.50439 6.96055 1.000 73.56876 67 VAL C N 1
ATOM 4675 C CA . VAL C 1 60 ? 3.54647 -33.37740 6.00360 1.000 72.02462 67 VAL C CA 1
ATOM 4676 C C . VAL C 1 60 ? 2.57858 -34.55246 6.11066 1.000 70.72401 67 VAL C C 1
ATOM 4677 O O . VAL C 1 60 ? 1.50121 -34.50412 5.52298 1.000 71.68399 67 VAL C O 1
ATOM 4681 N N . ARG C 1 61 ? 2.95260 -35.63343 6.79539 1.000 69.13855 68 ARG C N 1
ATOM 4682 C CA . ARG C 1 61 ? 1.98493 -36.72500 6.94638 1.000 69.40003 68 ARG C CA 1
ATOM 4683 C C . ARG C 1 61 ? 0.90506 -36.35281 7.97837 1.000 70.25943 68 ARG C C 1
ATOM 4684 O O . ARG C 1 61 ? -0.16307 -36.97583 8.02914 1.000 68.93543 68 ARG C O 1
ATOM 4692 N N . ASN C 1 62 ? 1.17225 -35.31519 8.77506 1.000 71.22997 69 ASN C N 1
ATOM 4693 C CA . ASN C 1 62 ? 0.17019 -34.76905 9.69623 1.000 67.50173 69 ASN C CA 1
ATOM 4694 C C . ASN C 1 62 ? -0.89984 -33.99633 8.93323 1.000 69.15123 69 ASN C C 1
ATOM 4695 O O . ASN C 1 62 ? -0.79574 -32.78231 8.73193 1.000 69.50059 69 ASN C O 1
ATOM 4700 N N . THR C 1 63 ? -1.92161 -34.72798 8.49877 1.000 65.67014 70 THR C N 1
ATOM 4701 C CA . THR C 1 63 ? -2.94189 -34.20512 7.59594 1.000 70.20951 70 THR C CA 1
ATOM 4702 C C . THR C 1 63 ? -4.18003 -33.65639 8.32535 1.000 73.70535 70 THR C C 1
ATOM 4703 O O . THR C 1 63 ? -4.47463 -34.03748 9.46602 1.000 68.50897 70 THR C O 1
ATOM 4707 N N . ASP C 1 64 ? -4.87996 -32.74299 7.65478 1.000 68.47544 71 ASP C N 1
ATOM 4708 C CA . ASP C 1 64 ? -6.11599 -32.15699 8.16352 1.000 68.79376 71 ASP C CA 1
ATOM 4709 C C . ASP C 1 64 ? -7.23488 -33.18226 8.35040 1.000 71.75725 71 ASP C C 1
ATOM 4710 O O . ASP C 1 64 ? -7.33460 -34.14753 7.59603 1.000 72.33866 71 ASP C O 1
ATOM 4715 N N . VAL C 1 65 ? -8.07676 -32.95289 9.35463 1.000 70.55249 72 VAL C N 1
ATOM 4716 C CA . VAL C 1 65 ? -9.35220 -33.65099 9.48598 1.000 69.43844 72 VAL C CA 1
ATOM 4717 C C . VAL C 1 65 ? -10.40199 -32.56041 9.48683 1.000 69.19275 72 VAL C C 1
ATOM 4718 O O . VAL C 1 65 ? -11.22033 -32.47106 8.57013 1.000 69.75429 72 VAL C O 1
ATOM 4722 N N . LEU C 1 66 ? -10.32603 -31.68900 10.48575 1.000 69.70094 73 LEU C N 1
ATOM 4723 C CA . LEU C 1 66 ? -10.95073 -30.37777 10.38494 1.000 71.27317 73 LEU C CA 1
ATOM 4724 C C . LEU C 1 66 ? -9.94029 -29.47932 9.67483 1.000 73.63323 73 LEU C C 1
ATOM 4725 O O . LEU C 1 66 ? -8.72938 -29.73623 9.74828 1.000 71.74148 73 LEU C O 1
ATOM 4730 N N . LEU C 1 67 ? -10.41042 -28.43407 8.99659 1.000 69.65001 74 LEU C N 1
ATOM 4731 C CA . LEU C 1 67 ? -9.49438 -27.55539 8.27149 1.000 70.12942 74 LEU C CA 1
ATOM 4732 C C . LEU C 1 67 ? -8.48824 -26.89271 9.19810 1.000 71.86149 74 LEU C C 1
ATOM 4733 O O . LEU C 1 67 ? -8.84341 -26.37541 10.26037 1.000 68.32758 74 LEU C O 1
ATOM 4738 N N . GLY C 1 68 ? -7.21775 -26.95322 8.81404 1.000 68.26020 75 GLY C N 1
ATOM 4739 C CA . GLY C 1 68 ? -6.17440 -26.32813 9.60173 1.000 69.11766 75 GLY C CA 1
ATOM 4740 C C . GLY C 1 68 ? -5.72931 -27.15037 10.79854 1.000 65.11838 75 GLY C C 1
ATOM 4741 O O . GLY C 1 68 ? -4.85535 -26.73334 11.54442 1.000 63.42340 75 GLY C O 1
ATOM 4742 N N . SER C 1 69 ? -6.32541 -28.32362 10.98133 1.000 65.19142 76 SER C N 1
ATOM 4743 C CA . SER C 1 69 ? -6.02413 -29.14603 12.14823 1.000 63.80512 76 SER C CA 1
ATOM 4744 C C . SER C 1 69 ? -4.70925 -29.89147 11.97160 1.000 64.08585 76 SER C C 1
ATOM 4745 O O . SER C 1 69 ? -4.13540 -30.36367 12.95110 1.000 65.75328 76 SER C O 1
ATOM 4748 N N . GLY C 1 70 ? -4.22670 -29.98750 10.73247 1.000 64.17125 77 GLY C N 1
ATOM 4749 C CA . GLY C 1 70 ? -2.99059 -30.70871 10.46259 1.000 67.03582 77 GLY C CA 1
ATOM 4750 C C . GLY C 1 70 ? -1.75293 -29.83242 10.45437 1.000 66.33773 77 GLY C C 1
ATOM 4751 O O . GLY C 1 70 ? -1.71786 -28.78203 11.09425 1.000 62.02430 77 GLY C O 1
ATOM 4752 N N . TYR C 1 71 ? -0.72105 -30.27802 9.73868 1.000 71.46865 78 TYR C N 1
ATOM 4753 C CA . TYR C 1 71 ? 0.55075 -29.55763 9.68243 1.000 65.33819 78 TYR C CA 1
ATOM 4754 C C . TYR C 1 71 ? 0.45630 -28.26866 8.86465 1.000 63.94279 78 TYR C C 1
ATOM 4755 O O . TYR C 1 71 ? -0.16080 -28.24222 7.79940 1.000 70.13477 78 TYR C O 1
ATOM 4764 N N . ARG C 1 72 ? 1.08795 -27.21089 9.36327 1.000 66.53055 79 ARG C N 1
ATOM 4765 C CA . ARG C 1 72 ? 1.27437 -25.96390 8.61354 1.000 68.89207 79 ARG C CA 1
ATOM 4766 C C . ARG C 1 72 ? 2.69634 -25.48808 8.77966 1.000 62.60105 79 ARG C C 1
ATOM 4767 O O . ARG C 1 72 ? 3.16470 -25.35004 9.90221 1.000 67.81403 79 ARG C O 1
ATOM 4775 N N . ALA C 1 73 ? 3.39308 -25.28215 7.66218 1.000 68.10313 80 ALA C N 1
ATOM 4776 C CA . ALA C 1 73 ? 4.72642 -24.68687 7.66119 1.000 65.62500 80 ALA C CA 1
ATOM 4777 C C . ALA C 1 73 ? 4.63899 -23.17225 7.51490 1.000 70.56634 80 ALA C C 1
ATOM 4778 O O . ALA C 1 73 ? 3.64962 -22.66854 6.98522 1.000 69.92493 80 ALA C O 1
ATOM 4780 N N . PRO C 1 74 ? 5.68066 -22.43823 7.95525 1.000 72.24597 81 PRO C N 1
ATOM 4781 C CA . PRO C 1 74 ? 5.69631 -20.98040 7.74951 1.000 72.29084 81 PRO C CA 1
ATOM 4782 C C . PRO C 1 74 ? 5.63521 -20.58556 6.26725 1.000 71.52511 81 PRO C C 1
ATOM 4783 O O . PRO C 1 74 ? 6.21492 -21.26599 5.42333 1.000 71.00422 81 PRO C O 1
ATOM 4787 N N . ASN C 1 75 ? 4.89762 -19.52117 5.96230 1.000 77.47668 82 ASN C N 1
ATOM 4788 C CA . ASN C 1 75 ? 4.82392 -18.96269 4.61067 1.000 75.02108 82 ASN C CA 1
ATOM 4789 C C . ASN C 1 75 ? 4.85452 -17.44325 4.75245 1.000 76.40439 82 ASN C C 1
ATOM 4790 O O . ASN C 1 75 ? 5.24787 -16.95544 5.80707 1.000 80.08573 82 ASN C O 1
ATOM 4795 N N . GLU C 1 76 ? 4.49114 -16.67381 3.73016 1.000 78.82647 83 GLU C N 1
ATOM 4796 C CA . GLU C 1 76 ? 4.69891 -15.22431 3.87750 1.000 84.64035 83 GLU C CA 1
ATOM 4797 C C . GLU C 1 76 ? 3.47795 -14.48892 4.46645 1.000 83.36434 83 GLU C C 1
ATOM 4798 O O . GLU C 1 76 ? 3.60653 -13.39153 5.02007 1.000 80.62846 83 GLU C O 1
ATOM 4804 N N . ILE C 1 77 ? 2.31594 -15.12852 4.42694 1.000 79.72214 84 ILE C N 1
ATOM 4805 C CA . ILE C 1 77 ? 1.18891 -14.62361 5.18179 1.000 75.19555 84 ILE C CA 1
ATOM 4806 C C . ILE C 1 77 ? 1.52886 -14.82215 6.66141 1.000 79.83312 84 ILE C C 1
ATOM 4807 O O . ILE C 1 77 ? 1.47180 -13.87247 7.44180 1.000 77.50311 84 ILE C O 1
ATOM 4812 N N . ASN C 1 78 ? 1.91617 -16.04056 7.03974 1.000 81.70725 85 ASN C N 1
ATOM 4813 C CA . ASN C 1 78 ? 2.29975 -16.32937 8.42430 1.000 80.74992 85 ASN C CA 1
ATOM 4814 C C . ASN C 1 78 ? 3.78708 -16.72247 8.51885 1.000 80.00396 85 ASN C C 1
ATOM 4815 O O . ASN C 1 78 ? 4.12510 -17.90335 8.52729 1.000 72.73065 85 ASN C O 1
ATOM 4820 N N . PRO C 1 79 ? 4.68196 -15.72536 8.58179 1.000 83.78342 86 PRO C N 1
ATOM 4821 C CA . PRO C 1 79 ? 6.12843 -15.98429 8.51177 1.000 84.91585 86 PRO C CA 1
ATOM 4822 C C . PRO C 1 79 ? 6.77131 -16.68258 9.71161 1.000 85.46976 86 PRO C C 1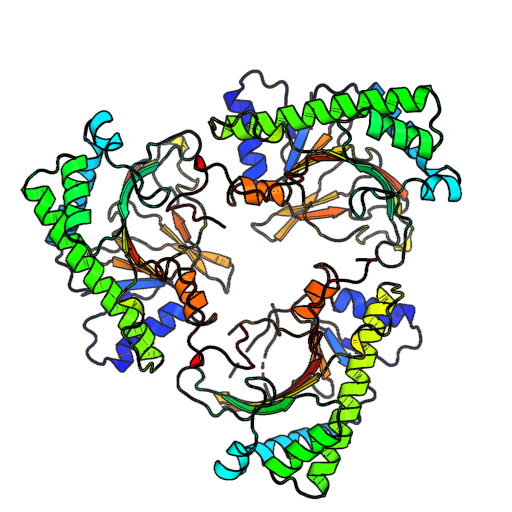
ATOM 4823 O O . PRO C 1 79 ? 7.77700 -17.37020 9.52260 1.000 83.26638 86 PRO C O 1
ATOM 4827 N N . TYR C 1 80 ? 6.22044 -16.53943 10.91295 1.000 86.35941 87 TYR C N 1
ATOM 4828 C CA . TYR C 1 80 ? 6.98885 -16.96907 12.08168 1.000 86.36422 87 TYR C CA 1
ATOM 4829 C C . TYR C 1 80 ? 6.59077 -18.27711 12.75854 1.000 80.41444 87 TYR C C 1
ATOM 4830 O O . TYR C 1 80 ? 7.14018 -18.60724 13.80966 1.000 82.65573 87 TYR C O 1
ATOM 4839 N N . TYR C 1 81 ? 5.63382 -19.01129 12.20776 1.000 75.31002 88 TYR C N 1
ATOM 4840 C CA . TYR C 1 81 ? 5.14955 -20.18181 12.93734 1.000 77.31226 88 TYR C CA 1
ATOM 4841 C C . TYR C 1 81 ? 4.88549 -21.40148 12.04952 1.000 72.53097 88 TYR C C 1
ATOM 4842 O O . TYR C 1 81 ? 4.42224 -21.28015 10.91010 1.000 67.44605 88 TYR C O 1
ATOM 4851 N N . GLU C 1 82 ? 5.23259 -22.56676 12.59201 1.000 72.59189 89 GLU C N 1
ATOM 4852 C CA . GLU C 1 82 ? 4.86728 -23.86781 12.03542 1.000 71.22866 89 GLU C CA 1
ATOM 4853 C C . GLU C 1 82 ? 4.06070 -24.59609 13.12516 1.000 70.03295 89 GLU C C 1
ATOM 4854 O O . GLU C 1 82 ? 4.25869 -24.35051 14.32803 1.000 67.77483 89 GLU C O 1
ATOM 4860 N N . ALA C 1 83 ? 3.12295 -25.44847 12.72094 1.000 62.58206 90 ALA C N 1
ATOM 4861 C CA . ALA C 1 83 ? 2.23840 -26.07482 13.69826 1.000 63.91205 90 ALA C CA 1
ATOM 4862 C C . ALA C 1 83 ? 1.82640 -27.50192 13.34049 1.000 64.23671 90 ALA C C 1
ATOM 4863 O O . ALA C 1 83 ? 1.72399 -27.86356 12.15951 1.000 60.14204 90 ALA C O 1
ATOM 4865 N N . LEU C 1 84 ? 1.56393 -28.30163 14.37677 1.000 60.74158 91 LEU C N 1
ATOM 4866 C CA . LEU C 1 84 ? 1.05850 -29.65449 14.18953 1.000 63.97568 91 LEU C CA 1
ATOM 4867 C C . LEU C 1 84 ? -0.19529 -29.89321 15.03384 1.000 64.73466 91 LEU C C 1
ATOM 4868 O O . LEU C 1 84 ? -0.38604 -29.24975 16.06282 1.000 61.98242 91 LEU C O 1
ATOM 4873 N N . GLY C 1 85 ? -1.04310 -30.82978 14.62853 1.000 60.74761 92 GLY C N 1
ATOM 4874 C CA . GLY C 1 85 ? -2.19699 -31.11696 15.44643 1.000 62.74666 92 GLY C CA 1
ATOM 4875 C C . GLY C 1 85 ? -3.17082 -32.18940 15.00270 1.000 67.91138 92 GLY C C 1
ATOM 4876 O O . GLY C 1 85 ? -3.05908 -32.76413 13.91600 1.000 66.09820 92 GLY C O 1
ATOM 4877 N N . LEU C 1 86 ? -4.17404 -32.41856 15.84710 1.000 62.37087 93 LEU C N 1
ATOM 4878 C CA . LEU C 1 86 ? -5.14063 -33.47016 15.60204 1.000 67.14380 93 LEU C CA 1
ATOM 4879 C C . LEU C 1 86 ? -6.54025 -33.06356 16.08607 1.000 65.46903 93 LEU C C 1
ATOM 4880 O O . LEU C 1 86 ? -6.70972 -32.42085 17.12962 1.000 55.43684 93 LEU C O 1
ATOM 4885 N N . TYR C 1 87 ? -7.54259 -33.44458 15.31017 1.000 64.93446 94 TYR C N 1
ATOM 4886 C CA . TYR C 1 87 ? -8.91293 -33.15463 15.66805 1.000 61.24296 94 TYR C CA 1
ATOM 4887 C C . TYR C 1 87 ? -9.44016 -34.30734 16.49309 1.000 65.87854 94 TYR C C 1
ATOM 4888 O O . TYR C 1 87 ? -8.97232 -35.43756 16.34957 1.000 67.01212 94 TYR C O 1
ATOM 4897 N N . ASP C 1 88 ? -10.36963 -33.99710 17.39418 1.000 66.03054 95 ASP C N 1
ATOM 4898 C CA . ASP C 1 88 ? -11.04288 -34.97991 18.23981 1.000 63.05491 95 ASP C CA 1
ATOM 4899 C C . ASP C 1 88 ? -10.04692 -35.66506 19.16686 1.000 63.51022 95 ASP C C 1
ATOM 4900 O O . ASP C 1 88 ? -9.88530 -36.88200 19.12035 1.000 62.73061 95 ASP C O 1
ATOM 4905 N N . MET C 1 89 ? -9.38956 -34.88092 20.01789 1.000 62.23726 96 MET C N 1
ATOM 4906 C CA . MET C 1 89 ? -8.30610 -35.39783 20.84871 1.000 62.46145 96 MET C CA 1
ATOM 4907 C C . MET C 1 89 ? -8.79598 -36.30512 21.97025 1.000 66.34023 96 MET C C 1
ATOM 4908 O O . MET C 1 89 ? -7.98838 -36.91326 22.67285 1.000 67.12637 96 MET C O 1
ATOM 4913 N N . ALA C 1 90 ? -10.11418 -36.40807 22.13069 1.000 67.32189 97 ALA C N 1
ATOM 4914 C CA . ALA C 1 90 ? -10.68884 -37.31831 23.11792 1.000 70.99426 97 ALA C CA 1
ATOM 4915 C C . ALA C 1 90 ? -10.67480 -38.77940 22.64618 1.000 71.79330 97 ALA C C 1
ATOM 4916 O O . ALA C 1 90 ? -10.70500 -39.69030 23.47848 1.000 72.93650 97 ALA C O 1
ATOM 4918 N N . SER C 1 91 ? -10.60572 -39.00678 21.33138 1.000 69.01284 98 SER C N 1
ATOM 4919 C CA . SER C 1 91 ? -10.49045 -40.37055 20.79571 1.000 71.05879 98 SER C CA 1
ATOM 4920 C C . SER C 1 91 ? -9.03687 -40.84218 20.83975 1.000 74.47557 98 SER C C 1
ATOM 4921 O O . SER C 1 91 ? -8.16911 -40.21059 20.23077 1.000 68.97517 98 SER C O 1
ATOM 4924 N N . PRO C 1 92 ? -8.75974 -41.93059 21.58624 1.000 75.29039 99 PRO C N 1
ATOM 4925 C CA . PRO C 1 92 ? -7.41549 -42.52838 21.56501 1.000 71.75058 99 PRO C CA 1
ATOM 4926 C C . PRO C 1 92 ? -7.02953 -42.98361 20.14863 1.000 72.24286 99 PRO C C 1
ATOM 4927 O O . PRO C 1 92 ? -5.83705 -43.02608 19.83076 1.000 73.74448 99 PRO C O 1
ATOM 4931 N N . HIS C 1 93 ? -8.02726 -43.28863 19.31294 1.000 71.11183 100 HIS C N 1
ATOM 4932 C CA . HIS C 1 93 ? -7.79426 -43.64603 17.91399 1.000 74.50682 100 HIS C CA 1
ATOM 4933 C C . HIS C 1 93 ? -7.24819 -42.44705 17.14967 1.000 77.46958 100 HIS C C 1
ATOM 4934 O O . HIS C 1 93 ? -6.30299 -42.57490 16.36122 1.000 76.30295 100 HIS C O 1
ATOM 4941 N N . ALA C 1 94 ? -7.84700 -41.28269 17.38461 1.000 72.55779 101 ALA C N 1
ATOM 4942 C CA . ALA C 1 94 ? -7.37037 -40.05629 16.76294 1.000 70.27993 101 ALA C CA 1
ATOM 4943 C C . ALA C 1 94 ? -5.95152 -39.73540 17.23590 1.000 69.99465 101 ALA C C 1
ATOM 4944 O O . ALA C 1 94 ? -5.09124 -39.33089 16.44324 1.000 66.60270 101 ALA C O 1
ATOM 4946 N N . VAL C 1 95 ? -5.72054 -39.91144 18.53300 1.000 62.73832 102 VAL C N 1
ATOM 4947 C CA . VAL C 1 95 ? -4.42807 -39.60355 19.10637 1.000 68.26632 102 VAL C CA 1
ATOM 4948 C C . VAL C 1 95 ? -3.35197 -40.51944 18.52271 1.000 71.75289 102 VAL C C 1
ATOM 4949 O O . VAL C 1 95 ? -2.27560 -40.04945 18.14350 1.000 68.42305 102 VAL C O 1
ATOM 4953 N N . ASN C 1 96 ? -3.66194 -41.81402 18.42220 1.000 73.29060 103 ASN C N 1
ATOM 4954 C CA . ASN C 1 96 ? -2.72419 -42.79782 17.87120 1.000 75.17373 103 ASN C CA 1
ATOM 4955 C C . ASN C 1 96 ? -2.48007 -42.62220 16.37901 1.000 73.62537 103 ASN C C 1
ATOM 4956 O O . ASN C 1 96 ? -1.36525 -42.85055 15.91613 1.000 77.12108 103 ASN C O 1
ATOM 4961 N N . THR C 1 97 ? -3.50476 -42.22210 15.63304 1.000 69.33212 104 THR C N 1
ATOM 4962 C CA . THR C 1 97 ? -3.32927 -41.91631 14.21289 1.000 69.33549 104 THR C CA 1
ATOM 4963 C C . THR C 1 97 ? -2.28743 -40.82273 14.03980 1.000 72.17819 104 THR C C 1
ATOM 4964 O O . THR C 1 97 ? -1.42414 -40.91315 13.16945 1.000 73.70404 104 THR C O 1
ATOM 4968 N N . PHE C 1 98 ? -2.39030 -39.78226 14.86373 1.000 70.47895 105 PHE C N 1
ATOM 4969 C CA . PHE C 1 98 ? -1.40930 -38.69796 14.89965 1.000 69.86093 105 PHE C CA 1
ATOM 4970 C C . PHE C 1 98 ? 0.00937 -39.18628 15.22461 1.000 73.56946 105 PHE C C 1
ATOM 4971 O O . PHE C 1 98 ? 0.98657 -38.75696 14.59887 1.000 70.60326 105 PHE C O 1
ATOM 4979 N N . CYS C 1 99 ? 0.12577 -40.06016 16.21857 1.000 70.94737 106 CYS C N 1
ATOM 4980 C CA . CYS C 1 99 ? 1.43011 -40.59403 16.58169 1.000 75.78852 106 CYS C CA 1
ATOM 4981 C C . CYS C 1 99 ? 2.01369 -41.42199 15.42926 1.000 75.80140 106 CYS C C 1
ATOM 4982 O O . CYS C 1 99 ? 3.21864 -41.35991 15.15697 1.000 73.48935 106 CYS C O 1
ATOM 4985 N N . ASP C 1 100 ? 1.14291 -42.16234 14.74190 1.000 74.79338 107 ASP C N 1
ATOM 4986 C CA . ASP C 1 100 ? 1.51217 -42.89127 13.53091 1.000 74.99699 107 ASP C CA 1
ATOM 4987 C C . ASP C 1 100 ? 2.06927 -41.93399 12.47652 1.000 75.64280 107 ASP C C 1
ATOM 4988 O O . ASP C 1 100 ? 3.16683 -42.13829 11.95563 1.000 72.57030 107 ASP C O 1
ATOM 4993 N N . GLN C 1 101 ? 1.30310 -40.88826 12.17334 1.000 73.49842 108 GLN C N 1
ATOM 4994 C CA . GLN C 1 101 ? 1.69271 -39.89913 11.16518 1.000 76.72925 108 GLN C CA 1
ATOM 4995 C C . GLN C 1 101 ? 3.06056 -39.25555 11.41843 1.000 75.29465 108 GLN C C 1
ATOM 4996 O O . GLN C 1 101 ? 3.81560 -39.01192 10.47127 1.000 76.78883 108 GLN C O 1
ATOM 5002 N N . LEU C 1 102 ? 3.36633 -38.93952 12.67673 1.000 74.56960 109 LEU C N 1
ATOM 5003 C CA . LEU C 1 102 ? 4.63683 -38.27927 12.98405 1.000 77.82851 109 LEU C CA 1
ATOM 5004 C C . LEU C 1 102 ? 5.65519 -39.30247 13.45892 1.000 74.36890 109 LEU C C 1
ATOM 5005 O O . LEU C 1 102 ? 6.74117 -38.94122 13.89739 1.000 70.90715 109 LEU C O 1
ATOM 5010 N N . GLU C 1 103 ? 5.27595 -40.57485 13.40619 1.000 77.16146 110 GLU C N 1
ATOM 5011 C CA . GLU C 1 103 ? 6.17805 -41.65578 13.77501 1.000 78.34888 110 GLU C CA 1
ATOM 5012 C C . GLU C 1 103 ? 6.75826 -41.46808 15.17273 1.000 82.56124 110 GLU C C 1
ATOM 5013 O O . GLU C 1 103 ? 7.97617 -41.39684 15.36071 1.000 78.84181 110 GLU C O 1
ATOM 5019 N N . ALA C 1 104 ? 5.85849 -41.34500 16.14503 1.000 84.54040 111 ALA C N 1
ATOM 5020 C CA . ALA C 1 104 ? 6.24784 -41.22919 17.54007 1.000 84.68941 111 ALA C CA 1
ATOM 5021 C C . ALA C 1 104 ? 6.92500 -42.51021 18.00460 1.000 82.98704 111 ALA C C 1
ATOM 5022 O O . ALA C 1 104 ? 6.50712 -43.61243 17.64274 1.000 80.54124 111 ALA C O 1
ATOM 5024 N N . SER C 1 105 ? 7.98199 -42.34348 18.79495 1.000 85.13784 112 SER C N 1
ATOM 5025 C CA . SER C 1 105 ? 8.64417 -43.44732 19.48618 1.000 84.41559 112 SER C CA 1
ATOM 5026 C C . SER C 1 105 ? 7.71335 -44.13824 20.48130 1.000 87.34739 112 SER C C 1
ATOM 5027 O O . SER C 1 105 ? 6.57245 -43.70245 20.67669 1.000 90.58525 112 SER C O 1
ATOM 5030 N N . ALA C 1 106 ? 8.18153 -45.23203 21.08087 1.000 89.01728 113 ALA C N 1
ATOM 5031 C CA . ALA C 1 106 ? 7.37972 -45.95849 22.06504 1.000 92.19471 113 ALA C CA 1
ATOM 5032 C C . ALA C 1 106 ? 7.01647 -45.06647 23.24481 1.000 91.79838 113 ALA C C 1
ATOM 5033 O O . ALA C 1 106 ? 5.83662 -44.87128 23.54235 1.000 91.57340 113 ALA C O 1
ATOM 5035 N N . ASP C 1 107 ? 8.03233 -44.49520 23.88822 1.000 90.92365 114 ASP C N 1
ATOM 5036 C CA . ASP C 1 107 ? 7.80435 -43.60702 25.02374 1.000 90.48605 114 ASP C CA 1
ATOM 5037 C C . ASP C 1 107 ? 6.99312 -42.36775 24.62195 1.000 90.50137 114 ASP C C 1
ATOM 5038 O O . ASP C 1 107 ? 6.09017 -41.97061 25.35943 1.000 91.47708 114 ASP C O 1
ATOM 5043 N N . GLN C 1 108 ? 7.30018 -41.75516 23.47406 1.000 89.03535 115 GLN C N 1
ATOM 5044 C CA . GLN C 1 108 ? 6.57998 -40.53742 23.06263 1.000 88.72923 115 GLN C CA 1
ATOM 5045 C C . GLN C 1 108 ? 5.10158 -40.78243 22.75201 1.000 86.83771 115 GLN C C 1
ATOM 5046 O O . GLN C 1 108 ? 4.26910 -39.93230 23.03882 1.000 87.14190 115 GLN C O 1
ATOM 5052 N N . ARG C 1 109 ? 4.75851 -41.94499 22.21648 1.000 83.46880 116 ARG C N 1
ATOM 5053 C CA . ARG C 1 109 ? 3.35516 -42.22699 21.95421 1.000 82.02688 116 ARG C CA 1
ATOM 5054 C C . ARG C 1 109 ? 2.56130 -42.27144 23.26072 1.000 85.25754 116 ARG C C 1
ATOM 5055 O O . ARG C 1 109 ? 1.45317 -41.73770 23.33078 1.000 84.12317 116 ARG C O 1
ATOM 5063 N N . GLU C 1 110 ? 3.12630 -42.86656 24.30867 1.000 84.79417 117 GLU C N 1
ATOM 5064 C CA . GLU C 1 110 ? 2.39568 -42.94787 25.57372 1.000 86.92824 117 GLU C CA 1
ATOM 5065 C C . GLU C 1 110 ? 2.24707 -41.60798 26.28036 1.000 83.98283 117 GLU C C 1
ATOM 5066 O O . GLU C 1 110 ? 1.24158 -41.35605 26.94874 1.000 81.55172 117 GLU C O 1
ATOM 5072 N N . ILE C 1 111 ? 3.24857 -40.75201 26.13311 1.000 81.96573 118 ILE C N 1
ATOM 5073 C CA . ILE C 1 111 ? 3.18312 -39.43343 26.72381 1.000 81.62842 118 ILE C CA 1
ATOM 5074 C C . ILE C 1 111 ? 1.95352 -38.72750 26.16912 1.000 80.59104 118 ILE C C 1
ATOM 5075 O O . ILE C 1 111 ? 1.14971 -38.18168 26.92234 1.000 76.30442 118 ILE C O 1
ATOM 5080 N N . MET C 1 112 ? 1.78069 -38.80747 24.85450 1.000 77.67048 119 MET C N 1
ATOM 5081 C CA . MET C 1 112 ? 0.68029 -38.12217 24.19726 1.000 79.91906 119 MET C CA 1
ATOM 5082 C C . MET C 1 112 ? -0.69588 -38.67206 24.55768 1.000 77.85828 119 MET C C 1
ATOM 5083 O O . MET C 1 112 ? -1.63009 -37.90138 24.76086 1.000 77.20836 119 MET C O 1
ATOM 5088 N N . VAL C 1 113 ? -0.83610 -39.98976 24.61913 1.000 74.92886 120 VAL C N 1
ATOM 5089 C CA . VAL C 1 113 ? -2.13748 -40.55882 24.93025 1.000 78.71682 120 VAL C CA 1
ATOM 5090 C C . VAL C 1 113 ? -2.54027 -40.19099 26.36696 1.000 79.21154 120 VAL C C 1
ATOM 5091 O O . VAL C 1 113 ? -3.69850 -39.84500 26.62114 1.000 73.07006 120 VAL C O 1
ATOM 5095 N N . LYS C 1 114 ? -1.57630 -40.21426 27.28660 1.000 75.04877 121 LYS C N 1
ATOM 5096 C CA . LYS C 1 114 ? -1.85462 -39.91467 28.68457 1.000 75.15043 121 LYS C CA 1
ATOM 5097 C C . LYS C 1 114 ? -2.06077 -38.41755 28.83138 1.000 77.00004 121 LYS C C 1
ATOM 5098 O O . LYS C 1 114 ? -2.96454 -37.96766 29.55065 1.000 74.91139 121 LYS C O 1
ATOM 5104 N N . TYR C 1 115 ? -1.26153 -37.64655 28.10190 1.000 73.29830 122 TYR C N 1
ATOM 5105 C CA . TYR C 1 115 ? -1.44493 -36.20543 28.07609 1.000 74.83262 122 TYR C CA 1
ATOM 5106 C C . TYR C 1 115 ? -2.80912 -35.81595 27.49813 1.000 69.46981 122 TYR C C 1
ATOM 5107 O O . TYR C 1 115 ? -3.48578 -34.96626 28.05588 1.000 66.42338 122 TYR C O 1
ATOM 5116 N N . ALA C 1 116 ? -3.18875 -36.41169 26.36984 1.000 67.26556 123 ALA C N 1
ATOM 5117 C CA . ALA C 1 116 ? -4.47716 -36.12558 25.75252 1.000 65.47691 123 ALA C CA 1
ATOM 5118 C C . ALA C 1 116 ? -5.63082 -36.35222 26.73344 1.000 71.06558 123 ALA C C 1
ATOM 5119 O O . ALA C 1 116 ? -6.53609 -35.52005 26.85202 1.000 65.96550 123 ALA C O 1
ATOM 5121 N N . LYS C 1 117 ? -5.59826 -37.47728 27.44058 1.000 67.23392 124 LYS C N 1
ATOM 5122 C CA . LYS C 1 117 ? -6.71983 -37.83678 28.29476 1.000 69.70961 124 LYS C CA 1
ATOM 5123 C C . LYS C 1 117 ? -6.71854 -37.01625 29.59118 1.000 70.00759 124 LYS C C 1
ATOM 5124 O O . LYS C 1 117 ? -7.78225 -36.62853 30.09396 1.000 65.89791 124 LYS C O 1
ATOM 5130 N N . ALA C 1 118 ? -5.52558 -36.71684 30.10410 1.000 69.30320 125 ALA C N 1
ATOM 5131 C CA . ALA C 1 118 ? -5.39688 -35.89138 31.30473 1.000 66.49572 125 ALA C CA 1
ATOM 5132 C C . ALA C 1 118 ? -5.86464 -34.46704 31.04208 1.000 63.83593 125 ALA C C 1
ATOM 5133 O O . ALA C 1 118 ? -6.57975 -33.88746 31.85513 1.000 69.37871 125 ALA C O 1
ATOM 5135 N N . ILE C 1 119 ? -5.46954 -33.89375 29.91012 1.000 60.19465 126 ILE C N 1
ATOM 5136 C CA . ILE C 1 119 ? -5.84165 -32.51740 29.61637 1.000 61.18130 126 ILE C CA 1
ATOM 5137 C C . ILE C 1 119 ? -7.33642 -32.44699 29.30848 1.000 63.92017 126 ILE C C 1
ATOM 5138 O O . ILE C 1 119 ? -8.02824 -31.52040 29.75474 1.000 63.20729 126 ILE C O 1
ATOM 5143 N N . ASN C 1 120 ? -7.83908 -33.44592 28.58242 1.000 60.86798 127 ASN C N 1
ATOM 5144 C CA . ASN C 1 120 ? -9.25996 -33.51423 28.26651 1.000 64.87104 127 ASN C CA 1
ATOM 5145 C C . ASN C 1 120 ? -10.12601 -33.74975 29.51303 1.000 63.16169 127 ASN C C 1
ATOM 5146 O O . ASN C 1 120 ? -11.25007 -33.26131 29.58600 1.000 60.43943 127 ASN C O 1
ATOM 5151 N N . GLY C 1 121 ? -9.59918 -34.48166 30.49301 1.000 63.83002 128 GLY C N 1
ATOM 5152 C CA . GLY C 1 121 ? -10.33661 -34.72376 31.72382 1.000 65.24008 128 GLY C CA 1
ATOM 5153 C C . GLY C 1 121 ? -10.51095 -33.42224 32.48529 1.000 67.15988 128 GLY C C 1
ATOM 5154 O O . GLY C 1 121 ? -11.60746 -33.10314 32.95800 1.000 61.70272 128 GLY C O 1
ATOM 5155 N N . LEU C 1 122 ? -9.42709 -32.65648 32.56447 1.000 63.69326 129 LEU C N 1
ATOM 5156 C CA . LEU C 1 122 ? -9.42796 -31.34372 33.20237 1.000 64.47819 129 LEU C CA 1
ATOM 5157 C C . LEU C 1 122 ? -10.35227 -30.34271 32.48429 1.000 64.05061 129 LEU C C 1
ATOM 5158 O O . LEU C 1 122 ? -11.03876 -29.54908 33.13856 1.000 58.66537 129 LEU C O 1
ATOM 5163 N N . ALA C 1 123 ? -10.36697 -30.38130 31.14784 1.000 60.40690 130 ALA C N 1
ATOM 5164 C CA . ALA C 1 123 ? -11.16376 -29.43809 30.35195 1.000 60.12657 130 ALA C CA 1
ATOM 5165 C C . ALA C 1 123 ? -12.64536 -29.65720 30.59192 1.000 60.77510 130 ALA C C 1
ATOM 5166 O O . ALA C 1 123 ? -13.44352 -28.71472 30.59699 1.000 55.38671 130 ALA C O 1
ATOM 5168 N N . THR C 1 124 ? -13.01088 -30.92290 30.72171 1.000 59.45531 131 THR C N 1
ATOM 5169 C CA . THR C 1 124 ? -14.38875 -31.27969 30.97749 1.000 60.81378 131 THR C CA 1
ATOM 5170 C C . THR C 1 124 ? -14.76016 -30.94215 32.43263 1.000 56.61688 131 THR C C 1
ATOM 5171 O O . THR C 1 124 ? -15.87472 -30.50391 32.69650 1.000 62.40368 131 THR C O 1
ATOM 5175 N N . ASP C 1 125 ? -13.82185 -31.09787 33.36519 1.000 57.82672 132 ASP C N 1
ATOM 5176 C CA . ASP C 1 125 ? -14.05185 -30.67811 34.75123 1.000 60.57702 132 ASP C CA 1
ATOM 5177 C C . ASP C 1 125 ? -14.36440 -29.19368 34.81921 1.000 61.58738 132 ASP C C 1
ATOM 5178 O O . ASP C 1 125 ? -15.34059 -28.76985 35.44529 1.000 57.64328 132 ASP C O 1
ATOM 5183 N N . LEU C 1 126 ? -13.54190 -28.39998 34.14547 1.000 58.28393 133 LEU C N 1
ATOM 5184 C CA . LEU C 1 126 ? -13.74545 -26.96772 34.15234 1.000 57.98711 133 LEU C CA 1
ATOM 5185 C C . LEU C 1 126 ? -15.08659 -26.58070 33.53425 1.000 56.98391 133 LEU C C 1
ATOM 5186 O O . LEU C 1 126 ? -15.78946 -25.71290 34.04657 1.000 52.81967 133 LEU C O 1
ATOM 5191 N N . ALA C 1 127 ? -15.44155 -27.23303 32.43939 1.000 52.66290 134 ALA C N 1
ATOM 5192 C CA . ALA C 1 127 ? -16.67463 -26.90356 31.75921 1.000 49.10519 134 ALA C CA 1
ATOM 5193 C C . ALA C 1 127 ? -17.86577 -27.21026 32.66816 1.000 56.35743 134 ALA C C 1
ATOM 5194 O O . ALA C 1 127 ? -18.83278 -26.43321 32.72705 1.000 57.19884 134 ALA C O 1
ATOM 5196 N N . ARG C 1 128 ? -17.81131 -28.35750 33.34369 1.000 54.03687 135 ARG C N 1
ATOM 5197 C CA . ARG C 1 128 ? -18.90081 -28.72876 34.22366 1.000 58.73385 135 ARG C CA 1
ATOM 5198 C C . ARG C 1 128 ? -19.02089 -27.69478 35.33204 1.000 58.21358 135 ARG C C 1
ATOM 5199 O O . ARG C 1 128 ? -20.11465 -27.19628 35.60364 1.000 56.10326 135 ARG C O 1
ATOM 5207 N N . LYS C 1 129 ? -17.88089 -27.32201 35.91157 1.000 57.06138 136 LYS C N 1
ATOM 5208 C CA . LYS C 1 129 ? -17.88237 -26.36895 37.01864 1.000 61.87540 136 LYS C CA 1
ATOM 5209 C C . LYS C 1 129 ? -18.51300 -25.05448 36.59076 1.000 61.49765 136 LYS C C 1
ATOM 5210 O O . LYS C 1 129 ? -19.22653 -24.42642 37.37332 1.000 58.46376 136 LYS C O 1
ATOM 5216 N N . LEU C 1 130 ? -18.28539 -24.65744 35.34288 1.000 59.87018 137 LEU C N 1
ATOM 5217 C CA . LEU C 1 130 ? -18.95648 -23.47897 34.82044 1.000 58.34845 137 LEU C CA 1
ATOM 5218 C C . LEU C 1 130 ? -20.47345 -23.64981 34.83335 1.000 57.28083 137 LEU C C 1
ATOM 5219 O O . LEU C 1 130 ? -21.18630 -22.72051 35.19891 1.000 54.78861 137 LEU C O 1
ATOM 5224 N N . ALA C 1 131 ? -20.96827 -24.81052 34.39865 1.000 55.96305 138 ALA C N 1
ATOM 5225 C CA . ALA C 1 131 ? -22.41403 -25.04750 34.39908 1.000 57.85695 138 ALA C CA 1
ATOM 5226 C C . ALA C 1 131 ? -22.95428 -25.01747 35.83535 1.000 56.07204 138 ALA C C 1
ATOM 5227 O O . ALA C 1 131 ? -24.01332 -24.44612 36.09885 1.000 58.37264 138 ALA C O 1
ATOM 5229 N N . GLU C 1 132 ? -22.20259 -25.61428 36.75250 1.000 53.23561 139 GLU C N 1
ATOM 5230 C CA . GLU C 1 132 ? -22.59198 -25.66030 38.15418 1.000 58.86574 139 GLU C CA 1
ATOM 5231 C C . GLU C 1 132 ? -22.61390 -24.27789 38.80457 1.000 59.97069 139 GLU C C 1
ATOM 5232 O O . GLU C 1 132 ? -23.45364 -23.98808 39.66558 1.000 54.06614 139 GLU C O 1
ATOM 5238 N N . SER C 1 133 ? -21.70678 -23.41178 38.37723 1.000 56.22602 140 SER C N 1
ATOM 5239 C CA . SER C 1 133 ? -21.60306 -22.09315 38.98299 1.000 55.32392 140 SER C CA 1
ATOM 5240 C C . SER C 1 133 ? -22.80443 -21.25654 38.60006 1.000 55.77424 140 SER C C 1
ATOM 5241 O O . SER C 1 133 ? -23.10151 -20.25520 39.24257 1.000 55.09619 140 SER C O 1
ATOM 5244 N N . TYR C 1 134 ? -23.49927 -21.66801 37.54555 1.000 52.63600 141 TYR C N 1
ATOM 5245 C CA . TYR C 1 134 ? -24.71536 -20.98059 37.14152 1.000 56.98377 141 TYR C CA 1
ATOM 5246 C C . TYR C 1 134 ? -25.97934 -21.69718 37.63281 1.000 56.62780 141 TYR C C 1
ATOM 5247 O O . TYR C 1 134 ? -27.08848 -21.29067 37.29746 1.000 54.61810 141 TYR C O 1
ATOM 5256 N N . GLY C 1 135 ? -25.79509 -22.78928 38.37198 1.000 53.79934 142 GLY C N 1
ATOM 5257 C CA . GLY C 1 135 ? -26.90772 -23.58200 38.85603 1.000 55.98729 142 GLY C CA 1
ATOM 5258 C C . GLY C 1 135 ? -27.65263 -24.23808 37.71152 1.000 54.88503 142 GLY C C 1
ATOM 5259 O O . GLY C 1 135 ? -28.84094 -24.47649 37.80825 1.000 54.74552 142 GLY C O 1
ATOM 5260 N N . LEU C 1 136 ? -26.94603 -24.53944 36.62825 1.000 56.45146 143 LEU C N 1
ATOM 5261 C CA . LEU C 1 136 ? -27.56889 -25.11226 35.43715 1.000 56.96221 143 LEU C CA 1
ATOM 5262 C C . LEU C 1 136 ? -27.95813 -26.57633 35.63032 1.000 54.13000 143 LEU C C 1
ATOM 5263 O O . LEU C 1 136 ? -27.32800 -27.30747 36.40523 1.000 48.96439 143 LEU C O 1
ATOM 5268 N N . VAL C 1 137 ? -28.99512 -26.98861 34.90672 1.000 56.67331 144 VAL C N 1
ATOM 5269 C CA . VAL C 1 137 ? -29.45046 -28.37155 34.87731 1.000 55.74518 144 VAL C CA 1
ATOM 5270 C C . VAL C 1 137 ? -28.64361 -29.14578 33.82468 1.000 55.26199 144 VAL C C 1
ATOM 5271 O O . VAL C 1 137 ? -28.39300 -30.33975 33.99522 1.000 56.87068 144 VAL C O 1
ATOM 5275 N N . GLU C 1 138 ? -28.21345 -28.47126 32.75299 1.000 57.70279 145 GLU C N 1
ATOM 5276 C CA . GLU C 1 138 ? -27.41504 -29.13884 31.70615 1.000 60.99585 145 GLU C CA 1
ATOM 5277 C C . GLU C 1 138 ? -25.92476 -29.23176 32.08521 1.000 58.94866 145 GLU C C 1
ATOM 5278 O O . GLU C 1 138 ? -25.08289 -28.52470 31.52167 1.000 60.63317 145 GLU C O 1
ATOM 5284 N N . THR C 1 139 ? -25.59395 -30.11181 33.02164 1.000 55.68627 146 THR C N 1
ATOM 5285 C CA . THR C 1 139 ? -24.21732 -30.20842 33.49664 1.000 62.32567 146 THR C CA 1
ATOM 5286 C C . THR C 1 139 ? -23.35270 -31.07484 32.57700 1.000 62.38804 146 THR C C 1
ATOM 5287 O O . THR C 1 139 ? -22.16456 -31.28362 32.83155 1.000 65.47140 146 THR C O 1
ATOM 5291 N N . ASP C 1 140 ? -23.95526 -31.56368 31.49922 1.000 65.30411 147 ASP C N 1
ATOM 5292 C CA . ASP C 1 140 ? -23.25898 -32.41881 30.54346 1.000 65.51439 147 ASP C CA 1
ATOM 5293 C C . ASP C 1 140 ? -23.28032 -31.79590 29.15904 1.000 63.29028 147 ASP C C 1
ATOM 5294 O O . ASP C 1 140 ? -23.11573 -32.49595 28.16650 1.000 63.52825 147 ASP C O 1
ATOM 5299 N N . PHE C 1 141 ? -23.45740 -30.47796 29.10225 1.000 64.67451 148 PHE C N 1
ATOM 5300 C CA . PHE C 1 141 ? -23.75696 -29.78798 27.84662 1.000 64.75498 148 PHE C C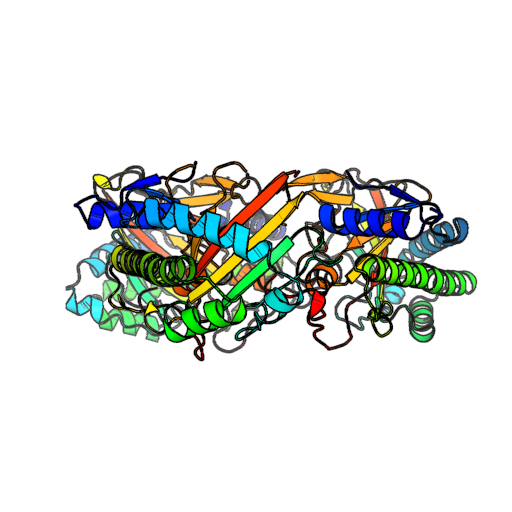A 1
ATOM 5301 C C . PHE C 1 141 ? -22.69995 -30.01537 26.77482 1.000 61.36874 148 PHE C C 1
ATOM 5302 O O . PHE C 1 141 ? -22.98773 -29.94730 25.57359 1.000 61.28276 148 PHE C O 1
ATOM 5310 N N . PHE C 1 142 ? -21.48918 -30.29618 27.23827 1.000 58.94024 149 PHE C N 1
ATOM 5311 C CA . PHE C 1 142 ? -20.29920 -30.34880 26.40835 1.000 62.97637 149 PHE C CA 1
ATOM 5312 C C . PHE C 1 142 ? -19.96299 -31.74587 25.89910 1.000 66.22351 149 PHE C C 1
ATOM 5313 O O . PHE C 1 142 ? -19.00218 -31.91474 25.15408 1.000 61.25776 149 PHE C O 1
ATOM 5321 N N . LYS C 1 143 ? -20.72600 -32.75248 26.31284 1.000 64.81348 150 LYS C N 1
ATOM 5322 C CA . LYS C 1 143 ? -20.20934 -34.11500 26.20433 1.000 66.84524 150 LYS C CA 1
ATOM 5323 C C . LYS C 1 143 ? -20.20964 -34.69902 24.79533 1.000 65.07866 150 LYS C C 1
ATOM 5324 O O . LYS C 1 143 ? -19.61018 -35.73906 24.56971 1.000 68.12207 150 LYS C O 1
ATOM 5330 N N . GLU C 1 144 ? -20.84201 -34.02307 23.84612 1.000 70.65927 151 GLU C N 1
ATOM 5331 C CA . GLU C 1 144 ? -20.74577 -34.44858 22.45783 1.000 72.79512 151 GLU C CA 1
ATOM 5332 C C . GLU C 1 144 ? -19.83022 -33.48693 21.70877 1.000 71.28067 151 GLU C C 1
ATOM 5333 O O . GLU C 1 144 ? -19.74198 -33.52580 20.47993 1.000 78.59009 151 GLU C O 1
ATOM 5339 N N . TRP C 1 145 ? -19.12100 -32.64937 22.45889 1.000 63.54697 152 TRP C N 1
ATOM 5340 C CA . TRP C 1 145 ? -18.25005 -31.64296 21.85596 1.000 63.73175 152 TRP C CA 1
ATOM 5341 C C . TRP C 1 145 ? -16.84172 -32.17772 21.68053 1.000 63.23579 152 TRP C C 1
ATOM 5342 O O . TRP C 1 145 ? -16.25250 -32.67148 22.63773 1.000 58.45488 152 TRP C O 1
ATOM 5353 N N . PRO C 1 146 ? -16.29726 -32.07384 20.45817 1.000 67.03642 153 PRO C N 1
ATOM 5354 C CA . PRO C 1 146 ? -14.91553 -32.48961 20.16990 1.000 60.38024 153 PRO C CA 1
ATOM 5355 C C . PRO C 1 146 ? -13.89039 -31.47889 20.64689 1.000 62.12443 153 PRO C C 1
ATOM 5356 O O . PRO C 1 146 ? -14.16322 -30.27553 20.74422 1.000 60.26099 153 PRO C O 1
ATOM 5360 N N . SER C 1 147 ? -12.69848 -31.98558 20.92135 1.000 57.53683 154 SER C N 1
ATOM 5361 C CA . SER C 1 147 ? -11.58203 -31.15991 21.32127 1.000 59.54114 154 SER C CA 1
ATOM 5362 C C . SER C 1 147 ? -10.49186 -31.18674 20.25308 1.000 62.13386 154 SER C C 1
ATOM 5363 O O . SER C 1 147 ? -10.45447 -32.08884 19.41656 1.000 62.11548 154 SER C O 1
ATOM 5366 N N . GLN C 1 148 ? -9.60787 -30.20136 20.26968 1.000 58.03898 155 GLN C N 1
ATOM 5367 C CA . GLN C 1 148 ? -8.57952 -30.14781 19.25276 1.000 57.70002 155 GLN C CA 1
ATOM 5368 C C . GLN C 1 148 ? -7.22615 -29.82860 19.84981 1.000 61.24589 155 GLN C C 1
ATOM 5369 O O . GLN C 1 148 ? -7.10295 -28.93585 20.69017 1.000 61.73153 155 GLN C O 1
ATOM 5375 N N . PHE C 1 149 ? -6.21322 -30.57762 19.42688 1.000 58.69019 156 PHE C N 1
ATOM 5376 C CA . PHE C 1 149 ? -4.84366 -30.38545 19.91199 1.000 63.68901 156 PHE C CA 1
ATOM 5377 C C . PHE C 1 149 ? -4.02444 -29.64851 18.83608 1.000 63.32462 156 PHE C C 1
ATOM 5378 O O . PHE C 1 149 ? -4.14166 -29.94339 17.63634 1.000 63.03064 156 PHE C O 1
ATOM 5386 N N . ARG C 1 150 ? -3.25937 -28.64676 19.25024 1.000 57.21821 157 ARG C N 1
ATOM 5387 C CA . ARG C 1 150 ? -2.36106 -27.95500 18.33566 1.000 60.76563 157 ARG C CA 1
ATOM 5388 C C . ARG C 1 150 ? -1.13863 -27.47085 19.08083 1.000 62.52347 157 ARG C C 1
ATOM 5389 O O . ARG C 1 150 ? -1.23378 -26.90002 20.16692 1.000 62.81512 157 ARG C O 1
ATOM 5397 N N . ILE C 1 151 ? 0.01736 -27.74151 18.49444 1.000 67.46493 158 ILE C N 1
ATOM 5398 C CA . ILE C 1 151 ? 1.29533 -27.27307 19.01422 1.000 69.45102 158 ILE C CA 1
ATOM 5399 C C . ILE C 1 151 ? 1.94807 -26.34717 17.99612 1.000 67.20670 158 ILE C C 1
ATOM 5400 O O . ILE C 1 151 ? 1.82240 -26.55270 16.78047 1.000 63.32729 158 ILE C O 1
ATOM 5405 N N . ASN C 1 152 ? 2.60951 -25.30808 18.49752 1.000 66.17437 159 ASN C N 1
ATOM 5406 C CA . ASN C 1 152 ? 3.17202 -24.27075 17.64144 1.000 69.79866 159 ASN C CA 1
ATOM 5407 C C . ASN C 1 152 ? 4.63135 -24.00112 17.94859 1.000 72.22806 159 ASN C C 1
ATOM 5408 O O . ASN C 1 152 ? 5.05760 -24.01222 19.10244 1.000 73.21962 159 ASN C O 1
ATOM 5413 N N . LYS C 1 153 ? 5.39065 -23.73595 16.89434 1.000 75.40646 160 LYS C N 1
ATOM 5414 C CA . LYS C 1 153 ? 6.79394 -23.38463 17.03652 1.000 75.82088 160 LYS C CA 1
ATOM 5415 C C . LYS C 1 153 ? 6.96541 -22.01751 16.39627 1.000 77.89089 160 LYS C C 1
ATOM 5416 O O . LYS C 1 153 ? 6.81204 -21.85068 15.17969 1.000 74.74358 160 LYS C O 1
ATOM 5422 N N . TYR C 1 154 ? 7.23487 -21.02634 17.23854 1.000 81.96999 161 TYR C N 1
ATOM 5423 C CA . TYR C 1 154 ? 7.45358 -19.66985 16.76610 1.000 84.91113 161 TYR C CA 1
ATOM 5424 C C . TYR C 1 154 ? 8.93366 -19.32271 16.73094 1.000 85.45085 161 TYR C C 1
ATOM 5425 O O . TYR C 1 154 ? 9.65923 -19.52560 17.70413 1.000 85.34533 161 TYR C O 1
ATOM 5434 N N . HIS C 1 155 ? 9.36765 -18.80298 15.58993 1.000 88.86281 162 HIS C N 1
ATOM 5435 C CA . HIS C 1 155 ? 10.73824 -18.33076 15.41271 1.000 90.53290 162 HIS C CA 1
ATOM 5436 C C . HIS C 1 155 ? 10.78899 -16.82288 15.19658 1.000 90.60809 162 HIS C C 1
ATOM 5437 O O . HIS C 1 155 ? 10.49343 -16.33132 14.10187 1.000 90.24059 162 HIS C O 1
ATOM 5444 N N . PHE C 1 156 ? 11.14324 -16.09332 16.25177 1.000 91.53727 163 PHE C N 1
ATOM 5445 C CA . PHE C 1 156 ? 11.27999 -14.63940 16.17196 1.000 97.66527 163 PHE C CA 1
ATOM 5446 C C . PHE C 1 156 ? 12.75501 -14.23734 16.09665 1.000 95.04412 163 PHE C C 1
ATOM 5447 O O . PHE C 1 156 ? 13.64644 -15.06953 16.28842 1.000 88.59026 163 PHE C O 1
ATOM 5455 N N . GLN C 1 167 ? -1.21360 -11.44150 15.82821 1.000 92.99345 174 GLN C N 1
ATOM 5456 C CA . GLN C 1 167 ? -2.05203 -10.27961 16.12093 1.000 99.42394 174 GLN C CA 1
ATOM 5457 C C . GLN C 1 167 ? -3.18460 -10.65009 17.08080 1.000 100.66952 174 GLN C C 1
ATOM 5458 O O . GLN C 1 167 ? -3.53214 -11.82148 17.21261 1.000 100.47153 174 GLN C O 1
ATOM 5464 N N . LEU C 1 168 ? -3.74357 -9.64360 17.74924 1.000 101.12404 175 LEU C N 1
ATOM 5465 C CA . LEU C 1 168 ? -4.80296 -9.81270 18.74666 1.000 98.37255 175 LEU C CA 1
ATOM 5466 C C . LEU C 1 168 ? -5.98109 -10.64719 18.22726 1.000 96.73634 175 LEU C C 1
ATOM 5467 O O . LEU C 1 168 ? -6.50082 -10.40540 17.13294 1.000 89.66633 175 LEU C O 1
ATOM 5472 N N . HIS C 1 169 ? -6.40387 -11.63057 19.01472 1.000 95.12405 176 HIS C N 1
ATOM 5473 C CA . HIS C 1 169 ? -7.47783 -12.51594 18.57701 1.000 94.32353 176 HIS C CA 1
ATOM 5474 C C . HIS C 1 169 ? -8.25497 -13.14264 19.73283 1.000 90.67055 176 HIS C C 1
ATOM 5475 O O . HIS C 1 169 ? -7.82732 -13.09837 20.88624 1.000 94.06840 176 HIS C O 1
ATOM 5482 N N . THR C 1 170 ? -9.40423 -13.72372 19.40380 1.000 87.82484 177 THR C N 1
ATOM 5483 C CA . THR C 1 170 ? -10.15081 -14.56007 20.33983 1.000 89.76382 177 THR C CA 1
ATOM 5484 C C . THR C 1 170 ? -10.14886 -15.99500 19.83785 1.000 84.58068 177 THR C C 1
ATOM 5485 O O . THR C 1 170 ? -10.39113 -16.21876 18.64707 1.000 77.30188 177 THR C O 1
ATOM 5489 N N . ASP C 1 171 ? -9.95999 -16.97389 20.72653 1.000 82.66292 178 ASP C N 1
ATOM 5490 C CA . ASP C 1 171 ? -10.07319 -18.35487 20.26703 1.000 77.35917 178 ASP C CA 1
ATOM 5491 C C . ASP C 1 171 ? -11.54222 -18.55834 19.95589 1.000 74.45343 178 ASP C C 1
ATOM 5492 O O . ASP C 1 171 ? -12.40624 -17.92026 20.56115 1.000 80.94207 178 ASP C O 1
ATOM 5497 N N . SER C 1 172 ? -11.82997 -19.43243 19.00117 1.000 74.41510 179 SER C N 1
ATOM 5498 C CA . SER C 1 172 ? -13.18029 -19.54728 18.45913 1.000 73.26805 179 SER C CA 1
ATOM 5499 C C . SER C 1 172 ? -14.01377 -20.65156 19.11772 1.000 76.25436 179 SER C C 1
ATOM 5500 O O . SER C 1 172 ? -15.22792 -20.74427 18.89489 1.000 71.13011 179 SER C O 1
ATOM 5503 N N . GLY C 1 173 ? -13.35266 -21.51043 19.88755 1.000 72.19986 180 GLY C N 1
ATOM 5504 C CA . GLY C 1 173 ? -14.02313 -22.61565 20.54718 1.000 68.88104 180 GLY C CA 1
ATOM 5505 C C . GLY C 1 173 ? -14.60362 -22.18638 21.88602 1.000 70.31906 180 GLY C C 1
ATOM 5506 O O . GLY C 1 173 ? -14.78166 -20.99772 22.15963 1.000 68.60451 180 GLY C O 1
ATOM 5507 N N . PHE C 1 174 ? -14.87677 -23.16155 22.73884 1.000 64.76824 181 PHE C N 1
ATOM 5508 C CA . PHE C 1 174 ? -15.48371 -22.88409 24.03156 1.000 62.14332 181 PHE C CA 1
ATOM 5509 C C . PHE C 1 174 ? -14.44513 -22.53889 25.07015 1.000 62.82251 181 PHE C C 1
ATOM 5510 O O . PHE C 1 174 ? -14.50322 -21.48217 25.70629 1.000 61.52338 181 PHE C O 1
ATOM 5518 N N . LEU C 1 175 ? -13.49590 -23.44617 25.25158 1.000 55.56629 182 LEU C N 1
ATOM 5519 C CA . LEU C 1 175 ? -12.51062 -23.29030 26.29701 1.000 58.86023 182 LEU C CA 1
ATOM 5520 C C . LEU C 1 175 ? -11.17294 -23.80985 25.81325 1.000 59.78966 182 LEU C C 1
ATOM 5521 O O . LEU C 1 175 ? -11.12404 -24.79756 25.08527 1.000 60.08188 182 LEU C O 1
ATOM 5526 N N . THR C 1 176 ? -10.09242 -23.16688 26.25152 1.000 65.13127 183 THR C N 1
ATOM 5527 C CA . THR C 1 176 ? -8.73385 -23.54412 25.85624 1.000 60.33925 183 THR C CA 1
ATOM 5528 C C . THR C 1 176 ? -7.81840 -23.79164 27.03665 1.000 65.39008 183 THR C C 1
ATOM 5529 O O . THR C 1 176 ? -7.73265 -22.95963 27.94146 1.000 65.84423 183 THR C O 1
ATOM 5533 N N . ILE C 1 177 ? -7.10039 -24.91422 27.01241 1.000 60.56579 184 ILE C N 1
ATOM 5534 C CA . ILE C 1 177 ? -6.08606 -25.17087 28.01083 1.000 61.26902 184 ILE C CA 1
ATOM 5535 C C . ILE C 1 177 ? -4.73272 -25.05160 27.33665 1.000 69.90331 184 ILE C C 1
ATOM 5536 O O . ILE C 1 177 ? -4.40646 -25.78324 26.39327 1.000 64.44973 184 ILE C O 1
ATOM 5541 N N . LEU C 1 178 ? -3.95394 -24.10287 27.82955 1.000 73.11209 185 LEU C N 1
ATOM 5542 C CA . LEU C 1 178 ? -2.67920 -23.78230 27.23440 1.000 70.88284 185 LEU C CA 1
ATOM 5543 C C . LEU C 1 178 ? -1.56628 -24.11646 28.20298 1.000 73.40955 185 LEU C C 1
ATOM 5544 O O . LEU C 1 178 ? -1.52883 -23.58679 29.31467 1.000 71.99430 185 LEU C O 1
ATOM 5549 N N . GLN C 1 179 ? -0.68035 -25.01990 27.79094 1.000 72.10100 186 GLN C N 1
ATOM 5550 C CA . GLN C 1 179 ? 0.59666 -25.20155 28.47455 1.000 76.88224 186 GLN C CA 1
ATOM 5551 C C . GLN C 1 179 ? 1.64478 -24.40466 27.71127 1.000 82.33307 186 GLN C C 1
ATOM 5552 O O . GLN C 1 179 ? 2.14771 -24.85445 26.67528 1.000 76.86286 186 GLN C O 1
ATOM 5558 N N . ASP C 1 180 ? 1.98833 -23.22632 28.21666 1.000 85.98843 187 ASP C N 1
ATOM 5559 C CA . ASP C 1 180 ? 2.81379 -22.32510 27.42703 1.000 88.63454 187 ASP C CA 1
ATOM 5560 C C . ASP C 1 180 ? 4.27929 -22.58790 27.77340 1.000 91.92555 187 ASP C C 1
ATOM 5561 O O . ASP C 1 180 ? 4.58900 -23.34664 28.70557 1.000 88.33631 187 ASP C O 1
ATOM 5566 N N . ASP C 1 181 ? 5.16817 -21.96159 27.00389 1.000 95.31936 188 ASP C N 1
ATOM 5567 C CA . ASP C 1 181 ? 6.60433 -22.12834 27.15839 1.000 97.94570 188 ASP C CA 1
ATOM 5568 C C . ASP C 1 181 ? 7.07185 -21.30132 28.35131 1.000 98.24940 188 ASP C C 1
ATOM 5569 O O . ASP C 1 181 ? 7.05537 -20.06738 28.32970 1.000 95.49333 188 ASP C O 1
ATOM 5574 N N . GLU C 1 182 ? 7.43959 -22.02242 29.40522 1.000 96.84614 189 GLU C N 1
ATOM 5575 C CA . GLU C 1 182 ? 7.84449 -21.45353 30.68096 1.000 98.57984 189 GLU C CA 1
ATOM 5576 C C . GLU C 1 182 ? 9.01056 -20.47716 30.57022 1.000 101.00589 189 GLU C C 1
ATOM 5577 O O . GLU C 1 182 ? 9.17627 -19.60395 31.42288 1.000 101.83862 189 GLU C O 1
ATOM 5583 N N . ASN C 1 183 ? 9.81649 -20.62263 29.52308 1.000 100.96491 190 ASN C N 1
ATOM 5584 C CA . ASN C 1 183 ? 11.04375 -19.84815 29.41275 1.000 100.06263 190 ASN C CA 1
ATOM 5585 C C . ASN C 1 183 ? 10.84624 -18.51413 28.69031 1.000 99.70832 190 ASN C C 1
ATOM 5586 O O . ASN C 1 183 ? 11.75345 -17.68212 28.65406 1.000 99.66384 190 ASN C O 1
ATOM 5591 N N . VAL C 1 184 ? 9.66030 -18.31505 28.11842 1.000 99.32584 191 VAL C N 1
ATOM 5592 C CA . VAL C 1 184 ? 9.34694 -17.08515 27.38779 1.000 96.11517 191 VAL C CA 1
ATOM 5593 C C . VAL C 1 184 ? 7.95822 -16.57734 27.80169 1.000 97.89136 191 VAL C C 1
ATOM 5594 O O . VAL C 1 184 ? 7.36825 -15.68989 27.17568 1.000 96.50574 191 VAL C O 1
ATOM 5598 N N . LEU C 1 187 ? 3.39844 -12.99460 26.18616 1.000 97.98911 194 LEU C N 1
ATOM 5599 C CA . LEU C 1 187 ? 1.93995 -13.00479 26.08244 1.000 96.87634 194 LEU C CA 1
ATOM 5600 C C . LEU C 1 187 ? 1.20430 -12.56308 27.34146 1.000 94.76358 194 LEU C C 1
ATOM 5601 O O . LEU C 1 187 ? 1.55061 -12.95478 28.46300 1.000 93.77703 194 LEU C O 1
ATOM 5606 N N . GLU C 1 188 ? 0.19838 -11.71991 27.13309 1.000 92.85089 195 GLU C N 1
ATOM 5607 C CA . GLU C 1 188 ? -0.74415 -11.35200 28.18082 1.000 96.76882 195 GLU C CA 1
ATOM 5608 C C . GLU C 1 188 ? -2.03409 -10.90391 27.46608 1.000 99.32253 195 GLU C C 1
ATOM 5609 O O . GLU C 1 188 ? -2.08413 -10.89592 26.22475 1.000 96.15692 195 GLU C O 1
ATOM 5615 N N . ALA C 1 189 ? -3.07714 -10.54872 28.21478 1.000 97.16836 196 ALA C N 1
ATOM 5616 C CA . ALA C 1 189 ? -4.38201 -10.38527 27.58654 1.000 97.24031 196 ALA C CA 1
ATOM 5617 C C . ALA C 1 189 ? -5.08301 -9.06149 27.89760 1.000 97.22600 196 ALA C C 1
ATOM 5618 O O . ALA C 1 189 ? -4.97205 -8.51575 28.99703 1.000 102.08749 196 ALA C O 1
ATOM 5620 N N . MET C 1 190 ? -5.81475 -8.56580 26.89920 1.000 91.33009 197 MET C N 1
ATOM 5621 C CA . MET C 1 190 ? -6.49845 -7.28053 26.97879 1.000 92.85142 197 MET C CA 1
ATOM 5622 C C . MET C 1 190 ? -7.89654 -7.41801 27.60207 1.000 101.15513 197 MET C C 1
ATOM 5623 O O . MET C 1 190 ? -8.90011 -6.92753 27.06515 1.000 100.04594 197 MET C O 1
ATOM 5628 N N . LEU C 1 203 ? 3.85089 -17.87537 33.78851 1.000 87.45945 210 LEU C N 1
ATOM 5629 C CA . LEU C 1 203 ? 3.86016 -18.50543 35.11191 1.000 95.90202 210 LEU C CA 1
ATOM 5630 C C . LEU C 1 203 ? 4.08798 -20.02456 35.07055 1.000 99.05884 210 LEU C C 1
ATOM 5631 O O . LEU C 1 203 ? 3.28960 -20.75643 34.48205 1.000 99.01945 210 LEU C O 1
ATOM 5636 N N . PRO C 1 204 ? 5.18385 -20.50245 35.69513 1.000 100.19380 211 PRO C N 1
ATOM 5637 C CA . PRO C 1 204 ? 5.65385 -21.90079 35.74085 1.000 99.15981 211 PRO C CA 1
ATOM 5638 C C . PRO C 1 204 ? 4.75137 -22.88432 36.49423 1.000 97.22142 211 PRO C C 1
ATOM 5639 O O . PRO C 1 204 ? 3.94735 -22.45338 37.31843 1.000 96.88088 211 PRO C O 1
ATOM 5643 N N . ASN C 1 205 ? 4.89769 -24.17780 36.19811 1.000 98.95324 212 ASN C N 1
ATOM 5644 C CA . ASN C 1 205 ? 4.12504 -25.26770 36.80859 1.000 98.56224 212 ASN C CA 1
ATOM 5645 C C . ASN C 1 205 ? 2.61131 -25.03308 36.91972 1.000 99.69661 212 ASN C C 1
ATOM 5646 O O . ASN C 1 205 ? 1.93600 -25.50789 37.83323 1.000 98.38112 212 ASN C O 1
ATOM 5651 N N . THR C 1 206 ? 2.06661 -24.34045 35.93757 1.000 97.26926 213 THR C N 1
ATOM 5652 C CA . THR C 1 206 ? 0.64696 -24.08139 35.90541 1.000 89.83081 213 THR C CA 1
ATOM 5653 C C . THR C 1 206 ? 0.12963 -24.31333 34.50244 1.000 90.39972 213 THR C C 1
ATOM 5654 O O . THR C 1 206 ? 0.90715 -24.50323 33.56570 1.000 88.73180 213 THR C O 1
ATOM 5658 N N . LEU C 1 207 ? -1.18856 -24.34033 34.36953 1.000 80.71747 214 LEU C N 1
ATOM 5659 C CA . LEU C 1 207 ? -1.78799 -24.37588 33.06033 1.000 76.13839 214 LEU C CA 1
ATOM 5660 C C . LEU C 1 207 ? -2.58414 -23.10347 32.94806 1.000 72.56255 214 LEU C C 1
ATOM 5661 O O . LEU C 1 207 ? -3.06772 -22.57788 33.94457 1.000 75.24520 214 LEU C O 1
ATOM 5666 N N . ALA C 1 208 ? -2.66097 -22.57006 31.73986 1.000 72.55175 215 ALA C N 1
ATOM 5667 C CA . ALA C 1 208 ? -3.45771 -21.38878 31.48901 1.000 72.46583 215 ALA C CA 1
ATOM 5668 C C . ALA C 1 208 ? -4.76320 -21.82288 30.85184 1.000 71.20101 215 ALA C C 1
ATOM 5669 O O . ALA C 1 208 ? -4.76331 -22.63519 29.92246 1.000 67.42566 215 ALA C O 1
ATOM 5671 N N . ILE C 1 209 ? -5.86727 -21.31571 31.39633 1.000 72.91627 216 ILE C N 1
ATOM 5672 C CA . ILE C 1 209 ? -7.20469 -21.57494 30.88348 1.000 64.49398 216 ILE C CA 1
ATOM 5673 C C . ILE C 1 209 ? -7.73288 -20.28037 30.28889 1.000 66.51640 216 ILE C C 1
ATOM 5674 O O . ILE C 1 209 ? -7.51285 -19.21780 30.85211 1.000 71.65702 216 ILE C O 1
ATOM 5679 N N . ASN C 1 210 ? -8.40740 -20.34189 29.14940 1.000 65.78110 217 ASN C N 1
ATOM 5680 C CA . ASN C 1 210 ? -9.12632 -19.17222 28.66790 1.000 66.62022 217 ASN C CA 1
ATOM 5681 C C . ASN C 1 210 ? -10.38554 -19.54835 27.89675 1.000 72.54880 217 ASN C C 1
ATOM 5682 O O . ASN C 1 210 ? -10.50124 -20.66697 27.39344 1.000 71.33573 217 ASN C O 1
ATOM 5687 N N . LEU C 1 211 ? -11.33727 -18.62261 27.82277 1.000 67.53296 218 LEU C N 1
ATOM 5688 C CA . LEU C 1 211 ? -12.60050 -18.89781 27.15771 1.000 70.76954 218 LEU C CA 1
ATOM 5689 C C . LEU C 1 211 ? -12.65019 -18.26904 25.78210 1.000 70.86044 218 LEU C C 1
ATOM 5690 O O . LEU C 1 211 ? -12.02040 -17.24974 25.53603 1.000 72.79961 218 LEU C O 1
ATOM 5695 N N . GLY C 1 212 ? -13.44299 -18.86295 24.90220 1.000 68.46119 219 GLY C N 1
ATOM 5696 C CA . GLY C 1 212 ? -13.54335 -18.40248 23.53491 1.000 69.39439 219 GLY C CA 1
ATOM 5697 C C . GLY C 1 212 ? -14.94487 -18.05061 23.09482 1.000 74.53756 219 GLY C C 1
ATOM 5698 O O . GLY C 1 212 ? -15.88848 -17.99420 23.89676 1.000 69.56903 219 GLY C O 1
ATOM 5699 N N . ASP C 1 213 ? -15.07631 -17.82285 21.79306 1.000 74.67609 220 ASP C N 1
ATOM 5700 C CA . ASP C 1 213 ? -16.33313 -17.38837 21.19408 1.000 73.83493 220 ASP C CA 1
ATOM 5701 C C . ASP C 1 213 ? -17.53986 -18.27861 21.54152 1.000 75.35644 220 ASP C C 1
ATOM 5702 O O . ASP C 1 213 ? -18.64833 -17.77230 21.69580 1.000 74.07144 220 ASP C O 1
ATOM 5707 N N . MET C 1 214 ? -17.34111 -19.59332 21.62943 1.000 75.82502 221 MET C N 1
ATOM 5708 C CA . MET C 1 214 ? -18.45207 -20.50209 21.92436 1.000 73.73402 221 MET C CA 1
ATOM 5709 C C . MET C 1 214 ? -18.94497 -20.31230 23.36245 1.000 70.93635 221 MET C C 1
ATOM 5710 O O . MET C 1 214 ? -20.10011 -20.58890 23.66192 1.000 68.07294 221 MET C O 1
ATOM 5715 N N . ALA C 1 215 ? -18.05637 -19.84262 24.23488 1.000 66.09860 222 ALA C N 1
ATOM 5716 C CA . ALA C 1 215 ? -18.37109 -19.63428 25.64410 1.000 69.68016 222 ALA C CA 1
ATOM 5717 C C . ALA C 1 215 ? -19.23545 -18.38976 25.83220 1.000 76.93628 222 ALA C C 1
ATOM 5718 O O . ALA C 1 215 ? -20.13309 -18.37417 26.68158 1.000 73.17647 222 ALA C O 1
ATOM 5720 N N . THR C 1 216 ? -18.94950 -17.35166 25.04389 1.000 77.44699 223 THR C N 1
ATOM 5721 C CA . THR C 1 216 ? -19.74668 -16.12866 25.03325 1.000 72.89493 223 THR C CA 1
ATOM 5722 C C . THR C 1 216 ? -21.13660 -16.38944 24.46725 1.000 74.48630 223 THR C C 1
ATOM 5723 O O . THR C 1 216 ? -22.13724 -15.94288 25.03060 1.000 78.51441 223 THR C O 1
ATOM 5727 N N . ILE C 1 217 ? -21.20437 -17.11059 23.35463 1.000 71.51421 224 ILE C N 1
ATOM 5728 C CA . ILE C 1 217 ? -22.48800 -17.45261 22.74870 1.000 70.13238 224 ILE C CA 1
ATOM 5729 C C . ILE C 1 217 ? -23.33705 -18.35060 23.66230 1.000 75.99718 224 ILE C C 1
ATOM 5730 O O . ILE C 1 217 ? -24.51818 -18.08440 23.87651 1.000 79.74084 224 ILE C O 1
ATOM 5735 N N . TRP C 1 218 ? -22.72806 -19.41322 24.18474 1.000 73.36030 225 TRP C N 1
ATOM 5736 C CA . TRP C 1 218 ? -23.40026 -20.39301 25.04608 1.000 71.26121 225 TRP C CA 1
ATOM 5737 C C . TRP C 1 218 ? -23.97307 -19.78069 26.33148 1.000 74.46125 225 TRP C C 1
ATOM 5738 O O . TRP C 1 218 ? -25.04664 -20.17329 26.78483 1.000 73.07440 225 TRP C O 1
ATOM 5749 N N . SER C 1 219 ? -23.25013 -18.82974 26.91707 1.000 71.15985 226 SER C N 1
ATOM 5750 C CA . SER C 1 219 ? -23.67241 -18.18682 28.15539 1.000 72.08523 226 SER C CA 1
ATOM 5751 C C . SER C 1 219 ? -24.47052 -16.90910 27.89194 1.000 74.60618 226 SER C C 1
ATOM 5752 O O . SER C 1 219 ? -24.51945 -16.01764 28.73920 1.000 74.53541 226 SER C O 1
ATOM 5755 N N . ASN C 1 220 ? -25.04578 -16.80365 26.69857 1.000 76.30028 227 ASN C N 1
ATOM 5756 C CA . ASN C 1 220 ? -25.80699 -15.61734 26.31087 1.000 82.44084 227 ASN C CA 1
ATOM 5757 C C . ASN C 1 220 ? -25.08439 -14.29499 26.49652 1.000 80.49437 227 ASN C C 1
ATOM 5758 O O . ASN C 1 220 ? -25.59948 -13.37940 27.13019 1.000 84.47198 227 ASN C O 1
ATOM 5763 N N . GLY C 1 221 ? -23.86350 -14.20734 25.99712 1.000 80.45603 228 GLY C N 1
ATOM 5764 C CA . GLY C 1 221 ? -23.16511 -12.94133 26.02168 1.000 78.80665 228 GLY C CA 1
ATOM 5765 C C . GLY C 1 221 ? -22.42959 -12.76758 27.32821 1.000 73.27541 228 GLY C C 1
ATOM 5766 O O . GLY C 1 221 ? -21.71986 -11.78830 27.52141 1.000 76.36413 228 GLY C O 1
ATOM 5767 N N . ARG C 1 222 ? -22.57565 -13.70350 28.25440 1.000 73.03412 229 ARG C N 1
ATOM 5768 C CA . ARG C 1 222 ? -21.92111 -13.46818 29.53032 1.000 74.51706 229 ARG C CA 1
ATOM 5769 C C . ARG C 1 222 ? -20.44800 -13.75162 29.43409 1.000 80.52539 229 ARG C C 1
ATOM 5770 O O . ARG C 1 222 ? -19.68728 -12.80382 29.31541 1.000 89.29397 229 ARG C O 1
ATOM 5778 N N . LEU C 1 223 ? -20.05060 -15.02240 29.29725 1.000 78.86636 230 LEU C N 1
ATOM 5779 C CA . LEU C 1 223 ? -18.60687 -15.39950 29.33528 1.000 82.77513 230 LEU C CA 1
ATOM 5780 C C . LEU C 1 223 ? -17.67373 -14.59820 28.39711 1.000 77.66575 230 LEU C C 1
ATOM 5781 O O . LEU C 1 223 ? -18.02664 -14.35544 27.25103 1.000 79.18066 230 LEU C O 1
ATOM 5786 N N . CYS C 1 224 ? -16.49796 -14.19329 28.91891 1.000 81.17146 231 CYS C N 1
ATOM 5787 C CA . CYS C 1 224 ? -15.50377 -13.36660 28.17046 1.000 87.23681 231 CYS C CA 1
ATOM 5788 C C . CYS C 1 224 ? -14.71673 -14.13573 27.11057 1.000 80.86629 231 CYS C C 1
ATOM 5789 O O . CYS C 1 224 ? -13.86438 -14.96287 27.44743 1.000 79.99224 231 CYS C O 1
ATOM 5792 N N . ASN C 1 225 ? -14.97254 -13.83354 25.84268 1.000 79.67415 232 ASN C N 1
ATOM 5793 C CA . ASN C 1 225 ? -14.11075 -14.34345 24.78681 1.000 81.88574 232 ASN C CA 1
ATOM 5794 C C . ASN C 1 225 ? -12.85940 -13.47016 24.71916 1.000 80.69650 232 ASN C C 1
ATOM 5795 O O . ASN C 1 225 ? -12.83083 -12.47711 24.00287 1.000 88.47898 232 ASN C O 1
ATOM 5800 N N . VAL C 1 226 ? -11.83180 -13.87070 25.46950 1.000 76.80184 233 VAL C N 1
ATOM 5801 C CA . VAL C 1 226 ? -10.64873 -13.04953 25.77918 1.000 83.99870 233 VAL C CA 1
ATOM 5802 C C . VAL C 1 226 ? -9.74725 -12.64442 24.60407 1.000 89.68605 233 VAL C C 1
ATOM 5803 O O . VAL C 1 226 ? -9.59302 -13.39528 23.63174 1.000 85.09931 233 VAL C O 1
ATOM 5807 N N . LYS C 1 227 ? -9.19269 -11.42929 24.69673 1.000 92.38619 234 LYS C N 1
ATOM 5808 C CA . LYS C 1 227 ? -8.20254 -10.90305 23.74473 1.000 89.54089 234 LYS C CA 1
ATOM 5809 C C . LYS C 1 227 ? -6.78620 -11.18639 24.22533 1.000 94.49121 234 LYS C C 1
ATOM 5810 O O . LYS C 1 227 ? -6.41610 -10.74291 25.31455 1.000 93.02446 234 LYS C O 1
ATOM 5816 N N . HIS C 1 228 ? -5.97886 -11.88510 23.43336 1.000 91.89915 235 HIS C N 1
ATOM 5817 C CA . HIS C 1 228 ? -4.60719 -12.15493 23.86234 1.000 97.98692 235 HIS C CA 1
ATOM 5818 C C . HIS C 1 228 ? -3.67883 -12.21168 22.65305 1.000 96.53870 235 HIS C C 1
ATOM 5819 O O . HIS C 1 228 ? -4.13211 -12.23986 21.50596 1.000 92.70293 235 HIS C O 1
ATOM 5826 N N . ARG C 1 229 ? -2.38022 -12.14464 22.92273 1.000 97.75535 236 ARG C N 1
ATOM 5827 C CA . ARG C 1 229 ? -1.35690 -12.20160 21.88743 1.000 94.99621 236 ARG C CA 1
ATOM 5828 C C . ARG C 1 229 ? 0.00025 -12.56626 22.46881 1.000 96.75700 236 ARG C C 1
ATOM 5829 O O . ARG C 1 229 ? 0.52641 -11.85570 23.32452 1.000 98.36689 236 ARG C O 1
ATOM 5837 N N . THR C 1 236 ? 13.94575 -15.32750 19.73266 1.000 100.60692 243 THR C N 1
ATOM 5838 C CA . THR C 1 236 ? 14.08552 -16.63736 20.36696 1.000 100.99375 243 THR C CA 1
ATOM 5839 C C . THR C 1 236 ? 13.12853 -17.65006 19.71154 1.000 94.63120 243 THR C C 1
ATOM 5840 O O . THR C 1 236 ? 12.40968 -17.32550 18.76561 1.000 91.33464 243 THR C O 1
ATOM 5844 N N . MET C 1 237 ? 13.15397 -18.88282 20.20134 1.000 95.41862 244 MET C N 1
ATOM 5845 C CA . MET C 1 237 ? 12.20743 -19.90685 19.78481 1.000 94.41833 244 MET C CA 1
ATOM 5846 C C . MET C 1 237 ? 11.09739 -20.02865 20.83673 1.000 93.96305 244 MET C C 1
ATOM 5847 O O . MET C 1 237 ? 11.37418 -20.02967 22.03832 1.000 96.65687 244 MET C O 1
ATOM 5852 N N . ARG C 1 238 ? 9.84647 -20.12289 20.39119 1.000 88.12582 245 ARG C N 1
ATOM 5853 C CA . ARG C 1 238 ? 8.71407 -20.15733 21.32156 1.000 89.61046 245 ARG C CA 1
ATOM 5854 C C . ARG C 1 238 ? 7.75537 -21.28474 20.94179 1.000 86.91965 245 ARG C C 1
ATOM 5855 O O . ARG C 1 238 ? 7.31446 -21.40411 19.79210 1.000 81.09126 245 ARG C O 1
ATOM 5863 N N . TYR C 1 239 ? 7.40764 -22.07841 21.94945 1.000 86.22060 246 TYR C N 1
ATOM 5864 C CA . TYR C 1 239 ? 6.55740 -23.25515 21.78657 1.000 86.08546 246 TYR C CA 1
ATOM 5865 C C . TYR C 1 239 ? 5.25975 -23.15566 22.58613 1.000 83.30189 246 TYR C C 1
ATOM 5866 O O . TYR C 1 239 ? 5.25199 -22.69663 23.72933 1.000 80.33475 246 TYR C O 1
ATOM 5875 N N . SER C 1 240 ? 4.16173 -23.57748 21.96630 1.000 78.86630 247 SER C N 1
ATOM 5876 C CA . SER C 1 240 ? 2.87286 -23.54121 22.63126 1.000 75.56498 247 SER C CA 1
ATOM 5877 C C . SER C 1 240 ? 2.19938 -24.88813 22.46589 1.000 72.76291 247 SER C C 1
ATOM 5878 O O . SER C 1 240 ? 2.19040 -25.45655 21.37359 1.000 67.16058 247 SER C O 1
ATOM 5881 N N . ILE C 1 241 ? 1.60424 -25.37548 23.54647 1.000 69.68593 248 ILE C N 1
ATOM 5882 C CA . ILE C 1 241 ? 0.81395 -26.59216 23.49660 1.000 69.88627 248 ILE C CA 1
ATOM 5883 C C . ILE C 1 241 ? -0.62390 -26.25308 23.89816 1.000 71.12793 248 ILE C C 1
ATOM 5884 O O . ILE C 1 241 ? -0.88912 -25.92938 25.05682 1.000 67.38897 248 ILE C O 1
ATOM 5889 N N . ALA C 1 242 ? -1.55052 -26.36832 22.95135 1.000 66.04704 249 ALA C N 1
ATOM 5890 C CA . ALA C 1 242 ? -2.92926 -25.97037 23.20254 1.000 64.50141 249 ALA C CA 1
ATOM 5891 C C . ALA C 1 242 ? -3.96681 -27.06824 22.94813 1.000 64.15806 249 ALA C C 1
ATOM 5892 O O . ALA C 1 242 ? -3.93415 -27.76436 21.93010 1.000 59.37762 249 ALA C O 1
ATOM 5894 N N . SER C 1 243 ? -4.91364 -27.18270 23.87258 1.000 63.82160 250 SER C N 1
ATOM 5895 C CA . SER C 1 243 ? -6.01670 -28.10121 23.71717 1.000 56.80776 250 SER C CA 1
ATOM 5896 C C . SER C 1 243 ? -7.29654 -27.28619 23.72668 1.000 61.76900 250 SER C C 1
ATOM 5897 O O . SER C 1 243 ? -7.60120 -26.61674 24.70889 1.000 56.95019 250 SER C O 1
ATOM 5900 N N . PHE C 1 244 ? -8.01466 -27.33020 22.60594 1.000 57.99677 251 PHE C N 1
ATOM 5901 C CA . PHE C 1 244 ? -9.20636 -26.54084 22.39367 1.000 55.24445 251 PHE C CA 1
ATOM 5902 C C . PHE C 1 244 ? -10.43326 -27.41660 22.54284 1.000 56.82995 251 PHE C C 1
ATOM 5903 O O . PHE C 1 244 ? -10.62841 -28.34365 21.74642 1.000 52.56054 251 PHE C O 1
ATOM 5911 N N . LEU C 1 245 ? -11.27072 -27.09768 23.52673 1.000 50.07305 252 LEU C N 1
ATOM 5912 C CA . LEU C 1 245 ? -12.61665 -27.66749 23.59439 1.000 51.68822 252 LEU C CA 1
ATOM 5913 C C . LEU C 1 245 ? -13.50283 -26.85105 22.67208 1.000 51.16875 252 LEU C C 1
ATOM 5914 O O . LEU C 1 245 ? -13.69970 -25.64903 22.88069 1.000 53.11138 252 LEU C O 1
ATOM 5919 N N . LEU C 1 246 ? -14.01166 -27.49269 21.63244 1.000 48.04574 253 LEU C N 1
ATOM 5920 C CA . LEU C 1 246 ? -14.74219 -26.77791 20.59176 1.000 55.93062 253 LEU C CA 1
ATOM 5921 C C . LEU C 1 246 ? -16.24118 -26.76492 20.88084 1.000 59.26751 253 LEU C C 1
ATOM 5922 O O . LEU C 1 246 ? -16.69272 -27.33701 21.87493 1.000 62.01376 253 LEU C O 1
ATOM 5927 N N . GLY C 1 247 ? -17.01637 -26.15392 19.99439 1.000 63.13531 254 GLY C N 1
ATOM 5928 C CA . GLY C 1 247 ? -18.46230 -26.14263 20.13782 1.000 68.34644 254 GLY C CA 1
ATOM 5929 C C . GLY C 1 247 ? -19.08081 -27.40409 19.55788 1.000 73.12373 254 GLY C C 1
ATOM 5930 O O . GLY C 1 247 ? -18.37228 -28.38325 19.31563 1.000 71.84319 254 GLY C O 1
ATOM 5931 N N . PRO C 1 248 ? -20.40799 -27.39326 19.33420 1.000 75.98120 255 PRO C N 1
ATOM 5932 C CA . PRO C 1 248 ? -21.09454 -28.54796 18.74465 1.000 80.48082 255 PRO C CA 1
ATOM 5933 C C . PRO C 1 248 ? -20.63365 -28.84071 17.31551 1.000 85.05158 255 PRO C C 1
ATOM 5934 O O . PRO C 1 248 ? -20.28950 -27.93871 16.54422 1.000 81.05132 255 PRO C O 1
ATOM 5938 N N . MET C 1 249 ? -20.61821 -30.13210 17.00121 1.000 89.40787 256 MET C N 1
ATOM 5939 C CA . MET C 1 249 ? -20.24886 -30.66324 15.69280 1.000 94.85256 256 MET C CA 1
ATOM 5940 C C . MET C 1 249 ? -21.12734 -30.22909 14.53962 1.000 97.18198 256 MET C C 1
ATOM 5941 O O . MET C 1 249 ? -20.76775 -29.33838 13.76461 1.000 93.18310 256 MET C O 1
ATOM 5946 N N . ASP C 1 250 ? -22.27807 -30.89150 14.44157 1.000 102.36100 257 ASP C N 1
ATOM 5947 C CA . ASP C 1 250 ? -23.20932 -30.73427 13.32845 1.000 103.72734 257 ASP C CA 1
ATOM 5948 C C . ASP C 1 250 ? -24.34229 -29.77543 13.66179 1.000 101.22281 257 ASP C C 1
ATOM 5949 O O . ASP C 1 250 ? -25.06152 -29.30644 12.77843 1.000 103.79555 257 ASP C O 1
ATOM 5954 N N . THR C 1 251 ? -24.49321 -29.50557 14.95324 1.000 97.71970 258 THR C N 1
ATOM 5955 C CA . THR C 1 251 ? -25.54194 -28.63550 15.47316 1.000 97.82016 258 THR C CA 1
ATOM 5956 C C . THR C 1 251 ? -25.07476 -27.18302 15.51243 1.000 97.14160 258 THR C C 1
ATOM 5957 O O . THR C 1 251 ? -23.87486 -26.90785 15.55569 1.000 96.15060 258 THR C O 1
ATOM 5961 N N . ASP C 1 252 ? -26.01531 -26.24783 15.47123 1.000 96.96989 259 ASP C N 1
ATOM 5962 C CA . ASP C 1 252 ? -25.65059 -24.86324 15.68811 1.000 100.58650 259 ASP C CA 1
ATOM 5963 C C . ASP C 1 252 ? -26.00100 -24.55490 17.14739 1.000 99.79873 259 ASP C C 1
ATOM 5964 O O . ASP C 1 252 ? -27.13570 -24.75213 17.58463 1.000 100.41532 259 ASP C O 1
ATOM 5969 N N . LEU C 1 253 ? -24.98929 -24.13341 17.90134 1.000 95.77330 260 LEU C N 1
ATOM 5970 C CA . LEU C 1 253 ? -25.10544 -23.87327 19.33386 1.000 94.60396 260 LEU C CA 1
ATOM 5971 C C . LEU C 1 253 ? -25.90491 -22.62550 19.69506 1.000 95.35635 260 LEU C C 1
ATOM 5972 O O . LEU C 1 253 ? -25.47924 -21.50700 19.39600 1.000 95.41860 260 LEU C O 1
ATOM 5977 N N . GLU C 1 254 ? -27.04276 -22.80811 20.36031 1.000 97.14871 261 GLU C N 1
ATOM 5978 C CA . GLU C 1 254 ? -27.66359 -21.71073 21.10216 1.000 97.79445 261 GLU C CA 1
ATOM 5979 C C . GLU C 1 254 ? -27.69544 -22.05969 22.61569 1.000 92.40625 261 GLU C C 1
ATOM 5980 O O . GLU C 1 254 ? -27.57012 -23.23141 22.99033 1.000 88.26402 261 GLU C O 1
ATOM 5986 N N . PRO C 1 255 ? -27.84650 -21.04225 23.48778 1.000 85.96333 262 PRO C N 1
ATOM 5987 C CA . PRO C 1 255 ? -27.69972 -21.20263 24.94608 1.000 82.20014 262 PRO C CA 1
ATOM 5988 C C . PRO C 1 255 ? -28.79884 -21.99643 25.66605 1.000 81.14604 262 PRO C C 1
ATOM 5989 O O . PRO C 1 255 ? -29.94524 -22.01669 25.21566 1.000 83.36134 262 PRO C O 1
ATOM 5993 N N . PRO C 1 256 ? -28.43112 -22.66437 26.77454 1.000 77.32995 263 PRO C N 1
ATOM 5994 C CA . PRO C 1 256 ? -29.39918 -23.28701 27.68181 1.000 76.42919 263 PRO C CA 1
ATOM 5995 C C . PRO C 1 256 ? -30.51839 -22.31518 28.03918 1.000 78.76178 263 PRO C C 1
ATOM 5996 O O . PRO C 1 256 ? -30.26105 -21.12250 28.23156 1.000 78.13732 263 PRO C O 1
ATOM 6000 N N . SER C 1 257 ? -31.74632 -22.82830 28.06647 1.000 78.47818 264 SER C N 1
ATOM 6001 C CA . SER C 1 257 ? -32.94725 -22.04090 28.35244 1.000 78.56762 264 SER C CA 1
ATOM 6002 C C . SER C 1 257 ? -32.74764 -20.99838 29.46514 1.000 76.06372 264 SER C C 1
ATOM 6003 O O . SER C 1 257 ? -33.12975 -19.84043 29.29344 1.000 78.83531 264 SER C O 1
ATOM 6006 N N . GLU C 1 258 ? -32.11641 -21.39549 30.57341 1.000 73.48445 265 GLU C N 1
ATOM 6007 C CA . GLU C 1 258 ? -31.88489 -20.48919 31.70170 1.000 70.98235 265 GLU C CA 1
ATOM 6008 C C . GLU C 1 258 ? -31.22134 -19.17350 31.31699 1.000 73.98451 265 GLU C C 1
ATOM 6009 O O . GLU C 1 258 ? -31.44184 -18.15049 31.96428 1.000 73.16238 265 GLU C O 1
ATOM 6015 N N . PHE C 1 259 ? -30.37036 -19.21844 30.29476 1.000 78.12506 266 PHE C N 1
ATOM 6016 C CA . PHE C 1 259 ? -29.58788 -18.05607 29.88571 1.000 77.92732 266 PHE C CA 1
ATOM 6017 C C . PHE C 1 259 ? -30.40815 -17.15682 28.96011 1.000 82.27522 266 PHE C C 1
ATOM 6018 O O . PHE C 1 259 ? -30.44162 -15.93605 29.12825 1.000 82.98397 266 PHE C O 1
#

B-factor: mean 64.63, std 16.61, range [31.95, 121.01]

CATH classification: 2.60.120.330

Sequence (759 aa):
MIPTIDLEEVSDKILNQKIREASERWGCFRVINHGVSLSLMAEMKKTVIDLFQRPYEVKVRNTDVLLGSGYRAPNEINPYYEALGLYDMASPHAVNTFCDQLEASADQREIMVKYAKAINGLATDLARKLAESYGLVETDFFKEWPSQFRINKYHFKPETVGKLGVQLHTDSGFLTILQDDENVGGLEAMDNSSGTFFPIDPLPNTLAINLGDMATIWSNGRLCNVKHRVQCKEATMRYSIASFLLGPMDTDLEPPSEFVDAEHPRLMIPTIDLEEVSDKILNQKIREASERWGCFRVINHGVSLSLMAEMKKTVIDLFQRPYEVKVRNTDVLLGSGYRAPNEINPYYEALGLYDMASPHAVNTFCDQLEASADQREIMVKYAKAINGLATDLARKLAESYGLVETDFFKEWPSQFRINKYHFKPETVGKLGVQLHTDSGFLTILQDDENVGGLEAMDNSSGTFFPIDPLPNTLAINLGDMATIWSNGRLCNVKHRVQCKEATMRYSIASFLLGPMDTDLEPPSEFVDAEHPRMIPTIDLEEVSDKILNQKIREASECFRVINHGVSLSLMAEMKKTVIDLFQRPYEVKVRNTDVLLGSGYRAPNEINPYYEALGLYDMASPHAVNTFCDQLEASADQREIMVKYAKAINGLATDLARKLAESYGLVETDFFKEWPSQFRINKYHFQLHTDSGFLTILQDDENVLEAMLPNTLAINLGDMATIWSNGRLCNVKHRTMRYSIASFLLGPMDTDLEPPSEF

Nearest PDB structures (foldseek):
  6kwb-assembly2_B  TM=1.001E+00  e=6.410E-55  Arabidopsis thaliana
  6kwa-assembly3_C  TM=9.951E-01  e=5.035E-42  Arabidopsis thaliana
  6kun-assembly1_A-2  TM=9.253E-01  e=1.736E-34  Oryza sativa Indica Group
  6tto-assembly1_A  TM=8.381E-01  e=1.531E-20  Datura metel
  6xjj-assembly1_A  TM=8.308E-01  e=6.508E-19  Talaromyces stipitatus ATCC 10500

Radius of gyration: 30.0 Å; Cα contacts (8 Å, |Δi|>4): 1570; chains: 3; bounding box: 74×76×75 Å

Organism: Arabidopsis thaliana (NCBI:txid3702)

Foldseek 3Di:
DAEEAEPVPPDLQVRLQVLLVSQQQAQKHKYAPLPDDQVLLVLLQVLLVVLVPQPPVLQPLQDDPDPPLAWDDADPQQNFKTKGKWKQLVDLVRLVVSCVSSVPDPVSSVSSNSVSNSVVVSVLVSQLSNCVNVVHPPSCQLVQFGKMKMKMKGAAAAVQAPFFRHDKDFDAFFKKKKQWFQVFAQKWWARPVPRDIDGDHRDRNMIMMGGGNLNCQQLLNRGDRIIMGGGGNDRDMIMMIMMGGGHHDPDDDHYDPVNDDPVRHHD/DAEEAEPVPPDLLVRLVNLLVSQQQALKHKYFPLPDDQVLLVLLQVLLVVLVVAPPVLQPLQDDDDVPQAWDCQDPVQNFKTKGWWKQLVDLVGLVSSCVSSVPDPVSSVSSNVCSVSVVVSVLVSQLSNCVNVVHDPSNQQVQFGKMKMKMKGQAAPVQAPDFNWAKDFDAFFKKKKQWFQVFAQKWWARPVPRDIDGDHNDPNMIMMGGGPLNCQQLLRRGDRIIIGGGHHDRDMIMMIMMGGGHHDPDRDGHPPVNDDPVRHD/DQEEAEPPDPDLLVRLVSLQVSLLWHWYAPLVQDPVLVVLQVVLVVVLVVDDPQLQVLQDDPDPPQAWDDADVVRHWKIKGKWKQLCDLVRLVVSCVSSVPDPVSSVSSNSNSNSVVVSVLVSQLSNCVNVVHPPSCQQVQWGKMKMKMKGDPDKDFDAFAKKKKDWDPVDKDWCDPNIIIMHGANLNCQQVVNSGDRIIMDVMIMMIMMGGGHHDPDDDHYDPVD

GO terms:
  GO:0005737 cytoplasm (C, IDA)
  GO:0050302 indole-3-acetaldehyde oxidase activity (F, IDA)
  GO:0005634 nucleus (C, HDA)
  GO:0009852 auxin catabolic process (P, IMP)
  GO:0140964 intracellular auxin homeostasis (P, IMP)

Solvent-accessible surface area: 34470 Å² total; per-residue (Å²): 169,9,39,62,5,57,27,129,50,143,36,91,167,84,4,12,100,108,0,35,80,7,0,55,96,50,0,0,2,17,0,57,70,16,79,6,59,97,75,22,14,46,74,0,27,136,5,0,56,54,0,4,121,38,82,134,146,14,18,80,112,5,82,43,109,81,155,23,1,0,19,94,31,64,64,82,7,34,65,59,42,16,0,0,1,10,25,43,4,57,30,92,146,19,3,50,50,3,0,82,35,0,87,14,54,84,105,22,67,116,30,3,39,110,2,7,148,32,0,29,30,10,4,38,81,0,0,79,42,2,0,66,12,1,38,10,121,60,42,64,31,10,129,143,29,9,4,22,4,22,0,8,32,20,60,5,124,105,164,8,71,59,142,43,7,37,72,71,76,44,15,74,3,0,2,6,3,26,14,21,4,82,108,19,1,5,17,32,0,38,14,84,85,78,36,80,59,16,71,8,62,26,87,94,83,22,1,14,2,16,0,0,44,39,0,28,74,2,0,8,42,24,1,17,40,2,77,17,37,6,52,4,106,85,45,38,81,5,20,3,2,6,5,37,3,25,7,34,108,133,95,137,24,108,14,19,56,51,0,9,10,27,20,16,25,109,147,162,21,44,63,3,51,28,128,54,144,38,93,150,70,2,11,43,92,0,23,102,6,0,40,95,37,0,2,3,21,0,58,72,19,77,5,62,108,73,21,18,45,75,0,31,137,3,0,54,48,0,4,125,36,85,142,141,14,22,74,98,6,82,51,109,82,78,0,1,0,21,69,27,69,64,110,5,25,54,58,8,16,0,0,1,11,41,44,4,60,30,93,144,21,3,48,53,3,0,81,38,0,94,14,54,86,112,27,70,98,28,2,46,110,3,6,160,31,0,25,28,12,4,24,57,1,0,86,44,2,0,74,2,6,49,27,150,112,30,55,32,5,140,143,26,7,5,12,3,1,0,9,38,10,80,3,93,112,160,9,70,57,133,60,13,10,69,65,36,28,10,50,5,0,2,7,2,26,17,21,4,83,115,28,1,5,15,31,0,37,16,81,93,64,43,85,72,16,71,11,64,30,82,93,88,22,1,16,2,20,1,0,42,37,0,34,74,7,0,16,43,21,1,16,41,1,79,19,42,15,42,2,126,84,53,38,84,3,26,4,4,6,5,29,3,26,11,27,92,156,88,122,23,128,8,38,76,90,0,35,14,37,37,40,54,229,218,72,49,59,2,55,32,127,71,142,35,91,148,86,4,12,105,76,1,25,83,23,0,74,19,4,47,0,63,50,15,83,5,54,72,80,5,12,54,78,0,31,152,4,0,45,47,3,4,121,44,86,148,135,19,18,64,137,4,79,49,116,83,121,0,0,0,25,72,40,68,81,90,14,17,56,119,20,19,0,0,1,12,48,45,4,56,34,94,147,19,2,51,52,3,1,80,30,0,95,18,54,91,111,28,68,108,17,4,40,102,3,4,158,28,1,30,31,8,6,35,72,2,0,76,45,3,0,65,14,4,33,10,118,59,40,74,33,6,118,132,28,10,5,13,1,4,0,8,35,46,122,139,152,68,60,23,16,51,7,0,3,7,2,29,16,44,15,96,128,87,92,136,44,162,131,90,90,18,0,15,2,14,1,0,44,53,0,29,88,3,0,80,54,69,1,36,54,13,85,22,142,130,79,37,25,13,4,6,7,47,5,27,3,24,114,138,100,115,21,117,48,17,100,62,31